Protein AF-0000000074474279 (afdb_homodimer)

Nearest PDB structures (foldseek):
  8y4x-assembly1_A  TM=6.913E-01  e=2.432E-05  Fusobacterium nucleatum
  6ol0-assembly2_B  TM=5.641E-01  e=5.706E-04  Vibrio cholerae O1 biovar El Tor str. N16961
  4f35-assembly2_B  TM=5.599E-01  e=1.330E-03  Vibrio cholerae
  8w20-assembly1_A  TM=1.109E-01  e=5.383E-01  Streptomyces coelicolor A3(2)
  7p5c-assembly1_B  TM=1.041E-01  e=1.774E+00  Homo sapiens

Radius of gyration: 29.12 Å; Cα contacts (8 Å, |Δi|>4): 1633; chains: 2; bounding box: 70×94×75 Å

Structure (mmCIF, N/CA/C/O backbone):
data_AF-0000000074474279-model_v1
#
loop_
_entity.id
_entity.type
_entity.pdbx_description
1 polymer 'Citrate transporter'
#
loop_
_atom_site.group_PDB
_atom_site.id
_atom_site.type_symbol
_atom_site.label_atom_id
_atom_site.label_alt_id
_atom_site.label_comp_id
_atom_site.label_asym_id
_atom_site.label_entity_id
_atom_site.label_seq_id
_atom_site.pdbx_PDB_ins_code
_atom_site.Cartn_x
_atom_site.Cartn_y
_atom_site.Cartn_z
_atom_site.occupancy
_atom_site.B_iso_or_equiv
_atom_site.auth_seq_id
_atom_site.auth_comp_id
_atom_site.auth_asym_id
_atom_site.auth_atom_id
_atom_site.pdbx_PDB_model_num
ATOM 1 N N . MET A 1 1 ? -34.719 11.68 -9.484 1 75.88 1 MET A N 1
ATOM 2 C CA . MET A 1 1 ? -34.938 10.508 -8.633 1 75.88 1 MET A CA 1
ATOM 3 C C . MET A 1 1 ? -33.594 9.891 -8.234 1 75.88 1 MET A C 1
ATOM 5 O O . MET A 1 1 ? -33.344 9.656 -7.051 1 75.88 1 MET A O 1
ATOM 9 N N . ILE A 1 2 ? -32.656 9.898 -9.141 1 86.62 2 ILE A N 1
ATOM 10 C CA . ILE A 1 2 ? -31.359 9.305 -8.828 1 86.62 2 ILE A CA 1
ATOM 11 C C . ILE A 1 2 ? -30.609 10.195 -7.844 1 86.62 2 ILE A C 1
ATOM 13 O O . ILE A 1 2 ? -29.938 9.695 -6.926 1 86.62 2 ILE A O 1
ATOM 17 N N . GLY A 1 3 ? -30.812 11.461 -7.977 1 86.44 3 GLY A N 1
ATOM 18 C CA . GLY A 1 3 ? -30.172 12.398 -7.074 1 86.44 3 GLY A CA 1
ATOM 19 C C . GLY A 1 3 ? -30.562 12.203 -5.625 1 86.44 3 GLY A C 1
ATOM 20 O O . GLY A 1 3 ? -29.703 12.188 -4.738 1 86.44 3 GLY A O 1
ATOM 21 N N . TRP A 1 4 ? -31.781 11.984 -5.359 1 89.88 4 TRP A N 1
ATOM 22 C CA . TRP A 1 4 ? -32.281 11.75 -4.008 1 89.88 4 TRP A CA 1
ATOM 23 C C . TRP A 1 4 ? -31.797 10.406 -3.475 1 89.88 4 TRP A C 1
ATOM 25 O O . TRP A 1 4 ? -31.531 10.266 -2.279 1 89.88 4 TRP A O 1
ATOM 35 N N . GLY A 1 5 ? -31.766 9.484 -4.375 1 91.69 5 GLY A N 1
ATOM 36 C CA . GLY A 1 5 ? -31.219 8.195 -3.979 1 91.69 5 GLY A CA 1
ATOM 37 C C . GLY A 1 5 ? -29.781 8.266 -3.531 1 91.69 5 GLY A C 1
ATOM 38 O O . GLY A 1 5 ? -29.406 7.672 -2.518 1 91.69 5 GLY A O 1
ATOM 39 N N . VAL A 1 6 ? -29.031 9.008 -4.352 1 89.56 6 VAL A N 1
ATOM 40 C CA . VAL A 1 6 ? -27.625 9.188 -4.023 1 89.56 6 VAL A CA 1
ATOM 41 C C . VAL A 1 6 ? -27.5 9.914 -2.686 1 89.56 6 VAL A C 1
ATOM 43 O O . VAL A 1 6 ? -26.656 9.562 -1.857 1 89.56 6 VAL A O 1
ATOM 46 N N . GLY A 1 7 ? -28.297 10.93 -2.479 1 85.81 7 GLY A N 1
ATOM 47 C CA . GLY A 1 7 ? -28.312 11.633 -1.209 1 85.81 7 GLY A CA 1
ATOM 48 C C . GLY A 1 7 ? -28.656 10.742 -0.03 1 85.81 7 GLY A C 1
ATOM 49 O O . GLY A 1 7 ? -28.047 10.859 1.037 1 85.81 7 GLY A O 1
ATOM 50 N N . LEU A 1 8 ? -29.547 9.859 -0.191 1 91.5 8 LEU A N 1
ATOM 51 C CA . LEU A 1 8 ? -29.938 8.93 0.863 1 91.5 8 LEU A CA 1
ATOM 52 C C . LEU A 1 8 ? -28.797 7.98 1.203 1 91.5 8 LEU A C 1
ATOM 54 O O . LEU A 1 8 ? -28.578 7.656 2.373 1 91.5 8 LEU A O 1
ATOM 58 N N . VAL A 1 9 ? -28.141 7.527 0.172 1 91.88 9 VAL A N 1
ATOM 59 C CA . VAL A 1 9 ? -27 6.652 0.391 1 91.88 9 VAL A CA 1
ATOM 60 C C . VAL A 1 9 ? -25.938 7.387 1.21 1 91.88 9 VAL A C 1
ATOM 62 O O . VAL A 1 9 ? -25.359 6.824 2.146 1 91.88 9 VAL A O 1
ATOM 65 N N . PHE A 1 10 ? -25.734 8.555 0.864 1 84.69 10 PHE A N 1
ATOM 66 C CA . PHE A 1 10 ? -24.75 9.375 1.549 1 84.69 10 PHE A CA 1
ATOM 67 C C . PHE A 1 10 ? -25.125 9.57 3.012 1 84.69 10 PHE A C 1
ATOM 69 O O . PHE A 1 10 ? -24.297 9.359 3.904 1 84.69 10 PHE A O 1
ATOM 76 N N . VAL A 1 11 ? -26.312 9.961 3.295 1 85.94 11 VAL A N 1
ATOM 77 C CA . VAL A 1 11 ? -26.781 10.266 4.648 1 85.94 11 VAL A CA 1
ATOM 78 C C . VAL A 1 11 ? -26.781 8.992 5.488 1 85.94 11 VAL A C 1
ATOM 80 O O . VAL A 1 11 ? -26.422 9.023 6.672 1 85.94 11 VAL A O 1
ATOM 83 N N . THR A 1 12 ? -27.156 7.957 4.895 1 90.94 12 THR A N 1
ATOM 84 C CA . THR A 1 12 ? -27.188 6.691 5.613 1 90.94 12 THR A CA 1
ATOM 85 C C . THR A 1 12 ? -25.781 6.262 6.008 1 90.94 12 THR A C 1
ATOM 87 O O . THR A 1 12 ? -25.547 5.859 7.152 1 90.94 12 THR A O 1
ATOM 90 N N . ALA A 1 13 ? -24.875 6.309 5.031 1 87.44 13 ALA A N 1
ATOM 91 C CA . ALA A 1 13 ? -23.5 5.938 5.324 1 87.44 13 ALA A CA 1
ATOM 92 C C . ALA A 1 13 ? -22.906 6.844 6.395 1 87.44 13 ALA A C 1
ATOM 94 O O . ALA A 1 13 ? -22.203 6.375 7.297 1 87.44 13 ALA A O 1
ATOM 95 N N . ALA A 1 14 ? -23.203 8.109 6.309 1 82.94 14 ALA A N 1
ATOM 96 C CA . ALA A 1 14 ? -22.719 9.07 7.293 1 82.94 14 ALA A CA 1
ATOM 97 C C . ALA A 1 14 ? -23.297 8.773 8.68 1 82.94 14 ALA A C 1
ATOM 99 O O . ALA A 1 14 ? -22.562 8.828 9.68 1 82.94 14 ALA A O 1
ATOM 100 N N . ALA A 1 15 ? -24.516 8.453 8.766 1 86.88 15 ALA A N 1
ATOM 101 C CA . ALA A 1 15 ? -25.172 8.164 10.031 1 86.88 15 ALA A CA 1
ATOM 102 C C . ALA A 1 15 ? -24.594 6.898 10.672 1 86.88 15 ALA A C 1
ATOM 104 O O . ALA A 1 15 ? -24.422 6.832 11.891 1 86.88 15 ALA A O 1
ATOM 105 N N . LEU A 1 16 ? -24.328 5.945 9.836 1 87.56 16 LEU A N 1
ATOM 106 C CA . LEU A 1 16 ? -23.781 4.691 10.336 1 87.56 16 LEU A CA 1
ATOM 107 C C . LEU A 1 16 ? -22.359 4.883 10.859 1 87.56 16 LEU A C 1
ATOM 109 O O . LEU A 1 16 ? -21.969 4.234 11.828 1 87.56 16 LEU A O 1
ATOM 113 N N . MET A 1 17 ? -21.641 5.762 10.242 1 83.38 17 MET A N 1
ATOM 114 C CA . MET A 1 17 ? -20.281 6.039 10.688 1 83.38 17 MET A CA 1
ATOM 115 C C . MET A 1 17 ? -20.281 6.812 12 1 83.38 17 MET A C 1
ATOM 117 O O . MET A 1 17 ? -19.547 6.465 12.93 1 83.38 17 MET A O 1
ATOM 121 N N . VAL A 1 18 ? -21.125 7.77 12.094 1 77.56 18 VAL A N 1
ATOM 122 C CA . VAL A 1 18 ? -21.219 8.602 13.281 1 77.56 18 VAL A CA 1
ATOM 123 C C . VAL A 1 18 ? -21.75 7.773 14.453 1 77.56 18 VAL A C 1
ATOM 125 O O . VAL A 1 18 ? -21.312 7.957 15.594 1 77.56 18 VAL A O 1
ATOM 128 N N . GLY A 1 19 ? -22.625 6.902 14.141 1 81.31 19 GLY A N 1
ATOM 129 C CA . GLY A 1 19 ? -23.172 6.02 15.164 1 81.31 19 GLY A CA 1
ATOM 130 C C . GLY A 1 19 ? -22.25 4.883 15.531 1 81.31 19 GLY A C 1
ATOM 131 O O . GLY A 1 19 ? -22.562 4.082 16.422 1 81.31 19 GLY A O 1
ATOM 132 N N . ARG A 1 20 ? -21.125 4.703 14.867 1 82.12 20 ARG A N 1
ATOM 133 C CA . ARG A 1 20 ? -20.094 3.705 15.125 1 82.12 20 ARG A CA 1
ATOM 134 C C . ARG A 1 20 ? -20.609 2.297 14.859 1 82.12 20 ARG A C 1
ATOM 136 O O . ARG A 1 20 ? -20.234 1.347 15.539 1 82.12 20 ARG A O 1
ATOM 143 N N . VAL A 1 21 ? -21.516 2.367 13.945 1 87.75 21 VAL A N 1
ATOM 144 C CA . VAL A 1 21 ? -22.031 1.066 13.523 1 87.75 21 VAL A CA 1
ATOM 145 C C . VAL A 1 21 ? -21.125 0.48 12.445 1 87.75 21 VAL A C 1
ATOM 147 O O . VAL A 1 21 ? -20.844 -0.72 12.445 1 87.75 21 VAL A O 1
ATOM 150 N N . LEU A 1 22 ? -20.734 1.321 11.562 1 90.75 22 LEU A N 1
ATOM 151 C CA . LEU A 1 22 ? -19.828 0.93 10.492 1 90.75 22 LEU A CA 1
ATOM 152 C C . LEU A 1 22 ? -18.562 1.795 10.5 1 90.75 22 LEU A C 1
ATOM 154 O O . LEU A 1 22 ? -18.656 3.023 10.461 1 90.75 22 LEU A O 1
ATOM 158 N N . PRO A 1 23 ? -17.453 1.129 10.594 1 89.56 23 PRO A N 1
ATOM 159 C CA . PRO A 1 23 ? -16.219 1.924 10.469 1 89.56 23 PRO A CA 1
ATOM 160 C C . PRO A 1 23 ? -16.047 2.535 9.078 1 89.56 23 PRO A C 1
ATOM 162 O O . PRO A 1 23 ? -16.609 2.023 8.102 1 89.56 23 PRO A O 1
ATOM 165 N N . ALA A 1 24 ? -15.297 3.623 9 1 87.94 24 ALA A N 1
ATOM 166 C CA . ALA A 1 24 ? -15.086 4.344 7.75 1 87.94 24 ALA A CA 1
ATOM 167 C C . ALA A 1 24 ? -14.469 3.434 6.688 1 87.94 24 ALA A C 1
ATOM 169 O O . ALA A 1 24 ? -14.766 3.572 5.496 1 87.94 24 ALA A O 1
ATOM 170 N N . LEU A 1 25 ? -13.664 2.51 7.098 1 91.5 25 LEU A N 1
ATOM 171 C CA . LEU A 1 25 ? -12.977 1.589 6.199 1 91.5 25 LEU A CA 1
ATOM 172 C C . LEU A 1 25 ? -13.977 0.794 5.367 1 91.5 25 LEU A C 1
ATOM 174 O O . LEU A 1 25 ? -13.688 0.434 4.223 1 91.5 25 LEU A O 1
ATOM 178 N N . LEU A 1 26 ? -15.094 0.526 5.918 1 94.69 26 LEU A N 1
ATOM 179 C CA . LEU A 1 26 ? -16.125 -0.24 5.223 1 94.69 26 LEU A CA 1
ATOM 180 C C . LEU A 1 26 ? -17.219 0.68 4.68 1 94.69 26 LEU A C 1
ATOM 182 O O . LEU A 1 26 ? -17.766 0.424 3.607 1 94.69 26 LEU A O 1
ATOM 186 N N . ALA A 1 27 ? -17.5 1.712 5.383 1 93 27 ALA A N 1
ATOM 187 C CA . ALA A 1 27 ? -18.594 2.6 5.023 1 93 27 ALA A CA 1
ATOM 188 C C . ALA A 1 27 ? -18.328 3.299 3.693 1 93 27 ALA A C 1
ATOM 190 O O . ALA A 1 27 ? -19.234 3.471 2.879 1 93 27 ALA A O 1
ATOM 191 N N . LEU A 1 28 ? -17.125 3.668 3.471 1 93.12 28 LEU A N 1
ATOM 192 C CA . LEU A 1 28 ? -16.797 4.438 2.277 1 93.12 28 LEU A CA 1
ATOM 193 C C . LEU A 1 28 ? -16.922 3.58 1.022 1 93.12 28 LEU A C 1
ATOM 195 O O . LEU A 1 28 ? -17.625 3.953 0.082 1 93.12 28 LEU A O 1
ATOM 199 N N . PRO A 1 29 ? -16.297 2.406 0.961 1 95.75 29 PRO A N 1
ATOM 200 C CA . PRO A 1 29 ? -16.5 1.565 -0.22 1 95.75 29 PRO A CA 1
ATOM 201 C C . PRO A 1 29 ? -17.969 1.184 -0.423 1 95.75 29 PRO A C 1
ATOM 203 O O . PRO A 1 29 ? -18.438 1.097 -1.562 1 95.75 29 PRO A O 1
ATOM 206 N N . LEU A 1 30 ? -18.672 0.949 0.643 1 95.81 30 LEU A N 1
ATOM 207 C CA . LEU A 1 30 ? -20.078 0.603 0.532 1 95.81 30 LEU A CA 1
ATOM 208 C C . LEU A 1 30 ? -20.891 1.784 0.009 1 95.81 30 LEU A C 1
ATOM 210 O O . LEU A 1 30 ? -21.812 1.606 -0.796 1 95.81 30 LEU A O 1
ATOM 214 N N . MET A 1 31 ? -20.578 2.893 0.53 1 94.06 31 MET A N 1
ATOM 215 C CA . MET A 1 31 ? -21.234 4.105 0.036 1 94.06 31 MET A CA 1
ATOM 216 C C . MET A 1 31 ? -20.953 4.305 -1.449 1 94.06 31 MET A C 1
ATOM 218 O O . MET A 1 31 ? -21.859 4.602 -2.225 1 94.06 31 MET A O 1
ATOM 222 N N . ALA A 1 32 ? -19.688 4.176 -1.836 1 95.44 32 ALA A N 1
ATOM 223 C CA . ALA A 1 32 ? -19.312 4.297 -3.242 1 95.44 32 ALA A CA 1
ATOM 224 C C . ALA A 1 32 ? -20.078 3.307 -4.105 1 95.44 32 ALA A C 1
ATOM 226 O O . ALA A 1 32 ? -20.562 3.658 -5.188 1 95.44 32 ALA A O 1
ATOM 227 N N . THR A 1 33 ? -20.188 2.119 -3.609 1 97.38 33 THR A N 1
ATOM 228 C CA . THR A 1 33 ? -20.906 1.076 -4.328 1 97.38 33 THR A CA 1
ATOM 229 C C . THR A 1 33 ? -22.391 1.438 -4.465 1 97.38 33 THR A C 1
ATOM 231 O O . THR A 1 33 ? -22.969 1.284 -5.539 1 97.38 33 THR A O 1
ATOM 234 N N . GLY A 1 34 ? -23 1.866 -3.385 1 96.38 34 GLY A N 1
ATOM 235 C CA . GLY A 1 34 ? -24.406 2.268 -3.422 1 96.38 34 GLY A CA 1
ATOM 236 C C . GLY A 1 34 ? -24.672 3.393 -4.402 1 96.38 34 GLY A C 1
ATOM 237 O O . GLY A 1 34 ? -25.688 3.373 -5.113 1 96.38 34 GLY A O 1
ATOM 238 N N . MET A 1 35 ? -23.781 4.34 -4.445 1 94.38 35 MET A N 1
ATOM 239 C CA . MET A 1 35 ? -23.922 5.465 -5.367 1 94.38 35 MET A CA 1
ATOM 240 C C . MET A 1 35 ? -23.797 5 -6.812 1 94.38 35 MET A C 1
ATOM 242 O O . MET A 1 35 ? -24.422 5.578 -7.707 1 94.38 35 MET A O 1
ATOM 246 N N . GLY A 1 36 ? -23.016 3.988 -7.031 1 95.75 36 GLY A N 1
ATOM 247 C CA . GLY A 1 36 ? -22.828 3.457 -8.375 1 95.75 36 GLY A CA 1
ATOM 248 C C . GLY A 1 36 ? -23.953 2.529 -8.797 1 95.75 36 GLY A C 1
ATOM 249 O O . GLY A 1 36 ? -24.312 2.473 -9.977 1 95.75 36 GLY A O 1
ATOM 250 N N . VAL A 1 37 ? -24.531 1.828 -7.855 1 96.75 37 VAL A N 1
ATOM 251 C CA . VAL A 1 37 ? -25.562 0.838 -8.164 1 96.75 37 VAL A CA 1
ATOM 252 C C . VAL A 1 37 ? -26.828 1.539 -8.641 1 96.75 37 VAL A C 1
ATOM 254 O O . VAL A 1 37 ? -27.531 1.029 -9.516 1 96.75 37 VAL A O 1
ATOM 257 N N . LEU A 1 38 ? -27.141 2.695 -8.156 1 96.12 38 LEU A N 1
ATOM 258 C CA . LEU A 1 38 ? -28.359 3.41 -8.492 1 96.12 38 LEU A CA 1
ATOM 259 C C . LEU A 1 38 ? -28.422 3.725 -9.984 1 96.12 38 LEU A C 1
ATOM 261 O O . LEU A 1 38 ? -29.375 3.357 -10.664 1 96.12 38 LEU A O 1
ATOM 265 N N . PRO A 1 39 ? -27.406 4.324 -10.531 1 95.75 39 PRO A N 1
ATOM 266 C CA . PRO A 1 39 ? -27.438 4.555 -11.977 1 95.75 39 PRO A CA 1
ATOM 267 C C . PRO A 1 39 ? -27.375 3.26 -12.781 1 95.75 39 PRO A C 1
ATOM 269 O O . PRO A 1 39 ? -27.859 3.211 -13.914 1 95.75 39 PRO A O 1
ATOM 272 N N . VAL A 1 40 ? -26.75 2.189 -12.25 1 95.5 40 VAL A N 1
ATOM 273 C CA . VAL A 1 40 ? -26.75 0.902 -12.938 1 95.5 40 VAL A CA 1
ATOM 274 C C . VAL A 1 40 ? -28.188 0.372 -13.047 1 95.5 40 VAL A C 1
ATOM 276 O O . VAL A 1 40 ? -28.609 -0.086 -14.109 1 95.5 40 VAL A O 1
ATOM 279 N N . LEU A 1 41 ? -28.938 0.46 -11.984 1 94.56 41 LEU A N 1
ATOM 280 C CA . LEU A 1 41 ? -30.312 0.004 -11.969 1 94.56 41 LEU A CA 1
ATOM 281 C C . LEU A 1 41 ? -31.188 0.878 -12.859 1 94.56 41 LEU A C 1
ATOM 283 O O . LEU A 1 41 ? -32.188 0.404 -13.43 1 94.56 41 LEU A O 1
ATOM 287 N N . ALA A 1 42 ? -30.812 2.105 -13.031 1 94.25 42 ALA A N 1
ATOM 288 C CA . ALA A 1 42 ? -31.562 3.037 -13.875 1 94.25 42 ALA A CA 1
ATOM 289 C C . ALA A 1 42 ? -31.172 2.873 -15.344 1 94.25 42 ALA A C 1
ATOM 291 O O . ALA A 1 42 ? -31.766 3.49 -16.219 1 94.25 42 ALA A O 1
ATOM 292 N N . GLY A 1 43 ? -30.125 2.107 -15.656 1 93.44 43 GLY A N 1
ATOM 293 C CA . GLY A 1 43 ? -29.703 1.838 -17.031 1 93.44 43 GLY A CA 1
ATOM 294 C C . GLY A 1 43 ? -28.734 2.875 -17.562 1 93.44 43 GLY A C 1
ATOM 295 O O . GLY A 1 43 ? -28.453 2.9 -18.766 1 93.44 43 GLY A O 1
ATOM 296 N N . GLN A 1 44 ? -28.219 3.715 -16.734 1 94.19 44 GLN A N 1
ATOM 297 C CA . GLN A 1 44 ? -27.312 4.762 -17.188 1 94.19 44 GLN A CA 1
ATOM 298 C C . GLN A 1 44 ? -25.859 4.27 -17.172 1 94.19 44 GLN A C 1
ATOM 300 O O . GLN A 1 44 ? -25.031 4.801 -17.906 1 94.19 44 GLN A O 1
ATOM 305 N N . LEU A 1 45 ? -25.578 3.338 -16.281 1 94.5 45 LEU A N 1
ATOM 306 C CA . LEU A 1 45 ? -24.266 2.707 -16.188 1 94.5 45 LEU A CA 1
ATOM 307 C C . LEU A 1 45 ? -24.375 1.189 -16.281 1 94.5 45 LEU A C 1
ATOM 309 O O . LEU A 1 45 ? -25.438 0.625 -15.961 1 94.5 45 LEU A O 1
ATOM 313 N N . THR A 1 46 ? -23.438 0.575 -16.797 1 94.12 46 THR A N 1
ATOM 314 C CA . THR A 1 46 ? -23.359 -0.882 -16.781 1 94.12 46 THR A CA 1
ATOM 315 C C . THR A 1 46 ? -22.625 -1.364 -15.523 1 94.12 46 THR A C 1
ATOM 317 O O . THR A 1 46 ? -21.984 -0.573 -14.836 1 94.12 46 THR A O 1
ATOM 320 N N . TRP A 1 47 ? -22.719 -2.639 -15.273 1 93.06 47 TRP A N 1
ATOM 321 C CA . TRP A 1 47 ? -21.984 -3.219 -14.164 1 93.06 47 TRP A CA 1
ATOM 322 C C . TRP A 1 47 ? -20.469 -3.08 -14.375 1 93.06 47 TRP A C 1
ATOM 324 O O . TRP A 1 47 ? -19.719 -2.898 -13.414 1 93.06 47 TRP A O 1
ATOM 334 N N . ASN A 1 48 ? -20.078 -3.197 -15.555 1 92.56 48 ASN A N 1
ATOM 335 C CA . ASN A 1 48 ? -18.672 -3.033 -15.875 1 92.56 48 ASN A CA 1
ATOM 336 C C . ASN A 1 48 ? -18.188 -1.612 -15.578 1 92.56 48 ASN A C 1
ATOM 338 O O . ASN A 1 48 ? -17.031 -1.407 -15.195 1 92.56 48 ASN A O 1
ATOM 342 N N . ASP A 1 49 ? -19.094 -0.641 -15.789 1 94.62 49 ASP A N 1
ATOM 343 C CA . ASP A 1 49 ? -18.75 0.738 -15.453 1 94.62 49 ASP A CA 1
ATOM 344 C C . ASP A 1 49 ? -18.516 0.895 -13.953 1 94.62 49 ASP A C 1
ATOM 346 O O . ASP A 1 49 ? -17.641 1.646 -13.531 1 94.62 49 ASP A O 1
ATOM 350 N N . LEU A 1 50 ? -19.344 0.239 -13.211 1 96.56 50 LEU A N 1
ATOM 351 C CA . LEU A 1 50 ? -19.172 0.272 -11.766 1 96.56 50 LEU A CA 1
ATOM 352 C C . LEU A 1 50 ? -17.875 -0.426 -11.352 1 96.56 50 LEU A C 1
ATOM 354 O O . LEU A 1 50 ? -17.125 0.101 -10.539 1 96.56 50 LEU A O 1
ATOM 358 N N . PHE A 1 51 ? -17.562 -1.558 -11.961 1 96.5 51 PHE A N 1
ATOM 359 C CA . PHE A 1 51 ? -16.391 -2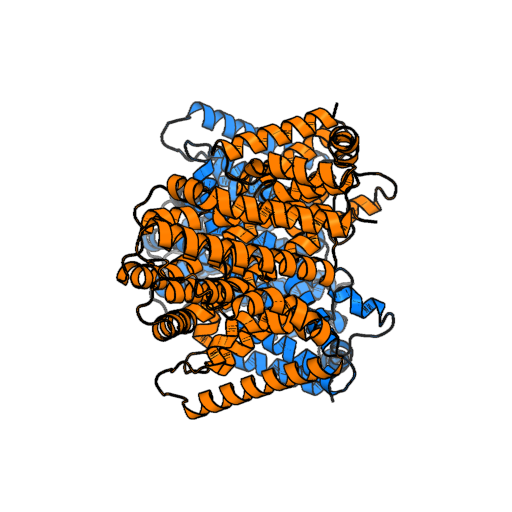.352 -11.609 1 96.5 51 PHE A CA 1
ATOM 360 C C . PHE A 1 51 ? -15.109 -1.609 -11.969 1 96.5 51 PHE A C 1
ATOM 362 O O . PHE A 1 51 ? -14.219 -1.443 -11.125 1 96.5 51 PHE A O 1
ATOM 369 N N . LEU A 1 52 ? -15.07 -1.103 -13.141 1 95.25 52 LEU A N 1
ATOM 370 C CA . LEU A 1 52 ? -13.844 -0.462 -13.625 1 95.25 52 LEU A CA 1
ATOM 371 C C . LEU A 1 52 ? -13.797 1 -13.195 1 95.25 52 LEU A C 1
ATOM 373 O O . LEU A 1 52 ? -12.742 1.492 -12.773 1 95.25 52 LEU A O 1
ATOM 377 N N . GLY A 1 53 ? -14.914 1.659 -13.242 1 95.75 53 GLY A N 1
ATOM 378 C CA . GLY A 1 53 ? -14.938 3.1 -13.047 1 95.75 53 GLY A CA 1
ATOM 379 C C . GLY A 1 53 ? -14.984 3.504 -11.586 1 95.75 53 GLY A C 1
ATOM 380 O O . GLY A 1 53 ? -14.531 4.594 -11.227 1 95.75 53 GLY A O 1
ATOM 381 N N . ILE A 1 54 ? -15.523 2.668 -10.719 1 96.94 54 ILE A N 1
ATOM 382 C CA . ILE A 1 54 ? -15.656 3.043 -9.312 1 96.94 54 ILE A CA 1
ATOM 383 C C . ILE A 1 54 ? -14.734 2.18 -8.453 1 96.94 54 ILE A C 1
ATOM 385 O O . ILE A 1 54 ? -13.867 2.697 -7.758 1 96.94 54 ILE A O 1
ATOM 389 N N . TRP A 1 55 ? -14.797 0.893 -8.586 1 97.88 55 TRP A N 1
ATOM 390 C CA . TRP A 1 55 ? -14.039 0.01 -7.711 1 97.88 55 TRP A CA 1
ATOM 391 C C . TRP A 1 55 ? -12.562 0 -8.094 1 97.88 55 TRP A C 1
ATOM 393 O O . TRP A 1 55 ? -11.695 0.274 -7.262 1 97.88 55 TRP A O 1
ATOM 403 N N . ALA A 1 56 ? -12.25 -0.315 -9.352 1 96.56 56 ALA A N 1
ATOM 404 C CA . ALA A 1 56 ? -10.859 -0.423 -9.789 1 96.56 56 ALA A CA 1
ATOM 405 C C . ALA A 1 56 ? -10.195 0.948 -9.844 1 96.56 56 ALA A C 1
ATOM 407 O O . ALA A 1 56 ? -9.133 1.153 -9.242 1 96.56 56 ALA A O 1
ATOM 408 N N . ASP A 1 57 ? -10.852 1.873 -10.562 1 96.06 57 ASP A N 1
ATOM 409 C CA . ASP A 1 57 ? -10.305 3.221 -10.68 1 96.06 57 ASP A CA 1
ATOM 410 C C . ASP A 1 57 ? -10.18 3.881 -9.305 1 96.06 57 ASP A C 1
ATOM 412 O O . ASP A 1 57 ? -9.172 4.523 -9.016 1 96.06 57 ASP A O 1
ATOM 416 N N . GLY A 1 58 ? -11.18 3.725 -8.523 1 96.31 58 GLY A N 1
ATOM 417 C CA . GLY A 1 58 ? -11.203 4.355 -7.215 1 96.31 58 GLY A CA 1
ATOM 418 C C . GLY A 1 58 ? -10.117 3.842 -6.289 1 96.31 58 GLY A C 1
ATOM 419 O O . GLY A 1 58 ? -9.5 4.621 -5.555 1 96.31 58 GLY A O 1
ATOM 420 N N . SER A 1 59 ? -9.867 2.557 -6.27 1 97.5 59 SER A N 1
ATOM 421 C CA . SER A 1 59 ? -8.867 1.965 -5.391 1 97.5 59 SER A CA 1
ATOM 422 C C . SER A 1 59 ? -7.465 2.434 -5.754 1 97.5 59 SER A C 1
ATOM 424 O O . SER A 1 59 ? -6.559 2.412 -4.918 1 97.5 59 SER A O 1
ATOM 426 N N . LEU A 1 60 ? -7.312 2.924 -6.992 1 95.81 60 LEU A N 1
ATOM 427 C CA . LEU A 1 60 ? -5.992 3.297 -7.484 1 95.81 60 LEU A CA 1
ATOM 428 C C . LEU A 1 60 ? -5.84 4.812 -7.539 1 95.81 60 LEU A C 1
ATOM 430 O O . LEU A 1 60 ? -4.73 5.328 -7.684 1 95.81 60 LEU A O 1
ATOM 434 N N . ARG A 1 61 ? -6.914 5.5 -7.359 1 93.12 61 ARG A N 1
ATOM 435 C CA . ARG A 1 61 ? -6.969 6.938 -7.586 1 93.12 61 ARG A CA 1
ATOM 436 C C . ARG A 1 61 ? -5.992 7.676 -6.676 1 93.12 61 ARG A C 1
ATOM 438 O O . ARG A 1 61 ? -5.418 8.695 -7.07 1 93.12 61 ARG A O 1
ATOM 445 N N . LEU A 1 62 ? -5.832 7.18 -5.5 1 94.12 62 LEU A N 1
ATOM 446 C CA . LEU A 1 62 ? -4.938 7.828 -4.547 1 94.12 62 LEU A CA 1
ATOM 447 C C . LEU A 1 62 ? -3.672 7 -4.34 1 94.12 62 LEU A C 1
ATOM 449 O O . LEU A 1 62 ? -3.145 6.934 -3.229 1 94.12 62 LEU A O 1
ATOM 453 N N . ALA A 1 63 ? -3.141 6.402 -5.387 1 95.56 63 ALA A N 1
ATOM 454 C CA . ALA A 1 63 ? -1.94 5.574 -5.309 1 95.56 63 ALA A CA 1
ATOM 455 C C . ALA A 1 63 ? -0.731 6.402 -4.883 1 95.56 63 ALA A C 1
ATOM 457 O O . ALA A 1 63 ? 0.1 5.938 -4.098 1 95.56 63 ALA A O 1
ATOM 458 N N . GLU A 1 64 ? -0.58 7.609 -5.422 1 94.19 64 GLU A N 1
ATOM 459 C CA . GLU A 1 64 ? 0.57 8.438 -5.078 1 94.19 64 GLU A CA 1
ATOM 460 C C . GLU A 1 64 ? 0.569 8.797 -3.596 1 94.19 64 GLU A C 1
ATOM 462 O O . GLU A 1 64 ? 1.565 8.586 -2.9 1 94.19 64 GLU A O 1
ATOM 467 N N . PRO A 1 65 ? -0.577 9.297 -3.041 1 94.12 65 PRO A N 1
ATOM 468 C CA . PRO A 1 65 ? -0.622 9.531 -1.596 1 94.12 65 PRO A CA 1
ATOM 469 C C . PRO A 1 65 ? -0.359 8.258 -0.786 1 94.12 65 PRO A C 1
ATOM 471 O O . PRO A 1 65 ? 0.238 8.328 0.291 1 94.12 65 PRO A O 1
ATOM 474 N N . MET A 1 66 ? -0.834 7.141 -1.242 1 96.44 66 MET A N 1
ATOM 475 C CA . MET A 1 66 ? -0.602 5.879 -0.54 1 96.44 66 MET A CA 1
ATOM 476 C C . MET A 1 66 ? 0.89 5.578 -0.439 1 96.44 66 MET A C 1
ATOM 478 O O . MET A 1 66 ? 1.385 5.223 0.631 1 96.44 66 MET A O 1
ATOM 482 N N . VAL A 1 67 ? 1.599 5.734 -1.542 1 96.81 67 VAL A N 1
ATOM 483 C CA . VAL A 1 67 ? 3.031 5.469 -1.57 1 96.81 67 VAL A CA 1
ATOM 484 C C . VAL A 1 67 ? 3.766 6.473 -0.687 1 96.81 67 VAL A C 1
ATOM 486 O O . VAL A 1 67 ? 4.695 6.113 0.038 1 96.81 67 VAL A O 1
ATOM 489 N N . ILE A 1 68 ? 3.369 7.707 -0.746 1 94.62 68 ILE A N 1
ATOM 490 C CA . ILE A 1 68 ? 3.994 8.742 0.075 1 94.62 68 ILE A CA 1
ATOM 491 C C . ILE A 1 68 ? 3.77 8.43 1.553 1 94.62 68 ILE A C 1
ATOM 493 O O . ILE A 1 68 ? 4.668 8.609 2.377 1 94.62 68 ILE A O 1
ATOM 497 N N . ALA A 1 69 ? 2.564 7.992 1.873 1 92.88 69 ALA A N 1
ATOM 498 C CA . ALA A 1 69 ? 2.277 7.605 3.252 1 92.88 69 ALA A CA 1
ATOM 499 C C . ALA A 1 69 ? 3.195 6.473 3.705 1 92.88 69 ALA A C 1
ATOM 501 O O . ALA A 1 69 ? 3.68 6.477 4.84 1 92.88 69 ALA A O 1
ATOM 502 N N . MET A 1 70 ? 3.416 5.535 2.867 1 95.5 70 MET A N 1
ATOM 503 C CA . MET A 1 70 ? 4.297 4.422 3.219 1 95.5 70 MET A CA 1
ATOM 504 C C . MET A 1 70 ? 5.738 4.895 3.375 1 95.5 70 MET A C 1
ATOM 506 O O . MET A 1 70 ? 6.438 4.473 4.297 1 95.5 70 MET A O 1
ATOM 510 N N . LEU A 1 71 ? 6.172 5.75 2.492 1 95.69 71 LEU A N 1
ATOM 511 C CA . LEU A 1 71 ? 7.516 6.309 2.617 1 95.69 71 LEU A CA 1
ATOM 512 C C . LEU A 1 71 ? 7.656 7.113 3.904 1 95.69 71 LEU A C 1
ATOM 514 O O . LEU A 1 71 ? 8.695 7.07 4.559 1 95.69 71 LEU A O 1
ATOM 518 N N . GLY A 1 72 ? 6.613 7.859 4.188 1 92.75 72 GLY A N 1
ATOM 519 C CA . GLY A 1 72 ? 6.598 8.547 5.469 1 92.75 72 GLY A CA 1
ATOM 520 C C . GLY A 1 72 ? 6.672 7.609 6.656 1 92.75 72 GLY A C 1
ATOM 521 O O . GLY A 1 72 ? 7.344 7.902 7.645 1 92.75 72 GLY A O 1
ATOM 522 N N . GLY A 1 73 ? 5.934 6.516 6.566 1 93 73 GLY A N 1
ATOM 523 C CA . GLY A 1 73 ? 6.023 5.5 7.605 1 93 73 GLY A CA 1
ATOM 524 C C . GLY A 1 73 ? 7.414 4.918 7.75 1 93 73 GLY A C 1
ATOM 525 O O . GLY A 1 73 ? 7.867 4.648 8.867 1 93 73 GLY A O 1
ATOM 526 N N . MET A 1 74 ? 8.086 4.703 6.664 1 95.12 74 MET A N 1
ATOM 527 C CA . MET A 1 74 ? 9.453 4.195 6.695 1 95.12 74 MET A CA 1
ATOM 528 C C . MET A 1 74 ? 10.375 5.16 7.438 1 95.12 74 MET A C 1
ATOM 530 O O . MET A 1 74 ? 11.188 4.738 8.266 1 95.12 74 MET A O 1
ATOM 534 N N . LEU A 1 75 ? 10.227 6.371 7.082 1 93.94 75 LEU A N 1
ATOM 535 C CA . LEU A 1 75 ? 11.039 7.395 7.73 1 93.94 75 LEU A CA 1
ATOM 536 C C . LEU A 1 75 ? 10.734 7.461 9.227 1 93.94 75 LEU A C 1
ATOM 538 O O . LEU A 1 75 ? 11.648 7.609 10.039 1 93.94 75 LEU A O 1
ATOM 542 N N . SER A 1 76 ? 9.477 7.359 9.516 1 91.25 76 SER A N 1
ATOM 543 C CA . SER A 1 76 ? 9.062 7.367 10.914 1 91.25 76 SER A CA 1
ATOM 544 C C . SER A 1 76 ? 9.695 6.215 11.688 1 91.25 76 SER A C 1
ATOM 546 O O . SER A 1 76 ? 10.227 6.41 12.781 1 91.25 76 SER A O 1
ATOM 548 N N . SER A 1 77 ? 9.594 5.055 11.148 1 93.62 77 SER A N 1
ATOM 549 C CA . SER A 1 77 ? 10.172 3.879 11.789 1 93.62 77 SER A CA 1
ATOM 550 C C . SER A 1 77 ? 11.688 4.004 11.922 1 93.62 77 SER A C 1
ATOM 552 O O . SER A 1 77 ? 12.273 3.525 12.891 1 93.62 77 SER A O 1
ATOM 554 N N . TRP A 1 78 ? 12.312 4.602 10.945 1 94.94 78 TRP A N 1
ATOM 555 C CA . TRP A 1 78 ? 13.758 4.824 11.016 1 94.94 78 TRP A CA 1
ATOM 556 C C . TRP A 1 78 ? 14.109 5.734 12.188 1 94.94 78 TRP A C 1
ATOM 558 O O . TRP A 1 78 ? 15.055 5.465 12.93 1 94.94 78 TRP A O 1
ATOM 568 N N . LEU A 1 79 ? 13.375 6.797 12.344 1 93.5 79 LEU A N 1
ATOM 569 C CA . LEU A 1 79 ? 13.609 7.746 13.43 1 93.5 79 LEU A CA 1
ATOM 570 C C . LEU A 1 79 ? 13.445 7.074 14.781 1 93.5 79 LEU A C 1
ATOM 572 O O . LEU A 1 79 ? 14.188 7.375 15.727 1 93.5 79 LEU A O 1
ATOM 576 N N . GLN A 1 80 ? 12.555 6.195 14.836 1 90.44 80 GLN A N 1
ATOM 577 C CA . GLN A 1 80 ? 12.297 5.484 16.078 1 90.44 80 GLN A CA 1
ATOM 578 C C . GLN A 1 80 ? 13.398 4.473 16.375 1 90.44 80 GLN A C 1
ATOM 580 O O . GLN A 1 80 ? 13.938 4.43 17.484 1 90.44 80 GLN A O 1
ATOM 585 N N . LYS A 1 81 ? 13.773 3.74 15.422 1 91.81 81 LYS A N 1
ATOM 586 C CA . LYS A 1 81 ? 14.703 2.637 15.625 1 91.81 81 LYS A CA 1
ATOM 587 C C . LYS A 1 81 ? 16.125 3.152 15.859 1 91.81 81 LYS A C 1
ATOM 589 O O . LYS A 1 81 ? 16.922 2.508 16.547 1 91.81 81 LYS A O 1
ATOM 594 N N . THR A 1 82 ? 16.438 4.281 15.352 1 93.31 82 THR A N 1
ATOM 595 C CA . THR A 1 82 ? 17.781 4.844 15.516 1 93.31 82 THR A CA 1
ATOM 596 C C . THR A 1 82 ? 17.875 5.645 16.812 1 93.31 82 THR A C 1
ATOM 598 O O . THR A 1 82 ? 18.969 5.98 17.266 1 93.31 82 THR A O 1
ATOM 601 N N . GLY A 1 83 ? 16.703 6.035 17.344 1 91.19 83 GLY A N 1
ATOM 602 C CA . GLY A 1 83 ? 16.703 6.809 18.578 1 91.19 83 GLY A CA 1
ATOM 603 C C . GLY A 1 83 ? 16.75 8.305 18.344 1 91.19 83 GLY A C 1
ATOM 604 O O . GLY A 1 83 ? 16.781 9.086 19.297 1 91.19 83 GLY A O 1
ATOM 605 N N . ILE A 1 84 ? 16.719 8.68 17.141 1 92.88 84 ILE A N 1
ATOM 606 C CA . ILE A 1 84 ? 16.766 10.102 16.812 1 92.88 84 ILE A CA 1
ATOM 607 C C . ILE A 1 84 ? 15.586 10.828 17.438 1 92.88 84 ILE A C 1
ATOM 609 O O . ILE A 1 84 ? 15.75 11.898 18.031 1 92.88 84 ILE A O 1
ATOM 613 N N . ALA A 1 85 ? 14.391 10.289 17.281 1 91 85 ALA A N 1
ATOM 614 C CA . ALA A 1 85 ? 13.18 10.922 17.797 1 91 85 ALA A CA 1
ATOM 615 C C . ALA A 1 85 ? 13.258 11.109 19.312 1 91 85 ALA A C 1
ATOM 617 O O . ALA A 1 85 ? 12.961 12.188 19.828 1 91 85 ALA A O 1
ATOM 618 N N . GLN A 1 86 ? 13.656 10.133 20.047 1 90.69 86 GLN A N 1
ATOM 619 C CA . GLN A 1 86 ? 13.781 10.195 21.5 1 90.69 86 GLN A CA 1
ATOM 620 C C . GLN A 1 86 ? 14.836 11.211 21.922 1 90.69 86 GLN A C 1
ATOM 622 O O . GLN A 1 86 ? 14.625 11.977 22.875 1 90.69 86 GLN A O 1
ATOM 627 N N . SER A 1 87 ? 15.883 11.133 21.203 1 92.25 87 SER A N 1
ATOM 628 C CA . SER A 1 87 ? 16.969 12.055 21.516 1 92.25 87 SER A CA 1
ATOM 629 C C . SER A 1 87 ? 16.562 13.5 21.281 1 92.25 87 SER A C 1
ATOM 631 O O . SER A 1 87 ? 16.969 14.398 22.016 1 92.25 87 SER A O 1
ATOM 633 N N . LEU A 1 88 ? 15.875 13.688 20.266 1 91.5 88 LEU A N 1
ATOM 634 C CA . LEU A 1 88 ? 15.391 15.031 19.938 1 91.5 88 LEU A CA 1
ATOM 635 C C . LEU A 1 88 ? 14.445 15.539 21.031 1 91.5 88 LEU A C 1
ATOM 637 O O . LEU A 1 88 ? 14.539 16.703 21.438 1 91.5 88 LEU A O 1
ATOM 641 N N . VAL A 1 89 ? 13.562 14.75 21.484 1 91 89 VAL A N 1
ATOM 642 C CA . VAL A 1 89 ? 12.609 15.117 22.531 1 91 89 VAL A CA 1
ATOM 643 C C . VAL A 1 89 ? 13.359 15.414 23.828 1 91 89 VAL A C 1
ATOM 645 O O . VAL A 1 89 ? 13.094 16.422 24.5 1 91 89 VAL A O 1
ATOM 648 N N . ARG A 1 90 ? 14.242 14.562 24.172 1 90.94 90 ARG A N 1
ATOM 649 C CA . ARG A 1 90 ? 15.023 14.766 25.391 1 90.94 90 ARG A CA 1
ATOM 650 C C . ARG A 1 90 ? 15.859 16.031 25.297 1 90.94 90 ARG A C 1
ATOM 652 O O . ARG A 1 90 ? 15.992 16.766 26.281 1 90.94 90 ARG A O 1
ATOM 659 N N . GLY A 1 91 ? 16.484 16.188 24.188 1 89.31 91 GLY A N 1
ATOM 660 C CA . GLY A 1 91 ? 17.234 17.422 23.984 1 89.31 91 GLY A CA 1
ATOM 661 C C . GLY A 1 91 ? 16.391 18.672 24.125 1 89.31 91 GLY A C 1
ATOM 662 O O . GLY A 1 91 ? 16.844 19.656 24.688 1 89.31 91 GLY A O 1
ATOM 663 N N . GLY A 1 92 ? 15.211 18.656 23.547 1 86.44 92 GLY A N 1
ATOM 664 C CA . GLY A 1 92 ? 14.289 19.766 23.719 1 86.44 92 GLY A CA 1
ATOM 665 C C . GLY A 1 92 ? 13.906 20 25.172 1 86.44 92 GLY A C 1
ATOM 666 O O . GLY A 1 92 ? 13.82 21.156 25.609 1 86.44 92 GLY A O 1
ATOM 667 N N . ALA A 1 93 ? 13.742 18.938 25.844 1 87.94 93 ALA A N 1
ATOM 668 C CA . ALA A 1 93 ? 13.367 19.047 27.25 1 87.94 93 ALA A CA 1
ATOM 669 C C . ALA A 1 93 ? 14.516 19.609 28.078 1 87.94 93 ALA A C 1
ATOM 671 O O . ALA A 1 93 ? 14.289 20.391 29.016 1 87.94 93 ALA A O 1
ATOM 672 N N . GLU A 1 94 ? 15.656 19.203 27.766 1 89.06 94 GLU A N 1
ATOM 673 C CA . GLU A 1 94 ? 16.828 19.703 28.484 1 89.06 94 GLU A CA 1
ATOM 674 C C . GLU A 1 94 ? 17.031 21.188 28.266 1 89.06 94 GLU A C 1
ATOM 676 O O . GLU A 1 94 ? 17.438 21.906 29.172 1 89.06 94 GLU A O 1
ATOM 681 N N . LEU A 1 95 ? 16.766 21.625 27.125 1 85.38 95 LEU A N 1
ATOM 682 C CA . LEU A 1 95 ? 16.906 23.031 26.797 1 85.38 95 LEU A CA 1
ATOM 683 C C . LEU A 1 95 ? 15.914 23.891 27.578 1 85.38 95 LEU A C 1
ATOM 685 O O . LEU A 1 95 ? 16.203 25.031 27.922 1 85.38 95 LEU A O 1
ATOM 689 N N . ALA A 1 96 ? 14.719 23.391 27.75 1 85.38 96 ALA A N 1
ATOM 690 C CA . ALA A 1 96 ? 13.648 24.141 28.391 1 85.38 96 ALA A CA 1
ATOM 691 C C . ALA A 1 96 ? 13.875 24.25 29.891 1 85.38 96 ALA A C 1
ATOM 693 O O . ALA A 1 96 ? 13.453 25.219 30.531 1 85.38 96 ALA A O 1
ATOM 694 N N . GLY A 1 97 ? 14.555 23.328 30.5 1 83.31 97 GLY A N 1
ATOM 695 C CA . GLY A 1 97 ? 14.75 23.344 31.953 1 83.31 97 GLY A CA 1
ATOM 696 C C . GLY A 1 97 ? 13.469 23.094 32.719 1 83.31 97 GLY A C 1
ATOM 697 O O . GLY A 1 97 ? 12.711 22.172 32.406 1 83.31 97 GLY A O 1
ATOM 698 N N . ASP A 1 98 ? 13.258 23.953 33.812 1 85.38 98 ASP A N 1
ATOM 699 C CA . ASP A 1 98 ? 12.156 23.656 34.719 1 85.38 98 ASP A CA 1
ATOM 700 C C . ASP A 1 98 ? 11.023 24.672 34.562 1 85.38 98 ASP A C 1
ATOM 702 O O . ASP A 1 98 ? 10.211 24.859 35.469 1 85.38 98 ASP A O 1
ATOM 706 N N . ARG A 1 99 ? 10.938 25.297 33.469 1 90.06 99 ARG A N 1
ATOM 707 C CA . ARG A 1 99 ? 9.859 26.25 33.219 1 90.06 99 ARG A CA 1
ATOM 708 C C . ARG A 1 99 ? 8.734 25.594 32.406 1 90.06 99 ARG A C 1
ATOM 710 O O . ARG A 1 99 ? 8.898 25.266 31.234 1 90.06 99 ARG A O 1
ATOM 717 N N . PRO A 1 100 ? 7.629 25.531 33.031 1 90.06 100 PRO A N 1
ATOM 718 C CA . PRO A 1 100 ? 6.539 24.781 32.406 1 90.06 100 PRO A CA 1
ATOM 719 C C . PRO A 1 100 ? 6.129 25.359 31.062 1 90.06 100 PRO A C 1
ATOM 721 O O . PRO A 1 100 ? 5.84 24.609 30.125 1 90.06 100 PRO A O 1
ATOM 724 N N . TRP A 1 101 ? 6.117 26.672 30.969 1 90.56 101 TRP A N 1
ATOM 725 C CA . TRP A 1 101 ? 5.715 27.328 29.719 1 90.56 101 TRP A CA 1
ATOM 726 C C . TRP A 1 101 ? 6.715 27.031 28.609 1 90.56 101 TRP A C 1
ATOM 728 O O . TRP A 1 101 ? 6.324 26.609 27.516 1 90.56 101 TRP A O 1
ATOM 738 N N . LEU A 1 102 ? 7.949 27.297 28.844 1 90.12 102 LEU A N 1
ATOM 739 C CA . LEU A 1 102 ? 8.984 27.078 27.844 1 90.12 102 LEU A CA 1
ATOM 740 C C . LEU A 1 102 ? 9.078 25.609 27.453 1 90.12 102 LEU A C 1
ATOM 742 O O . LEU A 1 102 ? 9.266 25.297 26.266 1 90.12 102 LEU A O 1
ATOM 746 N N . LEU A 1 103 ? 8.969 24.75 28.438 1 93 103 LEU A N 1
ATOM 747 C CA . LEU A 1 103 ? 9.008 23.328 28.172 1 93 103 LEU A CA 1
ATOM 748 C C . LEU A 1 103 ? 7.859 22.906 27.25 1 93 103 LEU A C 1
ATOM 750 O O . LEU A 1 103 ? 8.062 22.172 26.297 1 93 103 LEU A O 1
ATOM 754 N N . SER A 1 104 ? 6.668 23.375 27.562 1 94.94 104 SER A N 1
ATOM 755 C CA . SER A 1 104 ? 5.488 23 26.781 1 94.94 104 SER A CA 1
ATOM 756 C C . SER A 1 104 ? 5.594 23.516 25.344 1 94.94 104 SER A C 1
ATOM 758 O O . SER A 1 104 ? 5.27 22.797 24.406 1 94.94 104 SER A O 1
ATOM 760 N N . VAL A 1 105 ? 6.047 24.703 25.172 1 94 105 VAL A N 1
ATOM 761 C CA . VAL A 1 105 ? 6.152 25.312 23.859 1 94 105 VAL A CA 1
ATOM 762 C C . VAL A 1 105 ? 7.262 24.625 23.062 1 94 105 VAL A C 1
ATOM 764 O O . VAL A 1 105 ? 7.105 24.375 21.859 1 94 105 VAL A O 1
ATOM 767 N N . LEU A 1 106 ? 8.328 24.344 23.703 1 93.44 106 LEU A N 1
ATOM 768 C CA . LEU A 1 106 ? 9.438 23.688 23.031 1 93.44 106 LEU A CA 1
ATOM 769 C C . LEU A 1 106 ? 9.047 22.266 22.609 1 93.44 106 LEU A C 1
ATOM 771 O O . LEU A 1 106 ? 9.367 21.828 21.5 1 93.44 106 LEU A O 1
ATOM 775 N N . LEU A 1 107 ? 8.359 21.547 23.484 1 95.56 107 LEU A N 1
ATOM 776 C CA . LEU A 1 107 ? 7.949 20.188 23.156 1 95.56 107 LEU A CA 1
ATOM 777 C C . LEU A 1 107 ? 6.855 20.203 22.094 1 95.56 107 LEU A C 1
ATOM 779 O O . LEU A 1 107 ? 6.789 19.297 21.25 1 95.56 107 LEU A O 1
ATOM 783 N N . LEU A 1 108 ? 6.023 21.219 22.141 1 96.25 108 LEU A N 1
ATOM 784 C CA . LEU A 1 108 ? 5.09 21.422 21.047 1 96.25 108 LEU A CA 1
ATOM 785 C C . LEU A 1 108 ? 5.832 21.516 19.719 1 96.25 108 LEU A C 1
ATOM 787 O O . LEU A 1 108 ? 5.441 20.875 18.734 1 96.25 108 LEU A O 1
ATOM 791 N N . GLY A 1 109 ? 6.883 22.297 19.672 1 94.94 109 GLY A N 1
ATOM 792 C CA . GLY A 1 109 ? 7.691 22.453 18.469 1 94.94 109 GLY A CA 1
ATOM 793 C C . GLY A 1 109 ? 8.367 21.172 18.031 1 94.94 109 GLY A C 1
ATOM 794 O O . GLY A 1 109 ? 8.375 20.844 16.844 1 94.94 109 GLY A O 1
ATOM 795 N N . VAL A 1 110 ? 8.906 20.469 19.016 1 94.56 110 VAL A N 1
ATOM 796 C CA . VAL A 1 110 ? 9.602 19.219 18.719 1 94.56 110 VAL A CA 1
ATOM 797 C C . VAL A 1 110 ? 8.625 18.203 18.156 1 94.56 110 VAL A C 1
ATOM 799 O O . VAL A 1 110 ? 8.938 17.5 17.188 1 94.56 110 VAL A O 1
ATOM 802 N N . VAL A 1 111 ? 7.461 18.109 18.75 1 95.81 111 VAL A N 1
ATOM 803 C CA . VAL A 1 111 ? 6.441 17.172 18.266 1 95.81 111 VAL A CA 1
ATOM 804 C C . VAL A 1 111 ? 5.992 17.578 16.859 1 95.81 111 VAL A C 1
ATOM 806 O O . VAL A 1 111 ? 5.816 16.719 16 1 95.81 111 VAL A O 1
ATOM 809 N N . ALA A 1 112 ? 5.848 18.797 16.641 1 95.75 112 ALA A N 1
ATOM 810 C CA . ALA A 1 112 ? 5.457 19.281 15.312 1 95.75 112 ALA A CA 1
ATOM 811 C C . ALA A 1 112 ? 6.508 18.922 14.266 1 95.75 112 ALA A C 1
ATOM 813 O O . ALA A 1 112 ? 6.172 18.516 13.156 1 95.75 112 ALA A O 1
ATOM 814 N N . VAL A 1 113 ? 7.727 19.094 14.625 1 93.12 113 VAL A N 1
ATOM 815 C CA . VAL A 1 113 ? 8.828 18.781 13.719 1 93.12 113 VAL A CA 1
ATOM 816 C C . VAL A 1 113 ? 8.805 17.281 13.383 1 93.12 113 VAL A C 1
ATOM 818 O O . VAL A 1 113 ? 8.938 16.906 12.219 1 93.12 113 VAL A O 1
ATOM 821 N N . LEU A 1 114 ? 8.609 16.5 14.344 1 92.56 114 LEU A N 1
ATOM 822 C CA . LEU A 1 114 ? 8.602 15.062 14.141 1 92.56 114 LEU A CA 1
ATOM 823 C C . LEU A 1 114 ? 7.414 14.641 13.273 1 92.56 114 LEU A C 1
ATOM 825 O O . LEU A 1 114 ? 7.578 13.875 12.32 1 92.56 114 LEU A O 1
ATOM 829 N N . PHE A 1 115 ? 6.289 15.219 13.469 1 94.12 115 PHE A N 1
ATOM 830 C CA . PHE A 1 115 ? 5.078 14.758 12.797 1 94.12 115 PHE A CA 1
ATOM 831 C C . PHE A 1 115 ? 4.91 15.453 11.453 1 94.12 115 PHE A C 1
ATOM 833 O O . PHE A 1 115 ? 3.943 15.203 10.734 1 94.12 115 PHE A O 1
ATOM 840 N N . SER A 1 116 ? 5.867 16.297 11.094 1 91.38 116 SER A N 1
ATOM 841 C CA . SER A 1 116 ? 5.922 16.797 9.727 1 91.38 116 SER A CA 1
ATOM 842 C C . SER A 1 116 ? 6.328 15.703 8.75 1 91.38 116 SER A C 1
ATOM 844 O O . SER A 1 116 ? 6.121 15.836 7.539 1 91.38 116 SER A O 1
ATOM 846 N N . ALA A 1 117 ? 6.824 14.656 9.336 1 84.81 117 ALA A N 1
ATOM 847 C CA . ALA A 1 117 ? 7.234 13.547 8.477 1 84.81 117 ALA A CA 1
ATOM 848 C C . ALA A 1 117 ? 6.609 12.234 8.938 1 84.81 117 ALA A C 1
ATOM 850 O O . ALA A 1 117 ? 6.352 11.344 8.133 1 84.81 117 ALA A O 1
ATOM 851 N N . VAL A 1 118 ? 6.492 12.125 10.195 1 79.56 118 VAL A N 1
ATOM 852 C CA . VAL A 1 118 ? 6.062 10.844 10.734 1 79.56 118 VAL A CA 1
ATOM 853 C C . VAL A 1 118 ? 4.547 10.836 10.906 1 79.56 118 VAL A C 1
ATOM 855 O O . VAL A 1 118 ? 3.908 11.891 10.906 1 79.56 118 VAL A O 1
ATOM 858 N N . GLY A 1 119 ? 3.953 9.68 10.891 1 80.88 119 GLY A N 1
ATOM 859 C CA . GLY A 1 119 ? 2.525 9.531 11.125 1 80.88 119 GLY A CA 1
ATOM 860 C C . GLY A 1 119 ? 2.152 8.164 11.672 1 80.88 119 GLY A C 1
ATOM 861 O O . GLY A 1 119 ? 3.02 7.316 11.883 1 80.88 119 GLY A O 1
ATOM 862 N N . GLY A 1 120 ? 0.953 8.125 12.117 1 80.19 120 GLY A N 1
ATOM 863 C CA . GLY A 1 120 ? 0.443 6.859 12.609 1 80.19 120 GLY A CA 1
ATOM 864 C C . GLY A 1 120 ? 0.454 6.758 14.125 1 80.19 120 GLY A C 1
ATOM 865 O O . GLY A 1 120 ? 1.153 7.52 14.797 1 80.19 120 GLY A O 1
ATOM 866 N N . LEU A 1 121 ? -0.22 5.758 14.578 1 85 121 LEU A N 1
ATOM 867 C CA . LEU A 1 121 ? -0.356 5.582 16.016 1 85 121 LEU A CA 1
ATOM 868 C C . LEU A 1 121 ? 0.968 5.152 16.641 1 85 121 LEU A C 1
ATOM 870 O O . LEU A 1 121 ? 1.287 5.547 17.766 1 85 121 LEU A O 1
ATOM 874 N N . GLY A 1 122 ? 1.675 4.371 15.945 1 81.81 122 GLY A N 1
ATOM 875 C CA . GLY A 1 122 ? 2.961 3.947 16.469 1 81.81 122 GLY A CA 1
ATOM 876 C C . GLY A 1 122 ? 3.887 5.105 16.781 1 81.81 122 GLY A C 1
ATOM 877 O O . GLY A 1 122 ? 4.566 5.102 17.812 1 81.81 122 GLY A O 1
ATOM 878 N N . ALA A 1 123 ? 3.895 6.031 15.914 1 86.94 123 ALA A N 1
ATOM 879 C CA . ALA A 1 123 ? 4.715 7.219 16.141 1 86.94 123 ALA A CA 1
ATOM 880 C C . ALA A 1 123 ? 4.207 8.023 17.328 1 86.94 123 ALA A C 1
ATOM 882 O O . ALA A 1 123 ? 4.996 8.57 18.094 1 86.94 123 ALA A O 1
ATOM 883 N N . VAL A 1 124 ? 2.9 8.102 17.438 1 92.25 124 VAL A N 1
ATOM 884 C CA . VAL A 1 124 ? 2.305 8.844 18.547 1 92.25 124 VAL A CA 1
ATOM 885 C C . VAL A 1 124 ? 2.68 8.188 19.875 1 92.25 124 VAL A C 1
ATOM 887 O O . VAL A 1 124 ? 3.014 8.875 20.844 1 92.25 124 VAL A O 1
ATOM 890 N N . ILE A 1 125 ? 2.639 6.91 19.906 1 89.44 125 ILE A N 1
ATOM 891 C CA . ILE A 1 125 ? 2.98 6.172 21.125 1 89.44 125 ILE A CA 1
ATOM 892 C C . ILE A 1 125 ? 4.449 6.395 21.469 1 89.44 125 ILE A C 1
ATOM 894 O O . ILE A 1 125 ? 4.789 6.652 22.625 1 89.44 125 ILE A O 1
ATOM 898 N N . MET A 1 126 ? 5.207 6.309 20.5 1 87.06 126 MET A N 1
ATOM 899 C CA . MET A 1 126 ? 6.641 6.469 20.719 1 87.06 126 MET A CA 1
ATOM 900 C C . MET A 1 126 ? 6.957 7.848 21.281 1 87.06 126 MET A C 1
ATOM 902 O O . MET A 1 126 ? 7.691 7.965 22.266 1 87.06 126 MET A O 1
ATOM 906 N N . VAL A 1 127 ? 6.426 8.844 20.688 1 92.31 127 VAL A N 1
ATOM 907 C CA . VAL A 1 127 ? 6.691 10.211 21.109 1 92.31 127 VAL A CA 1
ATOM 908 C C . VAL A 1 127 ? 5.996 10.484 22.438 1 92.31 127 VAL A C 1
ATOM 910 O O . VAL A 1 127 ? 6.574 11.109 23.328 1 92.31 127 VAL A O 1
ATOM 913 N N . GLY A 1 128 ? 4.801 9.992 22.547 1 94.75 128 GLY A N 1
ATOM 914 C CA . GLY A 1 128 ? 4.012 10.234 23.75 1 94.75 128 GLY A CA 1
ATOM 915 C C . GLY A 1 128 ? 4.617 9.617 25 1 94.75 128 GLY A C 1
ATOM 916 O O . GLY A 1 128 ? 4.551 10.203 26.078 1 94.75 128 GLY A O 1
ATOM 917 N N . THR A 1 129 ? 5.219 8.484 24.891 1 92.38 129 THR A N 1
ATOM 918 C CA . THR A 1 129 ? 5.785 7.793 26.047 1 92.38 129 THR A CA 1
ATOM 919 C C . THR A 1 129 ? 7.004 8.539 26.578 1 92.38 129 THR A C 1
ATOM 921 O O . THR A 1 129 ? 7.379 8.375 27.75 1 92.38 129 THR A O 1
ATOM 924 N N . VAL A 1 130 ? 7.535 9.352 25.766 1 93.19 130 VAL A N 1
ATOM 925 C CA . VAL A 1 130 ? 8.695 10.125 26.203 1 93.19 130 VAL A CA 1
ATOM 926 C C . VAL A 1 130 ? 8.25 11.516 26.641 1 93.19 130 VAL A C 1
ATOM 928 O O . VAL A 1 130 ? 8.688 12.016 27.688 1 93.19 130 VAL A O 1
ATOM 931 N N . VAL A 1 131 ? 7.371 12.086 25.922 1 96.12 131 VAL A N 1
ATOM 932 C CA . VAL A 1 131 ? 6.984 13.484 26.125 1 96.12 131 VAL A CA 1
ATOM 933 C C . VAL A 1 131 ? 6.102 13.609 27.359 1 96.12 131 VAL A C 1
ATOM 935 O O . VAL A 1 131 ? 6.27 14.531 28.156 1 96.12 131 VAL A O 1
ATOM 938 N N . LEU A 1 132 ? 5.207 12.719 27.625 1 96.56 132 LEU A N 1
ATOM 939 C CA . LEU A 1 132 ? 4.195 12.859 28.656 1 96.56 132 LEU A CA 1
ATOM 940 C C . LEU A 1 132 ? 4.828 12.828 30.047 1 96.56 132 LEU A C 1
ATOM 942 O O . LEU A 1 132 ? 4.551 13.695 30.875 1 96.56 132 LEU A O 1
ATOM 946 N N . PRO A 1 133 ? 5.703 11.859 30.328 1 94.06 133 PRO A N 1
ATOM 947 C CA . PRO A 1 133 ? 6.344 11.875 31.641 1 94.06 133 PRO A CA 1
ATOM 948 C C . PRO A 1 133 ? 7.152 13.148 31.891 1 94.06 133 PRO A C 1
ATOM 950 O O . PRO A 1 133 ? 7.223 13.625 33.031 1 94.06 133 PRO A O 1
ATOM 953 N N . ILE A 1 134 ? 7.75 13.664 30.891 1 94.19 134 ILE A N 1
ATOM 954 C CA . ILE A 1 134 ? 8.531 14.891 31.016 1 94.19 134 ILE A CA 1
ATOM 955 C C . ILE A 1 134 ? 7.617 16.047 31.375 1 94.19 134 ILE A C 1
ATOM 957 O O . ILE A 1 134 ? 7.938 16.844 32.281 1 94.19 134 ILE A O 1
ATOM 961 N N . LEU A 1 135 ? 6.484 16.156 30.781 1 95 135 LEU A N 1
ATOM 962 C CA . LEU A 1 135 ? 5.531 17.219 31.078 1 95 135 LEU A CA 1
ATOM 963 C C . LEU A 1 135 ? 4.918 17.031 32.469 1 95 135 LEU A C 1
ATOM 965 O O . LEU A 1 135 ? 4.727 18 33.188 1 95 135 LEU A O 1
ATOM 969 N N . HIS A 1 136 ? 4.727 15.828 32.812 1 93.94 136 HIS A N 1
ATOM 970 C CA . HIS A 1 136 ? 4.113 15.523 34.094 1 93.94 136 HIS A CA 1
ATOM 971 C C . HIS A 1 136 ? 5.078 15.789 35.25 1 93.94 136 HIS A C 1
ATOM 973 O O . HIS A 1 136 ? 4.656 16.078 36.375 1 93.94 136 HIS A O 1
ATOM 979 N N . SER A 1 137 ? 6.242 15.695 34.969 1 92 137 SER A N 1
ATOM 980 C CA . SER A 1 137 ? 7.238 15.93 36 1 92 137 SER A CA 1
ATOM 981 C C . SER A 1 137 ? 7.184 17.375 36.5 1 92 137 SER A C 1
ATOM 983 O O . SER A 1 137 ? 7.598 17.656 37.625 1 92 137 SER A O 1
ATOM 985 N N . LEU A 1 138 ? 6.652 18.25 35.688 1 90.31 138 LEU A N 1
ATOM 986 C CA . LEU A 1 138 ? 6.547 19.656 36.094 1 90.31 138 LEU A CA 1
ATOM 987 C C . LEU A 1 138 ? 5.156 19.953 36.656 1 90.31 138 LEU A C 1
ATOM 989 O O . LEU A 1 138 ? 4.82 21.109 36.906 1 90.31 138 LEU A O 1
ATOM 993 N N . GLY A 1 139 ? 4.336 18.953 36.688 1 90.5 139 GLY A N 1
ATOM 994 C CA . GLY A 1 139 ? 3.059 19.094 37.375 1 90.5 139 GLY A CA 1
ATOM 995 C C . GLY A 1 139 ? 1.937 19.516 36.438 1 90.5 139 GLY A C 1
ATOM 996 O O . GLY A 1 139 ? 0.888 19.984 36.906 1 90.5 139 GLY A O 1
ATOM 997 N N . LEU A 1 140 ? 2.107 19.453 35.219 1 93.25 140 LEU A N 1
ATOM 998 C CA . LEU A 1 140 ? 1.032 19.797 34.281 1 93.25 140 LEU A CA 1
ATOM 999 C C . LEU A 1 140 ? -0.157 18.859 34.469 1 93.25 140 LEU A C 1
ATOM 1001 O O . LEU A 1 140 ? 0.019 17.656 34.688 1 93.25 140 LEU A O 1
ATOM 1005 N N . ARG A 1 141 ? -1.297 19.453 34.344 1 93.81 141 ARG A N 1
ATOM 1006 C CA . ARG A 1 141 ? -2.504 18.641 34.406 1 93.81 141 ARG A CA 1
ATOM 1007 C C . ARG A 1 141 ? -2.564 17.688 33.219 1 93.81 141 ARG A C 1
ATOM 1009 O O . ARG A 1 141 ? -2.008 17.969 32.156 1 93.81 141 ARG A O 1
ATOM 1016 N N . GLU A 1 142 ? -3.303 16.641 33.312 1 95.12 142 GLU A N 1
ATOM 1017 C CA . GLU A 1 142 ? -3.385 15.57 32.344 1 95.12 142 GLU A CA 1
ATOM 1018 C C . GLU A 1 142 ? -3.863 16.094 30.984 1 95.12 142 GLU A C 1
ATOM 1020 O O . GLU A 1 142 ? -3.248 15.812 29.953 1 95.12 142 GLU A O 1
ATOM 1025 N N . TYR A 1 143 ? -4.906 16.891 31.016 1 95.06 143 TYR A N 1
ATOM 1026 C CA . TYR A 1 143 ? -5.496 17.328 29.75 1 95.06 143 TYR A CA 1
ATOM 1027 C C . TYR A 1 143 ? -4.617 18.375 29.078 1 95.06 143 TYR A C 1
ATOM 1029 O O . TYR A 1 143 ? -4.633 18.5 27.844 1 95.06 143 TYR A O 1
ATOM 1037 N N . VAL A 1 144 ? -3.803 19.078 29.828 1 95.88 144 VAL A N 1
ATOM 1038 C CA . VAL A 1 144 ? -2.898 20.062 29.25 1 95.88 144 VAL A CA 1
ATOM 1039 C C . VAL A 1 144 ? -1.752 19.359 28.531 1 95.88 144 VAL A C 1
ATOM 1041 O O . VAL A 1 144 ? -1.403 19.719 27.391 1 95.88 144 VAL A O 1
ATOM 1044 N N . SER A 1 145 ? -1.204 18.359 29.203 1 97 145 SER A N 1
ATOM 1045 C CA . SER A 1 145 ? -0.125 17.594 28.594 1 97 145 SER A CA 1
ATOM 1046 C C . SER A 1 145 ? -0.593 16.906 27.312 1 97 145 SER A C 1
ATOM 1048 O O . SER A 1 145 ? 0.105 16.938 26.297 1 97 145 SER A O 1
ATOM 1050 N N . ALA A 1 146 ? -1.765 16.328 27.359 1 97.62 146 ALA A N 1
ATOM 1051 C CA . ALA A 1 146 ? -2.334 15.688 26.172 1 97.62 146 ALA A CA 1
ATOM 1052 C C . ALA A 1 146 ? -2.602 16.719 25.078 1 97.62 146 ALA A C 1
ATOM 1054 O O . ALA A 1 146 ? -2.408 16.422 23.891 1 97.62 146 ALA A O 1
ATOM 1055 N N . GLY A 1 147 ? -3.107 17.844 25.516 1 97.44 147 GLY A N 1
ATOM 1056 C CA . GLY A 1 147 ? -3.379 18.891 24.547 1 97.44 147 GLY A CA 1
ATOM 1057 C C . GLY A 1 147 ? -2.137 19.375 23.828 1 97.44 147 GLY A C 1
ATOM 1058 O O . GLY A 1 147 ? -2.18 19.656 22.625 1 97.44 147 GLY A O 1
ATOM 1059 N N . VAL A 1 148 ? -1.014 19.5 24.547 1 97.19 148 VAL A N 1
ATOM 1060 C CA . VAL A 1 148 ? 0.253 19.906 23.953 1 97.19 148 VAL A CA 1
ATOM 1061 C C . VAL A 1 148 ? 0.648 18.922 22.844 1 97.19 148 VAL A C 1
ATOM 1063 O O . VAL A 1 148 ? 1.063 19.312 21.766 1 97.19 148 VAL A O 1
ATOM 1066 N N . LEU A 1 149 ? 0.473 17.656 23.141 1 97.62 149 LEU A N 1
ATOM 1067 C CA . LEU A 1 149 ? 0.815 16.625 22.172 1 97.62 149 LEU A CA 1
ATOM 1068 C C . LEU A 1 149 ? -0.149 16.656 20.984 1 97.62 149 LEU A C 1
ATOM 1070 O O . LEU A 1 149 ? 0.272 16.516 19.844 1 97.62 149 LEU A O 1
ATOM 1074 N N . LEU A 1 150 ? -1.419 16.828 21.234 1 98.19 150 LEU A N 1
ATOM 1075 C CA . LEU A 1 150 ? -2.42 16.812 20.172 1 98.19 150 LEU A CA 1
ATOM 1076 C C . LEU A 1 150 ? -2.225 18 19.234 1 98.19 150 LEU A C 1
ATOM 1078 O O . LEU A 1 150 ? -2.262 17.828 18 1 98.19 150 LEU A O 1
ATOM 1082 N N . PHE A 1 151 ? -2.023 19.156 19.812 1 98.06 151 PHE A N 1
ATOM 1083 C CA . PHE A 1 151 ? -1.756 20.328 18.984 1 98.06 151 PHE A CA 1
ATOM 1084 C C . PHE A 1 151 ? -0.448 20.156 18.219 1 98.06 151 PHE A C 1
ATOM 1086 O O . PHE A 1 151 ? -0.334 20.609 17.078 1 98.06 151 PHE A O 1
ATOM 1093 N N . GLY A 1 152 ? 0.518 19.562 18.844 1 97.12 152 GLY A N 1
ATOM 1094 C CA . GLY A 1 152 ? 1.783 19.312 18.172 1 97.12 152 GLY A CA 1
ATOM 1095 C C . GLY A 1 152 ? 1.654 18.375 16.984 1 97.12 152 GLY A C 1
ATOM 1096 O O . GLY A 1 152 ? 2.211 18.625 15.922 1 97.12 152 GLY A O 1
ATOM 1097 N N . ILE A 1 153 ? 0.943 17.297 17.172 1 96.56 153 ILE A N 1
ATOM 1098 C CA . ILE A 1 153 ? 0.713 16.312 16.109 1 96.56 153 ILE A CA 1
ATOM 1099 C C . ILE A 1 153 ? -0.005 16.969 14.938 1 96.56 153 ILE A C 1
ATOM 1101 O O . ILE A 1 153 ? 0.377 16.781 13.781 1 96.56 153 ILE A O 1
ATOM 1105 N N . SER A 1 154 ? -0.978 17.75 15.25 1 96.75 154 SER A N 1
ATOM 1106 C CA . SER A 1 154 ? -1.762 18.406 14.203 1 96.75 154 SER A CA 1
ATOM 1107 C C . SER A 1 154 ? -0.952 19.484 13.508 1 96.75 154 SER A C 1
ATOM 1109 O O . SER A 1 154 ? -1.1 19.703 12.305 1 96.75 154 SER A O 1
ATOM 1111 N N . LEU A 1 155 ? -0.166 20.203 14.281 1 96.5 155 LEU A N 1
ATOM 1112 C CA . LEU A 1 155 ? 0.726 21.219 13.703 1 96.5 155 LEU A CA 1
ATOM 1113 C C . LEU A 1 155 ? 1.699 20.578 12.719 1 96.5 155 LEU A C 1
ATOM 1115 O O . LEU A 1 155 ? 1.892 21.078 11.609 1 96.5 155 LEU A O 1
ATOM 1119 N N . GLY A 1 156 ? 2.279 19.547 13.141 1 95.12 156 GLY A N 1
ATOM 1120 C CA . GLY A 1 156 ? 3.15 18.812 12.242 1 95.12 156 GLY A CA 1
ATOM 1121 C C . GLY A 1 156 ? 2.426 18.25 11.031 1 95.12 156 GLY A C 1
ATOM 1122 O O . GLY A 1 156 ? 2.973 18.219 9.922 1 95.12 156 GLY A O 1
ATOM 1123 N N . GLY A 1 157 ? 1.228 17.797 11.242 1 94.06 157 GLY A N 1
ATOM 1124 C CA . GLY A 1 157 ? 0.413 17.25 10.172 1 94.06 157 GLY A CA 1
ATOM 1125 C C . GLY A 1 157 ? 0.139 18.234 9.062 1 94.06 157 GLY A C 1
ATOM 1126 O O . GLY A 1 157 ? 0.016 17.859 7.895 1 94.06 157 GLY A O 1
ATOM 1127 N N . LEU A 1 158 ? 0.091 19.516 9.391 1 94.94 158 LEU A N 1
ATOM 1128 C CA . LEU A 1 158 ? -0.144 20.562 8.398 1 94.94 158 LEU A CA 1
ATOM 1129 C C . LEU A 1 158 ? 1.063 20.734 7.484 1 94.94 158 LEU A C 1
ATOM 1131 O O . LEU A 1 158 ? 0.924 21.172 6.34 1 94.94 158 LEU A O 1
ATOM 1135 N N . LEU A 1 159 ? 2.162 20.344 7.992 1 93.44 159 LEU A N 1
ATOM 1136 C CA . LEU A 1 159 ? 3.393 20.484 7.219 1 93.44 159 LEU A CA 1
ATOM 1137 C C . LEU A 1 159 ? 3.742 19.172 6.52 1 93.44 159 LEU A C 1
ATOM 1139 O O . LEU A 1 159 ? 4.672 19.125 5.707 1 93.44 159 LEU A O 1
ATOM 1143 N N . ASN A 1 160 ? 3.029 18.156 6.773 1 92.62 160 ASN A N 1
ATOM 1144 C CA . ASN A 1 160 ? 3.35 16.828 6.258 1 92.62 160 ASN A CA 1
ATOM 1145 C C . ASN A 1 160 ? 2.973 16.703 4.781 1 92.62 160 ASN A C 1
ATOM 1147 O O . ASN A 1 160 ? 1.791 16.719 4.438 1 92.62 160 ASN A O 1
ATOM 1151 N N . PRO A 1 161 ? 3.939 16.484 3.904 1 90.88 161 PRO A N 1
ATOM 1152 C CA . PRO A 1 161 ? 3.664 16.391 2.469 1 90.88 161 PRO A CA 1
ATOM 1153 C C . PRO A 1 161 ? 2.754 15.211 2.121 1 90.88 161 PRO A C 1
ATOM 1155 O O . PRO A 1 161 ? 2.078 15.234 1.091 1 90.88 161 PRO A O 1
ATOM 1158 N N . GLY A 1 162 ? 2.824 14.242 2.943 1 88.44 162 GLY A N 1
ATOM 1159 C CA . GLY A 1 162 ? 1.883 13.156 2.725 1 88.44 162 GLY A CA 1
ATOM 1160 C C . GLY A 1 162 ? 0.438 13.617 2.686 1 88.44 162 GLY A C 1
ATOM 1161 O O . GLY A 1 162 ? -0.35 13.133 1.868 1 88.44 162 GLY A O 1
ATOM 1162 N N . ASN A 1 163 ? 0.119 14.492 3.537 1 92.06 163 ASN A N 1
ATOM 1163 C CA . ASN A 1 163 ? -1.221 15.07 3.549 1 92.06 163 ASN A CA 1
ATOM 1164 C C . ASN A 1 163 ? -1.44 16 2.361 1 92.06 163 ASN A C 1
ATOM 1166 O O . ASN A 1 163 ? -2.539 16.062 1.807 1 92.06 163 ASN A O 1
ATOM 1170 N N . TRP A 1 164 ? -0.408 16.688 1.993 1 94.06 164 TRP A N 1
ATOM 1171 C CA . TRP A 1 164 ? -0.494 17.609 0.861 1 94.06 164 TRP A CA 1
ATOM 1172 C C . TRP A 1 164 ? -0.801 16.859 -0.428 1 94.06 164 TRP A C 1
ATOM 1174 O O . TRP A 1 164 ? -1.538 17.344 -1.284 1 94.06 164 TRP A O 1
ATOM 1184 N N . ALA A 1 165 ? -0.228 15.703 -0.5 1 91.69 165 ALA A N 1
ATOM 1185 C CA . ALA A 1 165 ? -0.394 14.898 -1.707 1 91.69 165 ALA A CA 1
ATOM 1186 C C . ALA A 1 165 ? -1.855 14.508 -1.912 1 91.69 165 ALA A C 1
ATOM 1188 O O . ALA A 1 165 ? -2.324 14.414 -3.049 1 91.69 165 ALA A O 1
ATOM 1189 N N . VAL A 1 166 ? -2.547 14.305 -0.886 1 91.25 166 VAL A N 1
ATOM 1190 C CA . VAL A 1 166 ? -3.955 13.938 -0.994 1 91.25 166 VAL A CA 1
ATOM 1191 C C . VAL A 1 166 ? -4.758 15.133 -1.517 1 91.25 166 VAL A C 1
ATOM 1193 O O . VAL A 1 166 ? -5.57 14.984 -2.432 1 91.25 166 VAL A O 1
ATOM 1196 N N . TYR A 1 167 ? -4.492 16.25 -0.963 1 93.31 167 TYR A N 1
ATOM 1197 C CA . TYR A 1 167 ? -5.172 17.469 -1.424 1 93.31 167 TYR A CA 1
ATOM 1198 C C . TYR A 1 167 ? -4.891 17.719 -2.9 1 93.31 167 TYR A C 1
ATOM 1200 O O . TYR A 1 167 ? -5.793 18.078 -3.658 1 93.31 167 TYR A O 1
ATOM 1208 N N . LYS A 1 168 ? -3.689 17.578 -3.217 1 91.38 168 LYS A N 1
ATOM 1209 C CA . LYS A 1 168 ? -3.271 17.797 -4.598 1 91.38 168 LYS A CA 1
ATOM 1210 C C . LYS A 1 168 ? -4.008 16.875 -5.555 1 91.38 168 LYS A C 1
ATOM 1212 O O . LYS A 1 168 ? -4.551 17.312 -6.57 1 91.38 168 LYS A O 1
ATOM 1217 N N . THR A 1 169 ? -4.062 15.68 -5.23 1 86.5 169 THR A N 1
ATOM 1218 C CA . THR A 1 169 ? -4.633 14.672 -6.113 1 86.5 169 THR A CA 1
ATOM 1219 C C . THR A 1 169 ? -6.152 14.789 -6.16 1 86.5 169 THR A C 1
ATOM 1221 O O . THR A 1 169 ? -6.758 14.664 -7.227 1 86.5 169 THR A O 1
ATOM 1224 N N . VAL A 1 170 ? -6.77 15.047 -5.074 1 86.44 170 VAL A N 1
ATOM 1225 C CA . VAL A 1 170 ? -8.227 15.078 -4.98 1 86.44 170 VAL A CA 1
ATOM 1226 C C . VAL A 1 170 ? -8.758 16.359 -5.633 1 86.44 170 VAL A C 1
ATOM 1228 O O . VAL A 1 170 ? -9.773 16.328 -6.324 1 86.44 170 VAL A O 1
ATOM 1231 N N . LEU A 1 171 ? -8.055 17.422 -5.48 1 90.12 171 LEU A N 1
ATOM 1232 C CA . LEU A 1 171 ? -8.609 18.719 -5.867 1 90.12 171 LEU A CA 1
ATOM 1233 C C . LEU A 1 171 ? -7.922 19.25 -7.117 1 90.12 171 LEU A C 1
ATOM 1235 O O . LEU A 1 171 ? -8.312 20.297 -7.645 1 90.12 171 LEU A O 1
ATOM 1239 N N . GLY A 1 172 ? -6.973 18.578 -7.613 1 86.12 172 GLY A N 1
ATOM 1240 C CA . GLY A 1 172 ? -6.266 19 -8.812 1 86.12 172 GLY A CA 1
ATOM 1241 C C . GLY A 1 172 ? -5.504 20.297 -8.625 1 86.12 172 GLY A C 1
ATOM 1242 O O . GLY A 1 172 ? -5.516 21.172 -9.5 1 86.12 172 GLY A O 1
ATOM 1243 N N . LEU A 1 173 ? -4.93 20.453 -7.465 1 91 173 LEU A N 1
ATOM 1244 C CA . LEU A 1 173 ? -4.199 21.672 -7.145 1 91 173 LEU A CA 1
ATOM 1245 C C . LEU A 1 173 ? -2.701 21.469 -7.363 1 91 173 LEU A C 1
ATOM 1247 O O . LEU A 1 173 ? -2.213 20.344 -7.383 1 91 173 LEU A O 1
ATOM 1251 N N . SER A 1 174 ? -2.041 22.578 -7.578 1 89.69 174 SER A N 1
ATOM 1252 C CA . SER A 1 174 ? -0.587 22.531 -7.699 1 89.69 174 SER A CA 1
ATOM 1253 C C . SER A 1 174 ? 0.077 22.422 -6.332 1 89.69 174 SER A C 1
ATOM 1255 O O . SER A 1 174 ? -0.543 22.719 -5.309 1 89.69 174 SER A O 1
ATOM 1257 N N . ASP A 1 175 ? 1.339 22.016 -6.348 1 87.69 175 ASP A N 1
ATOM 1258 C CA . ASP A 1 175 ? 2.115 21.891 -5.117 1 87.69 175 ASP A CA 1
ATOM 1259 C C . ASP A 1 175 ? 2.189 23.219 -4.379 1 87.69 175 ASP A C 1
ATOM 1261 O O . ASP A 1 175 ? 2.072 23.266 -3.152 1 87.69 175 ASP A O 1
ATOM 1265 N N . ARG A 1 176 ? 2.33 24.25 -5.145 1 87.56 176 ARG A N 1
ATOM 1266 C CA . ARG A 1 176 ? 2.504 25.578 -4.551 1 87.56 176 ARG A CA 1
ATOM 1267 C C . ARG A 1 176 ? 1.214 26.062 -3.896 1 87.56 176 ARG A C 1
ATOM 1269 O O . ARG A 1 176 ? 1.245 26.672 -2.83 1 87.56 176 ARG A O 1
ATOM 1276 N N . GLN A 1 177 ? 0.105 25.766 -4.488 1 91.19 177 GLN A N 1
ATOM 1277 C CA . GLN A 1 177 ? -1.18 26.188 -3.93 1 91.19 177 GLN A CA 1
ATOM 1278 C C . GLN A 1 177 ? -1.447 25.484 -2.598 1 91.19 177 GLN A C 1
ATOM 1280 O O . GLN A 1 177 ? -1.885 26.125 -1.636 1 91.19 177 GLN A O 1
ATOM 1285 N N . VAL A 1 178 ? -1.128 24.266 -2.555 1 93.62 178 VAL A N 1
ATOM 1286 C CA . VAL A 1 178 ? -1.399 23.484 -1.352 1 93.62 178 VAL A CA 1
ATOM 1287 C C . VAL A 1 178 ? -0.438 23.891 -0.24 1 93.62 178 VAL A C 1
ATOM 1289 O O . VAL A 1 178 ? -0.858 24.141 0.893 1 93.62 178 VAL A O 1
ATOM 1292 N N . SER A 1 179 ? 0.858 23.969 -0.582 1 92.12 179 SER A N 1
ATOM 1293 C CA . SER A 1 179 ? 1.854 24.281 0.437 1 92.12 179 SER A CA 1
ATOM 1294 C C . SER A 1 179 ? 1.67 25.703 0.972 1 92.12 179 SER A C 1
ATOM 1296 O O . SER A 1 179 ? 1.837 25.953 2.17 1 92.12 179 SER A O 1
ATOM 1298 N N . SER A 1 180 ? 1.362 26.625 0.115 1 90.94 180 SER A N 1
ATOM 1299 C CA . SER A 1 180 ? 1.184 28 0.541 1 90.94 180 SER A CA 1
ATOM 1300 C C . SER A 1 180 ? 0.036 28.141 1.537 1 90.94 180 SER A C 1
ATOM 1302 O O . SER A 1 180 ? 0.168 28.812 2.561 1 90.94 180 SER A O 1
ATOM 1304 N N . TYR A 1 181 ? -1.053 27.547 1.255 1 94.12 181 TYR A N 1
ATOM 1305 C CA . TYR A 1 181 ? -2.18 27.609 2.18 1 94.12 181 TYR A CA 1
ATOM 1306 C C . TYR A 1 181 ? -1.868 26.859 3.469 1 94.12 181 TYR A C 1
ATOM 1308 O O . TYR A 1 181 ? -2.223 27.312 4.559 1 94.12 181 TYR A O 1
ATOM 1316 N N . ALA A 1 182 ? -1.275 25.672 3.352 1 94.5 182 ALA A N 1
ATOM 1317 C CA . ALA A 1 182 ? -0.92 24.875 4.523 1 94.5 182 ALA A CA 1
ATOM 1318 C C . ALA A 1 182 ? -0.022 25.656 5.473 1 94.5 182 ALA A C 1
ATOM 1320 O O . ALA A 1 182 ? -0.184 25.594 6.691 1 94.5 182 ALA A O 1
ATOM 1321 N N . LEU A 1 183 ? 0.903 26.406 4.922 1 91.94 183 LEU A N 1
ATOM 1322 C CA . LEU A 1 183 ? 1.806 27.203 5.738 1 91.94 183 LEU A CA 1
ATOM 1323 C C . LEU A 1 183 ? 1.05 28.328 6.434 1 91.94 183 LEU A C 1
ATOM 1325 O O . LEU A 1 183 ? 1.38 28.703 7.562 1 91.94 183 LEU A O 1
ATOM 1329 N N . GLY A 1 184 ? 0.085 28.875 5.707 1 91.56 184 GLY A N 1
ATOM 1330 C CA . GLY A 1 184 ? -0.76 29.875 6.328 1 91.56 184 GLY A CA 1
ATOM 1331 C C . GLY A 1 184 ? -1.527 29.344 7.527 1 91.56 184 GLY A C 1
ATOM 1332 O O . GLY A 1 184 ? -1.535 29.984 8.586 1 91.56 184 GLY A O 1
ATOM 1333 N N . VAL A 1 185 ? -2.17 28.25 7.332 1 94.88 185 VAL A N 1
ATOM 1334 C CA . VAL A 1 185 ? -2.945 27.656 8.414 1 94.88 185 VAL A CA 1
ATOM 1335 C C . VAL A 1 185 ? -2.012 27.219 9.539 1 94.88 185 VAL A C 1
ATOM 1337 O O . VAL A 1 185 ? -2.373 27.281 10.719 1 94.88 185 VAL A O 1
ATOM 1340 N N . PHE A 1 186 ? -0.827 26.734 9.188 1 95.5 186 PHE A N 1
ATOM 1341 C CA . PHE A 1 186 ? 0.182 26.375 10.172 1 95.5 186 PHE A CA 1
ATOM 1342 C C . PHE A 1 186 ? 0.473 27.562 11.102 1 95.5 186 PHE A C 1
ATOM 1344 O O . PHE A 1 186 ? 0.535 27.391 12.32 1 95.5 186 PHE A O 1
ATOM 1351 N N . GLY A 1 187 ? 0.708 28.734 10.508 1 92.94 187 GLY A N 1
ATOM 1352 C CA . GLY A 1 187 ? 0.947 29.922 11.312 1 92.94 187 GLY A CA 1
ATOM 1353 C C . GLY A 1 187 ? -0.19 30.234 12.266 1 92.94 187 GLY A C 1
ATOM 1354 O O . GLY A 1 187 ? 0.042 30.531 13.438 1 92.94 187 GLY A O 1
ATOM 1355 N N . VAL A 1 188 ? -1.374 30.141 11.797 1 94.69 188 VAL A N 1
ATOM 1356 C CA . VAL A 1 188 ? -2.555 30.422 12.609 1 94.69 188 VAL A CA 1
ATOM 1357 C C . VAL A 1 188 ? -2.656 29.391 13.734 1 94.69 188 VAL A C 1
ATOM 1359 O O . VAL A 1 188 ? -2.939 29.734 14.883 1 94.69 188 VAL A O 1
ATOM 1362 N N . MET A 1 189 ? -2.418 28.141 13.383 1 96.5 189 MET A N 1
ATOM 1363 C CA . MET A 1 189 ? -2.533 27.062 14.367 1 96.5 189 MET A CA 1
ATOM 1364 C C . MET A 1 189 ? -1.434 27.156 15.414 1 96.5 189 MET A C 1
ATOM 1366 O O . MET A 1 189 ? -1.655 26.844 16.578 1 96.5 189 MET A O 1
ATOM 1370 N N . ALA A 1 190 ? -0.248 27.547 14.977 1 95.31 190 ALA A N 1
ATOM 1371 C CA . ALA A 1 190 ? 0.834 27.734 15.938 1 95.31 190 ALA A CA 1
ATOM 1372 C C . ALA A 1 190 ? 0.444 28.75 17.016 1 95.31 190 ALA A C 1
ATOM 1374 O O . ALA A 1 190 ? 0.675 28.531 18.203 1 95.31 190 ALA A O 1
ATOM 1375 N N . VAL A 1 191 ? -0.151 29.828 16.562 1 93.81 191 VAL A N 1
ATOM 1376 C CA . VAL A 1 191 ? -0.612 30.844 17.5 1 93.81 191 VAL A CA 1
ATOM 1377 C C . VAL A 1 191 ? -1.703 30.266 18.406 1 93.81 191 VAL A C 1
ATOM 1379 O O . VAL A 1 191 ? -1.713 30.5 19.609 1 93.81 191 VAL A O 1
ATOM 1382 N N . GLY A 1 192 ? -2.6 29.547 17.766 1 95.38 192 GLY A N 1
ATOM 1383 C CA . GLY A 1 192 ? -3.66 28.922 18.531 1 95.38 192 GLY A CA 1
ATOM 1384 C C . GLY A 1 192 ? -3.143 27.938 19.547 1 95.38 192 GLY A C 1
ATOM 1385 O O . GLY A 1 192 ? -3.643 27.875 20.672 1 95.38 192 GLY A O 1
ATOM 1386 N N . ALA A 1 193 ? -2.156 27.109 19.203 1 96.69 193 ALA A N 1
ATOM 1387 C CA . ALA A 1 193 ? -1.583 26.109 20.109 1 96.69 193 ALA A CA 1
ATOM 1388 C C . ALA A 1 193 ? -0.861 26.766 21.266 1 96.69 193 ALA A C 1
ATOM 1390 O O . ALA A 1 193 ? -0.982 26.328 22.422 1 96.69 193 ALA A O 1
ATOM 1391 N N . VAL A 1 194 ? -0.125 27.797 21.016 1 94.56 194 VAL A N 1
ATOM 1392 C CA . VAL A 1 194 ? 0.584 28.531 22.062 1 94.56 194 VAL A CA 1
ATOM 1393 C C . VAL A 1 194 ? -0.42 29.203 23 1 94.56 194 VAL A C 1
ATOM 1395 O O . VAL A 1 194 ? -0.21 29.266 24.203 1 94.56 194 VAL A O 1
ATOM 1398 N N . THR A 1 195 ? -1.466 29.781 22.391 1 94.88 195 THR A N 1
ATOM 1399 C CA . THR A 1 195 ? -2.525 30.375 23.188 1 94.88 195 THR A CA 1
ATOM 1400 C C . THR A 1 195 ? -3.152 29.344 24.125 1 94.88 195 THR A C 1
ATOM 1402 O O . THR A 1 195 ? -3.414 29.625 25.297 1 94.88 195 THR A O 1
ATOM 1405 N N . PHE A 1 196 ? -3.463 28.141 23.594 1 96.06 196 PHE A N 1
ATOM 1406 C CA . PHE A 1 196 ? -3.98 27.062 24.422 1 96.06 196 PHE A CA 1
ATOM 1407 C C . PHE A 1 196 ? -3.064 26.797 25.609 1 96.06 196 PHE A C 1
ATOM 1409 O O . PHE A 1 196 ? -3.529 26.703 26.75 1 96.06 196 PHE A O 1
ATOM 1416 N N . ILE A 1 197 ? -1.752 26.641 25.359 1 95.06 197 ILE A N 1
ATOM 1417 C CA . ILE A 1 197 ? -0.779 26.359 26.406 1 95.06 197 ILE A CA 1
ATOM 1418 C C . ILE A 1 197 ? -0.777 27.484 27.438 1 95.06 197 ILE A C 1
ATOM 1420 O O . ILE A 1 197 ? -0.85 27.219 28.641 1 95.06 197 ILE A O 1
ATOM 1424 N N . GLY A 1 198 ? -0.697 28.719 26.984 1 91.94 198 GLY A N 1
ATOM 1425 C CA . GLY A 1 198 ? -0.657 29.859 27.875 1 91.94 198 GLY A CA 1
ATOM 1426 C C . GLY A 1 198 ? -1.892 29.969 28.75 1 91.94 198 GLY A C 1
ATOM 1427 O O . GLY A 1 198 ? -1.784 30.141 29.969 1 91.94 198 GLY A O 1
ATOM 1428 N N . VAL A 1 199 ? -3.018 29.875 28.156 1 93.31 199 VAL A N 1
ATOM 1429 C CA . VAL A 1 199 ? -4.277 30.047 28.875 1 93.31 199 VAL A CA 1
ATOM 1430 C C . VAL A 1 199 ? -4.457 28.906 29.891 1 93.31 199 VAL A C 1
ATOM 1432 O O . VAL A 1 199 ? -4.82 29.141 31.047 1 93.31 199 VAL A O 1
ATOM 1435 N N . GLU A 1 200 ? -4.184 27.672 29.484 1 93.31 200 GLU A N 1
ATOM 1436 C CA . GLU A 1 200 ? -4.438 26.516 30.359 1 93.31 200 GLU A CA 1
ATOM 1437 C C . GLU A 1 200 ? -3.4 26.438 31.469 1 93.31 200 GLU A C 1
ATOM 1439 O O . GLU A 1 200 ? -3.709 26 32.594 1 93.31 200 GLU A O 1
ATOM 1444 N N . LEU A 1 201 ? -2.193 26.812 31.188 1 90.81 201 LEU A N 1
ATOM 1445 C CA . LEU A 1 201 ? -1.19 26.859 32.25 1 90.81 201 LEU A CA 1
ATOM 1446 C C . LEU A 1 201 ? -1.517 27.938 33.281 1 90.81 201 LEU A C 1
ATOM 1448 O O . LEU A 1 201 ? -1.246 27.781 34.469 1 90.81 201 LEU A O 1
ATOM 1452 N N . ALA A 1 202 ? -2.01 29.062 32.781 1 89.19 202 ALA A N 1
ATOM 1453 C CA . ALA A 1 202 ? -2.426 30.125 33.688 1 89.19 202 ALA A CA 1
ATOM 1454 C C . ALA A 1 202 ? -3.596 29.688 34.531 1 89.19 202 ALA A C 1
ATOM 1456 O O . ALA A 1 202 ? -3.662 30.016 35.719 1 89.19 202 ALA A O 1
ATOM 1457 N N . ARG A 1 203 ? -4.445 28.984 33.969 1 89.56 203 ARG A N 1
ATOM 1458 C CA . ARG A 1 203 ? -5.625 28.5 34.656 1 89.56 203 ARG A CA 1
ATOM 1459 C C . ARG A 1 203 ? -5.246 27.5 35.75 1 89.56 203 ARG A C 1
ATOM 1461 O O . ARG A 1 203 ? -5.93 27.391 36.781 1 89.56 203 ARG A O 1
ATOM 1468 N N . THR A 1 204 ? -4.18 26.781 35.469 1 83.5 204 THR A N 1
ATOM 1469 C CA . THR A 1 204 ? -3.746 25.781 36.469 1 83.5 204 THR A CA 1
ATOM 1470 C C . THR A 1 204 ? -2.764 26.391 37.438 1 83.5 204 THR A C 1
ATOM 1472 O O . THR A 1 204 ? -2.24 25.688 38.312 1 83.5 204 THR A O 1
ATOM 1475 N N . ARG A 1 205 ? -2.488 27.672 37.469 1 77.75 205 ARG A N 1
ATOM 1476 C CA . ARG A 1 205 ? -1.667 28.453 38.375 1 77.75 205 ARG A CA 1
ATOM 1477 C C . ARG A 1 205 ? -0.212 27.984 38.344 1 77.75 205 ARG A C 1
ATOM 1479 O O . ARG A 1 205 ? 0.505 28.094 39.344 1 77.75 205 ARG A O 1
ATOM 1486 N N . LEU A 1 206 ? 0.096 27.281 37.375 1 72.06 206 LEU A N 1
ATOM 1487 C CA . LEU A 1 206 ? 1.489 26.875 37.219 1 72.06 206 LEU A CA 1
ATOM 1488 C C . LEU A 1 206 ? 2.332 28.031 36.688 1 72.06 206 LEU A C 1
ATOM 1490 O O . LEU A 1 206 ? 3.555 28.031 36.844 1 72.06 206 LEU A O 1
ATOM 1494 N N . VAL A 1 207 ? 1.812 28.828 35.938 1 61.38 207 VAL A N 1
ATOM 1495 C CA . VAL A 1 207 ? 2.473 30.031 35.469 1 61.38 207 VAL A CA 1
ATOM 1496 C C . VAL A 1 207 ? 1.791 31.266 36.062 1 61.38 207 VAL A C 1
ATOM 1498 O O . VAL A 1 207 ? 0.561 31.359 36.062 1 61.38 207 VAL A O 1
ATOM 1501 N N . VAL A 1 208 ? 2.451 31.859 37.188 1 50.38 208 VAL A N 1
ATOM 1502 C CA . VAL A 1 208 ? 1.934 33.125 37.688 1 50.38 208 VAL A CA 1
ATOM 1503 C C . VAL A 1 208 ? 2.141 34.219 36.625 1 50.38 208 VAL A C 1
ATOM 1505 O O . VAL A 1 208 ? 3.262 34.438 36.156 1 50.38 208 VAL A O 1
ATOM 1508 N N . TRP A 1 209 ? 1.198 34.5 35.875 1 44.66 209 TRP A N 1
ATOM 1509 C CA . TRP A 1 209 ? 1.315 35.594 34.938 1 44.66 209 TRP A CA 1
ATOM 1510 C C . TRP A 1 209 ? 1.876 36.844 35.625 1 44.66 209 TRP A C 1
ATOM 1512 O O . TRP A 1 209 ? 1.151 37.531 36.344 1 44.66 209 TRP A O 1
ATOM 1522 N N . SER A 1 210 ? 2.729 36.812 36.625 1 34.06 210 SER A N 1
ATOM 1523 C CA . SER A 1 210 ? 3.332 38.062 37.094 1 34.06 210 SER A CA 1
ATOM 1524 C C . SER A 1 210 ? 4.008 38.812 35.938 1 34.06 210 SER A C 1
ATOM 1526 O O . SER A 1 210 ? 4.895 38.25 35.281 1 34.06 210 SER A O 1
ATOM 1528 N N . GLY A 1 211 ? 3.541 40.312 35.469 1 33.41 211 GLY A N 1
ATOM 1529 C CA . GLY A 1 211 ? 3.863 41.219 34.375 1 33.41 211 GLY A CA 1
ATOM 1530 C C . GLY A 1 211 ? 3.994 40.531 33.031 1 33.41 211 GLY A C 1
ATOM 1531 O O . GLY A 1 211 ? 4.48 39.375 32.969 1 33.41 211 GLY A O 1
ATOM 1532 N N . TRP A 1 212 ? 3.039 40.781 32.25 1 37.38 212 TRP A N 1
ATOM 1533 C CA . TRP A 1 212 ? 3.051 40.344 30.859 1 37.38 212 TRP A CA 1
ATOM 1534 C C . TRP A 1 212 ? 4.465 40.406 30.297 1 37.38 212 TRP A C 1
ATOM 1536 O O . TRP A 1 212 ? 4.945 41.469 29.891 1 37.38 212 TRP A O 1
ATOM 1546 N N . ARG A 1 213 ? 5.406 40.25 31 1 35.84 213 ARG A N 1
ATOM 1547 C CA . ARG A 1 213 ? 6.598 40.281 30.156 1 35.84 213 ARG A CA 1
ATOM 1548 C C . ARG A 1 213 ? 6.445 39.312 28.984 1 35.84 213 ARG A C 1
ATOM 1550 O O . ARG A 1 213 ? 6.434 38.094 29.172 1 35.84 213 ARG A O 1
ATOM 1557 N N . TRP A 1 214 ? 5.539 39.656 28.078 1 36.03 214 TRP A N 1
ATOM 1558 C CA . TRP A 1 214 ? 5.57 39.094 26.734 1 36.03 214 TRP A CA 1
ATOM 1559 C C . TRP A 1 214 ? 6.996 38.75 26.328 1 36.03 214 TRP A C 1
ATOM 1561 O O . TRP A 1 214 ? 7.781 39.625 25.984 1 36.03 214 TRP A O 1
ATOM 1571 N N . GLU A 1 215 ? 7.727 38.25 27.125 1 34.16 215 GLU A N 1
ATOM 1572 C CA . GLU A 1 215 ? 8.867 37.844 26.312 1 34.16 215 GLU A CA 1
ATOM 1573 C C . GLU A 1 215 ? 8.406 37.281 24.969 1 34.16 215 GLU A C 1
ATOM 1575 O O . GLU A 1 215 ? 7.684 36.281 24.906 1 34.16 215 GLU A O 1
ATOM 1580 N N . PRO A 1 216 ? 7.977 38.281 24.109 1 33.56 216 PRO A N 1
ATOM 1581 C CA . PRO A 1 216 ? 7.715 37.844 22.75 1 33.56 216 PRO A CA 1
ATOM 1582 C C . PRO A 1 216 ? 8.547 36.625 22.344 1 33.56 216 PRO A C 1
ATOM 1584 O O . PRO A 1 216 ? 9.773 36.719 22.219 1 33.56 216 PRO A O 1
ATOM 1587 N N . VAL A 1 217 ? 8.578 35.75 23.031 1 36.16 217 VAL A N 1
ATOM 1588 C CA . VAL A 1 217 ? 9.281 34.594 22.469 1 36.16 217 VAL A CA 1
ATOM 1589 C C . VAL A 1 217 ? 9.281 34.688 20.938 1 36.16 217 VAL A C 1
ATOM 1591 O O . VAL A 1 217 ? 8.406 35.312 20.359 1 36.16 217 VAL A O 1
ATOM 1594 N N . GLY A 1 218 ? 10.43 34.438 20.266 1 35.06 218 GLY A N 1
ATOM 1595 C CA . GLY A 1 218 ? 10.781 34.219 18.875 1 35.06 218 GLY A CA 1
ATOM 1596 C C . GLY A 1 218 ? 9.648 33.594 18.062 1 35.06 218 GLY A C 1
ATOM 1597 O O . GLY A 1 218 ? 9.859 33.156 16.938 1 35.06 218 GLY A O 1
ATOM 1598 N N . TRP A 1 219 ? 8.594 33.438 18.625 1 36.69 219 TRP A N 1
ATOM 1599 C CA . TRP A 1 219 ? 7.559 32.531 18.094 1 36.69 219 TRP A CA 1
ATOM 1600 C C . TRP A 1 219 ? 6.777 33.219 16.984 1 36.69 219 TRP A C 1
ATOM 1602 O O . TRP A 1 219 ? 6.301 32.594 16.062 1 36.69 219 TRP A O 1
ATOM 1612 N N . LEU A 1 220 ? 6.348 34.531 17.375 1 37.38 220 LEU A N 1
ATOM 1613 C CA . LEU A 1 220 ? 5.867 35.281 16.203 1 37.38 220 LEU A CA 1
ATOM 1614 C C . LEU A 1 220 ? 6.867 35.188 15.055 1 37.38 220 LEU A C 1
ATOM 1616 O O . LEU A 1 220 ? 6.508 35.406 13.898 1 37.38 220 LEU A O 1
ATOM 1620 N N . GLY A 1 221 ? 8.07 35.094 15.391 1 37.41 221 GLY A N 1
ATOM 1621 C CA . GLY A 1 221 ? 9.102 34.812 14.406 1 37.41 221 GLY A CA 1
ATOM 1622 C C . GLY A 1 221 ? 8.906 33.469 13.695 1 37.41 221 GLY A C 1
ATOM 1623 O O . GLY A 1 221 ? 9.156 33.375 12.492 1 37.41 221 GLY A O 1
ATOM 1624 N N . VAL A 1 222 ? 8.477 32.531 14.453 1 39.88 222 VAL A N 1
ATOM 1625 C CA . VAL A 1 222 ? 8.281 31.203 13.852 1 39.88 222 VAL A CA 1
ATOM 1626 C C . VAL A 1 222 ? 7.047 31.234 12.953 1 39.88 222 VAL A C 1
ATOM 1628 O O . VAL A 1 222 ? 7.043 30.641 11.875 1 39.88 222 VAL A O 1
ATOM 1631 N N . ALA A 1 223 ? 5.91 31.891 13.531 1 40.81 223 ALA A N 1
ATOM 1632 C CA . ALA A 1 223 ? 4.711 31.984 12.703 1 40.81 223 ALA A CA 1
ATOM 1633 C C . ALA A 1 223 ? 4.977 32.781 11.438 1 40.81 223 ALA A C 1
ATOM 1635 O O . ALA A 1 223 ? 4.359 32.562 10.398 1 40.81 223 ALA A O 1
ATOM 1636 N N . GLY A 1 224 ? 5.805 33.875 11.633 1 40.16 224 GLY A N 1
ATOM 1637 C CA . GLY A 1 224 ? 6.191 34.688 10.508 1 40.16 224 GLY A CA 1
ATOM 1638 C C . GLY A 1 224 ? 7.219 34.031 9.602 1 40.16 224 GLY A C 1
ATOM 1639 O O . GLY A 1 224 ? 7.582 34.562 8.562 1 40.16 224 GLY A O 1
ATOM 1640 N N . LEU A 1 225 ? 7.703 33 10.047 1 43.03 225 LEU A N 1
ATOM 1641 C CA . LEU A 1 225 ? 8.781 32.344 9.336 1 43.03 225 LEU A CA 1
ATOM 1642 C C . LEU A 1 225 ? 8.352 31.953 7.922 1 43.03 225 LEU A C 1
ATOM 1644 O O . LEU A 1 225 ? 9.094 32.156 6.961 1 43.03 225 LEU A O 1
ATOM 1648 N N . PRO A 1 226 ? 7.27 31.328 7.836 1 44.81 226 PRO A N 1
ATOM 1649 C CA . PRO A 1 226 ? 6.945 31.062 6.434 1 44.81 226 PRO A CA 1
ATOM 1650 C C . PRO A 1 226 ? 6.816 32.344 5.605 1 44.81 226 PRO A C 1
ATOM 1652 O O . PRO A 1 226 ? 7.223 32.375 4.441 1 44.81 226 PRO A O 1
ATOM 1655 N N . TRP A 1 227 ? 6.137 33.406 6.137 1 43.69 227 TRP A N 1
ATOM 1656 C CA . TRP A 1 227 ? 6.094 34.688 5.398 1 43.69 227 TRP A CA 1
ATOM 1657 C C . TRP A 1 227 ? 7.5 35.219 5.184 1 43.69 227 TRP A C 1
ATOM 1659 O O . TRP A 1 227 ? 7.789 35.812 4.133 1 43.69 227 TRP A O 1
ATOM 1669 N N . PHE A 1 228 ? 8.328 35.062 6.16 1 38.03 228 PHE A N 1
ATOM 1670 C CA . PHE A 1 228 ? 9.719 35.469 6.031 1 38.03 228 PHE A CA 1
ATOM 1671 C C . PHE A 1 228 ? 10.477 34.562 5.082 1 38.03 228 PHE A C 1
ATOM 1673 O O . PHE A 1 228 ? 11.359 35 4.348 1 38.03 228 PHE A O 1
ATOM 1680 N N . LEU A 1 229 ? 10.172 33.312 5.148 1 42.25 229 LEU A N 1
ATOM 1681 C CA . LEU A 1 229 ? 10.875 32.375 4.277 1 42.25 229 LEU A CA 1
ATOM 1682 C C . LEU A 1 229 ? 10.336 32.438 2.855 1 42.25 229 LEU A C 1
ATOM 1684 O O . LEU A 1 229 ? 10.992 32 1.914 1 42.25 229 LEU A O 1
ATOM 1688 N N . SER A 1 230 ? 9.195 33 2.709 1 43 230 SER A N 1
ATOM 1689 C CA . SER A 1 230 ? 8.586 33.062 1.387 1 43 230 SER A CA 1
ATOM 1690 C C . SER A 1 230 ? 9.453 33.844 0.407 1 43 230 SER A C 1
ATOM 1692 O O . SER A 1 230 ? 9.703 33.375 -0.712 1 43 230 SER A O 1
ATOM 1694 N N . PRO A 1 231 ? 9.742 35.125 0.714 1 40.84 231 PRO A N 1
ATOM 1695 C CA . PRO A 1 231 ? 10.562 35.812 -0.292 1 40.84 231 PRO A CA 1
ATOM 1696 C C . PRO A 1 231 ? 11.891 35.125 -0.539 1 40.84 231 PRO A C 1
ATOM 1698 O O . PRO A 1 231 ? 12.469 35.219 -1.624 1 40.84 231 PRO A O 1
ATOM 1701 N N . TRP A 1 232 ? 12.359 34.594 0.419 1 40.03 232 TRP A N 1
ATOM 1702 C CA . TRP A 1 232 ? 13.68 33.969 0.29 1 40.03 232 TRP A CA 1
ATOM 1703 C C . TRP A 1 232 ? 13.609 32.719 -0.565 1 40.03 232 TRP A C 1
ATOM 1705 O O . TRP A 1 232 ? 14.625 32.281 -1.114 1 40.03 232 TRP A O 1
ATOM 1715 N N . VAL A 1 233 ? 12.586 32.094 -0.503 1 45.06 233 VAL A N 1
ATOM 1716 C CA . VAL A 1 233 ? 12.469 30.906 -1.348 1 45.06 233 VAL A CA 1
ATOM 1717 C C . VAL A 1 233 ? 12.492 31.312 -2.818 1 45.06 233 VAL A C 1
ATOM 1719 O O . VAL A 1 233 ? 12.695 30.484 -3.699 1 45.06 233 VAL A O 1
ATOM 1722 N N . SER A 1 234 ? 12.172 32.594 -3.062 1 41 234 SER A N 1
ATOM 1723 C CA . SER A 1 234 ? 12.18 33 -4.461 1 41 234 SER A CA 1
ATOM 1724 C C . SER A 1 234 ? 13.586 33.344 -4.941 1 41 234 SER A C 1
ATOM 1726 O O . SER A 1 234 ? 13.789 33.688 -6.102 1 41 234 SER A O 1
ATOM 1728 N N . LEU A 1 235 ? 14.477 33.5 -4.117 1 42.94 235 LEU A N 1
ATOM 1729 C CA . LEU A 1 235 ? 15.766 33.875 -4.703 1 42.94 235 LEU A CA 1
ATOM 1730 C C . LEU A 1 235 ? 16.422 32.656 -5.363 1 42.94 235 LEU A C 1
ATOM 1732 O O . LEU A 1 235 ? 16.562 31.609 -4.738 1 42.94 235 LEU A O 1
ATOM 1736 N N . PRO A 1 236 ? 16.578 32.688 -6.641 1 50.97 236 PRO A N 1
ATOM 1737 C CA . PRO A 1 236 ? 17.156 31.594 -7.414 1 50.97 236 PRO A CA 1
ATOM 1738 C C . PRO A 1 236 ? 18.391 31 -6.746 1 50.97 236 PRO A C 1
ATOM 1740 O O . PRO A 1 236 ? 18.594 29.781 -6.77 1 50.97 236 PRO A O 1
ATOM 1743 N N . GLY A 1 237 ? 19.328 31.844 -6.211 1 54.78 237 GLY A N 1
ATOM 1744 C CA . GLY A 1 237 ? 20.609 31.406 -5.688 1 54.78 237 GLY A CA 1
ATOM 1745 C C . GLY A 1 237 ? 20.5 30.641 -4.391 1 54.78 237 GLY A C 1
ATOM 1746 O O . GLY A 1 237 ? 21.312 29.75 -4.125 1 54.78 237 GLY A O 1
ATOM 1747 N N . TRP A 1 238 ? 19.516 30.812 -3.615 1 61.28 238 TRP A N 1
ATOM 1748 C CA . TRP A 1 238 ? 19.406 30.203 -2.289 1 61.28 238 TRP A CA 1
ATOM 1749 C C . TRP A 1 238 ? 19.047 28.734 -2.389 1 61.28 238 TRP A C 1
ATOM 1751 O O . TRP A 1 238 ? 19.422 27.938 -1.523 1 61.28 238 TRP A O 1
ATOM 1761 N N . ARG A 1 239 ? 18.5 28.375 -3.443 1 71.31 239 ARG A N 1
ATOM 1762 C CA . ARG A 1 239 ? 18.125 26.984 -3.641 1 71.31 239 ARG A CA 1
ATOM 1763 C C . ARG A 1 239 ? 19.359 26.109 -3.846 1 71.31 239 ARG A C 1
ATOM 1765 O O . ARG A 1 239 ? 19.453 25.016 -3.293 1 71.31 239 ARG A O 1
ATOM 1772 N N . TRP A 1 240 ? 20.219 26.703 -4.531 1 70.75 240 TRP A N 1
ATOM 1773 C CA . TRP A 1 240 ? 21.453 25.953 -4.777 1 70.75 240 TRP A CA 1
ATOM 1774 C C . TRP A 1 240 ? 22.266 25.812 -3.494 1 70.75 240 TRP A C 1
ATOM 1776 O O . TRP A 1 240 ? 22.875 24.766 -3.248 1 70.75 240 TRP A O 1
ATOM 1786 N N . GLY A 1 241 ? 22.25 26.812 -2.746 1 74.44 241 GLY A N 1
ATOM 1787 C CA . GLY A 1 241 ? 22.938 26.766 -1.47 1 74.44 241 GLY A CA 1
ATOM 1788 C C . GLY A 1 241 ? 22.359 25.734 -0.512 1 74.44 241 GLY A C 1
ATOM 1789 O O . GLY A 1 241 ? 23.109 25.031 0.165 1 74.44 241 GLY A O 1
ATOM 1790 N N . LEU A 1 242 ? 21.094 25.609 -0.495 1 80.44 242 LEU A N 1
ATOM 1791 C CA . LEU A 1 242 ? 20.422 24.641 0.371 1 80.44 242 LEU A CA 1
ATOM 1792 C C . LEU A 1 242 ? 20.766 23.219 -0.035 1 80.44 242 LEU A C 1
ATOM 1794 O O . LEU A 1 242 ? 21.016 22.359 0.822 1 80.44 242 LEU A O 1
ATOM 1798 N N . GLY A 1 243 ? 20.734 23.031 -1.321 1 82.44 243 GLY A N 1
ATOM 1799 C CA . GLY A 1 243 ? 21.094 21.703 -1.825 1 82.44 243 GLY A CA 1
ATOM 1800 C C . GLY A 1 243 ? 22.531 21.328 -1.525 1 82.44 243 GLY A C 1
ATOM 1801 O O . GLY A 1 243 ? 22.812 20.203 -1.091 1 82.44 243 GLY A O 1
ATOM 1802 N N . TRP A 1 244 ? 23.328 22.281 -1.697 1 83.19 244 TRP A N 1
ATOM 1803 C CA . TRP A 1 244 ? 24.75 22.062 -1.409 1 83.19 244 TRP A CA 1
ATOM 1804 C C . TRP A 1 244 ? 24.969 21.844 0.083 1 83.19 244 TRP A C 1
ATOM 1806 O O . TRP A 1 244 ? 25.781 21 0.478 1 83.19 244 TRP A O 1
ATOM 1816 N N . GLY A 1 245 ? 24.281 22.625 0.803 1 86.31 245 GLY A N 1
ATOM 1817 C CA . GLY A 1 245 ? 24.406 22.484 2.244 1 86.31 245 GLY A CA 1
ATOM 1818 C C . GLY A 1 245 ? 23.969 21.109 2.736 1 86.31 245 GLY A C 1
ATOM 1819 O O . GLY A 1 245 ? 24.672 20.484 3.539 1 86.31 245 GLY A O 1
ATOM 1820 N N . LEU A 1 246 ? 22.859 20.672 2.281 1 88.62 246 LEU A N 1
ATOM 1821 C CA . LEU A 1 246 ? 22.359 19.359 2.662 1 88.62 246 LEU A CA 1
ATOM 1822 C C . LEU A 1 246 ? 23.281 18.266 2.172 1 88.62 246 LEU A C 1
ATOM 1824 O O . LEU A 1 246 ? 23.484 17.25 2.854 1 88.62 246 LEU A O 1
ATOM 1828 N N . GLY A 1 247 ? 23.812 18.453 0.98 1 88.75 247 GLY A N 1
ATOM 1829 C CA . GLY A 1 247 ? 24.797 17.516 0.453 1 88.75 247 GLY A CA 1
ATOM 1830 C C . GLY A 1 247 ? 26.047 17.422 1.298 1 88.75 247 GLY A C 1
ATOM 1831 O O . GLY A 1 247 ? 26.531 16.328 1.575 1 88.75 247 GLY A O 1
ATOM 1832 N N . CYS A 1 248 ? 26.484 18.547 1.73 1 89.25 248 CYS A N 1
ATOM 1833 C CA . CYS A 1 248 ? 27.672 18.609 2.572 1 89.25 248 CYS A CA 1
ATOM 1834 C C . CYS A 1 248 ? 27.422 17.938 3.92 1 89.25 248 CYS A C 1
ATOM 1836 O O . CYS A 1 248 ? 28.281 17.219 4.434 1 89.25 248 CYS A O 1
ATOM 1838 N N . LEU A 1 249 ? 26.312 18.188 4.398 1 90.19 249 LEU A N 1
ATOM 1839 C CA . LEU A 1 249 ? 25.969 17.578 5.676 1 90.19 249 LEU A CA 1
ATOM 1840 C C . LEU A 1 249 ? 25.875 16.062 5.547 1 90.19 249 LEU A C 1
ATOM 1842 O O . LEU A 1 249 ? 26.266 15.328 6.461 1 90.19 249 LEU A O 1
ATOM 1846 N N . THR A 1 250 ? 25.312 15.617 4.473 1 90.31 250 THR A N 1
ATOM 1847 C CA . THR A 1 250 ? 25.172 14.18 4.227 1 90.31 250 THR A CA 1
ATOM 1848 C C . THR A 1 250 ? 26.547 13.523 4.145 1 90.31 250 THR A C 1
ATOM 1850 O O . THR A 1 250 ? 26.781 12.477 4.75 1 90.31 250 THR A O 1
ATOM 1853 N N . LEU A 1 251 ? 27.406 14.188 3.432 1 90.12 251 LEU A N 1
ATOM 1854 C CA . LEU A 1 251 ? 28.766 13.656 3.283 1 90.12 251 LEU A CA 1
ATOM 1855 C C . LEU A 1 251 ? 29.516 13.711 4.609 1 90.12 251 LEU A C 1
ATOM 1857 O O . LEU A 1 251 ? 30.281 12.797 4.922 1 90.12 251 LEU A O 1
ATOM 1861 N N . TRP A 1 252 ? 29.297 14.789 5.266 1 89.06 252 TRP A N 1
ATOM 1862 C CA . TRP A 1 252 ? 29.891 14.922 6.59 1 89.06 252 TRP A CA 1
ATOM 1863 C C . TRP A 1 252 ? 29.422 13.805 7.516 1 89.06 252 TRP A C 1
ATOM 1865 O O . TRP A 1 252 ? 30.234 13.188 8.211 1 89.06 252 TRP A O 1
ATOM 1875 N N . GLY A 1 253 ? 28.156 13.617 7.566 1 87.56 253 GLY A N 1
ATOM 1876 C CA . GLY A 1 253 ? 27.594 12.539 8.375 1 87.56 253 GLY A CA 1
ATOM 1877 C C . GLY A 1 253 ? 28.125 11.172 7.984 1 87.56 253 GLY A C 1
ATOM 1878 O O . GLY A 1 253 ? 28.422 10.344 8.852 1 87.56 253 GLY A O 1
ATOM 1879 N N . LEU A 1 254 ? 28.25 10.93 6.703 1 89.25 254 LEU A N 1
ATOM 1880 C CA . LEU A 1 254 ? 28.797 9.664 6.203 1 89.25 254 LEU A CA 1
ATOM 1881 C C . LEU A 1 254 ? 30.234 9.469 6.668 1 89.25 254 LEU A C 1
ATOM 1883 O O . LEU A 1 254 ? 30.609 8.367 7.066 1 89.25 254 LEU A O 1
ATOM 1887 N N . GLY A 1 255 ? 30.969 10.516 6.582 1 88.56 255 GLY A N 1
ATOM 1888 C CA . GLY A 1 255 ? 32.344 10.469 7.031 1 88.56 255 GLY A CA 1
ATOM 1889 C C . GLY A 1 255 ? 32.5 10.164 8.516 1 88.56 255 GLY A C 1
ATOM 1890 O O . GLY A 1 255 ? 33.344 9.367 8.914 1 88.56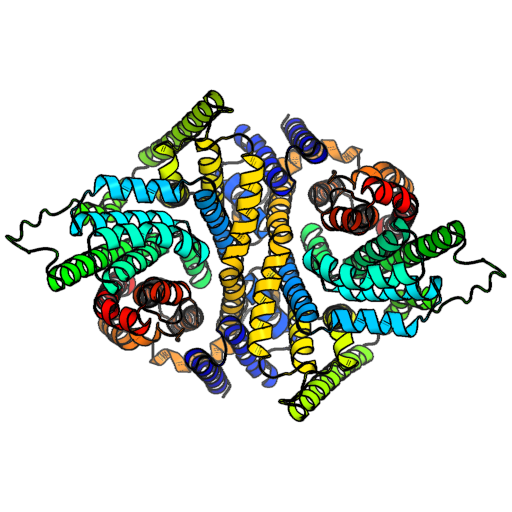 255 GLY A O 1
ATOM 1891 N N . GLN A 1 256 ? 31.688 10.75 9.25 1 88.38 256 GLN A N 1
ATOM 1892 C CA . GLN A 1 256 ? 31.719 10.523 10.695 1 88.38 256 GLN A CA 1
ATOM 1893 C C . GLN A 1 256 ? 31.297 9.102 11.031 1 88.38 256 GLN A C 1
ATOM 1895 O O . GLN A 1 256 ? 31.828 8.492 11.961 1 88.38 256 GLN A O 1
ATOM 1900 N N . GLY A 1 257 ? 30.312 8.688 10.359 1 86.19 257 GLY A N 1
ATOM 1901 C CA . GLY A 1 257 ? 29.891 7.312 10.562 1 86.19 257 GLY A CA 1
ATOM 1902 C C . GLY A 1 257 ? 30.969 6.297 10.242 1 86.19 257 GLY A C 1
ATOM 1903 O O . GLY A 1 257 ? 31.125 5.309 10.969 1 86.19 257 GLY A O 1
ATOM 1904 N N . LEU A 1 258 ? 31.703 6.57 9.203 1 88.62 258 LEU A N 1
ATOM 1905 C CA . LEU A 1 258 ? 32.781 5.676 8.812 1 88.62 258 LEU A CA 1
ATOM 1906 C C . LEU A 1 258 ? 33.938 5.707 9.828 1 88.62 258 LEU A C 1
ATOM 1908 O O . LEU A 1 258 ? 34.531 4.68 10.109 1 88.62 258 LEU A O 1
ATOM 1912 N N . ARG A 1 259 ? 34.156 6.836 10.367 1 86.81 259 ARG A N 1
ATOM 1913 C CA . ARG A 1 259 ? 35.188 6.996 11.391 1 86.81 259 ARG A CA 1
ATOM 1914 C C . ARG A 1 259 ? 34.781 6.266 12.672 1 86.81 259 ARG A C 1
ATOM 1916 O O . ARG A 1 259 ? 35.656 5.738 13.375 1 86.81 259 ARG A O 1
ATOM 1923 N N . ARG A 1 260 ? 33.625 6.219 12.914 1 85.62 260 ARG A N 1
ATOM 1924 C CA . ARG A 1 260 ? 33.156 5.613 14.156 1 85.62 260 ARG A CA 1
ATOM 1925 C C . ARG A 1 260 ? 32.594 4.207 13.906 1 85.62 260 ARG A C 1
ATOM 1927 O O . ARG A 1 260 ? 31.812 3.688 14.711 1 85.62 260 ARG A O 1
ATOM 1934 N N . TRP A 1 261 ? 33 3.793 12.766 1 84.12 261 TRP A N 1
ATOM 1935 C CA . TRP A 1 261 ? 32.5 2.479 12.375 1 84.12 261 TRP A CA 1
ATOM 1936 C C . TRP A 1 261 ? 32.812 1.438 13.445 1 84.12 261 TRP A C 1
ATOM 1938 O O . TRP A 1 261 ? 33.969 1.284 13.844 1 84.12 261 TRP A O 1
ATOM 1948 N N . GLY A 1 262 ? 31.859 0.788 14.055 1 78.06 262 GLY A N 1
ATOM 1949 C CA . GLY A 1 262 ? 32.094 -0.243 15.055 1 78.06 262 GLY A CA 1
ATOM 1950 C C . GLY A 1 262 ? 31.875 0.246 16.469 1 78.06 262 GLY A C 1
ATOM 1951 O O . GLY A 1 262 ? 31.828 -0.554 17.406 1 78.06 262 GLY A O 1
ATOM 1952 N N . GLN A 1 263 ? 31.859 1.552 16.625 1 83.19 263 GLN A N 1
ATOM 1953 C CA . GLN A 1 263 ? 31.609 2.1 17.953 1 83.19 263 GLN A CA 1
ATOM 1954 C C . GLN A 1 263 ? 30.109 2.197 18.234 1 83.19 263 GLN A C 1
ATOM 1956 O O . GLN A 1 263 ? 29.281 1.975 17.344 1 83.19 263 GLN A O 1
ATOM 1961 N N . ALA A 1 264 ? 29.828 2.363 19.516 1 80.5 264 ALA A N 1
ATOM 1962 C CA . ALA A 1 264 ? 28.438 2.521 19.906 1 80.5 264 ALA A CA 1
ATOM 1963 C C . ALA A 1 264 ? 27.797 3.727 19.219 1 80.5 264 ALA A C 1
ATOM 1965 O O . ALA A 1 264 ? 28.438 4.777 19.094 1 80.5 264 ALA A O 1
ATOM 1966 N N . PRO A 1 265 ? 26.641 3.514 18.703 1 78.69 265 PRO A N 1
ATOM 1967 C CA . PRO A 1 265 ? 26.016 4.598 17.953 1 78.69 265 PRO A CA 1
ATOM 1968 C C . PRO A 1 265 ? 25.703 5.812 18.812 1 78.69 265 PRO A C 1
ATOM 1970 O O . PRO A 1 265 ? 25.203 5.664 19.938 1 78.69 265 PRO A O 1
ATOM 1973 N N . LYS A 1 266 ? 26.172 7.004 18.375 1 84 266 LYS A N 1
ATOM 1974 C CA . LYS A 1 266 ? 25.859 8.281 19 1 84 266 LYS A CA 1
ATOM 1975 C C . LYS A 1 266 ? 25.078 9.188 18.047 1 84 266 LYS A C 1
ATOM 1977 O O . LYS A 1 266 ? 25.391 9.242 16.844 1 84 266 LYS A O 1
ATOM 1982 N N . ILE A 1 267 ? 24.094 9.797 18.547 1 91.06 267 ILE A N 1
ATOM 1983 C CA . ILE A 1 267 ? 23.297 10.664 17.703 1 91.06 267 ILE A CA 1
ATOM 1984 C C . ILE A 1 267 ? 23.875 12.078 17.688 1 91.06 267 ILE A C 1
ATOM 1986 O O . ILE A 1 267 ? 23.969 12.719 18.734 1 91.06 267 ILE A O 1
ATOM 1990 N N . SER A 1 268 ? 24.328 12.516 16.547 1 91 268 SER A N 1
ATOM 1991 C CA . SER A 1 268 ? 24.875 13.859 16.375 1 91 268 SER A CA 1
ATOM 1992 C C . SER A 1 268 ? 23.766 14.859 16.047 1 91 268 SER A C 1
ATOM 1994 O O . SER A 1 268 ? 22.656 14.477 15.672 1 91 268 SER A O 1
ATOM 1996 N N . TRP A 1 269 ? 24.094 16.125 16.109 1 90.56 269 TRP A N 1
ATOM 1997 C CA . TRP A 1 269 ? 23.109 17.188 15.945 1 90.56 269 TRP A CA 1
ATOM 1998 C C . TRP A 1 269 ? 22.531 17.188 14.531 1 90.56 269 TRP A C 1
ATOM 2000 O O . TRP A 1 269 ? 21.375 17.547 14.328 1 90.56 269 TRP A O 1
ATOM 2010 N N . TYR A 1 270 ? 23.266 16.859 13.523 1 92.5 270 TYR A N 1
ATOM 2011 C CA . TYR A 1 270 ? 22.812 16.891 12.141 1 92.5 270 TYR A CA 1
ATOM 2012 C C . TYR A 1 270 ? 21.797 15.773 11.891 1 92.5 270 TYR A C 1
ATOM 2014 O O . TYR A 1 270 ? 21.047 15.812 10.898 1 92.5 270 TYR A O 1
ATOM 2022 N N . ALA A 1 271 ? 21.703 14.742 12.766 1 94.06 271 ALA A N 1
ATOM 2023 C CA . ALA A 1 271 ? 20.719 13.672 12.641 1 94.06 271 ALA A CA 1
ATOM 2024 C C . ALA A 1 271 ? 19.312 14.195 12.953 1 94.06 271 ALA A C 1
ATOM 2026 O O . ALA A 1 271 ? 18.312 13.656 12.453 1 94.06 271 ALA A O 1
ATOM 2027 N N . TYR A 1 272 ? 19.219 15.266 13.703 1 92.19 272 TYR A N 1
ATOM 2028 C CA . TYR A 1 272 ? 17.922 15.82 14.117 1 92.19 272 TYR A CA 1
ATOM 2029 C C . TYR A 1 272 ? 17.203 16.453 12.938 1 92.19 272 TYR A C 1
ATOM 2031 O O . TYR A 1 272 ? 16 16.688 12.984 1 92.19 272 TYR A O 1
ATOM 2039 N N . LEU A 1 273 ? 17.891 16.688 11.844 1 93.75 273 LEU A N 1
ATOM 2040 C CA . LEU A 1 273 ? 17.312 17.312 10.656 1 93.75 273 LEU A CA 1
ATOM 2041 C C . LEU A 1 273 ? 16.562 16.281 9.82 1 93.75 273 LEU A C 1
ATOM 2043 O O . LEU A 1 273 ? 15.789 16.656 8.93 1 93.75 273 LEU A O 1
ATOM 2047 N N . THR A 1 274 ? 16.703 15.008 10.125 1 94.69 274 THR A N 1
ATOM 2048 C CA . THR A 1 274 ? 16.203 13.922 9.289 1 94.69 274 THR A CA 1
ATOM 2049 C C . THR A 1 274 ? 14.711 14.07 9.031 1 94.69 274 THR A C 1
ATOM 2051 O O . THR A 1 274 ? 14.258 13.945 7.891 1 94.69 274 THR A O 1
ATOM 2054 N N . PRO A 1 275 ? 13.883 14.383 10 1 92.75 275 PRO A N 1
ATOM 2055 C CA . PRO A 1 275 ? 12.445 14.492 9.742 1 92.75 275 PRO A CA 1
ATOM 2056 C C . PRO A 1 275 ? 12.094 15.695 8.875 1 92.75 275 PRO A C 1
ATOM 2058 O O . PRO A 1 275 ? 11.047 15.703 8.219 1 92.75 275 PRO A O 1
ATOM 2061 N N . LEU A 1 276 ? 12.922 16.703 8.766 1 93.81 276 LEU A N 1
ATOM 2062 C CA . LEU A 1 276 ? 12.641 17.938 8.062 1 93.81 276 LEU A CA 1
ATOM 2063 C C . LEU A 1 276 ? 13.203 17.906 6.641 1 93.81 276 LEU A C 1
ATOM 2065 O O . LEU A 1 276 ? 12.859 18.734 5.805 1 93.81 276 LEU A O 1
ATOM 2069 N N . VAL A 1 277 ? 14.016 16.938 6.383 1 94.56 277 VAL A N 1
ATOM 2070 C CA . VAL A 1 277 ? 14.719 16.891 5.105 1 94.56 277 VAL A CA 1
ATOM 2071 C C . VAL A 1 277 ? 13.711 16.844 3.961 1 94.56 277 VAL A C 1
ATOM 2073 O O . VAL A 1 277 ? 13.828 17.594 2.988 1 94.56 277 VAL A O 1
ATOM 2076 N N . PRO A 1 278 ? 12.656 15.992 4.008 1 94.19 278 PRO A N 1
ATOM 2077 C CA . PRO A 1 278 ? 11.695 16 2.904 1 94.19 278 PRO A CA 1
ATOM 2078 C C . PRO A 1 278 ? 11.047 17.375 2.703 1 94.19 278 PRO A C 1
ATOM 2080 O O . PRO A 1 278 ? 10.898 17.828 1.565 1 94.19 278 PRO A O 1
ATOM 2083 N N . LEU A 1 279 ? 10.742 17.969 3.814 1 91.75 279 LEU A N 1
ATOM 2084 C CA . LEU A 1 279 ? 10.094 19.281 3.748 1 91.75 279 LEU A CA 1
ATOM 2085 C C . LEU A 1 279 ? 11.031 20.328 3.148 1 91.75 279 LEU A C 1
ATOM 2087 O O . LEU A 1 279 ? 10.617 21.141 2.324 1 91.75 279 LEU A O 1
ATOM 2091 N N . ILE A 1 280 ? 12.266 20.359 3.537 1 91.81 280 ILE A N 1
ATOM 2092 C CA . ILE A 1 280 ? 13.273 21.281 3.031 1 91.81 280 ILE A CA 1
ATOM 2093 C C . ILE A 1 280 ? 13.469 21.062 1.532 1 91.81 280 ILE A C 1
ATOM 2095 O O . ILE A 1 280 ? 13.562 22.031 0.77 1 91.81 280 ILE A O 1
ATOM 2099 N N . LEU A 1 281 ? 13.477 19.828 1.125 1 93.31 281 LEU A N 1
ATOM 2100 C CA . LEU A 1 281 ? 13.688 19.516 -0.285 1 93.31 281 LEU A CA 1
ATOM 2101 C C . LEU A 1 281 ? 12.484 19.953 -1.122 1 93.31 281 LEU A C 1
ATOM 2103 O O . LEU A 1 281 ? 12.656 20.484 -2.225 1 93.31 281 LEU A O 1
ATOM 2107 N N . ILE A 1 282 ? 11.32 19.781 -0.624 1 91.88 282 ILE A N 1
ATOM 2108 C CA . ILE A 1 282 ? 10.102 20.094 -1.362 1 91.88 282 ILE A CA 1
ATOM 2109 C C . ILE A 1 282 ? 9.938 21.609 -1.45 1 91.88 282 ILE A C 1
ATOM 2111 O O . ILE A 1 282 ? 9.758 22.156 -2.539 1 91.88 282 ILE A O 1
ATOM 2115 N N . LEU A 1 283 ? 10.008 22.312 -0.357 1 88.44 283 LEU A N 1
ATOM 2116 C CA . LEU A 1 283 ? 9.766 23.734 -0.31 1 88.44 283 LEU A CA 1
ATOM 2117 C C . LEU A 1 283 ? 10.977 24.516 -0.809 1 88.44 283 LEU A C 1
ATOM 2119 O O . LEU A 1 283 ? 10.828 25.562 -1.439 1 88.44 283 LEU A O 1
ATOM 2123 N N . GLY A 1 284 ? 12.148 24.062 -0.534 1 87.44 284 GLY A N 1
ATOM 2124 C CA . GLY A 1 284 ? 13.367 24.781 -0.856 1 87.44 284 GLY A CA 1
ATOM 2125 C C . GLY A 1 284 ? 13.859 24.516 -2.266 1 87.44 284 GLY A C 1
ATOM 2126 O O . GLY A 1 284 ? 14.266 25.453 -2.971 1 87.44 284 GLY A O 1
ATOM 2127 N N . LEU A 1 285 ? 13.812 23.25 -2.68 1 89.25 285 LEU A N 1
ATOM 2128 C CA . LEU A 1 285 ? 14.453 22.891 -3.943 1 89.25 285 LEU A CA 1
ATOM 2129 C C . LEU A 1 285 ? 13.414 22.438 -4.965 1 89.25 285 LEU A C 1
ATOM 2131 O O . LEU A 1 285 ? 13.758 22.156 -6.117 1 89.25 285 LEU A O 1
ATOM 2135 N N . GLY A 1 286 ? 12.219 22.359 -4.578 1 89.19 286 GLY A N 1
ATOM 2136 C CA . GLY A 1 286 ? 11.172 21.969 -5.512 1 89.19 286 GLY A CA 1
ATOM 2137 C C . GLY A 1 286 ? 11.219 20.5 -5.879 1 89.19 286 GLY A C 1
ATOM 2138 O O . GLY A 1 286 ? 10.781 20.109 -6.965 1 89.19 286 GLY A O 1
ATOM 2139 N N . VAL A 1 287 ? 11.773 19.672 -5.02 1 92.5 287 VAL A N 1
ATOM 2140 C CA . VAL A 1 287 ? 11.828 18.234 -5.258 1 92.5 287 VAL A CA 1
ATOM 2141 C C . VAL A 1 287 ? 10.43 17.625 -5.094 1 92.5 287 VAL A C 1
ATOM 2143 O O . VAL A 1 287 ? 9.703 17.984 -4.164 1 92.5 287 VAL A O 1
ATOM 2146 N N . PRO A 1 288 ? 10.039 16.797 -6.047 1 93.25 288 PRO A N 1
ATOM 2147 C CA . PRO A 1 288 ? 8.734 16.141 -5.902 1 93.25 288 PRO A CA 1
ATOM 2148 C C . PRO A 1 288 ? 8.617 15.328 -4.621 1 93.25 288 PRO A C 1
ATOM 2150 O O . PRO A 1 288 ? 9.633 14.969 -4.02 1 93.25 288 PRO A O 1
ATOM 2153 N N . PHE A 1 289 ? 7.406 15.008 -4.238 1 93.69 289 PHE A N 1
ATOM 2154 C CA . PHE A 1 289 ? 7.094 14.43 -2.936 1 93.69 289 PHE A CA 1
ATOM 2155 C C . PHE A 1 289 ? 7.809 13.094 -2.746 1 93.69 289 PHE A C 1
ATOM 2157 O O . PHE A 1 289 ? 8.547 12.914 -1.775 1 93.69 289 PHE A O 1
ATOM 2164 N N . ILE A 1 290 ? 7.66 12.141 -3.662 1 96.12 290 ILE A N 1
ATOM 2165 C CA . ILE A 1 290 ? 8.188 10.789 -3.504 1 96.12 290 ILE A CA 1
ATOM 2166 C C . ILE A 1 290 ? 9.711 10.836 -3.438 1 96.12 290 ILE A C 1
ATOM 2168 O O . ILE A 1 290 ? 10.312 10.328 -2.488 1 96.12 290 ILE A O 1
ATOM 2172 N N . PRO A 1 291 ? 10.422 11.523 -4.363 1 97 291 PRO A N 1
ATOM 2173 C CA . PRO A 1 291 ? 11.875 11.641 -4.25 1 97 291 PRO A CA 1
ATOM 2174 C C . PRO A 1 291 ? 12.312 12.312 -2.953 1 97 291 PRO A C 1
ATOM 2176 O O . PRO A 1 291 ? 13.352 11.953 -2.387 1 97 291 PRO A O 1
ATOM 2179 N N . ALA A 1 292 ? 11.562 13.273 -2.525 1 95.38 292 ALA A N 1
ATOM 2180 C CA . ALA A 1 292 ? 11.93 13.984 -1.302 1 95.38 292 ALA A CA 1
ATOM 2181 C C . ALA A 1 292 ? 11.969 13.031 -0.107 1 95.38 292 ALA A C 1
ATOM 2183 O O . ALA A 1 292 ? 12.859 13.125 0.737 1 95.38 292 ALA A O 1
ATOM 2184 N N . PHE A 1 293 ? 11.039 12.18 -0.019 1 95.94 293 PHE A N 1
ATOM 2185 C CA . PHE A 1 293 ? 11 11.242 1.095 1 95.94 293 PHE A CA 1
ATOM 2186 C C . PHE A 1 293 ? 12.094 10.188 0.951 1 95.94 293 PHE A C 1
ATOM 2188 O O . PHE A 1 293 ? 12.68 9.75 1.945 1 95.94 293 PHE A O 1
ATOM 2195 N N . LEU A 1 294 ? 12.336 9.742 -0.277 1 97.31 294 LEU A N 1
ATOM 2196 C CA . LEU A 1 294 ? 13.43 8.805 -0.502 1 97.31 294 LEU A CA 1
ATOM 2197 C C . LEU A 1 294 ? 14.766 9.422 -0.111 1 97.31 294 LEU A C 1
ATOM 2199 O O . LEU A 1 294 ? 15.594 8.766 0.527 1 97.31 294 LEU A O 1
ATOM 2203 N N . LEU A 1 295 ? 14.945 10.656 -0.483 1 96.44 295 LEU A N 1
ATOM 2204 C CA . LEU A 1 295 ? 16.172 11.359 -0.133 1 96.44 295 LEU A CA 1
ATOM 2205 C C . LEU A 1 295 ? 16.25 11.602 1.37 1 96.44 295 LEU A C 1
ATOM 2207 O O . LEU A 1 295 ? 17.344 11.594 1.948 1 96.44 295 LEU A O 1
ATOM 2211 N N . GLY A 1 296 ? 15.055 11.859 1.937 1 95.62 296 GLY A N 1
ATOM 2212 C CA . GLY A 1 296 ? 15.039 11.969 3.387 1 95.62 296 GLY A CA 1
ATOM 2213 C C . GLY A 1 296 ? 15.492 10.703 4.086 1 95.62 296 GLY A C 1
ATOM 2214 O O . GLY A 1 296 ? 16.25 10.758 5.059 1 95.62 296 GLY A O 1
ATOM 2215 N N . LEU A 1 297 ? 15.062 9.586 3.641 1 96.12 297 LEU A N 1
ATOM 2216 C CA . LEU A 1 297 ? 15.484 8.297 4.18 1 96.12 297 LEU A CA 1
ATOM 2217 C C . LEU A 1 297 ? 16.969 8.07 3.957 1 96.12 297 LEU A C 1
ATOM 2219 O O . LEU A 1 297 ? 17.672 7.586 4.852 1 96.12 297 LEU A O 1
ATOM 2223 N N . ALA A 1 298 ? 17.453 8.383 2.773 1 95.75 298 ALA A N 1
ATOM 2224 C CA . ALA A 1 298 ? 18.875 8.258 2.463 1 95.75 298 ALA A CA 1
ATOM 2225 C C . ALA A 1 298 ? 19.719 9.141 3.379 1 95.75 298 ALA A C 1
ATOM 2227 O O . ALA A 1 298 ? 20.781 8.734 3.838 1 95.75 298 ALA A O 1
ATOM 2228 N N . TYR A 1 299 ? 19.266 10.367 3.592 1 96.38 299 TYR A N 1
ATOM 2229 C CA . TYR A 1 299 ? 19.953 11.273 4.504 1 96.38 299 TYR A CA 1
ATOM 2230 C C . TYR A 1 299 ? 20.047 10.68 5.906 1 96.38 299 TYR A C 1
ATOM 2232 O O . TYR A 1 299 ? 21.109 10.664 6.512 1 96.38 299 TYR A O 1
ATOM 2240 N N . GLY A 1 300 ? 18.859 10.234 6.441 1 95.12 300 GLY A N 1
ATOM 2241 C CA . GLY A 1 300 ? 18.859 9.617 7.758 1 95.12 300 GLY A CA 1
ATOM 2242 C C . GLY A 1 300 ? 19.828 8.445 7.867 1 95.12 300 GLY A C 1
ATOM 2243 O O . GLY A 1 300 ? 20.531 8.312 8.867 1 95.12 300 GLY A O 1
ATOM 2244 N N . PHE A 1 301 ? 19.844 7.621 6.859 1 95.62 301 PHE A N 1
ATOM 2245 C CA . PHE A 1 301 ? 20.75 6.473 6.832 1 95.62 301 PHE A CA 1
ATOM 2246 C C . PHE A 1 301 ? 22.203 6.926 6.848 1 95.62 301 PHE A C 1
ATOM 2248 O O . PHE A 1 301 ? 23.016 6.375 7.59 1 95.62 301 PHE A O 1
ATOM 2255 N N . ALA A 1 302 ? 22.516 7.934 6.086 1 94.25 302 ALA A N 1
ATOM 2256 C CA . ALA A 1 302 ? 23.891 8.391 5.938 1 94.25 302 ALA A CA 1
ATOM 2257 C C . ALA A 1 302 ? 24.406 9.016 7.234 1 94.25 302 ALA A C 1
ATOM 2259 O O . ALA A 1 302 ? 25.547 8.781 7.633 1 94.25 302 ALA A O 1
ATOM 2260 N N . VAL A 1 303 ? 23.594 9.766 7.852 1 94.06 303 VAL A N 1
ATOM 2261 C CA . VAL A 1 303 ? 24.062 10.547 8.992 1 94.06 303 VAL A CA 1
ATOM 2262 C C . VAL A 1 303 ? 24.062 9.688 10.25 1 94.06 303 VAL A C 1
ATOM 2264 O O . VAL A 1 303 ? 24.609 10.078 11.281 1 94.06 303 VAL A O 1
ATOM 2267 N N . THR A 1 304 ? 23.469 8.516 10.18 1 93.75 304 THR A N 1
ATOM 2268 C CA . THR A 1 304 ? 23.484 7.582 11.297 1 93.75 304 THR A CA 1
ATOM 2269 C C . THR A 1 304 ? 24.094 6.242 10.867 1 93.75 304 THR A C 1
ATOM 2271 O O . THR A 1 304 ? 23.656 5.188 11.328 1 93.75 304 THR A O 1
ATOM 2274 N N . LEU A 1 305 ? 25 6.312 9.992 1 92.19 305 LEU A N 1
ATOM 2275 C CA . LEU A 1 305 ? 25.656 5.105 9.508 1 92.19 305 LEU A CA 1
ATOM 2276 C C . LEU A 1 305 ? 26.219 4.281 10.672 1 92.19 305 LEU A C 1
ATOM 2278 O O . LEU A 1 305 ? 26.828 4.828 11.586 1 92.19 305 LEU A O 1
ATOM 2282 N N . ARG A 1 306 ? 25.906 3.051 10.656 1 90.69 306 ARG A N 1
ATOM 2283 C CA . ARG A 1 306 ? 26.297 2.15 11.734 1 90.69 306 ARG A CA 1
ATOM 2284 C C . ARG A 1 306 ? 26.391 0.71 11.242 1 90.69 306 ARG A C 1
ATOM 2286 O O . ARG A 1 306 ? 25.859 0.38 10.18 1 90.69 306 ARG A O 1
ATOM 2293 N N . ARG A 1 307 ? 27.062 -0.085 12.047 1 90.62 307 ARG A N 1
ATOM 2294 C CA . ARG A 1 307 ? 27.094 -1.512 11.742 1 90.62 307 ARG A CA 1
ATOM 2295 C C . ARG A 1 307 ? 25.703 -2.119 11.844 1 90.62 307 ARG A C 1
ATOM 2297 O O . ARG A 1 307 ? 24.969 -1.858 12.805 1 90.62 307 ARG A O 1
ATOM 2304 N N . GLY A 1 308 ? 25.312 -2.824 10.82 1 91.38 308 GLY A N 1
ATOM 2305 C CA . GLY A 1 308 ? 23.984 -3.404 10.789 1 91.38 308 GLY A CA 1
ATOM 2306 C C . GLY A 1 308 ? 22.922 -2.439 10.289 1 91.38 308 GLY A C 1
ATOM 2307 O O . GLY A 1 308 ? 21.734 -2.695 10.43 1 91.38 308 GLY A O 1
ATOM 2308 N N . GLY A 1 309 ? 23.422 -1.361 9.781 1 93.19 309 GLY A N 1
ATOM 2309 C CA . GLY A 1 309 ? 22.516 -0.311 9.328 1 93.19 309 GLY A CA 1
ATOM 2310 C C . GLY A 1 309 ? 21.594 -0.754 8.211 1 93.19 309 GLY A C 1
ATOM 2311 O O . GLY A 1 309 ? 20.438 -0.332 8.148 1 93.19 309 GLY A O 1
ATOM 2312 N N . VAL A 1 310 ? 22.109 -1.625 7.355 1 93.5 310 VAL A N 1
ATOM 2313 C CA . VAL A 1 310 ? 21.312 -2.1 6.219 1 93.5 310 VAL A CA 1
ATOM 2314 C C . VAL A 1 310 ? 20.141 -2.938 6.719 1 93.5 310 VAL A C 1
ATOM 2316 O O . VAL A 1 310 ? 19.016 -2.775 6.25 1 93.5 310 VAL A O 1
ATOM 2319 N N . ASN A 1 311 ? 20.375 -3.768 7.652 1 93.56 311 ASN A N 1
ATOM 2320 C CA . ASN A 1 311 ? 19.312 -4.574 8.242 1 93.56 311 ASN A CA 1
ATOM 2321 C C . ASN A 1 311 ? 18.297 -3.715 8.992 1 93.56 311 ASN A C 1
ATOM 2323 O O . ASN A 1 311 ? 17.094 -3.979 8.953 1 93.56 311 ASN A O 1
ATOM 2327 N N . LEU A 1 312 ? 18.859 -2.764 9.648 1 95.25 312 LEU A N 1
ATOM 2328 C CA . LEU A 1 312 ? 17.984 -1.842 10.383 1 95.25 312 LEU A CA 1
ATOM 2329 C C . LEU A 1 312 ? 17.094 -1.061 9.422 1 95.25 312 LEU A C 1
ATOM 2331 O O . LEU A 1 312 ? 15.914 -0.849 9.703 1 95.25 312 LEU A O 1
ATOM 2335 N N . LEU A 1 313 ? 17.656 -0.662 8.352 1 96.81 313 LEU A N 1
ATOM 2336 C CA . LEU A 1 313 ? 16.891 0.076 7.348 1 96.81 313 LEU A CA 1
ATOM 2337 C C . LEU A 1 313 ? 15.82 -0.804 6.727 1 96.81 313 LEU A C 1
ATOM 2339 O O . LEU A 1 313 ? 14.688 -0.357 6.527 1 96.81 313 LEU A O 1
ATOM 2343 N N . THR A 1 314 ? 16.172 -2.008 6.414 1 95.5 314 THR A N 1
ATOM 2344 C CA . THR A 1 314 ? 15.195 -2.947 5.859 1 95.5 314 THR A CA 1
ATOM 2345 C C . THR A 1 314 ? 14.039 -3.17 6.836 1 95.5 314 THR A C 1
ATOM 2347 O O . THR A 1 314 ? 12.875 -3.17 6.434 1 95.5 314 THR A O 1
ATOM 2350 N N . GLY A 1 315 ? 14.359 -3.311 8.07 1 95.44 315 GLY A N 1
ATOM 2351 C CA . GLY A 1 315 ? 13.336 -3.438 9.094 1 95.44 315 GLY A CA 1
ATOM 2352 C C . GLY A 1 315 ? 12.445 -2.215 9.203 1 95.44 315 GLY A C 1
ATOM 2353 O O . GLY A 1 315 ? 11.227 -2.338 9.336 1 95.44 315 GLY A O 1
ATOM 2354 N N . ALA A 1 316 ? 13.031 -1.077 9.117 1 95.25 316 ALA A N 1
ATOM 2355 C CA . ALA A 1 316 ? 12.281 0.177 9.195 1 95.25 316 ALA A CA 1
ATOM 2356 C C . ALA A 1 316 ? 11.336 0.328 8.008 1 95.25 316 ALA A C 1
ATOM 2358 O O . ALA A 1 316 ? 10.219 0.831 8.164 1 95.25 316 ALA A O 1
ATOM 2359 N N . MET A 1 317 ? 11.797 -0.066 6.875 1 97 317 MET A N 1
ATOM 2360 C CA . MET A 1 317 ? 10.969 0.036 5.676 1 97 317 MET A CA 1
ATOM 2361 C C . MET A 1 317 ? 9.734 -0.859 5.785 1 97 317 MET A C 1
ATOM 2363 O O . MET A 1 317 ? 8.625 -0.429 5.484 1 97 317 MET A O 1
ATOM 2367 N N . LEU A 1 318 ? 9.945 -2.004 6.246 1 95 318 LEU A N 1
ATOM 2368 C CA . LEU A 1 318 ? 8.852 -2.967 6.316 1 95 318 LEU A CA 1
ATOM 2369 C C . LEU A 1 318 ? 7.898 -2.629 7.461 1 95 318 LEU A C 1
ATOM 2371 O O . LEU A 1 318 ? 6.688 -2.525 7.254 1 95 318 LEU A O 1
ATOM 2375 N N . GLU A 1 319 ? 8.422 -2.406 8.633 1 93.69 319 GLU A N 1
ATOM 2376 C CA . GLU A 1 319 ? 7.586 -2.086 9.789 1 93.69 319 GLU A CA 1
ATOM 2377 C C . GLU A 1 319 ? 6.906 -0.729 9.625 1 93.69 319 GLU A C 1
ATOM 2379 O O . GLU A 1 319 ? 5.758 -0.549 10.031 1 93.69 319 GLU A O 1
ATOM 2384 N N . GLY A 1 320 ? 7.648 0.177 9.078 1 94.12 320 GLY A N 1
ATOM 2385 C CA . GLY A 1 320 ? 7.086 1.497 8.844 1 94.12 320 GLY A CA 1
ATOM 2386 C C . GLY A 1 320 ? 5.93 1.486 7.863 1 94.12 320 GLY A C 1
ATOM 2387 O O . GLY A 1 320 ? 4.902 2.129 8.102 1 94.12 320 GLY A O 1
ATOM 2388 N N . SER A 1 321 ? 6.062 0.791 6.801 1 95.38 321 SER A N 1
ATOM 2389 C CA . SER A 1 321 ? 4.984 0.681 5.824 1 95.38 321 SER A CA 1
ATOM 2390 C C . SER A 1 321 ? 3.775 -0.036 6.414 1 95.38 321 SER A C 1
ATOM 2392 O O . SER A 1 321 ? 2.633 0.352 6.16 1 95.38 321 SER A O 1
ATOM 2394 N N . ALA A 1 322 ? 4.055 -1.018 7.195 1 93.69 322 ALA A N 1
ATOM 2395 C CA . ALA A 1 322 ? 2.971 -1.765 7.832 1 93.69 322 ALA A CA 1
ATOM 2396 C C . ALA A 1 322 ? 2.207 -0.889 8.82 1 93.69 322 ALA A C 1
ATOM 2398 O O . ALA A 1 322 ? 0.993 -1.037 8.977 1 93.69 322 ALA A O 1
ATOM 2399 N N . SER A 1 323 ? 2.863 0.004 9.367 1 90.94 323 SER A N 1
ATOM 2400 C CA . SER A 1 323 ? 2.266 0.82 10.414 1 90.94 323 SER A CA 1
ATOM 2401 C C . SER A 1 323 ? 1.261 1.812 9.844 1 90.94 323 SER A C 1
ATOM 2403 O O . SER A 1 323 ? 0.416 2.34 10.57 1 90.94 323 SER A O 1
ATOM 2405 N N . VAL A 1 324 ? 1.277 2.051 8.594 1 91.69 324 VAL A N 1
ATOM 2406 C CA . VAL A 1 324 ? 0.39 3.055 8.023 1 91.69 324 VAL A CA 1
ATOM 2407 C C . VAL A 1 324 ? -0.648 2.377 7.129 1 91.69 324 VAL A C 1
ATOM 2409 O O . VAL A 1 324 ? -1.333 3.039 6.348 1 91.69 324 VAL A O 1
ATOM 2412 N N . VAL A 1 325 ? -0.789 1.119 7.246 1 94.5 325 VAL A N 1
ATOM 2413 C CA . VAL A 1 325 ? -1.666 0.347 6.371 1 94.5 325 VAL A CA 1
ATOM 2414 C C . VAL A 1 325 ? -3.109 0.809 6.551 1 94.5 325 VAL A C 1
ATOM 2416 O O . VAL A 1 325 ? -3.883 0.833 5.59 1 94.5 325 VAL A O 1
ATOM 2419 N N . ALA A 1 326 ? -3.484 1.124 7.793 1 92.19 326 ALA A N 1
ATOM 2420 C CA . ALA A 1 326 ? -4.852 1.581 8.031 1 92.19 326 ALA A CA 1
ATOM 2421 C C . ALA A 1 326 ? -5.18 2.797 7.168 1 92.19 326 ALA A C 1
ATOM 2423 O O . ALA A 1 326 ? -6.27 2.885 6.598 1 92.19 326 ALA A O 1
ATOM 2424 N N . ALA A 1 327 ? -4.258 3.715 7.121 1 90.94 327 ALA A N 1
ATOM 2425 C CA . ALA A 1 327 ? -4.441 4.902 6.293 1 90.94 327 ALA A CA 1
ATOM 2426 C C . ALA A 1 327 ? -4.48 4.543 4.812 1 90.94 327 ALA A C 1
ATOM 2428 O O . ALA A 1 327 ? -5.258 5.113 4.043 1 90.94 327 ALA A O 1
ATOM 2429 N N . VAL A 1 328 ? -3.629 3.66 4.395 1 95.44 328 VAL A N 1
ATOM 2430 C CA . VAL A 1 328 ? -3.531 3.242 2.998 1 95.44 328 VAL A CA 1
ATOM 2431 C C . VAL A 1 328 ? -4.848 2.613 2.555 1 95.44 328 VAL A C 1
ATOM 2433 O O . VAL A 1 328 ? -5.383 2.959 1.498 1 95.44 328 VAL A O 1
ATOM 2436 N N . VAL A 1 329 ? -5.375 1.717 3.363 1 96.69 329 VAL A N 1
ATOM 2437 C CA . VAL A 1 329 ? -6.625 1.045 3.029 1 96.69 329 VAL A CA 1
ATOM 2438 C C . VAL A 1 329 ? -7.77 2.055 3.027 1 96.69 329 VAL A C 1
ATOM 2440 O O . VAL A 1 329 ? -8.672 1.98 2.188 1 96.69 329 VAL A O 1
ATOM 2443 N N . LEU A 1 330 ? -7.742 2.924 3.943 1 93.06 330 LEU A N 1
ATOM 2444 C CA . LEU A 1 330 ? -8.75 3.977 3.98 1 93.06 330 LEU A CA 1
ATOM 2445 C C . LEU A 1 330 ? -8.711 4.812 2.707 1 93.06 330 LEU A C 1
ATOM 2447 O O . LEU A 1 330 ? -9.758 5.195 2.178 1 93.06 330 LEU A O 1
ATOM 2451 N N . MET A 1 331 ? -7.531 5.145 2.238 1 94.5 331 MET A N 1
ATOM 2452 C CA . MET A 1 331 ? -7.375 5.945 1.029 1 94.5 331 MET A CA 1
ATOM 2453 C C . MET A 1 331 ? -7.973 5.234 -0.178 1 94.5 331 MET A C 1
ATOM 2455 O O . MET A 1 331 ? -8.5 5.879 -1.086 1 94.5 331 MET A O 1
ATOM 2459 N N . MET A 1 332 ? -7.926 3.916 -0.19 1 96.94 332 MET A N 1
ATOM 2460 C CA . MET A 1 332 ? -8.594 3.168 -1.253 1 96.94 332 MET A CA 1
ATOM 2461 C C . MET A 1 332 ? -10.094 3.438 -1.249 1 96.94 332 MET A C 1
ATOM 2463 O O . MET A 1 332 ? -10.695 3.654 -2.303 1 96.94 332 MET A O 1
ATOM 2467 N N . GLY A 1 333 ? -10.664 3.41 -0.048 1 95.25 333 GLY A N 1
ATOM 2468 C CA . GLY A 1 333 ? -12.078 3.705 0.079 1 95.25 333 GLY A CA 1
ATOM 2469 C C . GLY A 1 333 ? -12.43 5.129 -0.303 1 95.25 333 GLY A C 1
ATOM 2470 O O . GLY A 1 333 ? -13.445 5.371 -0.959 1 95.25 333 GLY A O 1
ATOM 2471 N N . ILE A 1 334 ? -11.617 6.051 0.137 1 92.06 334 ILE A N 1
ATOM 2472 C CA . ILE A 1 334 ? -11.812 7.449 -0.225 1 92.06 334 ILE A CA 1
ATOM 2473 C C . ILE A 1 334 ? -11.766 7.602 -1.744 1 92.06 334 ILE A C 1
ATOM 2475 O O . ILE A 1 334 ? -12.609 8.289 -2.332 1 92.06 334 ILE A O 1
ATOM 2479 N N . GLY A 1 335 ? -10.797 6.949 -2.346 1 94.62 335 GLY A N 1
ATOM 2480 C CA . GLY A 1 335 ? -10.695 6.984 -3.795 1 94.62 335 GLY A CA 1
ATOM 2481 C C . GLY A 1 335 ? -11.922 6.441 -4.492 1 94.62 335 GLY A C 1
ATOM 2482 O O . GLY A 1 335 ? -12.383 7.012 -5.484 1 94.62 335 GLY A O 1
ATOM 2483 N N . MET A 1 336 ? -12.469 5.352 -3.996 1 95.94 336 MET A N 1
ATOM 2484 C CA . MET A 1 336 ? -13.688 4.789 -4.574 1 95.94 336 MET A CA 1
ATOM 2485 C C . MET A 1 336 ? -14.844 5.777 -4.48 1 95.94 336 MET A C 1
ATOM 2487 O O . MET A 1 336 ? -15.641 5.895 -5.41 1 95.94 336 MET A O 1
ATOM 2491 N N . THR A 1 337 ? -14.93 6.426 -3.381 1 92.31 337 THR A N 1
ATOM 2492 C CA . THR A 1 337 ? -15.984 7.414 -3.191 1 92.31 337 THR A CA 1
ATOM 2493 C C . THR A 1 337 ? -15.82 8.578 -4.164 1 92.31 337 THR A C 1
ATOM 2495 O O . THR A 1 337 ? -16.797 9.047 -4.75 1 92.31 337 THR A O 1
ATOM 2498 N N . LEU A 1 338 ? -14.609 9.016 -4.359 1 91.12 338 LEU A N 1
ATOM 2499 C CA . LEU A 1 338 ? -14.344 10.094 -5.301 1 91.12 338 LEU A CA 1
ATOM 2500 C C . LEU A 1 338 ? -14.703 9.688 -6.723 1 91.12 338 LEU A C 1
ATOM 2502 O O . LEU A 1 338 ? -15.312 10.461 -7.465 1 91.12 338 LEU A O 1
ATOM 2506 N N . SER A 1 339 ? -14.312 8.484 -7.07 1 93.94 339 SER A N 1
ATOM 2507 C CA . SER A 1 339 ? -14.625 8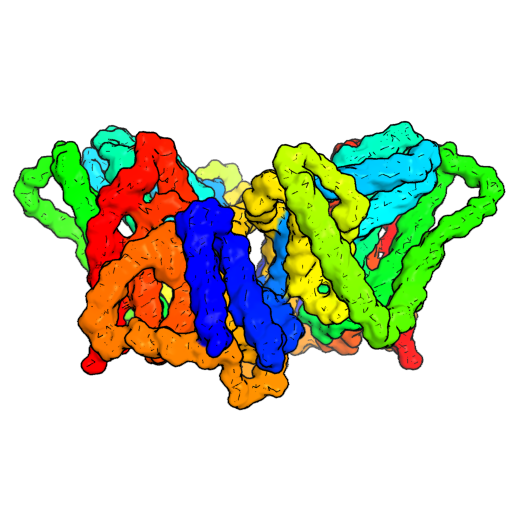 -8.414 1 93.94 339 SER A CA 1
ATOM 2508 C C . SER A 1 339 ? -16.125 7.824 -8.602 1 93.94 339 SER A C 1
ATOM 2510 O O . SER A 1 339 ? -16.641 8 -9.703 1 93.94 339 SER A O 1
ATOM 2512 N N . ALA A 1 340 ? -16.797 7.492 -7.496 1 93.62 340 ALA A N 1
ATOM 2513 C CA . ALA A 1 340 ? -18.25 7.34 -7.574 1 93.62 340 ALA A CA 1
ATOM 2514 C C . ALA A 1 340 ? -18.938 8.688 -7.777 1 93.62 340 ALA A C 1
ATOM 2516 O O . ALA A 1 340 ? -19.906 8.789 -8.531 1 93.62 340 ALA A O 1
ATOM 2517 N N . VAL A 1 341 ? -18.453 9.648 -7.207 1 88.31 341 VAL A N 1
ATOM 2518 C CA . VAL A 1 341 ? -19.109 10.945 -7.227 1 88.31 341 VAL A CA 1
ATOM 2519 C C . VAL A 1 341 ? -18.672 11.734 -8.461 1 88.31 341 VAL A C 1
ATOM 2521 O O . VAL A 1 341 ? -19.5 12.266 -9.195 1 88.31 341 VAL A O 1
ATOM 2524 N N . LEU A 1 342 ? -17.344 11.789 -8.773 1 87.31 342 LEU A N 1
ATOM 2525 C CA . LEU A 1 342 ? -16.797 12.641 -9.82 1 87.31 342 LEU A CA 1
ATOM 2526 C C . LEU A 1 342 ? -16.688 11.883 -11.141 1 87.31 342 LEU A C 1
ATOM 2528 O O . LEU A 1 342 ? -16.578 12.492 -12.203 1 87.31 342 LEU A O 1
ATOM 2532 N N . GLY A 1 343 ? -16.781 10.641 -11.016 1 91.25 343 GLY A N 1
ATOM 2533 C CA . GLY A 1 343 ? -16.484 9.82 -12.18 1 91.25 343 GLY A CA 1
ATOM 2534 C C . GLY A 1 343 ? -15.07 9.297 -12.211 1 91.25 343 GLY A C 1
ATOM 2535 O O . GLY A 1 343 ? -14.203 9.797 -11.484 1 91.25 343 GLY A O 1
ATOM 2536 N N . PRO A 1 344 ? -14.82 8.289 -13.031 1 93.44 344 PRO A N 1
ATOM 2537 C CA . PRO A 1 344 ? -13.484 7.711 -13.141 1 93.44 344 PRO A CA 1
ATOM 2538 C C . PRO A 1 344 ? -12.461 8.695 -13.695 1 93.44 344 PRO A C 1
ATOM 2540 O O . PRO A 1 344 ? -12.828 9.664 -14.367 1 93.44 344 PRO A O 1
ATOM 2543 N N . THR A 1 345 ? -11.211 8.391 -13.414 1 89.31 345 THR A N 1
ATOM 2544 C CA . THR A 1 345 ? -10.141 9.242 -13.898 1 89.31 345 THR A CA 1
ATOM 2545 C C . THR A 1 345 ? -9.953 9.078 -15.406 1 89.31 345 THR A C 1
ATOM 2547 O O . THR A 1 345 ? -10.312 8.039 -15.969 1 89.31 345 THR A O 1
ATOM 2550 N N . LYS A 1 346 ? -9.359 10.094 -16.047 1 83.38 346 LYS A N 1
ATOM 2551 C CA . LYS A 1 346 ? -9.156 10.078 -17.5 1 83.38 346 LYS A CA 1
ATOM 2552 C C . LYS A 1 346 ? -7.891 9.32 -17.875 1 83.38 346 LYS A C 1
ATOM 2554 O O . LYS A 1 346 ? -7.695 8.969 -19.047 1 83.38 346 LYS A O 1
ATOM 2559 N N . THR A 1 347 ? -7.16 9.148 -16.734 1 76.25 347 THR A N 1
ATOM 2560 C CA . THR A 1 347 ? -5.898 8.438 -16.922 1 76.25 347 THR A CA 1
ATOM 2561 C C . THR A 1 347 ? -5.891 7.125 -16.156 1 76.25 347 THR A C 1
ATOM 2563 O O . THR A 1 347 ? -6.586 6.996 -15.141 1 76.25 347 THR A O 1
ATOM 2566 N N . GLY A 1 348 ? -5.812 5.859 -16.766 1 74.25 348 GLY A N 1
ATOM 2567 C CA . GLY A 1 348 ? -5.734 4.582 -16.062 1 74.25 348 GLY A CA 1
ATOM 2568 C C . GLY A 1 348 ? -6.824 3.611 -16.484 1 74.25 348 GLY A C 1
ATOM 2569 O O . GLY A 1 348 ? -7.258 3.619 -17.641 1 74.25 348 GLY A O 1
ATOM 2570 N N . VAL A 1 349 ? -7.301 3.01 -15.414 1 75.38 349 VAL A N 1
ATOM 2571 C CA . VAL A 1 349 ? -8.211 1.911 -15.711 1 75.38 349 VAL A CA 1
ATOM 2572 C C . VAL A 1 349 ? -9.617 2.461 -15.977 1 75.38 349 VAL A C 1
ATOM 2574 O O . VAL A 1 349 ? -10.398 1.857 -16.719 1 75.38 349 VAL A O 1
ATOM 2577 N N . GLY A 1 350 ? -9.898 3.637 -15.398 1 76.12 350 GLY A N 1
ATOM 2578 C CA . GLY A 1 350 ? -11.203 4.25 -15.586 1 76.12 350 GLY A CA 1
ATOM 2579 C C . GLY A 1 350 ? -11.328 5 -16.906 1 76.12 350 GLY A C 1
ATOM 2580 O O . GLY A 1 350 ? -12.422 5.43 -17.281 1 76.12 350 GLY A O 1
ATOM 2581 N N . ALA A 1 351 ? -10.32 5.051 -17.625 1 79.25 351 ALA A N 1
ATOM 2582 C CA . ALA A 1 351 ? -10.289 5.82 -18.859 1 79.25 351 ALA A CA 1
ATOM 2583 C C . ALA A 1 351 ? -11.211 5.211 -19.906 1 79.25 351 ALA A C 1
ATOM 2585 O O . ALA A 1 351 ? -11.672 5.902 -20.828 1 79.25 351 ALA A O 1
ATOM 2586 N N . VAL A 1 352 ? -11.477 4.035 -19.688 1 82.38 352 VAL A N 1
ATOM 2587 C CA . VAL A 1 352 ? -12.281 3.318 -20.672 1 82.38 352 VAL A CA 1
ATOM 2588 C C . VAL A 1 352 ? -13.664 3.961 -20.766 1 82.38 352 VAL A C 1
ATOM 2590 O O . VAL A 1 352 ? -14.258 4.012 -21.859 1 82.38 352 VAL A O 1
ATOM 2593 N N . TRP A 1 353 ? -14.195 4.43 -19.719 1 89.31 353 TRP A N 1
ATOM 2594 C CA . TRP A 1 353 ? -15.516 5.055 -19.719 1 89.31 353 TRP A CA 1
ATOM 2595 C C . TRP A 1 353 ? -15.516 6.32 -20.578 1 89.31 353 TRP A C 1
ATOM 2597 O O . TRP A 1 353 ? -16.469 6.578 -21.312 1 89.31 353 TRP A O 1
ATOM 2607 N N . HIS A 1 354 ? -14.508 7.055 -20.531 1 87.19 354 HIS A N 1
ATOM 2608 C CA . HIS A 1 354 ? -14.43 8.312 -21.266 1 87.19 354 HIS A CA 1
ATOM 2609 C C . HIS A 1 354 ? -14.266 8.062 -22.766 1 87.19 354 HIS A C 1
ATOM 2611 O O . HIS A 1 354 ? -14.695 8.875 -23.578 1 87.19 354 HIS A O 1
ATOM 2617 N N . THR A 1 355 ? -13.633 6.984 -23.016 1 84.94 355 THR A N 1
ATOM 2618 C CA . THR A 1 355 ? -13.445 6.645 -24.422 1 84.94 355 THR A CA 1
ATOM 2619 C C . THR A 1 355 ? -14.766 6.215 -25.047 1 84.94 355 THR A C 1
ATOM 2621 O O . THR A 1 355 ? -15.031 6.516 -26.203 1 84.94 355 THR A O 1
ATOM 2624 N N . THR A 1 356 ? -15.578 5.609 -24.281 1 86.31 356 THR A N 1
ATOM 2625 C CA . THR A 1 356 ? -16.844 5.105 -24.797 1 86.31 356 THR A CA 1
ATOM 2626 C C . THR A 1 356 ? -17.938 6.16 -24.672 1 86.31 356 THR A C 1
ATOM 2628 O O . THR A 1 356 ? -18.953 6.102 -25.375 1 86.31 356 THR A O 1
ATOM 2631 N N . HIS A 1 357 ? -17.688 7.133 -23.734 1 90.19 357 HIS A N 1
ATOM 2632 C CA . HIS A 1 357 ? -18.656 8.203 -23.531 1 90.19 357 HIS A CA 1
ATOM 2633 C C . HIS A 1 357 ? -17.969 9.57 -23.516 1 90.19 357 HIS A C 1
ATOM 2635 O O . HIS A 1 357 ? -17.984 10.266 -22.5 1 90.19 357 HIS A O 1
ATOM 2641 N N . PRO A 1 358 ? -17.438 10.008 -24.641 1 83.56 358 PRO A N 1
ATOM 2642 C CA . PRO A 1 358 ? -16.609 11.227 -24.672 1 83.56 358 PRO A CA 1
ATOM 2643 C C . PRO A 1 358 ? -17.406 12.477 -24.297 1 83.56 358 PRO A C 1
ATOM 2645 O O . PRO A 1 358 ? -16.844 13.391 -23.672 1 83.56 358 PRO A O 1
ATOM 2648 N N . ASP A 1 359 ? -18.688 12.586 -24.453 1 84.25 359 ASP A N 1
ATOM 2649 C CA . ASP A 1 359 ? -19.406 13.844 -24.25 1 84.25 359 ASP A CA 1
ATOM 2650 C C . ASP A 1 359 ? -20.469 13.695 -23.172 1 84.25 359 ASP A C 1
ATOM 2652 O O . ASP A 1 359 ? -21.375 14.523 -23.062 1 84.25 359 ASP A O 1
ATOM 2656 N N . THR A 1 360 ? -20.312 12.734 -22.359 1 88.12 360 THR A N 1
ATOM 2657 C CA . THR A 1 360 ? -21.344 12.5 -21.359 1 88.12 360 THR A CA 1
ATOM 2658 C C . THR A 1 360 ? -20.828 12.797 -19.953 1 88.12 360 THR A C 1
ATOM 2660 O O . THR A 1 360 ? -19.672 12.477 -19.625 1 88.12 360 THR A O 1
ATOM 2663 N N . VAL A 1 361 ? -21.688 13.453 -19.281 1 88.75 361 VAL A N 1
ATOM 2664 C CA . VAL A 1 361 ? -21.359 13.719 -17.891 1 88.75 361 VAL A CA 1
ATOM 2665 C C . VAL A 1 361 ? -21.641 12.477 -17.047 1 88.75 361 VAL A C 1
ATOM 2667 O O . VAL A 1 361 ? -22.609 11.758 -17.281 1 88.75 361 VAL A O 1
ATOM 2670 N N . TRP A 1 362 ? -20.734 12.219 -16.094 1 92 362 TRP A N 1
ATOM 2671 C CA . TRP A 1 362 ? -20.906 11.086 -15.18 1 92 362 TRP A CA 1
ATOM 2672 C C . TRP A 1 362 ? -22.266 11.141 -14.484 1 92 362 TRP A C 1
ATOM 2674 O O . TRP A 1 362 ? -22.641 12.164 -13.914 1 92 362 TRP A O 1
ATOM 2684 N N . PRO A 1 363 ? -22.984 10.141 -14.516 1 93 363 PRO A N 1
ATOM 2685 C CA . PRO A 1 363 ? -24.391 10.156 -14.102 1 93 363 PRO A CA 1
ATOM 2686 C C . PRO A 1 363 ? -24.562 10.547 -12.633 1 93 363 PRO A C 1
ATOM 2688 O O . PRO A 1 363 ? -25.5 11.266 -12.297 1 93 363 PRO A O 1
ATOM 2691 N N . VAL A 1 364 ? -23.734 10.047 -11.766 1 91.5 364 VAL A N 1
ATOM 2692 C CA . VAL A 1 364 ? -23.875 10.367 -10.344 1 91.5 364 VAL A CA 1
ATOM 2693 C C . VAL A 1 364 ? -23.656 11.859 -10.133 1 91.5 364 VAL A C 1
ATOM 2695 O O . VAL A 1 364 ? -24.406 12.5 -9.375 1 91.5 364 VAL A O 1
ATOM 2698 N N . LEU A 1 365 ? -22.719 12.352 -10.797 1 87.38 365 LEU A N 1
ATOM 2699 C CA . LEU A 1 365 ? -22.438 13.781 -10.695 1 87.38 365 LEU A CA 1
ATOM 2700 C C . LEU A 1 365 ? -23.594 14.609 -11.234 1 87.38 365 LEU A C 1
ATOM 2702 O O . LEU A 1 365 ? -23.984 15.617 -10.633 1 87.38 365 LEU A O 1
ATOM 2706 N N . ALA A 1 366 ? -24.094 14.219 -12.312 1 86.94 366 ALA A N 1
ATOM 2707 C CA . ALA A 1 366 ? -25.203 14.914 -12.938 1 86.94 366 ALA A CA 1
ATOM 2708 C C . ALA A 1 366 ? -26.438 14.922 -12.023 1 86.94 366 ALA A C 1
ATOM 2710 O O . ALA A 1 366 ? -27.203 15.883 -12.016 1 86.94 366 ALA A O 1
ATOM 2711 N N . ALA A 1 367 ? -26.531 13.945 -11.281 1 87.44 367 ALA A N 1
ATOM 2712 C CA . ALA A 1 367 ? -27.703 13.797 -10.414 1 87.44 367 ALA A CA 1
ATOM 2713 C C . ALA A 1 367 ? -27.562 14.641 -9.156 1 87.44 367 ALA A C 1
ATOM 2715 O O . ALA A 1 367 ? -28.547 15.141 -8.617 1 87.44 367 ALA A O 1
ATOM 2716 N N . ILE A 1 368 ? -26.406 14.82 -8.703 1 82.88 368 ILE A N 1
ATOM 2717 C CA . ILE A 1 368 ? -26.203 15.422 -7.387 1 82.88 368 ILE A CA 1
ATOM 2718 C C . ILE A 1 368 ? -26 16.938 -7.543 1 82.88 368 ILE A C 1
ATOM 2720 O O . ILE A 1 368 ? -26.312 17.703 -6.633 1 82.88 368 ILE A O 1
ATOM 2724 N N . GLN A 1 369 ? -25.594 17.391 -8.633 1 80.31 369 GLN A N 1
ATOM 2725 C CA . GLN A 1 369 ? -25.234 18.781 -8.852 1 80.31 369 GLN A CA 1
ATOM 2726 C C . GLN A 1 369 ? -26.422 19.703 -8.594 1 80.31 369 GLN A C 1
ATOM 2728 O O . GLN A 1 369 ? -26.281 20.719 -7.902 1 80.31 369 GLN A O 1
ATOM 2733 N N . PRO A 1 370 ? -27.562 19.406 -9.047 1 80.75 370 PRO A N 1
ATOM 2734 C CA . PRO A 1 370 ? -28.688 20.312 -8.82 1 80.75 370 PRO A CA 1
ATOM 2735 C C . PRO A 1 370 ? -29.109 20.359 -7.352 1 80.75 370 PRO A C 1
ATO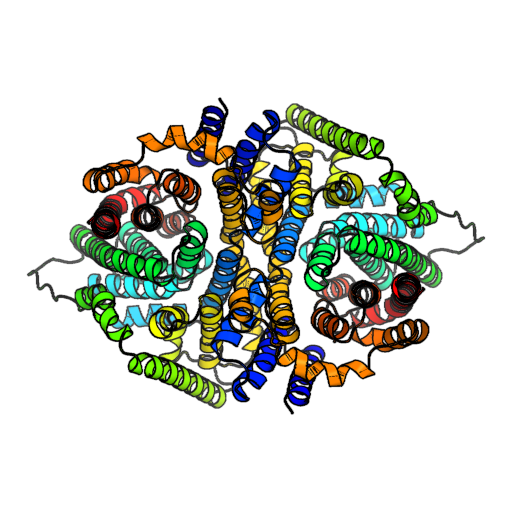M 2737 O O . PRO A 1 370 ? -29.641 21.375 -6.898 1 80.75 370 PRO A O 1
ATOM 2740 N N . LEU A 1 371 ? -28.828 19.375 -6.648 1 78.12 371 LEU A N 1
ATOM 2741 C CA . LEU A 1 371 ? -29.203 19.312 -5.242 1 78.12 371 LEU A CA 1
ATOM 2742 C C . LEU A 1 371 ? -28.234 20.094 -4.379 1 78.12 371 LEU A C 1
ATOM 2744 O O . LEU A 1 371 ? -28.609 20.656 -3.352 1 78.12 371 LEU A O 1
ATOM 2748 N N . LEU A 1 372 ? -27.016 20.156 -4.773 1 75.88 372 LEU A N 1
ATOM 2749 C CA . LEU A 1 372 ? -25.984 20.734 -3.914 1 75.88 372 LEU A CA 1
ATOM 2750 C C . LEU A 1 372 ? -25.672 22.172 -4.316 1 75.88 372 LEU A C 1
ATOM 2752 O O . LEU A 1 372 ? -25.156 22.938 -3.51 1 75.88 372 LEU A O 1
ATOM 2756 N N . ALA A 1 373 ? -26.016 22.531 -5.488 1 76.56 373 ALA A N 1
ATOM 2757 C CA . ALA A 1 373 ? -25.719 23.859 -6.027 1 76.56 373 ALA A CA 1
ATOM 2758 C C . ALA A 1 373 ? -26.266 24.953 -5.117 1 76.56 373 ALA A C 1
ATOM 2760 O O . ALA A 1 373 ? -25.562 25.938 -4.836 1 76.56 373 ALA A O 1
ATOM 2761 N N . PRO A 1 374 ? -27.375 24.75 -4.543 1 77.5 374 PRO A N 1
ATOM 2762 C CA . PRO A 1 374 ? -27.906 25.828 -3.697 1 77.5 374 PRO A CA 1
ATOM 2763 C C . PRO A 1 374 ? -27.203 25.922 -2.348 1 77.5 374 PRO A C 1
ATOM 2765 O O . PRO A 1 374 ? -27.312 26.938 -1.658 1 77.5 374 PRO A O 1
ATOM 2768 N N . LEU A 1 375 ? -26.469 24.922 -2.004 1 76.06 375 LEU A N 1
ATOM 2769 C CA . LEU A 1 375 ? -25.828 24.875 -0.691 1 76.06 375 LEU A CA 1
ATOM 2770 C C . LEU A 1 375 ? -24.438 25.5 -0.73 1 76.06 375 LEU A C 1
ATOM 2772 O O . LEU A 1 375 ? -23.828 25.734 0.316 1 76.06 375 LEU A O 1
ATOM 2776 N N . ILE A 1 376 ? -24.062 25.875 -1.861 1 78.44 376 ILE A N 1
ATOM 2777 C CA . ILE A 1 376 ? -22.719 26.422 -2.01 1 78.44 376 ILE A CA 1
ATOM 2778 C C . ILE A 1 376 ? -22.734 27.922 -1.739 1 78.44 376 ILE A C 1
ATOM 2780 O O . ILE A 1 376 ? -23.547 28.656 -2.318 1 78.44 376 ILE A O 1
ATOM 2784 N N . PRO A 1 377 ? -21.875 28.266 -0.839 1 84.31 377 PRO A N 1
ATOM 2785 C CA . PRO A 1 377 ? -21.844 29.703 -0.54 1 84.31 377 PRO A CA 1
ATOM 2786 C C . PRO A 1 377 ? -21.344 30.531 -1.715 1 84.31 377 PRO A C 1
ATOM 2788 O O . PRO A 1 377 ? -20.438 30.109 -2.428 1 84.31 377 PRO A O 1
ATOM 2791 N N . THR A 1 378 ? -22 31.703 -1.901 1 81.25 378 THR A N 1
ATOM 2792 C CA . THR A 1 378 ? -21.641 32.562 -3.02 1 81.25 378 THR A CA 1
ATOM 2793 C C . THR A 1 378 ? -20.891 33.812 -2.529 1 81.25 378 THR A C 1
ATOM 2795 O O . THR A 1 378 ? -20.297 34.531 -3.326 1 81.25 378 THR A O 1
ATOM 2798 N N . SER A 1 379 ? -20.891 34.031 -1.219 1 89.81 379 SER A N 1
ATOM 2799 C CA . SER A 1 379 ? -20.203 35.188 -0.665 1 89.81 379 SER A CA 1
ATOM 2800 C C . SER A 1 379 ? -19.109 34.75 0.317 1 89.81 379 SER A C 1
ATOM 2802 O O . SER A 1 379 ? -19.203 33.688 0.926 1 89.81 379 SER A O 1
ATOM 2804 N N . PRO A 1 380 ? -18.078 35.656 0.444 1 92.75 380 PRO A N 1
ATOM 2805 C CA . PRO A 1 380 ? -17 35.312 1.396 1 92.75 380 PRO A CA 1
ATOM 2806 C C . PRO A 1 380 ? -17.516 35.156 2.824 1 92.75 380 PRO A C 1
ATOM 2808 O O . PRO A 1 380 ? -17.078 34.25 3.539 1 92.75 380 PRO A O 1
ATOM 2811 N N . TRP A 1 381 ? -18.422 36 3.182 1 93.5 381 TRP A N 1
ATOM 2812 C CA . TRP A 1 381 ? -18.938 35.906 4.543 1 93.5 381 TRP A CA 1
ATOM 2813 C C . TRP A 1 381 ? -19.828 34.688 4.707 1 93.5 381 TRP A C 1
ATOM 2815 O O . TRP A 1 381 ? -19.844 34.062 5.77 1 93.5 381 TRP A O 1
ATOM 2825 N N . GLY A 1 382 ? -20.578 34.438 3.691 1 93.12 382 GLY A N 1
ATOM 2826 C CA . GLY A 1 382 ? -21.344 33.219 3.721 1 93.12 382 GLY A CA 1
ATOM 2827 C C . GLY A 1 382 ? -20.469 31.969 3.832 1 93.12 382 GLY A C 1
ATOM 2828 O O . GLY A 1 382 ? -20.812 31.016 4.523 1 93.12 382 GLY A O 1
ATOM 2829 N N . TYR A 1 383 ? -19.406 32.031 3.15 1 94.94 383 TYR A N 1
ATOM 2830 C CA . TYR A 1 383 ? -18.406 30.953 3.195 1 94.94 383 TYR A CA 1
ATOM 2831 C C . TYR A 1 383 ? -17.844 30.781 4.602 1 94.94 383 TYR A C 1
ATOM 2833 O O . TYR A 1 383 ? -17.844 29.688 5.152 1 94.94 383 TYR A O 1
ATOM 2841 N N . VAL A 1 384 ? -17.422 31.844 5.223 1 96.62 384 VAL A N 1
ATOM 2842 C CA . VAL A 1 384 ? -16.75 31.781 6.52 1 96.62 384 VAL A CA 1
ATOM 2843 C C . VAL A 1 384 ? -17.766 31.391 7.602 1 96.62 384 VAL A C 1
ATOM 2845 O O . VAL A 1 384 ? -17.516 30.453 8.367 1 96.62 384 VAL A O 1
ATOM 2848 N N . VAL A 1 385 ? -18.906 32.031 7.633 1 96 385 VAL A N 1
ATOM 2849 C CA . VAL A 1 385 ? -19.891 31.797 8.68 1 96 385 VAL A CA 1
ATOM 2850 C C . VAL A 1 385 ? -20.547 30.422 8.477 1 96 385 VAL A C 1
ATOM 2852 O O . VAL A 1 385 ? -20.75 29.688 9.438 1 96 385 VAL A O 1
ATOM 2855 N N . GLY A 1 386 ? -20.875 30.172 7.273 1 94.25 386 GLY A N 1
ATOM 2856 C CA . GLY A 1 386 ? -21.5 28.891 6.977 1 94.25 386 GLY A CA 1
ATOM 2857 C C . GLY A 1 386 ? -20.656 27.703 7.402 1 94.25 386 GLY A C 1
ATOM 2858 O O . GLY A 1 386 ? -21.141 26.828 8.109 1 94.25 386 GLY A O 1
ATOM 2859 N N . PHE A 1 387 ? -19.422 27.703 7.008 1 95.31 387 PHE A N 1
ATOM 2860 C CA . PHE A 1 387 ? -18.578 26.562 7.301 1 95.31 387 PHE A CA 1
ATOM 2861 C C . PHE A 1 387 ? -18.078 26.609 8.742 1 95.31 387 PHE A C 1
ATOM 2863 O O . PHE A 1 387 ? -17.766 25.578 9.328 1 95.31 387 PHE A O 1
ATOM 2870 N N . ALA A 1 388 ? -17.984 27.812 9.32 1 96.62 388 ALA A N 1
ATOM 2871 C CA . ALA A 1 388 ? -17.672 27.891 10.75 1 96.62 388 ALA A CA 1
ATOM 2872 C C . ALA A 1 388 ? -18.75 27.219 11.586 1 96.62 388 ALA A C 1
ATOM 2874 O O . ALA A 1 388 ? -18.438 26.531 12.555 1 96.62 388 ALA A O 1
ATOM 2875 N N . LEU A 1 389 ? -19.953 27.438 11.195 1 95.31 389 LEU A N 1
ATOM 2876 C CA . LEU A 1 389 ? -21.078 26.828 11.898 1 95.31 389 LEU A CA 1
ATOM 2877 C C . LEU A 1 389 ? -21.125 25.328 11.641 1 95.31 389 LEU A C 1
ATOM 2879 O O . LEU A 1 389 ? -21.547 24.562 12.516 1 95.31 389 LEU A O 1
ATOM 2883 N N . ALA A 1 390 ? -20.656 24.922 10.516 1 93 390 ALA A N 1
ATOM 2884 C CA . ALA A 1 390 ? -20.672 23.516 10.148 1 93 390 ALA A CA 1
ATOM 2885 C C . ALA A 1 390 ? -19.422 22.797 10.664 1 93 390 ALA A C 1
ATOM 2887 O O . ALA A 1 390 ? -19.266 21.594 10.461 1 93 390 ALA A O 1
ATOM 2888 N N . ALA A 1 391 ? -18.609 23.422 11.375 1 94.38 391 ALA A N 1
ATOM 2889 C CA . ALA A 1 391 ? -17.297 22.922 11.805 1 94.38 391 ALA A CA 1
ATOM 2890 C C . ALA A 1 391 ? -17.453 21.625 12.602 1 94.38 391 ALA A C 1
ATOM 2892 O O . ALA A 1 391 ? -16.609 20.719 12.492 1 94.38 391 ALA A O 1
ATOM 2893 N N . PRO A 1 392 ? -18.484 21.438 13.438 1 90.88 392 PRO A N 1
ATOM 2894 C CA . PRO A 1 392 ? -18.641 20.188 14.195 1 90.88 392 PRO A CA 1
ATOM 2895 C C . PRO A 1 392 ? -18.812 18.969 13.297 1 90.88 392 PRO A C 1
ATOM 2897 O O . PRO A 1 392 ? -18.609 17.844 13.75 1 90.88 392 PRO A O 1
ATOM 2900 N N . LEU A 1 393 ? -19.094 19.203 12.047 1 89.88 393 LEU A N 1
ATOM 2901 C CA . LEU A 1 393 ? -19.266 18.094 11.109 1 89.88 393 LEU A CA 1
ATOM 2902 C C . LEU A 1 393 ? -17.906 17.516 10.727 1 89.88 393 LEU A C 1
ATOM 2904 O O . LEU A 1 393 ? -17.844 16.469 10.078 1 89.88 393 LEU A O 1
ATOM 2908 N N . ALA A 1 394 ? -16.906 18.141 11.172 1 93.31 394 ALA A N 1
ATOM 2909 C CA . ALA A 1 394 ? -15.555 17.609 10.953 1 93.31 394 ALA A CA 1
ATOM 2910 C C . ALA A 1 394 ? -15.203 16.562 12.016 1 93.31 394 ALA A C 1
ATOM 2912 O O . ALA A 1 394 ? -14.195 15.867 11.898 1 93.31 394 ALA A O 1
ATOM 2913 N N . LEU A 1 395 ? -16.047 16.438 13.055 1 91.25 395 LEU A N 1
ATOM 2914 C CA . LEU A 1 395 ? -15.844 15.469 14.125 1 91.25 395 LEU A CA 1
ATOM 2915 C C . LEU A 1 395 ? -16.547 14.148 13.82 1 91.25 395 LEU A C 1
ATOM 2917 O O . LEU A 1 395 ? -17.422 14.102 12.945 1 91.25 395 LEU A O 1
ATOM 2921 N N . TYR A 1 396 ? -16.078 13.062 14.477 1 86.38 396 TYR A N 1
ATOM 2922 C CA . TYR A 1 396 ? -16.719 11.75 14.453 1 86.38 396 TYR A CA 1
ATOM 2923 C C . TYR A 1 396 ? -16.828 11.227 13.023 1 86.38 396 TYR A C 1
ATOM 2925 O O . TYR A 1 396 ? -17.875 10.695 12.633 1 86.38 396 TYR A O 1
ATOM 2933 N N . ARG A 1 397 ? -15.836 11.578 12.25 1 82.56 397 ARG A N 1
ATOM 2934 C CA . ARG A 1 397 ? -15.75 11.102 10.867 1 82.56 397 ARG A CA 1
ATOM 2935 C C . ARG A 1 397 ? -16.922 11.625 10.039 1 82.56 397 ARG A C 1
ATOM 2937 O O . ARG A 1 397 ? -17.406 10.93 9.148 1 82.56 397 ARG A O 1
ATOM 2944 N N . GLY A 1 398 ? -17.328 12.812 10.312 1 82.12 398 GLY A N 1
ATOM 2945 C CA . GLY A 1 398 ? -18.469 13.438 9.664 1 82.12 398 GLY A CA 1
ATOM 2946 C C . GLY A 1 398 ? -18.188 13.867 8.234 1 82.12 398 GLY A C 1
ATOM 2947 O O . GLY A 1 398 ? -17.125 13.539 7.68 1 82.12 398 GLY A O 1
ATOM 2948 N N . PRO A 1 399 ? -19.094 14.562 7.625 1 83.69 399 PRO A N 1
ATOM 2949 C CA . PRO A 1 399 ? -19.047 14.922 6.207 1 83.69 399 PRO A CA 1
ATOM 2950 C C . PRO A 1 399 ? -17.891 15.867 5.875 1 83.69 399 PRO A C 1
ATOM 2952 O O . PRO A 1 399 ? -17.484 15.953 4.715 1 83.69 399 PRO A O 1
ATOM 2955 N N . LEU A 1 400 ? -17.438 16.578 6.816 1 90.31 400 LEU A N 1
ATOM 2956 C CA . LEU A 1 400 ? -16.359 17.516 6.527 1 90.31 400 LEU A CA 1
ATOM 2957 C C . LEU A 1 400 ? -15.031 17.031 7.105 1 90.31 400 LEU A C 1
ATOM 2959 O O . LEU A 1 400 ? -14.078 17.797 7.219 1 90.31 400 LEU A O 1
ATOM 2963 N N . ASN A 1 401 ? -15.008 15.758 7.5 1 91.12 401 ASN A N 1
ATOM 2964 C CA . ASN A 1 401 ? -13.805 15.078 7.965 1 91.12 401 ASN A CA 1
ATOM 2965 C C . ASN A 1 401 ? -13.055 14.422 6.812 1 91.12 401 ASN A C 1
ATOM 2967 O O . ASN A 1 401 ? -13.57 13.516 6.16 1 91.12 401 ASN A O 1
ATOM 2971 N N . VAL A 1 402 ? -11.828 14.828 6.617 1 90.06 402 VAL A N 1
ATOM 2972 C CA . VAL A 1 402 ? -11.078 14.359 5.457 1 90.06 402 VAL A CA 1
ATOM 2973 C C . VAL A 1 402 ? -10.766 12.875 5.609 1 90.06 402 VAL A C 1
ATOM 2975 O O . VAL A 1 402 ? -10.5 12.188 4.621 1 90.06 402 VAL A O 1
ATOM 2978 N N . TRP A 1 403 ? -10.766 12.281 6.742 1 86.69 403 TRP A N 1
ATOM 2979 C CA . TRP A 1 403 ? -10.547 10.859 6.957 1 86.69 403 TRP A CA 1
ATOM 2980 C C . TRP A 1 403 ? -11.867 10.109 7.043 1 86.69 403 TRP A C 1
ATOM 2982 O O . TRP A 1 403 ? -11.906 8.938 7.441 1 86.69 403 TRP A O 1
ATOM 2992 N N . GLY A 1 404 ? -12.859 10.82 6.727 1 82.88 404 GLY A N 1
ATOM 2993 C CA . GLY A 1 404 ? -14.195 10.273 6.551 1 82.88 404 GLY A CA 1
ATOM 2994 C C . GLY A 1 404 ? -14.797 10.586 5.191 1 82.88 404 GLY A C 1
ATOM 2995 O O . GLY A 1 404 ? -14.273 10.156 4.164 1 82.88 404 GLY A O 1
ATOM 2996 N N . LEU A 1 405 ? -15.805 11.508 5.281 1 79.69 405 LEU A N 1
ATOM 2997 C CA . LEU A 1 405 ? -16.516 11.828 4.051 1 79.69 405 LEU A CA 1
ATOM 2998 C C . LEU A 1 405 ? -16.031 13.141 3.457 1 79.69 405 LEU A C 1
ATOM 3000 O O . LEU A 1 405 ? -16.5 13.57 2.402 1 79.69 405 LEU A O 1
ATOM 3004 N N . GLY A 1 406 ? -15.055 13.633 4.023 1 87.25 406 GLY A N 1
ATOM 3005 C CA . GLY A 1 406 ? -14.641 14.992 3.699 1 87.25 406 GLY A CA 1
ATOM 3006 C C . GLY A 1 406 ? -14.203 15.148 2.254 1 87.25 406 GLY A C 1
ATOM 3007 O O . GLY A 1 406 ? -14.625 16.094 1.577 1 87.25 406 GLY A O 1
ATOM 3008 N N . TYR A 1 407 ? -13.422 14.297 1.744 1 86.75 407 TYR A N 1
ATOM 3009 C CA . TYR A 1 407 ? -12.953 14.406 0.368 1 86.75 407 TYR A CA 1
ATOM 3010 C C . TYR A 1 407 ? -14.086 14.156 -0.618 1 86.75 407 TYR A C 1
ATOM 3012 O O . TYR A 1 407 ? -14.125 14.75 -1.697 1 86.75 407 TYR A O 1
ATOM 3020 N N . GLY A 1 408 ? -14.945 13.258 -0.228 1 79.19 408 GLY A N 1
ATOM 3021 C CA . GLY A 1 408 ? -16.141 13.102 -1.043 1 79.19 408 GLY A CA 1
ATOM 3022 C C . GLY A 1 408 ? -16.953 14.375 -1.157 1 79.19 408 GLY A C 1
ATOM 3023 O O . GLY A 1 408 ? -17.375 14.758 -2.254 1 79.19 408 GLY A O 1
ATOM 3024 N N . MET A 1 409 ? -17.125 14.938 -0.036 1 83.12 409 MET A N 1
ATOM 3025 C CA . MET A 1 409 ? -17.844 16.203 -0.016 1 83.12 409 MET A CA 1
ATOM 3026 C C . MET A 1 409 ? -17.062 17.281 -0.766 1 83.12 409 MET A C 1
ATOM 3028 O O . MET A 1 409 ? -17.641 18.172 -1.387 1 83.12 409 MET A O 1
ATOM 3032 N N . GLY A 1 410 ? -15.781 17.203 -0.656 1 86.56 410 GLY A N 1
ATOM 3033 C CA . GLY A 1 410 ? -14.953 18.109 -1.448 1 86.56 410 GLY A CA 1
ATOM 3034 C C . GLY A 1 410 ? -15.211 17.984 -2.939 1 86.56 410 GLY A C 1
ATOM 3035 O O . GLY A 1 410 ? -15.281 19 -3.643 1 86.56 410 GLY A O 1
ATOM 3036 N N . GLY A 1 411 ? -15.328 16.812 -3.359 1 81.69 411 GLY A N 1
ATOM 3037 C CA . GLY A 1 411 ? -15.664 16.594 -4.758 1 81.69 411 GLY A CA 1
ATOM 3038 C C . GLY A 1 411 ? -17 17.203 -5.148 1 81.69 411 GLY A C 1
ATOM 3039 O O . GLY A 1 411 ? -17.125 17.781 -6.23 1 81.69 411 GLY A O 1
ATOM 3040 N N . VAL A 1 412 ? -17.859 17.078 -4.254 1 77.62 412 VAL A N 1
ATOM 3041 C CA . VAL A 1 412 ? -19.188 17.641 -4.496 1 77.62 412 VAL A CA 1
ATOM 3042 C C . VAL A 1 412 ? -19.109 19.172 -4.562 1 77.62 412 VAL A C 1
ATOM 3044 O O . VAL A 1 412 ? -19.719 19.781 -5.434 1 77.62 412 VAL A O 1
ATOM 3047 N N . MET A 1 413 ? -18.406 19.703 -3.701 1 86.06 413 MET A N 1
ATOM 3048 C CA . MET A 1 413 ? -18.266 21.141 -3.686 1 86.06 413 MET A CA 1
ATOM 3049 C C . MET A 1 413 ? -17.562 21.641 -4.953 1 86.06 413 MET A C 1
ATOM 3051 O O . MET A 1 413 ? -17.938 22.672 -5.512 1 86.06 413 MET A O 1
ATOM 3055 N N . LEU A 1 414 ? -16.625 20.906 -5.344 1 83.69 414 LEU A N 1
ATOM 3056 C CA . LEU A 1 414 ? -15.922 21.234 -6.582 1 83.69 414 LEU A CA 1
ATOM 3057 C C . LEU A 1 414 ? -16.875 21.188 -7.77 1 83.69 414 LEU A C 1
ATOM 3059 O O . LEU A 1 414 ? -16.844 22.078 -8.625 1 83.69 414 LEU A O 1
ATOM 3063 N N . SER A 1 415 ? -17.656 20.266 -7.777 1 75.62 415 SER A N 1
ATOM 3064 C CA . SER A 1 415 ? -18.578 20.078 -8.883 1 75.62 415 SER A CA 1
ATOM 3065 C C . SER A 1 415 ? -19.672 21.141 -8.867 1 75.62 415 SER A C 1
ATOM 3067 O O . SER A 1 415 ? -20.25 21.469 -9.906 1 75.62 415 SER A O 1
ATOM 3069 N N . ALA A 1 416 ? -19.938 21.594 -7.73 1 78.31 416 ALA A N 1
ATOM 3070 C CA . ALA A 1 416 ? -20.953 22.609 -7.586 1 78.31 416 ALA A CA 1
ATOM 3071 C C . ALA A 1 416 ? -20.422 23.984 -7.973 1 78.31 416 ALA A C 1
ATOM 3073 O O . ALA A 1 416 ? -21.172 24.969 -8.039 1 78.31 416 ALA A O 1
ATOM 3074 N N . GLY A 1 417 ? -19.141 24.062 -8.148 1 78.88 417 GLY A N 1
ATOM 3075 C CA . GLY A 1 417 ? -18.594 25.297 -8.688 1 78.88 417 GLY A CA 1
ATOM 3076 C C . GLY A 1 417 ? -17.641 26 -7.746 1 78.88 417 GLY A C 1
ATOM 3077 O O . GLY A 1 417 ? -17.062 27.031 -8.094 1 78.88 417 GLY A O 1
ATOM 3078 N N . LEU A 1 418 ? -17.5 25.5 -6.586 1 88.06 418 LEU A N 1
ATOM 3079 C CA . LEU A 1 418 ? -16.5 26.078 -5.691 1 88.06 418 LEU A CA 1
ATOM 3080 C C . LEU A 1 418 ? -15.094 25.812 -6.188 1 88.06 418 LEU A C 1
ATOM 3082 O O . LEU A 1 418 ? -14.773 24.688 -6.582 1 88.06 418 LEU A O 1
ATOM 3086 N N . PRO A 1 419 ? -14.336 26.891 -6.227 1 89.56 419 PRO A N 1
ATOM 3087 C CA . PRO A 1 419 ? -12.953 26.672 -6.664 1 89.56 419 PRO A CA 1
ATOM 3088 C C . PRO A 1 419 ? -12.203 25.688 -5.766 1 89.56 419 PRO A C 1
ATOM 3090 O O . PRO A 1 419 ? -12.445 25.641 -4.555 1 89.56 419 PRO A O 1
ATOM 3093 N N . GLY A 1 420 ? -11.289 24.969 -6.352 1 91.62 420 GLY A N 1
ATOM 3094 C CA . GLY A 1 420 ? -10.5 23.984 -5.633 1 91.62 420 GLY A CA 1
ATOM 3095 C C . GLY A 1 420 ? -9.812 24.547 -4.402 1 91.62 420 GLY A C 1
ATOM 3096 O O . GLY A 1 420 ? -9.766 23.891 -3.357 1 91.62 420 GLY A O 1
ATOM 3097 N N . GLY A 1 421 ? -9.281 25.703 -4.586 1 94.12 421 GLY A N 1
ATOM 3098 C CA . GLY A 1 421 ? -8.633 26.359 -3.463 1 94.12 421 GLY A CA 1
ATOM 3099 C C . GLY A 1 421 ? -9.57 26.609 -2.295 1 94.12 421 GLY A C 1
ATOM 3100 O O . GLY A 1 421 ? -9.18 26.453 -1.137 1 94.12 421 GLY A O 1
ATOM 3101 N N . ALA A 1 422 ? -10.773 27 -2.57 1 94.56 422 ALA A N 1
ATOM 3102 C CA . ALA A 1 422 ? -11.766 27.25 -1.526 1 94.56 422 ALA A CA 1
ATOM 3103 C C . ALA A 1 422 ? -12.164 25.953 -0.828 1 94.56 422 ALA A C 1
ATOM 3105 O O . ALA A 1 422 ? -12.391 25.938 0.384 1 94.56 422 ALA A O 1
ATOM 3106 N N . VAL A 1 423 ? -12.297 24.906 -1.615 1 94.25 423 VAL A N 1
ATOM 3107 C CA . VAL A 1 423 ? -12.625 23.609 -1.039 1 94.25 423 VAL A CA 1
ATOM 3108 C C . VAL A 1 423 ? -11.5 23.156 -0.117 1 94.25 423 VAL A C 1
ATOM 3110 O O . VAL A 1 423 ? -11.75 22.656 0.986 1 94.25 423 VAL A O 1
ATOM 3113 N N . MET A 1 424 ? -10.266 23.281 -0.574 1 96.44 424 MET A N 1
ATOM 3114 C CA . MET A 1 424 ? -9.109 22.984 0.268 1 96.44 424 MET A CA 1
ATOM 3115 C C . MET A 1 424 ? -9.148 23.797 1.557 1 96.44 424 MET A C 1
ATOM 3117 O O . MET A 1 424 ? -8.836 23.281 2.631 1 96.44 424 MET A O 1
ATOM 3121 N N . GLY A 1 425 ? -9.5 25.094 1.387 1 96.25 425 GLY A N 1
ATOM 3122 C CA . GLY A 1 425 ? -9.602 25.953 2.551 1 96.25 425 GLY A CA 1
ATOM 3123 C C . GLY A 1 425 ? -10.555 25.422 3.605 1 96.25 425 GLY A C 1
ATOM 3124 O O . GLY A 1 425 ? -10.25 25.469 4.801 1 96.25 425 GLY A O 1
ATOM 3125 N N . VAL A 1 426 ? -11.648 24.938 3.201 1 95.81 426 VAL A N 1
ATOM 3126 C CA . VAL A 1 426 ? -12.641 24.391 4.121 1 95.81 426 VAL A CA 1
ATOM 3127 C C . VAL A 1 426 ? -12.094 23.125 4.781 1 95.81 426 VAL A C 1
ATOM 3129 O O . VAL A 1 426 ? -12.062 23.016 6.012 1 95.81 426 VAL A O 1
ATOM 3132 N N . LEU A 1 427 ? -11.617 22.219 3.986 1 96 427 LEU A N 1
ATOM 3133 C CA . LEU A 1 427 ? -11.234 20.906 4.484 1 96 427 LEU A CA 1
ATOM 3134 C C . LEU A 1 427 ? -9.992 21 5.363 1 96 427 LEU A C 1
ATOM 3136 O O . LEU A 1 427 ? -9.906 20.344 6.402 1 96 427 LEU A O 1
ATOM 3140 N N . MET A 1 428 ? -9.055 21.797 5 1 96.56 428 MET A N 1
ATOM 3141 C CA . MET A 1 428 ? -7.812 21.922 5.762 1 96.56 428 MET A CA 1
ATOM 3142 C C . MET A 1 428 ? -8.039 22.703 7.051 1 96.56 428 MET A C 1
ATOM 3144 O O . MET A 1 428 ? -7.5 22.359 8.102 1 96.56 428 MET A O 1
ATOM 3148 N N . SER A 1 429 ? -8.812 23.781 6.992 1 97.19 429 SER A N 1
ATOM 3149 C CA . SER A 1 429 ? -9.094 24.578 8.188 1 97.19 429 SER A CA 1
ATOM 3150 C C . SER A 1 429 ? -9.914 23.781 9.195 1 97.19 429 SER A C 1
ATOM 3152 O O . SER A 1 429 ? -9.602 23.766 10.391 1 97.19 429 SER A O 1
ATOM 3154 N N . LEU A 1 430 ? -10.914 23.141 8.672 1 97.12 430 LEU A N 1
ATOM 3155 C CA . LEU A 1 430 ? -11.719 22.328 9.578 1 97.12 430 LEU A CA 1
ATOM 3156 C C . LEU A 1 430 ? -10.969 21.062 10 1 97.12 430 LEU A C 1
ATOM 3158 O O . LEU A 1 430 ? -11.289 20.453 11.016 1 97.12 430 LEU A O 1
ATOM 3162 N N . GLY A 1 431 ? -9.969 20.75 9.211 1 96 431 GLY A N 1
ATOM 3163 C CA . GLY A 1 431 ? -9.102 19.625 9.555 1 96 431 GLY A CA 1
ATOM 3164 C C . GLY A 1 431 ? -8.367 19.828 10.875 1 96 431 GLY A C 1
ATOM 3165 O O . GLY A 1 431 ? -8.016 18.859 11.547 1 96 431 GLY A O 1
ATOM 3166 N N . VAL A 1 432 ? -8.203 21.062 11.234 1 96.56 432 VAL A N 1
ATOM 3167 C CA . VAL A 1 432 ? -7.574 21.375 12.508 1 96.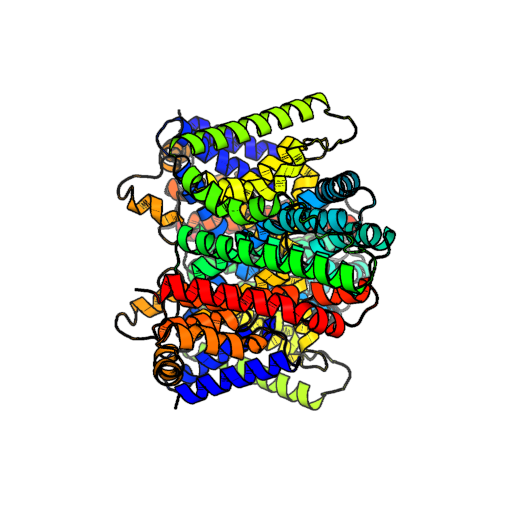56 432 VAL A CA 1
ATOM 3168 C C . VAL A 1 432 ? -8.43 20.828 13.656 1 96.56 432 VAL A C 1
ATOM 3170 O O . VAL A 1 432 ? -7.906 20.266 14.617 1 96.56 432 VAL A O 1
ATOM 3173 N N . ILE A 1 433 ? -9.695 21 13.539 1 96.81 433 ILE A N 1
ATOM 3174 C CA . ILE A 1 433 ? -10.625 20.516 14.547 1 96.81 433 ILE A CA 1
ATOM 3175 C C . ILE A 1 433 ? -10.602 18.984 14.57 1 96.81 433 ILE A C 1
ATOM 3177 O O . ILE A 1 433 ? -10.531 18.375 15.641 1 96.81 433 ILE A O 1
ATOM 3181 N N . GLN A 1 434 ? -10.648 18.438 13.453 1 95.38 434 GLN A N 1
ATOM 3182 C CA . GLN A 1 434 ? -10.594 16.984 13.336 1 95.38 434 GLN A CA 1
ATOM 3183 C C . GLN A 1 434 ? -9.297 16.438 13.914 1 95.38 434 GLN A C 1
ATOM 3185 O O . GLN A 1 434 ? -9.305 15.422 14.625 1 95.38 434 GLN A O 1
ATOM 3190 N N . GLY A 1 435 ? -8.195 17.031 13.672 1 94.62 435 GLY A N 1
ATOM 3191 C CA . GLY A 1 435 ? -6.891 16.531 14.078 1 94.62 435 GLY A CA 1
ATOM 3192 C C . GLY A 1 435 ? -6.652 16.641 15.57 1 94.62 435 GLY A C 1
ATOM 3193 O O . GLY A 1 435 ? -6.035 15.766 16.172 1 94.62 435 GLY A O 1
ATOM 3194 N N . VAL A 1 436 ? -7.172 17.641 16.156 1 97.38 436 VAL A N 1
ATOM 3195 C CA . VAL A 1 436 ? -6.871 17.922 17.547 1 97.38 436 VAL A CA 1
ATOM 3196 C C . VAL A 1 436 ? -7.961 17.328 18.453 1 97.38 436 VAL A C 1
ATOM 3198 O O . VAL A 1 436 ? -7.668 16.766 19.5 1 97.38 436 VAL A O 1
ATOM 3201 N N . CYS A 1 437 ? -9.203 17.359 17.984 1 97 437 CYS A N 1
ATOM 3202 C CA . CYS A 1 437 ? -10.297 17.234 18.938 1 97 437 CYS A CA 1
ATOM 3203 C C . CYS A 1 437 ? -11.07 15.945 18.719 1 97 437 CYS A C 1
ATOM 3205 O O . CYS A 1 437 ? -11.773 15.477 19.609 1 97 437 CYS A O 1
ATOM 3207 N N . ASP A 1 438 ? -10.977 15.289 17.625 1 94.12 438 ASP A N 1
ATOM 3208 C CA . ASP A 1 438 ? -11.875 14.203 17.25 1 94.12 438 ASP A CA 1
ATOM 3209 C C . ASP A 1 438 ? -11.664 12.984 18.141 1 94.12 438 ASP A C 1
ATOM 3211 O O . ASP A 1 438 ? -10.609 12.359 18.109 1 94.12 438 ASP A O 1
ATOM 3215 N N . PRO A 1 439 ? -12.703 12.562 18.906 1 92.44 439 PRO A N 1
ATOM 3216 C CA . PRO A 1 439 ? -12.555 11.453 19.844 1 92.44 439 PRO A CA 1
ATOM 3217 C C . PRO A 1 439 ? -12.453 10.094 19.156 1 92.44 439 PRO A C 1
ATOM 3219 O O . PRO A 1 439 ? -12.117 9.094 19.797 1 92.44 439 PRO A O 1
ATOM 3222 N N . THR A 1 440 ? -12.711 10.062 17.875 1 86.81 440 THR A N 1
ATOM 3223 C CA . THR A 1 440 ? -12.664 8.789 17.156 1 86.81 440 THR A CA 1
ATOM 3224 C C . THR A 1 440 ? -11.266 8.531 16.609 1 86.81 440 THR A C 1
ATOM 3226 O O . THR A 1 440 ? -10.961 7.422 16.156 1 86.81 440 THR A O 1
ATOM 3229 N N . ASN A 1 441 ? -10.438 9.516 16.703 1 90.31 441 ASN A N 1
ATOM 3230 C CA . ASN A 1 441 ? -9.047 9.305 16.297 1 90.31 441 ASN A CA 1
ATOM 3231 C C . ASN A 1 441 ? -8.32 8.359 17.234 1 90.31 441 ASN A C 1
ATOM 3233 O O . ASN A 1 441 ? -8.445 8.469 18.453 1 90.31 441 ASN A O 1
ATOM 3237 N N . THR A 1 442 ? -7.621 7.492 16.688 1 87.19 442 THR A N 1
ATOM 3238 C CA . THR A 1 442 ? -6.91 6.488 17.469 1 87.19 442 THR A CA 1
ATOM 3239 C C . THR A 1 442 ? -5.902 7.148 18.406 1 87.19 442 THR A C 1
ATOM 3241 O O . THR A 1 442 ? -5.715 6.699 19.531 1 87.19 442 THR A O 1
ATOM 3244 N N . HIS A 1 443 ? -5.234 8.164 17.891 1 92.94 443 HIS A N 1
ATOM 3245 C CA . HIS A 1 443 ? -4.234 8.789 18.75 1 92.94 443 HIS A CA 1
ATOM 3246 C C . HIS A 1 443 ? -4.891 9.586 19.875 1 92.94 443 HIS A C 1
ATOM 3248 O O . HIS A 1 443 ? -4.344 9.688 20.969 1 92.94 443 HIS A O 1
ATOM 3254 N N . ASN A 1 444 ? -6.121 10.125 19.656 1 95.75 444 ASN A N 1
ATOM 3255 C CA . ASN A 1 444 ? -6.852 10.781 20.734 1 95.75 444 ASN A CA 1
ATOM 3256 C C . ASN A 1 444 ? -7.262 9.797 21.828 1 95.75 444 ASN A C 1
ATOM 3258 O O . ASN A 1 444 ? -7.141 10.086 23.016 1 95.75 444 ASN A O 1
ATOM 3262 N N . VAL A 1 445 ? -7.688 8.688 21.438 1 92.75 445 VAL A N 1
ATOM 3263 C CA . VAL A 1 445 ? -8.109 7.656 22.375 1 92.75 445 VAL A CA 1
ATOM 3264 C C . VAL A 1 445 ? -6.91 7.141 23.172 1 92.75 445 VAL A C 1
ATOM 3266 O O . VAL A 1 445 ? -6.98 6.984 24.391 1 92.75 445 VAL A O 1
ATOM 3269 N N . TRP A 1 446 ? -5.887 6.852 22.5 1 94.88 446 TRP A N 1
ATOM 3270 C CA . TRP A 1 446 ? -4.691 6.355 23.172 1 94.88 446 TRP A CA 1
ATOM 3271 C C . TRP A 1 446 ? -4.184 7.371 24.188 1 94.88 446 TRP A C 1
ATOM 3273 O O . TRP A 1 446 ? -3.836 7.008 25.312 1 94.88 446 TRP A O 1
ATOM 3283 N N . LEU A 1 447 ? -4.121 8.617 23.766 1 96.75 447 LEU A N 1
ATOM 3284 C CA . LEU A 1 447 ? -3.627 9.672 24.641 1 96.75 447 LEU A CA 1
ATOM 3285 C C . LEU A 1 447 ? -4.527 9.82 25.859 1 96.75 447 LEU A C 1
ATOM 3287 O O . LEU A 1 447 ? -4.039 9.992 26.984 1 96.75 447 LEU A O 1
ATOM 3291 N N . ALA A 1 448 ? -5.781 9.773 25.672 1 97 448 ALA A N 1
ATOM 3292 C CA . ALA A 1 448 ? -6.734 9.859 26.766 1 97 448 ALA A CA 1
ATOM 3293 C C . ALA A 1 448 ? -6.523 8.727 27.766 1 97 448 ALA A C 1
ATOM 3295 O O . ALA A 1 448 ? -6.543 8.938 28.984 1 97 448 ALA A O 1
ATOM 3296 N N . ASN A 1 449 ? -6.277 7.609 27.266 1 95.69 449 ASN A N 1
ATOM 3297 C CA . ASN A 1 449 ? -6.043 6.453 28.125 1 95.69 449 ASN A CA 1
ATOM 3298 C C . ASN A 1 449 ? -4.711 6.555 28.844 1 95.69 449 ASN A C 1
ATOM 3300 O O . ASN A 1 449 ? -4.609 6.184 30.016 1 95.69 449 ASN A O 1
ATOM 3304 N N . GLU A 1 450 ? -3.783 6.996 28.125 1 95.75 450 GLU A N 1
ATOM 3305 C CA . GLU A 1 450 ? -2.447 7.105 28.703 1 95.75 450 GLU A CA 1
ATOM 3306 C C . GLU A 1 450 ? -2.428 8.094 29.859 1 95.75 450 GLU A C 1
ATOM 3308 O O . GLU A 1 450 ? -1.732 7.879 30.859 1 95.75 450 GLU A O 1
ATOM 3313 N N . VAL A 1 451 ? -3.148 9.156 29.734 1 96.12 451 VAL A N 1
ATOM 3314 C CA . VAL A 1 451 ? -3.148 10.172 30.781 1 96.12 451 VAL A CA 1
ATOM 3315 C C . VAL A 1 451 ? -4.328 9.945 31.719 1 96.12 451 VAL A C 1
ATOM 3317 O O . VAL A 1 451 ? -4.574 10.75 32.625 1 96.12 451 VAL A O 1
ATOM 3320 N N . LYS A 1 452 ? -5.113 8.891 31.531 1 94.5 452 LYS A N 1
ATOM 3321 C CA . LYS A 1 452 ? -6.207 8.461 32.406 1 94.5 452 LYS A CA 1
ATOM 3322 C C . LYS A 1 452 ? -7.305 9.516 32.469 1 94.5 452 LYS A C 1
ATOM 3324 O O . LYS A 1 452 ? -7.738 9.906 33.531 1 94.5 452 LYS A O 1
ATOM 3329 N N . THR A 1 453 ? -7.656 10.008 31.344 1 95.06 453 THR A N 1
ATOM 3330 C CA . THR A 1 453 ? -8.758 10.961 31.219 1 95.06 453 THR A CA 1
ATOM 3331 C C . THR A 1 453 ? -9.742 10.5 30.141 1 95.06 453 THR A C 1
ATOM 3333 O O . THR A 1 453 ? -9.422 9.633 29.328 1 95.06 453 THR A O 1
ATOM 3336 N N . ASP A 1 454 ? -10.906 11.055 30.234 1 95.69 454 ASP A N 1
ATOM 3337 C CA . ASP A 1 454 ? -11.906 10.766 29.219 1 95.69 454 ASP A CA 1
ATOM 3338 C C . ASP A 1 454 ? -11.602 11.516 27.922 1 95.69 454 ASP A C 1
ATOM 3340 O O . ASP A 1 454 ? -11.203 12.68 27.953 1 95.69 454 ASP A O 1
ATOM 3344 N N . VAL A 1 455 ? -11.789 10.82 26.797 1 95.44 455 VAL A N 1
ATOM 3345 C CA . VAL A 1 455 ? -11.484 11.383 25.484 1 95.44 455 VAL A CA 1
ATOM 3346 C C . VAL A 1 455 ? -12.367 12.594 25.219 1 95.44 455 VAL A C 1
ATOM 3348 O O . VAL A 1 455 ? -11.945 13.539 24.547 1 95.44 455 VAL A O 1
ATOM 3351 N N . ASN A 1 456 ? -13.539 12.633 25.875 1 94.44 456 ASN A N 1
ATOM 3352 C CA . ASN A 1 456 ? -14.453 13.758 25.688 1 94.44 456 ASN A CA 1
ATOM 3353 C C . ASN A 1 456 ? -13.984 14.992 26.438 1 94.44 456 ASN A C 1
ATOM 3355 O O . ASN A 1 456 ? -14.289 16.125 26.047 1 94.44 456 ASN A O 1
ATOM 3359 N N . VAL A 1 457 ? -13.312 14.75 27.453 1 95.38 457 VAL A N 1
ATOM 3360 C CA . VAL A 1 457 ? -12.719 15.875 28.172 1 95.38 457 VAL A CA 1
ATOM 3361 C C . VAL A 1 457 ? -11.672 16.562 27.297 1 95.38 457 VAL A C 1
ATOM 3363 O O . VAL A 1 457 ? -11.617 17.797 27.234 1 95.38 457 VAL A O 1
ATOM 3366 N N . LEU A 1 458 ? -10.867 15.805 26.609 1 96.5 458 LEU A N 1
ATOM 3367 C CA . LEU A 1 458 ? -9.883 16.375 25.703 1 96.5 458 LEU A CA 1
ATOM 3368 C C . LEU A 1 458 ? -10.562 17.141 24.578 1 96.5 458 LEU A C 1
ATOM 3370 O O . LEU A 1 458 ? -10.086 18.203 24.156 1 96.5 458 LEU A O 1
ATOM 3374 N N . LEU A 1 459 ? -11.672 16.562 24.094 1 96.81 459 LEU A N 1
ATOM 3375 C CA . LEU A 1 459 ? -12.445 17.219 23.047 1 96.81 459 LEU A CA 1
ATOM 3376 C C . LEU A 1 459 ? -12.93 18.594 23.516 1 96.81 459 LEU A C 1
ATOM 3378 O O . LEU A 1 459 ? -12.68 19.609 22.859 1 96.81 459 LEU A O 1
ATOM 3382 N N . LEU A 1 460 ? -13.523 18.656 24.688 1 96.25 460 LEU A N 1
ATOM 3383 C CA . LEU A 1 460 ? -14.156 19.875 25.172 1 96.25 460 LEU A CA 1
ATOM 3384 C C . LEU A 1 460 ? -13.117 20.938 25.531 1 96.25 460 LEU A C 1
ATOM 3386 O O . LEU A 1 460 ? -13.352 22.125 25.359 1 96.25 460 LEU A O 1
ATOM 3390 N N . LYS A 1 461 ? -12.008 20.484 26 1 95.88 461 LYS A N 1
ATOM 3391 C CA . LYS A 1 461 ? -10.984 21.422 26.453 1 95.88 461 LYS A CA 1
ATOM 3392 C C . LYS A 1 461 ? -10.195 21.984 25.281 1 95.88 461 LYS A C 1
ATOM 3394 O O . LYS A 1 461 ? -9.672 23.109 25.375 1 95.88 461 LYS A O 1
ATOM 3399 N N . THR A 1 462 ? -10.086 21.312 24.188 1 97.44 462 THR A N 1
ATOM 3400 C CA . THR A 1 462 ? -9.281 21.766 23.062 1 97.44 462 THR A CA 1
ATOM 3401 C C . THR A 1 462 ? -10.156 22.422 22 1 97.44 462 THR A C 1
ATOM 3403 O O . THR A 1 462 ? -9.664 23.203 21.188 1 97.44 462 THR A O 1
ATOM 3406 N N . LEU A 1 463 ? -11.445 22.203 21.984 1 97.69 463 LEU A N 1
ATOM 3407 C CA . LEU A 1 463 ? -12.359 22.562 20.922 1 97.69 463 LEU A CA 1
ATOM 3408 C C . LEU A 1 463 ? -12.406 24.078 20.719 1 97.69 463 LEU A C 1
ATOM 3410 O O . LEU A 1 463 ? -12.359 24.562 19.594 1 97.69 463 LEU A O 1
ATOM 3414 N N . PRO A 1 464 ? -12.539 24.906 21.812 1 97.06 464 PRO A N 1
ATOM 3415 C CA . PRO A 1 464 ? -12.625 26.344 21.594 1 97.06 464 PRO A CA 1
ATOM 3416 C C . PRO A 1 464 ? -11.406 26.906 20.875 1 97.06 464 PRO A C 1
ATOM 3418 O O . PRO A 1 464 ? -11.539 27.797 20.016 1 97.06 464 PRO A O 1
ATOM 3421 N N . TYR A 1 465 ? -10.242 26.391 21.141 1 97.25 465 TYR A N 1
ATOM 3422 C CA . TYR A 1 465 ? -9.016 26.875 20.516 1 97.25 465 TYR A CA 1
ATOM 3423 C C . TYR A 1 465 ? -8.93 26.406 19.062 1 97.25 465 TYR A C 1
ATOM 3425 O O . TYR A 1 465 ? -8.609 27.203 18.172 1 97.25 465 TYR A O 1
ATOM 3433 N N . ALA A 1 466 ? -9.211 25.109 18.859 1 97.94 466 ALA A N 1
ATOM 3434 C CA . ALA A 1 466 ? -9.172 24.547 17.5 1 97.94 466 ALA A CA 1
ATOM 3435 C C . ALA A 1 466 ? -10.227 25.219 16.609 1 97.94 466 ALA A C 1
ATOM 3437 O O . ALA A 1 466 ? -9.977 25.453 15.43 1 97.94 466 ALA A O 1
ATOM 3438 N N . TRP A 1 467 ? -11.352 25.469 17.203 1 98.12 467 TRP A N 1
ATOM 3439 C CA . TRP A 1 467 ? -12.422 26.141 16.469 1 98.12 467 TRP A CA 1
ATOM 3440 C C . TRP A 1 467 ? -12.023 27.547 16.078 1 98.12 467 TRP A C 1
ATOM 3442 O O . TRP A 1 467 ? -12.297 28 14.961 1 98.12 467 TRP A O 1
ATOM 3452 N N . GLY A 1 468 ? -11.453 28.266 16.984 1 97.44 468 GLY A N 1
ATOM 3453 C CA . GLY A 1 468 ? -10.922 29.594 16.656 1 97.44 468 GLY A CA 1
ATOM 3454 C C . GLY A 1 468 ? -9.922 29.578 15.523 1 97.44 468 GLY A C 1
ATOM 3455 O O . GLY A 1 468 ? -9.961 30.422 14.641 1 97.44 468 GLY A O 1
ATOM 3456 N N . VAL A 1 469 ? -9.016 28.609 15.594 1 97 469 VAL A N 1
ATOM 3457 C CA . VAL A 1 469 ? -8.008 28.453 14.547 1 97 469 VAL A CA 1
ATOM 3458 C C . VAL A 1 469 ? -8.695 28.172 13.211 1 97 469 VAL A C 1
ATOM 3460 O O . VAL A 1 469 ? -8.312 28.734 12.18 1 97 469 VAL A O 1
ATOM 3463 N N . ALA A 1 470 ? -9.719 27.297 13.211 1 97.88 470 ALA A N 1
ATOM 3464 C CA . ALA A 1 470 ? -10.445 26.938 11.992 1 97.88 470 ALA A CA 1
ATOM 3465 C C . ALA A 1 470 ? -11.125 28.156 11.383 1 97.88 470 ALA A C 1
ATOM 3467 O O . ALA A 1 470 ? -11.133 28.328 10.164 1 97.88 470 ALA A O 1
ATOM 3468 N N . VAL A 1 471 ? -11.68 29.016 12.211 1 97.62 471 VAL A N 1
ATOM 3469 C CA . VAL A 1 471 ? -12.383 30.203 11.734 1 97.62 471 VAL A CA 1
ATOM 3470 C C . VAL A 1 471 ? -11.391 31.156 11.078 1 97.62 471 VAL A C 1
ATOM 3472 O O . VAL A 1 471 ? -11.664 31.703 10 1 97.62 471 VAL A O 1
ATOM 3475 N N . VAL A 1 472 ? -10.266 31.359 11.727 1 96.88 472 VAL A N 1
ATOM 3476 C CA . VAL A 1 472 ? -9.25 32.25 11.141 1 96.88 472 VAL A CA 1
ATOM 3477 C C . VAL A 1 472 ? -8.742 31.641 9.836 1 96.88 472 VAL A C 1
ATOM 3479 O O . VAL A 1 472 ? -8.484 32.375 8.875 1 96.88 472 VAL A O 1
ATOM 3482 N N . GLY A 1 473 ? -8.562 30.328 9.844 1 96.31 473 GLY A N 1
ATOM 3483 C CA . GLY A 1 473 ? -8.188 29.656 8.609 1 96.31 473 GLY A CA 1
ATOM 3484 C C . GLY A 1 473 ? -9.188 29.875 7.488 1 96.31 473 GLY A C 1
ATOM 3485 O O . GLY A 1 473 ? -8.805 30.094 6.34 1 96.31 473 GLY A O 1
ATOM 3486 N N . LEU A 1 474 ? -10.453 29.781 7.805 1 97 474 LEU A N 1
ATOM 3487 C CA . LEU A 1 474 ? -11.508 30.016 6.824 1 97 474 LEU A CA 1
ATOM 3488 C C . LEU A 1 474 ? -11.469 31.453 6.316 1 97 474 LEU A C 1
ATOM 3490 O O . LEU A 1 474 ? -11.727 31.703 5.141 1 97 474 LEU A O 1
ATOM 3494 N N . MET A 1 475 ? -11.156 32.375 7.18 1 96.31 475 MET A N 1
ATOM 3495 C CA . MET A 1 475 ? -11.047 33.75 6.781 1 96.31 475 MET A CA 1
ATOM 3496 C C . MET A 1 475 ? -9.898 33.969 5.797 1 96.31 475 MET A C 1
ATOM 3498 O O . MET A 1 475 ? -10.023 34.719 4.832 1 96.31 475 MET A O 1
ATOM 3502 N N . VAL A 1 476 ? -8.836 33.281 6.051 1 94.12 476 VAL A N 1
ATOM 3503 C CA . VAL A 1 476 ? -7.695 33.344 5.145 1 94.12 476 VAL A CA 1
ATOM 3504 C C . VAL A 1 476 ? -8.086 32.781 3.785 1 94.12 476 VAL A C 1
ATOM 3506 O O . VAL A 1 476 ? -7.746 33.344 2.742 1 94.12 476 VAL A O 1
ATOM 3509 N N . ALA A 1 477 ? -8.789 31.688 3.818 1 95.25 477 ALA A N 1
ATOM 3510 C CA . ALA A 1 477 ? -9.242 31.062 2.578 1 95.25 477 ALA A CA 1
ATOM 3511 C C . ALA A 1 477 ? -10.203 31.969 1.816 1 95.25 477 ALA A C 1
ATOM 3513 O O . ALA A 1 477 ? -10.109 32.094 0.594 1 95.25 477 ALA A O 1
ATOM 3514 N N . ALA A 1 478 ? -11.094 32.562 2.531 1 94.69 478 ALA A N 1
ATOM 3515 C CA . ALA A 1 478 ? -12.062 33.469 1.907 1 94.69 478 ALA A CA 1
ATOM 3516 C C . ALA A 1 478 ? -11.367 34.625 1.238 1 94.69 478 ALA A C 1
ATOM 3518 O O . ALA A 1 478 ? -11.758 35.062 0.152 1 94.69 478 ALA A O 1
ATOM 3519 N N . SER A 1 479 ? -10.391 35.156 1.862 1 92.5 479 SER A N 1
ATOM 3520 C CA . SER A 1 479 ? -9.656 36.281 1.316 1 92.5 479 SER A CA 1
ATOM 3521 C C . SER A 1 479 ? -8.859 35.906 0.078 1 92.5 479 SER A C 1
ATOM 3523 O O . SER A 1 479 ? -8.742 36.688 -0.867 1 92.5 479 SER A O 1
ATOM 3525 N N . ARG A 1 480 ? -8.383 34.719 0.017 1 90.38 480 ARG A N 1
ATOM 3526 C CA . ARG A 1 480 ? -7.531 34.25 -1.077 1 90.38 480 ARG A CA 1
ATOM 3527 C C . ARG A 1 480 ? -8.367 33.781 -2.268 1 90.38 480 ARG A C 1
ATOM 3529 O O . ARG A 1 480 ? -7.973 34 -3.42 1 90.38 480 ARG A O 1
ATOM 3536 N N . TYR A 1 481 ? -9.484 33.219 -1.96 1 87.81 481 TYR A N 1
ATOM 3537 C CA . TYR A 1 481 ? -10.109 32.5 -3.061 1 87.81 481 TYR A CA 1
ATOM 3538 C C . TYR A 1 481 ? -11.461 33.125 -3.412 1 87.81 481 TYR A C 1
ATOM 3540 O O . TYR A 1 481 ? -12.055 32.781 -4.434 1 87.81 481 TYR A O 1
ATOM 3548 N N . PHE A 1 482 ? -12.008 33.875 -2.535 1 79.44 482 PHE A N 1
ATOM 3549 C CA . PHE A 1 482 ? -13.219 34.625 -2.869 1 79.44 482 PHE A CA 1
ATOM 3550 C C . PHE A 1 482 ? -12.898 36.094 -3.094 1 79.44 482 PHE A C 1
ATOM 3552 O O . PHE A 1 482 ? -13.719 36.844 -3.641 1 79.44 482 PHE A O 1
ATOM 3559 N N . GLY A 1 483 ? -11.836 36.656 -2.469 1 64.88 483 GLY A N 1
ATOM 3560 C CA . GLY A 1 483 ? -11.516 38.062 -2.494 1 64.88 483 GLY A CA 1
ATOM 3561 C C . GLY A 1 483 ? -11 38.531 -3.84 1 64.88 483 GLY A C 1
ATOM 3562 O O . GLY A 1 483 ? -9.938 38.094 -4.293 1 64.88 483 GLY A O 1
ATOM 3563 N N . ALA A 1 484 ? -11.711 38.531 -4.977 1 45.44 484 ALA A N 1
ATOM 3564 C CA . ALA A 1 484 ? -11.398 39.562 -5.973 1 45.44 484 ALA A CA 1
ATOM 3565 C C . ALA A 1 484 ? -11.727 40.938 -5.449 1 45.44 484 ALA A C 1
ATOM 3567 O O . ALA A 1 484 ? -12.664 41.125 -4.672 1 45.44 484 ALA A O 1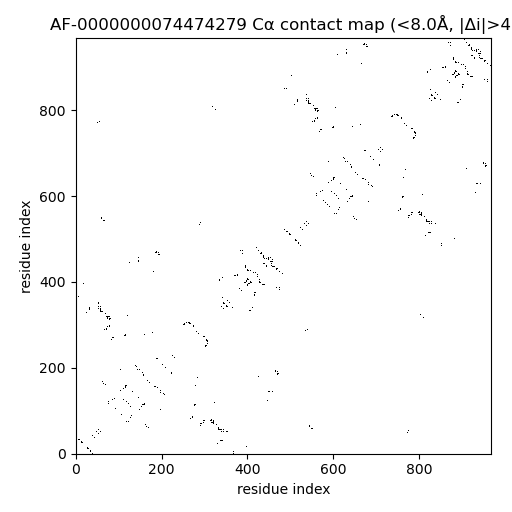
ATOM 3568 N N . MET B 1 1 ? 29.562 3.707 -23.984 1 76.31 1 MET B N 1
ATOM 3569 C CA . MET B 1 1 ? 30.125 3.836 -22.641 1 76.31 1 MET B CA 1
ATOM 3570 C C . MET B 1 1 ? 29.031 3.758 -21.578 1 76.31 1 MET B C 1
ATOM 3572 O O . MET B 1 1 ? 29.141 2.986 -20.625 1 76.31 1 MET B O 1
ATOM 3576 N N . ILE B 1 2 ? 27.875 4.328 -21.891 1 86.62 2 ILE B N 1
ATOM 3577 C CA . ILE B 1 2 ? 26.797 4.309 -20.906 1 86.62 2 ILE B CA 1
ATOM 3578 C C . ILE B 1 2 ? 26.234 2.895 -20.781 1 86.62 2 ILE B C 1
ATOM 3580 O O . ILE B 1 2 ? 25.906 2.438 -19.688 1 86.62 2 ILE B O 1
ATOM 3584 N N . GLY B 1 3 ? 26.25 2.211 -21.875 1 86.38 3 GLY B N 1
ATOM 3585 C CA . GLY B 1 3 ? 25.75 0.843 -21.875 1 86.38 3 GLY B CA 1
ATOM 3586 C C . GLY B 1 3 ? 26.547 -0.075 -20.953 1 86.38 3 GLY B C 1
ATOM 3587 O O . GLY B 1 3 ? 25.969 -0.849 -20.188 1 86.38 3 GLY B O 1
ATOM 3588 N N . TRP B 1 4 ? 27.797 0.012 -20.969 1 89.81 4 TRP B N 1
ATOM 3589 C CA . TRP B 1 4 ? 28.672 -0.793 -20.125 1 89.81 4 TRP B CA 1
ATOM 3590 C C . TRP B 1 4 ? 28.516 -0.394 -18.656 1 89.81 4 TRP B C 1
ATOM 3592 O O . TRP B 1 4 ? 28.594 -1.24 -17.766 1 89.81 4 TRP B O 1
ATOM 3602 N N . GLY B 1 5 ? 28.359 0.875 -18.484 1 91.62 5 GLY B N 1
ATOM 3603 C CA . GLY B 1 5 ? 28.109 1.337 -17.125 1 91.62 5 GLY B CA 1
ATOM 3604 C C . GLY B 1 5 ? 26.828 0.768 -16.516 1 91.62 5 GLY B C 1
ATOM 3605 O O . GLY B 1 5 ? 26.828 0.336 -15.367 1 91.62 5 GLY B O 1
ATOM 3606 N N . VAL B 1 6 ? 25.812 0.818 -17.375 1 89.38 6 VAL B N 1
ATOM 3607 C CA . VAL B 1 6 ? 24.531 0.27 -16.938 1 89.38 6 VAL B CA 1
ATOM 3608 C C . VAL B 1 6 ? 24.688 -1.223 -16.656 1 89.38 6 VAL B C 1
ATOM 3610 O O . VAL B 1 6 ? 24.141 -1.728 -15.664 1 89.38 6 VAL B O 1
ATOM 3613 N N . GLY B 1 7 ? 25.375 -1.921 -17.516 1 85.69 7 GLY B N 1
ATOM 3614 C CA . GLY B 1 7 ? 25.641 -3.334 -17.297 1 85.69 7 GLY B CA 1
ATOM 3615 C C . GLY B 1 7 ? 26.375 -3.605 -16 1 85.69 7 GLY B C 1
ATOM 3616 O O . GLY B 1 7 ? 26.078 -4.562 -15.289 1 85.69 7 GLY B O 1
ATOM 3617 N N . LEU B 1 8 ? 27.328 -2.814 -15.664 1 91.31 8 LEU B N 1
ATOM 3618 C CA . LEU B 1 8 ? 28.094 -2.961 -14.438 1 91.31 8 LEU B CA 1
ATOM 3619 C C . LEU B 1 8 ? 27.203 -2.75 -13.211 1 91.31 8 LEU B C 1
ATOM 3621 O O . LEU B 1 8 ? 27.359 -3.455 -12.203 1 91.31 8 LEU B O 1
ATOM 3625 N N . VAL B 1 9 ? 26.359 -1.766 -13.305 1 91.81 9 VAL B N 1
ATOM 3626 C CA . VAL B 1 9 ? 25.438 -1.515 -12.211 1 91.81 9 VAL B CA 1
ATOM 3627 C C . VAL B 1 9 ? 24.547 -2.74 -11.992 1 91.81 9 VAL B C 1
ATOM 3629 O O . VAL B 1 9 ? 24.328 -3.156 -10.852 1 91.81 9 VAL B O 1
ATOM 3632 N N . PHE B 1 10 ? 24.125 -3.254 -13.031 1 84.5 10 PHE B N 1
ATOM 3633 C CA . PHE B 1 10 ? 23.25 -4.422 -12.977 1 84.5 10 PHE B CA 1
ATOM 3634 C C . PHE B 1 10 ? 23.969 -5.605 -12.344 1 84.5 10 PHE B C 1
ATOM 3636 O O . PHE B 1 10 ? 23.453 -6.25 -11.438 1 84.5 10 PHE B O 1
ATOM 3643 N N . VAL B 1 11 ? 25.141 -5.922 -12.797 1 85.75 11 VAL B N 1
ATOM 3644 C CA . VAL B 1 11 ? 25.906 -7.078 -12.336 1 85.75 11 VAL B CA 1
ATOM 3645 C C . VAL B 1 11 ? 26.281 -6.898 -10.875 1 85.75 11 VAL B C 1
ATOM 3647 O O . VAL B 1 11 ? 26.266 -7.855 -10.094 1 85.75 11 VAL B O 1
ATOM 3650 N N . THR B 1 12 ? 26.625 -5.734 -10.539 1 90.88 12 THR B N 1
ATOM 3651 C CA . THR B 1 12 ? 27 -5.461 -9.156 1 90.88 12 THR B CA 1
ATOM 3652 C C . THR B 1 12 ? 25.812 -5.656 -8.219 1 90.88 12 THR B C 1
ATOM 3654 O O . THR B 1 12 ? 25.953 -6.293 -7.172 1 90.88 12 THR B O 1
ATOM 3657 N N . ALA B 1 13 ? 24.688 -5.062 -8.609 1 87.38 13 ALA B N 1
ATOM 3658 C CA . ALA B 1 13 ? 23.5 -5.219 -7.789 1 87.38 13 ALA B CA 1
ATOM 3659 C C . ALA B 1 13 ? 23.094 -6.688 -7.672 1 87.38 13 ALA B C 1
ATOM 3661 O O . ALA B 1 13 ? 22.734 -7.152 -6.59 1 87.38 13 ALA B O 1
ATOM 3662 N N . ALA B 1 14 ? 23.203 -7.391 -8.758 1 83 14 ALA B N 1
ATOM 3663 C CA . ALA B 1 14 ? 22.891 -8.812 -8.766 1 83 14 ALA B CA 1
ATOM 3664 C C . ALA B 1 14 ? 23.828 -9.594 -7.859 1 83 14 ALA B C 1
ATOM 3666 O O . ALA B 1 14 ? 23.406 -10.469 -7.105 1 83 14 ALA B O 1
ATOM 3667 N N . ALA B 1 15 ? 25.062 -9.305 -7.891 1 86.94 15 ALA B N 1
ATOM 3668 C CA . ALA B 1 15 ? 26.062 -9.992 -7.082 1 86.94 15 ALA B CA 1
ATOM 3669 C C . ALA B 1 15 ? 25.844 -9.727 -5.598 1 86.94 15 ALA B C 1
ATOM 3671 O O . ALA B 1 15 ? 26.016 -10.625 -4.77 1 86.94 15 ALA B O 1
ATOM 3672 N N . LEU B 1 16 ? 25.484 -8.523 -5.309 1 87.44 16 LEU B N 1
ATOM 3673 C CA . LEU B 1 16 ? 25.266 -8.164 -3.914 1 87.44 16 LEU B CA 1
ATOM 3674 C C . LEU B 1 16 ? 24.016 -8.859 -3.369 1 87.44 16 LEU B C 1
ATOM 3676 O O . LEU B 1 16 ? 23.969 -9.227 -2.191 1 87.44 16 LEU B O 1
ATOM 3680 N N . MET B 1 17 ? 23.047 -9.047 -4.199 1 83.38 17 MET B N 1
ATOM 3681 C CA . MET B 1 17 ? 21.828 -9.727 -3.781 1 83.38 17 MET B CA 1
ATOM 3682 C C . MET B 1 17 ? 22.078 -11.219 -3.58 1 83.38 17 MET B C 1
ATOM 3684 O O . MET B 1 17 ? 21.672 -11.789 -2.564 1 83.38 17 MET B O 1
ATOM 3688 N N . VAL B 1 18 ? 22.797 -11.797 -4.488 1 77.81 18 VAL B N 1
ATOM 3689 C CA . VAL B 1 18 ? 23.094 -13.219 -4.426 1 77.81 18 VAL B CA 1
ATOM 3690 C C . VAL B 1 18 ? 24.016 -13.508 -3.244 1 77.81 18 VAL B C 1
ATOM 3692 O O . VAL B 1 18 ? 23.891 -14.539 -2.586 1 77.81 18 VAL B O 1
ATOM 3695 N N . GLY B 1 19 ? 24.891 -12.609 -2.992 1 81.69 19 GLY B N 1
ATOM 3696 C CA . GLY B 1 19 ? 25.812 -12.742 -1.869 1 81.69 19 GLY B CA 1
ATOM 3697 C C . GLY B 1 19 ? 25.156 -12.414 -0.535 1 81.69 19 GLY B C 1
ATOM 3698 O O . GLY B 1 19 ? 25.797 -12.539 0.514 1 81.69 19 GLY B O 1
ATOM 3699 N N . ARG B 1 20 ? 23.922 -11.945 -0.501 1 82.12 20 ARG B N 1
ATOM 3700 C CA . ARG B 1 20 ? 23.141 -11.633 0.688 1 82.12 20 ARG B CA 1
ATOM 3701 C C . ARG B 1 20 ? 23.734 -10.453 1.451 1 82.12 20 ARG B C 1
ATOM 3703 O O . ARG B 1 20 ? 23.688 -10.414 2.682 1 82.12 20 ARG B O 1
ATOM 3710 N N . VAL B 1 21 ? 24.359 -9.688 0.615 1 87.56 21 VAL B N 1
ATOM 3711 C CA . VAL B 1 21 ? 24.891 -8.477 1.213 1 87.56 21 VAL B CA 1
ATOM 3712 C C . VAL B 1 21 ? 23.812 -7.391 1.252 1 87.56 21 VAL B C 1
ATOM 3714 O O . VAL B 1 21 ? 23.703 -6.66 2.238 1 87.56 21 VAL B O 1
ATOM 3717 N N . LEU B 1 22 ? 23.094 -7.309 0.19 1 90.62 22 LEU B N 1
ATOM 3718 C CA . LEU B 1 22 ? 22 -6.355 0.086 1 90.62 22 LEU B CA 1
ATOM 3719 C C . LEU B 1 22 ? 20.688 -7.066 -0.229 1 90.62 22 LEU B C 1
ATOM 3721 O O . LEU B 1 22 ? 20.594 -7.809 -1.211 1 90.62 22 LEU B O 1
ATOM 3725 N N . PRO B 1 23 ? 19.734 -6.855 0.641 1 89.5 23 PRO B N 1
ATOM 3726 C CA . PRO B 1 23 ? 18.422 -7.422 0.295 1 89.5 23 PRO B CA 1
ATOM 3727 C C . PRO B 1 23 ? 17.812 -6.789 -0.956 1 89.5 23 PRO B C 1
ATOM 3729 O O . PRO B 1 23 ? 18.156 -5.652 -1.301 1 89.5 23 PRO B O 1
ATOM 3732 N N . ALA B 1 24 ? 16.938 -7.535 -1.639 1 87.88 24 ALA B N 1
ATOM 3733 C CA . ALA B 1 24 ? 16.312 -7.082 -2.877 1 87.88 24 ALA B CA 1
ATOM 3734 C C . ALA B 1 24 ? 15.555 -5.773 -2.664 1 87.88 24 ALA B C 1
ATOM 3736 O O . ALA B 1 24 ? 15.5 -4.926 -3.561 1 87.88 24 ALA B O 1
ATOM 3737 N N . LEU B 1 25 ? 15.016 -5.594 -1.504 1 91.38 25 LEU B N 1
ATOM 3738 C CA . LEU B 1 25 ? 14.234 -4.41 -1.162 1 91.38 25 LEU B CA 1
ATOM 3739 C C . LEU B 1 25 ? 15.062 -3.143 -1.333 1 91.38 25 LEU B C 1
ATOM 3741 O O . LEU B 1 25 ? 14.523 -2.086 -1.673 1 91.38 25 LEU B O 1
ATOM 3745 N N . LEU B 1 26 ? 16.312 -3.232 -1.086 1 94.56 26 LEU B N 1
ATOM 3746 C CA . LEU B 1 26 ? 17.219 -2.086 -1.201 1 94.56 26 LEU B CA 1
ATOM 3747 C C . LEU B 1 26 ? 17.984 -2.131 -2.512 1 94.56 26 LEU B C 1
ATOM 3749 O O . LEU B 1 26 ? 18.266 -1.091 -3.111 1 94.56 26 LEU B O 1
ATOM 3753 N N . ALA B 1 27 ? 18.312 -3.293 -2.943 1 92.88 27 ALA B N 1
ATOM 3754 C CA . ALA B 1 27 ? 19.172 -3.455 -4.125 1 92.88 27 ALA B CA 1
ATOM 3755 C C . ALA B 1 27 ? 18.469 -2.936 -5.375 1 92.88 27 ALA B C 1
ATOM 3757 O O . ALA B 1 27 ? 19.094 -2.316 -6.234 1 92.88 27 ALA B O 1
ATOM 3758 N N . LEU B 1 28 ? 17.203 -3.154 -5.469 1 93 28 LEU B N 1
ATOM 3759 C CA . LEU B 1 28 ? 16.469 -2.793 -6.68 1 93 28 LEU B CA 1
ATOM 3760 C C . LEU B 1 28 ? 16.375 -1.278 -6.82 1 93 28 LEU B C 1
ATOM 3762 O O . LEU B 1 28 ? 16.75 -0.72 -7.852 1 93 28 LEU B O 1
ATOM 3766 N N . PRO B 1 29 ? 15.898 -0.555 -5.805 1 95.62 29 PRO B N 1
ATOM 3767 C CA . PRO B 1 29 ? 15.891 0.904 -5.934 1 95.62 29 PRO B CA 1
ATOM 3768 C C . PRO B 1 29 ? 17.281 1.486 -6.156 1 95.62 29 PRO B C 1
ATOM 3770 O O . PRO B 1 29 ? 17.438 2.461 -6.898 1 95.62 29 PRO B O 1
ATOM 3773 N N . LEU B 1 30 ? 18.266 0.917 -5.527 1 95.75 30 LEU B N 1
ATOM 3774 C CA . LEU B 1 30 ? 19.625 1.401 -5.707 1 95.75 30 LEU B CA 1
ATOM 3775 C C . LEU B 1 30 ? 20.125 1.138 -7.129 1 95.75 30 LEU B C 1
ATOM 3777 O O . LEU B 1 30 ? 20.797 1.976 -7.719 1 95.75 30 LEU B O 1
ATOM 3781 N N . MET B 1 31 ? 19.828 -0.003 -7.57 1 94 31 MET B N 1
ATOM 3782 C CA . MET B 1 31 ? 20.156 -0.327 -8.953 1 94 31 MET B CA 1
ATOM 3783 C C . MET B 1 31 ? 19.469 0.627 -9.922 1 94 31 MET B C 1
ATOM 3785 O O . MET B 1 31 ? 20.094 1.135 -10.852 1 94 31 MET B O 1
ATOM 3789 N N . ALA B 1 32 ? 18.172 0.847 -9.711 1 95.38 32 ALA B N 1
ATOM 3790 C CA . ALA B 1 32 ? 17.422 1.782 -10.547 1 95.38 32 ALA B CA 1
ATOM 3791 C C . ALA B 1 32 ? 18.062 3.17 -10.523 1 95.38 32 ALA B C 1
ATOM 3793 O O . ALA B 1 32 ? 18.188 3.816 -11.562 1 95.38 32 ALA B O 1
ATOM 3794 N N . THR B 1 33 ? 18.438 3.57 -9.359 1 97.38 33 THR B N 1
ATOM 3795 C CA . THR B 1 33 ? 19.062 4.875 -9.195 1 97.38 33 THR B CA 1
ATOM 3796 C C . THR B 1 33 ? 20.391 4.93 -9.945 1 97.38 33 THR B C 1
ATOM 3798 O O . THR B 1 33 ? 20.688 5.914 -10.625 1 97.38 33 THR B O 1
ATOM 3801 N N . GLY B 1 34 ? 21.219 3.922 -9.789 1 96.38 34 GLY B N 1
ATOM 3802 C CA . GLY B 1 34 ? 22.5 3.867 -10.484 1 96.38 34 GLY B CA 1
ATOM 3803 C C . GLY B 1 34 ? 22.359 3.918 -11.992 1 96.38 34 GLY B C 1
ATOM 3804 O O . GLY B 1 34 ? 23.125 4.594 -12.68 1 96.38 34 GLY B O 1
ATOM 3805 N N . MET B 1 35 ? 21.359 3.23 -12.5 1 94.31 35 MET B N 1
ATOM 3806 C CA . MET B 1 35 ? 21.109 3.219 -13.938 1 94.31 35 MET B CA 1
ATOM 3807 C C . MET B 1 35 ? 20.672 4.594 -14.422 1 94.31 35 MET B C 1
ATOM 3809 O O . MET B 1 35 ? 20.953 4.977 -15.562 1 94.31 35 MET B O 1
ATOM 3813 N N . GLY B 1 36 ? 19.984 5.301 -13.578 1 95.75 36 GLY B N 1
ATOM 3814 C CA . GLY B 1 36 ? 19.516 6.633 -13.93 1 95.75 36 GLY B CA 1
ATOM 3815 C C . GLY B 1 36 ? 20.594 7.695 -13.789 1 95.75 36 GLY B C 1
ATOM 3816 O O . GLY B 1 36 ? 20.625 8.664 -14.547 1 95.75 36 GLY B O 1
ATOM 3817 N N . VAL B 1 37 ? 21.484 7.512 -12.852 1 96.75 37 VAL B N 1
ATOM 3818 C CA . VAL B 1 37 ? 22.516 8.508 -12.555 1 96.75 37 VAL B CA 1
ATOM 3819 C C . VAL B 1 37 ? 23.516 8.578 -13.711 1 96.75 37 VAL B C 1
ATOM 3821 O O . VAL B 1 37 ? 24.016 9.656 -14.039 1 96.75 37 VAL B O 1
ATOM 3824 N N . LEU B 1 38 ? 23.781 7.512 -14.375 1 96.12 38 LEU B N 1
ATOM 3825 C CA . LEU B 1 38 ? 24.781 7.457 -15.445 1 96.12 38 LEU B CA 1
ATOM 3826 C C . LEU B 1 38 ? 24.391 8.391 -16.594 1 96.12 38 LEU B C 1
ATOM 3828 O O . LEU B 1 38 ? 25.172 9.266 -16.969 1 96.12 38 LEU B O 1
ATOM 3832 N N . PRO B 1 39 ? 23.203 8.297 -17.094 1 95.75 39 PRO B N 1
ATOM 3833 C CA . PRO B 1 39 ? 22.812 9.242 -18.156 1 95.75 39 PRO B CA 1
ATOM 3834 C C . PRO B 1 39 ? 22.703 10.68 -17.641 1 95.75 39 PRO B C 1
ATOM 3836 O O . PRO B 1 39 ? 22.875 11.625 -18.406 1 95.75 39 PRO B O 1
ATOM 3839 N N . VAL B 1 40 ? 22.391 10.883 -16.344 1 95.56 40 VAL B N 1
ATOM 3840 C CA . VAL B 1 40 ? 22.359 12.227 -15.781 1 95.56 40 VAL B CA 1
ATOM 3841 C C . VAL B 1 40 ? 23.766 12.828 -15.828 1 95.56 40 VAL B C 1
ATOM 3843 O O . VAL B 1 40 ? 23.938 13.984 -16.234 1 95.56 40 VAL B O 1
ATOM 3846 N N . LEU B 1 41 ? 24.766 12.055 -15.445 1 94.56 41 LEU B N 1
ATOM 3847 C CA . LEU B 1 41 ? 26.156 12.516 -15.461 1 94.56 41 LEU B CA 1
ATOM 3848 C C . LEU B 1 41 ? 26.625 12.734 -16.891 1 94.56 41 LEU B C 1
ATOM 3850 O O . LEU B 1 41 ? 27.484 13.594 -17.141 1 94.56 41 LEU B O 1
ATOM 3854 N N . ALA B 1 42 ? 26.078 12.039 -17.828 1 94.25 42 ALA B N 1
ATOM 3855 C CA . ALA B 1 42 ? 26.438 12.172 -19.234 1 94.25 42 ALA B CA 1
ATOM 3856 C C . ALA B 1 42 ? 25.703 13.336 -19.891 1 94.25 42 ALA B C 1
ATOM 3858 O O . ALA B 1 42 ? 25.953 13.672 -21.047 1 94.25 42 ALA B O 1
ATOM 3859 N N . GLY B 1 43 ? 24.719 13.945 -19.203 1 93.5 43 GLY B N 1
ATOM 3860 C CA . GLY B 1 43 ? 23.984 15.094 -19.719 1 93.5 43 GLY B CA 1
ATOM 3861 C C . GLY B 1 43 ? 22.781 14.719 -20.562 1 93.5 43 GLY B C 1
ATOM 3862 O O . GLY B 1 43 ? 22.188 15.57 -21.219 1 93.5 43 GLY B O 1
ATOM 3863 N N . GLN B 1 44 ? 22.406 13.469 -20.578 1 94.31 44 GLN B N 1
ATOM 3864 C CA . GLN B 1 44 ? 21.281 13.016 -21.391 1 94.31 44 GLN B CA 1
ATOM 3865 C C . GLN B 1 44 ? 19.969 13.148 -20.625 1 94.31 44 GLN B C 1
ATOM 3867 O O . GLN B 1 44 ? 18.906 13.25 -21.234 1 94.31 44 GLN B O 1
ATOM 3872 N N . LEU B 1 45 ? 20.047 13.023 -19.297 1 94.62 45 LEU B N 1
ATOM 3873 C CA . LEU B 1 45 ? 18.891 13.203 -18.422 1 94.62 45 LEU B CA 1
ATOM 3874 C C . LEU B 1 45 ? 19.172 14.266 -17.359 1 94.62 45 LEU B C 1
ATOM 3876 O O . LEU B 1 45 ? 20.344 14.523 -17.031 1 94.62 45 LEU B O 1
ATOM 3880 N N . THR B 1 46 ? 18.219 14.938 -16.953 1 94.25 46 THR B N 1
ATOM 3881 C CA . THR B 1 46 ? 18.344 15.844 -15.82 1 94.25 46 THR B CA 1
ATOM 3882 C C . THR B 1 46 ? 18.031 15.117 -14.516 1 94.25 46 THR B C 1
ATOM 3884 O O . THR B 1 46 ? 17.5 14.008 -14.523 1 94.25 46 THR B O 1
ATOM 3887 N N . TRP B 1 47 ? 18.344 15.758 -13.422 1 93.06 47 TRP B N 1
ATOM 3888 C CA . TRP B 1 47 ? 18.016 15.195 -12.117 1 93.06 47 TRP B CA 1
ATOM 3889 C C . TRP B 1 47 ? 16.5 15.086 -11.953 1 93.06 47 TRP B C 1
ATOM 3891 O O . TRP B 1 47 ? 16.016 14.148 -11.312 1 93.06 47 TRP B O 1
ATOM 3901 N N . ASN B 1 48 ? 15.828 16 -12.461 1 92.62 48 ASN B N 1
ATOM 3902 C CA . ASN B 1 48 ? 14.375 15.953 -12.398 1 92.62 48 ASN B CA 1
ATOM 3903 C C . ASN B 1 48 ? 13.812 14.766 -13.172 1 92.62 48 ASN B C 1
ATOM 3905 O O . ASN B 1 48 ? 12.789 14.195 -12.797 1 92.62 48 ASN B O 1
ATOM 3909 N N . ASP B 1 49 ? 14.484 14.406 -14.266 1 94.69 49 ASP B N 1
ATOM 3910 C CA . ASP B 1 49 ? 14.078 13.227 -15.016 1 94.69 49 ASP B CA 1
ATOM 3911 C C . ASP B 1 49 ? 14.234 11.961 -14.18 1 94.69 49 ASP B C 1
ATOM 3913 O O . ASP B 1 49 ? 13.414 11.047 -14.258 1 94.69 49 ASP B O 1
ATOM 3917 N N . LEU B 1 50 ? 15.305 11.922 -13.469 1 96.62 50 LEU B N 1
ATOM 3918 C CA . LEU B 1 50 ? 15.531 10.789 -12.586 1 96.62 50 LEU B CA 1
ATOM 3919 C C . LEU B 1 50 ? 14.492 10.758 -11.461 1 96.62 50 LEU B C 1
ATOM 3921 O O . LEU B 1 50 ? 13.914 9.711 -11.172 1 96.62 50 LEU B O 1
ATOM 3925 N N . PHE B 1 51 ? 14.18 11.906 -10.883 1 96.56 51 PHE B N 1
ATOM 3926 C CA . PHE B 1 51 ? 13.25 12 -9.758 1 96.56 51 PHE B CA 1
ATOM 3927 C C . PHE B 1 51 ? 11.836 11.641 -10.195 1 96.56 51 PHE B C 1
ATOM 3929 O O . PHE B 1 51 ? 11.195 10.781 -9.586 1 96.56 51 PHE B O 1
ATOM 3936 N N . LEU B 1 52 ? 11.422 12.195 -11.273 1 95.31 52 LEU B N 1
ATOM 3937 C CA . LEU B 1 52 ? 10.047 11.992 -11.719 1 95.31 52 LEU B CA 1
ATOM 3938 C C . LEU B 1 52 ? 9.922 10.719 -12.547 1 95.31 52 LEU B C 1
ATOM 3940 O O . LEU B 1 52 ? 8.969 9.961 -12.391 1 95.31 52 LEU B O 1
ATOM 3944 N N . GLY B 1 53 ? 10.898 10.477 -13.383 1 95.81 53 GLY B N 1
ATOM 3945 C CA . GLY B 1 53 ? 10.789 9.406 -14.352 1 95.81 53 GLY B CA 1
ATOM 3946 C C . GLY B 1 53 ? 11.164 8.047 -13.797 1 95.81 53 GLY B C 1
ATOM 3947 O O . GLY B 1 53 ? 10.688 7.02 -14.273 1 95.81 53 GLY B O 1
ATOM 3948 N N . ILE B 1 54 ? 12.016 7.992 -12.789 1 97 54 ILE B N 1
ATOM 3949 C CA . ILE B 1 54 ? 12.477 6.707 -12.266 1 97 54 ILE B CA 1
ATOM 3950 C C . ILE B 1 54 ? 11.93 6.5 -10.852 1 97 54 ILE B C 1
ATOM 3952 O O . ILE B 1 54 ? 11.219 5.527 -10.594 1 97 54 ILE B O 1
ATOM 3956 N N . TRP B 1 55 ? 12.117 7.438 -9.977 1 97.94 55 TRP B N 1
ATOM 3957 C CA . TRP B 1 55 ? 11.734 7.246 -8.578 1 97.94 55 TRP B CA 1
ATOM 3958 C C . TRP B 1 55 ? 10.227 7.359 -8.414 1 97.94 55 TRP B C 1
ATOM 3960 O O . TRP B 1 55 ? 9.578 6.449 -7.883 1 97.94 55 TRP B O 1
ATOM 3970 N N . ALA B 1 56 ? 9.633 8.477 -8.852 1 96.62 56 ALA B N 1
ATOM 3971 C CA . ALA B 1 56 ? 8.203 8.695 -8.664 1 96.62 56 ALA B CA 1
ATOM 3972 C C . ALA B 1 56 ? 7.375 7.77 -9.555 1 96.62 56 ALA B C 1
ATOM 3974 O O . ALA B 1 56 ? 6.5 7.051 -9.07 1 96.62 56 ALA B O 1
ATOM 3975 N N . ASP B 1 57 ? 7.699 7.805 -10.859 1 96.25 57 ASP B N 1
ATOM 3976 C CA . ASP B 1 57 ? 6.977 6.957 -11.797 1 96.25 57 ASP B CA 1
ATOM 3977 C C . ASP B 1 57 ? 7.137 5.48 -11.438 1 96.25 57 ASP B C 1
ATOM 3979 O O . ASP B 1 57 ? 6.168 4.719 -11.469 1 96.25 57 ASP B O 1
ATOM 3983 N N . GLY B 1 58 ? 8.328 5.121 -11.125 1 96.44 58 GLY B N 1
ATOM 3984 C CA . GLY B 1 58 ? 8.609 3.727 -10.828 1 96.44 58 GLY B CA 1
ATOM 3985 C C . GLY B 1 58 ? 7.887 3.221 -9.594 1 96.44 58 GLY B C 1
ATOM 3986 O O . GLY B 1 58 ? 7.395 2.09 -9.578 1 96.44 58 GLY B O 1
ATOM 3987 N N . SER B 1 59 ? 7.82 3.998 -8.539 1 97.62 59 SER B N 1
ATOM 3988 C CA . SER B 1 59 ? 7.176 3.588 -7.301 1 97.62 59 SER B CA 1
ATOM 3989 C C . SER B 1 59 ? 5.676 3.387 -7.496 1 97.62 59 SER B C 1
ATOM 3991 O O . SER B 1 59 ? 5.039 2.654 -6.734 1 97.62 59 SER B O 1
ATOM 3993 N N . LEU B 1 60 ? 5.137 3.99 -8.562 1 95.88 60 LEU B N 1
ATOM 3994 C CA . LEU B 1 60 ? 3.695 3.951 -8.789 1 95.88 60 LEU B CA 1
ATOM 3995 C C . LEU B 1 60 ? 3.348 2.994 -9.922 1 95.88 60 LEU B C 1
ATOM 3997 O O . LEU B 1 60 ? 2.184 2.631 -10.102 1 95.88 60 LEU B O 1
ATOM 4001 N N . ARG B 1 61 ? 4.332 2.553 -10.625 1 93.25 61 ARG B N 1
ATOM 4002 C CA . ARG B 1 61 ? 4.141 1.806 -11.859 1 93.25 61 ARG B CA 1
ATOM 4003 C C . ARG B 1 61 ? 3.359 0.521 -11.609 1 93.25 61 ARG B C 1
ATOM 4005 O O . ARG B 1 61 ? 2.574 0.09 -12.453 1 93.25 61 ARG B O 1
ATOM 4012 N N . LEU B 1 62 ? 3.582 -0.071 -10.492 1 94.12 62 LEU B N 1
ATOM 4013 C CA . LEU B 1 62 ? 2.9 -1.32 -10.164 1 94.12 62 LEU B CA 1
ATOM 4014 C C . LEU B 1 62 ? 1.85 -1.102 -9.086 1 94.12 62 LEU B C 1
ATOM 4016 O O . LEU B 1 62 ? 1.651 -1.961 -8.227 1 94.12 62 LEU B O 1
ATOM 4020 N N . ALA B 1 63 ? 1.144 0.006 -9.109 1 95.56 63 ALA B N 1
ATOM 4021 C CA . ALA B 1 63 ? 0.12 0.331 -8.125 1 95.56 63 ALA B CA 1
ATOM 4022 C C . ALA B 1 63 ? -1.027 -0.674 -8.172 1 95.56 63 ALA B C 1
ATOM 4024 O O . ALA B 1 63 ? -1.555 -1.072 -7.129 1 95.56 63 ALA B O 1
ATOM 4025 N N . GLU B 1 64 ? -1.464 -1.066 -9.367 1 94.12 64 GLU B N 1
ATOM 4026 C CA . GLU B 1 64 ? -2.578 -2.004 -9.477 1 94.12 64 GLU B CA 1
ATOM 4027 C C . GLU B 1 64 ? -2.229 -3.354 -8.859 1 94.12 64 GLU B C 1
ATOM 4029 O O . GLU B 1 64 ? -2.969 -3.867 -8.023 1 94.12 64 GLU B O 1
ATOM 4034 N N . PRO B 1 65 ? -1.053 -3.949 -9.219 1 94.06 65 PRO B N 1
ATOM 4035 C CA . PRO B 1 65 ? -0.657 -5.184 -8.531 1 94.06 65 PRO B CA 1
ATOM 4036 C C . PRO B 1 65 ? -0.535 -5.012 -7.023 1 94.06 65 PRO B C 1
ATOM 4038 O O . PRO B 1 65 ? -0.829 -5.941 -6.266 1 94.06 65 PRO B O 1
ATOM 4041 N N . MET B 1 66 ? -0.05 -3.891 -6.57 1 96.44 66 MET B N 1
ATOM 4042 C CA . MET B 1 66 ? 0.073 -3.639 -5.141 1 96.44 66 MET B CA 1
ATOM 4043 C C . MET B 1 66 ? -1.289 -3.705 -4.457 1 96.44 66 MET B C 1
ATOM 4045 O O . MET B 1 66 ? -1.436 -4.348 -3.414 1 96.44 66 MET B O 1
ATOM 4049 N N . VAL B 1 67 ? -2.283 -3.061 -5.051 1 96.75 67 VAL B N 1
ATOM 4050 C CA . VAL B 1 67 ? -3.629 -3.045 -4.48 1 96.75 67 VAL B CA 1
ATOM 4051 C C . VAL B 1 67 ? -4.223 -4.449 -4.52 1 96.75 67 VAL B C 1
ATOM 4053 O O . VAL B 1 67 ? -4.871 -4.883 -3.564 1 96.75 67 VAL B O 1
ATOM 4056 N N . ILE B 1 68 ? -4.016 -5.152 -5.582 1 94.56 68 ILE B N 1
ATOM 4057 C CA . ILE B 1 68 ? -4.523 -6.512 -5.703 1 94.56 68 ILE B CA 1
ATOM 4058 C C . ILE B 1 68 ? -3.879 -7.398 -4.641 1 94.56 68 ILE B C 1
ATOM 4060 O O . ILE B 1 68 ? -4.543 -8.25 -4.047 1 94.56 68 ILE B O 1
ATOM 4064 N N . ALA B 1 69 ? -2.59 -7.215 -4.441 1 92.88 69 ALA B N 1
ATOM 4065 C CA . ALA B 1 69 ? -1.899 -7.969 -3.398 1 92.88 69 ALA B CA 1
ATOM 4066 C C . ALA B 1 69 ? -2.516 -7.695 -2.027 1 92.88 69 ALA B C 1
ATOM 4068 O O . ALA B 1 69 ? -2.678 -8.617 -1.221 1 92.88 69 ALA B O 1
ATOM 4069 N N . MET B 1 70 ? -2.828 -6.48 -1.762 1 95.5 70 MET B N 1
ATOM 4070 C CA . MET B 1 70 ? -3.434 -6.141 -0.478 1 95.5 70 MET B CA 1
ATOM 4071 C C . MET B 1 70 ? -4.832 -6.742 -0.358 1 95.5 70 MET B C 1
ATOM 4073 O O . MET B 1 70 ? -5.203 -7.254 0.7 1 95.5 70 MET B O 1
ATOM 4077 N N . LEU B 1 71 ? -5.59 -6.684 -1.421 1 95.69 71 LEU B N 1
ATOM 4078 C CA . LEU B 1 71 ? -6.91 -7.301 -1.408 1 95.69 71 LEU B CA 1
ATOM 4079 C C . LEU B 1 71 ? -6.805 -8.805 -1.205 1 95.69 71 LEU B C 1
ATOM 4081 O O . LEU B 1 71 ? -7.625 -9.406 -0.5 1 95.69 71 LEU B O 1
ATOM 4085 N N . GLY B 1 72 ? -5.828 -9.375 -1.874 1 92.75 72 GLY B N 1
ATOM 4086 C CA . GLY B 1 72 ? -5.566 -10.781 -1.63 1 92.75 72 GLY B CA 1
ATOM 4087 C C . GLY B 1 72 ? -5.203 -11.086 -0.188 1 92.75 72 GLY B C 1
ATOM 4088 O O . GLY B 1 72 ? -5.629 -12.102 0.368 1 92.75 72 GLY B O 1
ATOM 4089 N N . GLY B 1 73 ? -4.379 -10.219 0.39 1 93 73 GLY B N 1
ATOM 4090 C CA . GLY B 1 73 ? -4.062 -10.359 1.802 1 93 73 GLY B CA 1
ATOM 4091 C C . GLY B 1 73 ? -5.281 -10.266 2.699 1 93 73 GLY B C 1
ATOM 4092 O O . GLY B 1 73 ? -5.383 -10.992 3.691 1 93 73 GLY B O 1
ATOM 4093 N N . MET B 1 74 ? -6.18 -9.391 2.391 1 95.12 74 MET B N 1
ATOM 4094 C CA . MET B 1 74 ? -7.418 -9.258 3.154 1 95.12 74 MET B CA 1
ATOM 4095 C C . MET B 1 74 ? -8.219 -10.555 3.115 1 95.12 74 MET B C 1
ATOM 4097 O O . MET B 1 74 ? -8.727 -11.008 4.145 1 95.12 74 MET B O 1
ATOM 4101 N N . LEU B 1 75 ? -8.328 -11.055 1.946 1 93.94 75 LEU B N 1
ATOM 4102 C CA . LEU B 1 75 ? -9.062 -12.305 1.781 1 93.94 75 LEU B CA 1
ATOM 4103 C C . LEU B 1 75 ? -8.391 -13.438 2.547 1 93.94 75 LEU B C 1
ATOM 4105 O O . LEU B 1 75 ? -9.062 -14.258 3.168 1 93.94 75 LEU B O 1
ATOM 4109 N N . SER B 1 76 ? -7.098 -13.438 2.465 1 91.12 76 SER B N 1
ATOM 4110 C CA . SER B 1 76 ? -6.332 -14.445 3.188 1 91.12 76 SER B CA 1
ATOM 4111 C C . SER B 1 76 ? -6.586 -14.359 4.688 1 91.12 76 SER B C 1
ATOM 4113 O O . SER B 1 76 ? -6.832 -15.383 5.34 1 91.12 76 SER B O 1
ATOM 4115 N N . SER B 1 77 ? -6.484 -13.195 5.207 1 93.5 77 SER B N 1
ATOM 4116 C CA . SER B 1 77 ? -6.715 -12.992 6.637 1 93.5 77 SER B CA 1
ATOM 4117 C C . SER B 1 77 ? -8.148 -13.359 7.02 1 93.5 77 SER B C 1
ATOM 4119 O O . SER B 1 77 ? -8.391 -13.859 8.117 1 93.5 77 SER B O 1
ATOM 4121 N N . TRP B 1 78 ? -9.086 -13.086 6.152 1 94.94 78 TRP B N 1
ATOM 4122 C CA . TRP B 1 78 ? -10.469 -13.469 6.41 1 94.94 78 TRP B CA 1
ATOM 4123 C C . TRP B 1 78 ? -10.609 -14.984 6.52 1 94.94 78 TRP B C 1
ATOM 4125 O O . TRP B 1 78 ? -11.289 -15.484 7.418 1 94.94 78 TRP B O 1
ATOM 4135 N N . LEU B 1 79 ? -10.008 -15.695 5.617 1 93.38 79 LEU B N 1
ATOM 4136 C CA . LEU B 1 79 ? -10.062 -17.156 5.613 1 93.38 79 LEU B CA 1
ATOM 4137 C C . LEU B 1 79 ? -9.461 -17.719 6.895 1 93.38 79 LEU B C 1
ATOM 4139 O O . LEU B 1 79 ? -9.953 -18.719 7.43 1 93.38 79 LEU B O 1
ATOM 4143 N N . GLN B 1 80 ? -8.484 -17.078 7.355 1 90.44 80 GLN B N 1
ATOM 4144 C CA . GLN B 1 80 ? -7.816 -17.531 8.57 1 90.44 80 GLN B CA 1
ATOM 4145 C C . GLN B 1 80 ? -8.672 -17.234 9.805 1 90.44 80 GLN B C 1
ATOM 4147 O O . GLN B 1 80 ? -8.875 -18.109 10.648 1 90.44 80 GLN B O 1
ATOM 4152 N N . LYS B 1 81 ? -9.18 -16.094 9.875 1 91.81 81 LYS B N 1
ATOM 4153 C CA . LYS B 1 81 ? -9.883 -15.656 11.07 1 91.81 81 LYS B CA 1
ATOM 4154 C C . LYS B 1 81 ? -11.242 -16.344 11.203 1 91.81 81 LYS B C 1
ATOM 4156 O O . LYS B 1 81 ? -11.734 -16.547 12.312 1 91.81 81 LYS B O 1
ATOM 4161 N N . THR B 1 82 ? -11.82 -16.719 10.125 1 93.19 82 THR B N 1
ATOM 4162 C CA . THR B 1 82 ? -13.125 -17.375 10.156 1 93.19 82 THR B CA 1
ATOM 4163 C C . THR B 1 82 ? -12.977 -18.875 10.359 1 93.19 82 THR B C 1
ATOM 4165 O O . THR B 1 82 ? -13.953 -19.578 10.664 1 93.19 82 THR B O 1
ATOM 4168 N N . GLY B 1 83 ? -11.773 -19.391 10.078 1 91.12 83 GLY B N 1
ATOM 4169 C CA . GLY B 1 83 ? -11.547 -20.812 10.234 1 91.12 83 GLY B CA 1
ATOM 4170 C C . GLY B 1 83 ? -11.836 -21.609 8.977 1 91.12 83 GLY B C 1
ATOM 4171 O O . GLY B 1 83 ? -11.719 -22.844 8.969 1 91.12 83 GLY B O 1
ATOM 4172 N N . ILE B 1 84 ? -12.172 -20.938 7.961 1 92.75 84 ILE B N 1
ATOM 4173 C CA . ILE B 1 84 ? -12.484 -21.609 6.703 1 92.75 84 ILE B CA 1
ATOM 4174 C C . ILE B 1 84 ? -11.273 -22.406 6.223 1 92.75 84 ILE B C 1
ATOM 4176 O O . ILE B 1 84 ? -11.414 -23.562 5.809 1 92.75 84 ILE B O 1
ATOM 4180 N N . ALA B 1 85 ? -10.109 -21.781 6.223 1 91 85 ALA B N 1
ATOM 4181 C CA . ALA B 1 85 ? -8.891 -22.438 5.734 1 91 85 ALA B CA 1
ATOM 4182 C C . ALA B 1 85 ? -8.586 -23.703 6.523 1 91 85 ALA B C 1
ATOM 4184 O O . ALA B 1 85 ? -8.305 -24.75 5.941 1 91 85 ALA B O 1
ATOM 4185 N N . GLN B 1 86 ? -8.656 -23.688 7.805 1 90.5 86 GLN B N 1
ATOM 4186 C CA . GLN B 1 86 ? -8.391 -24.828 8.664 1 90.5 86 GLN B CA 1
ATOM 4187 C C . GLN B 1 86 ? -9.414 -25.938 8.43 1 90.5 86 GLN B C 1
ATOM 4189 O O . GLN B 1 86 ? -9.062 -27.125 8.367 1 90.5 86 GLN B O 1
ATOM 4194 N N . SER B 1 87 ? -10.609 -25.469 8.328 1 92.19 87 SER B N 1
ATOM 4195 C CA . SER B 1 87 ? -11.672 -26.438 8.109 1 92.19 87 SER B CA 1
ATOM 4196 C C . SER B 1 87 ? -11.516 -27.141 6.766 1 92.19 87 SER B C 1
ATOM 4198 O O . SER B 1 87 ? -11.828 -28.328 6.641 1 92.19 87 SER B O 1
ATOM 4200 N N . LEU B 1 88 ? -11.164 -26.422 5.828 1 91.5 88 LEU B N 1
ATOM 4201 C CA . LEU B 1 88 ? -10.945 -26.984 4.496 1 91.5 88 LEU B CA 1
ATOM 4202 C C . LEU B 1 88 ? -9.828 -28.016 4.52 1 91.5 88 LEU B C 1
ATOM 4204 O O . LEU B 1 88 ? -9.945 -29.078 3.914 1 91.5 88 LEU B O 1
ATOM 4208 N N . VAL B 1 89 ? -8.758 -27.734 5.16 1 90.75 89 VAL B N 1
ATOM 4209 C CA . VAL B 1 89 ? -7.621 -28.641 5.266 1 90.75 89 VAL B CA 1
ATOM 4210 C C . VAL B 1 89 ? -8.031 -29.906 6.012 1 90.75 89 VAL B C 1
ATOM 4212 O O . VAL B 1 89 ? -7.73 -31.031 5.578 1 90.75 89 VAL B O 1
ATOM 4215 N N . ARG B 1 90 ? -8.688 -29.719 7.098 1 90.75 90 ARG B N 1
ATOM 4216 C CA . ARG B 1 90 ? -9.133 -30.875 7.879 1 90.75 90 ARG B CA 1
ATOM 4217 C C . ARG B 1 90 ? -10.117 -31.719 7.086 1 90.75 90 ARG B C 1
ATOM 4219 O O . ARG B 1 90 ? -10.078 -32.938 7.152 1 90.75 90 ARG B O 1
ATOM 4226 N N . GLY B 1 91 ? -11.023 -31.062 6.461 1 89.25 91 GLY B N 1
ATOM 4227 C CA . GLY B 1 91 ? -11.953 -31.781 5.609 1 89.25 91 GLY B CA 1
ATOM 4228 C C . GLY B 1 91 ? -11.266 -32.594 4.527 1 89.25 91 GLY B C 1
ATOM 4229 O O . GLY B 1 91 ? -11.672 -33.719 4.238 1 89.25 91 GLY B O 1
ATOM 4230 N N . GLY B 1 92 ? -10.281 -32 3.883 1 86.31 92 GLY B N 1
ATOM 4231 C CA . GLY B 1 92 ? -9.492 -32.719 2.902 1 86.31 92 GLY B CA 1
ATOM 4232 C C . GLY B 1 92 ? -8.773 -33.938 3.488 1 86.31 92 GLY B C 1
ATOM 4233 O O . GLY B 1 92 ? -8.719 -35 2.863 1 86.31 92 GLY B O 1
ATOM 4234 N N . ALA B 1 93 ? -8.297 -33.75 4.664 1 87.75 93 ALA B N 1
ATOM 4235 C CA . ALA B 1 93 ? -7.586 -34.812 5.336 1 87.75 93 ALA B CA 1
ATOM 4236 C C . ALA B 1 93 ? -8.539 -35.969 5.695 1 87.75 93 ALA B C 1
ATOM 4238 O O . ALA B 1 93 ? -8.172 -37.125 5.602 1 87.75 93 ALA B O 1
ATOM 4239 N N . GLU B 1 94 ? -9.672 -35.594 6.109 1 88.94 94 GLU B N 1
ATOM 4240 C CA . GLU B 1 94 ? -10.664 -36.594 6.48 1 88.94 94 GLU B CA 1
ATOM 4241 C C . GLU B 1 94 ? -11.094 -37.406 5.266 1 88.94 94 GLU B C 1
ATOM 4243 O O . GLU B 1 94 ? -11.344 -38.625 5.379 1 88.94 94 GLU B O 1
ATOM 4248 N N . LEU B 1 95 ? -11.188 -36.812 4.191 1 85.44 95 LEU B N 1
ATOM 4249 C CA . LEU B 1 95 ? -11.602 -37.469 2.963 1 85.44 95 LEU B CA 1
ATOM 4250 C C . LEU B 1 95 ? -10.547 -38.5 2.521 1 85.44 95 LEU B C 1
ATOM 4252 O O . LEU B 1 95 ? -10.883 -39.531 1.931 1 85.44 95 LEU B O 1
ATOM 4256 N N . ALA B 1 96 ? -9.297 -38.156 2.686 1 85.38 96 ALA B N 1
ATOM 4257 C CA . ALA B 1 96 ? -8.195 -39 2.219 1 85.38 96 ALA B CA 1
ATOM 4258 C C . ALA B 1 96 ? -8.031 -40.25 3.102 1 85.38 96 ALA B C 1
ATOM 4260 O O . ALA B 1 96 ? -7.586 -41.281 2.637 1 85.38 96 ALA B O 1
ATOM 4261 N N . GLY B 1 97 ? -8.414 -40.188 4.344 1 83.19 97 GLY B N 1
ATOM 4262 C CA . GLY B 1 97 ? -8.219 -41.312 5.25 1 83.19 97 GLY B CA 1
ATOM 4263 C C . GLY B 1 97 ? -6.762 -41.594 5.574 1 83.19 97 GLY B C 1
ATOM 4264 O O . GLY B 1 97 ? -6.008 -40.656 5.875 1 83.19 97 GLY B O 1
ATOM 4265 N N . ASP B 1 98 ? -6.371 -42.906 5.516 1 85.25 98 ASP B N 1
ATOM 4266 C CA . ASP B 1 98 ? -5.043 -43.281 5.992 1 85.25 98 ASP B CA 1
ATOM 4267 C C . ASP B 1 98 ? -4.129 -43.688 4.828 1 85.25 98 ASP B C 1
ATOM 4269 O O . ASP B 1 98 ? -3.143 -44.375 5.02 1 85.25 98 ASP B O 1
ATOM 4273 N N . ARG B 1 99 ? -4.414 -43.25 3.684 1 89.88 99 ARG B N 1
ATOM 4274 C CA . ARG B 1 99 ? -3.57 -43.531 2.527 1 89.88 99 ARG B CA 1
ATOM 4275 C C . ARG B 1 99 ? -2.617 -42.375 2.258 1 89.88 99 ARG B C 1
ATOM 4277 O O . ARG B 1 99 ? -3.047 -41.281 1.842 1 89.88 99 ARG B O 1
ATOM 4284 N N . PRO B 1 100 ? -1.392 -42.656 2.385 1 89.75 100 PRO B N 1
ATOM 4285 C CA . PRO B 1 100 ? -0.424 -41.562 2.287 1 89.75 100 PRO B CA 1
ATOM 4286 C C . PRO B 1 100 ? -0.456 -40.875 0.929 1 89.75 100 PRO B C 1
ATOM 4288 O O . PRO B 1 100 ? -0.337 -39.625 0.857 1 89.75 100 PRO B O 1
ATOM 4291 N N . TRP B 1 101 ? -0.634 -41.656 -0.114 1 90.31 101 TRP B N 1
ATOM 4292 C CA . TRP B 1 101 ? -0.656 -41.062 -1.455 1 90.31 101 TRP B CA 1
ATOM 4293 C C . TRP B 1 101 ? -1.869 -40.156 -1.64 1 90.31 101 TRP B C 1
ATOM 4295 O O . TRP B 1 101 ? -1.736 -39.031 -2.076 1 90.31 101 TRP B O 1
ATOM 4305 N N . LEU B 1 102 ? -3.02 -40.656 -1.371 1 89.94 102 LEU B N 1
ATOM 4306 C CA . LEU B 1 102 ? -4.25 -39.906 -1.548 1 89.94 102 LEU B CA 1
ATOM 4307 C C . LEU B 1 102 ? -4.262 -38.656 -0.649 1 89.94 102 LEU B C 1
ATOM 4309 O O . LEU B 1 102 ? -4.711 -37.594 -1.063 1 89.94 102 LEU B O 1
ATOM 4313 N N . LEU B 1 103 ? -3.785 -38.844 0.57 1 92.88 103 LEU B N 1
ATOM 4314 C CA . LEU B 1 103 ? -3.721 -37.75 1.5 1 92.88 103 LEU B CA 1
ATOM 4315 C C . LEU B 1 103 ? -2.809 -36.625 0.963 1 92.88 103 LEU B C 1
ATOM 4317 O O . LEU B 1 103 ? -3.166 -35.469 0.997 1 92.88 103 LEU B O 1
ATOM 4321 N N . SER B 1 104 ? -1.638 -37 0.489 1 94.75 104 SER B N 1
ATOM 4322 C CA . SER B 1 104 ? -0.673 -36.031 -0.013 1 94.75 104 SER B CA 1
ATOM 4323 C C . SER B 1 104 ? -1.214 -35.312 -1.233 1 94.75 104 SER B C 1
ATOM 4325 O O . SER B 1 104 ? -1.062 -34.094 -1.349 1 94.75 104 SER B O 1
ATOM 4327 N N . VAL B 1 105 ? -1.844 -36 -2.111 1 93.88 105 VAL B N 1
ATOM 4328 C CA . VAL B 1 105 ? -2.367 -35.406 -3.336 1 93.88 105 VAL B CA 1
ATOM 4329 C C . VAL B 1 105 ? -3.553 -34.5 -3.006 1 93.88 105 VAL B C 1
ATOM 4331 O O . VAL B 1 105 ? -3.684 -33.406 -3.568 1 93.88 105 VAL B O 1
ATOM 4334 N N . LEU B 1 106 ? -4.379 -34.938 -2.129 1 93.38 106 LEU B N 1
ATOM 4335 C CA . LEU B 1 106 ? -5.531 -34.125 -1.743 1 93.38 106 LEU B CA 1
ATOM 4336 C C . LEU B 1 106 ? -5.094 -32.844 -1.031 1 93.38 106 LEU B C 1
ATOM 4338 O O . LEU B 1 106 ? -5.641 -31.781 -1.283 1 93.38 106 LEU B O 1
ATOM 4342 N N . LEU B 1 107 ? -4.117 -32.969 -0.138 1 95.44 107 LEU B N 1
ATOM 4343 C CA . LEU B 1 107 ? -3.643 -31.797 0.58 1 95.44 107 LEU B CA 1
ATOM 4344 C C . LEU B 1 107 ? -2.873 -30.875 -0.351 1 95.44 107 LEU B C 1
ATOM 4346 O O . LEU B 1 107 ? -2.918 -29.656 -0.189 1 95.44 107 LEU B O 1
ATOM 4350 N N . LEU B 1 108 ? -2.189 -31.469 -1.31 1 96.19 108 LEU B N 1
ATOM 4351 C CA . LEU B 1 108 ? -1.61 -30.641 -2.369 1 96.19 108 LEU B CA 1
ATOM 4352 C C . LEU B 1 108 ? -2.68 -29.797 -3.045 1 96.19 108 LEU B C 1
ATOM 4354 O O . LEU B 1 108 ? -2.484 -28.594 -3.25 1 96.19 108 LEU B O 1
ATOM 4358 N N . GLY B 1 109 ? -3.791 -30.391 -3.385 1 94.94 109 GLY B N 1
ATOM 4359 C CA . GLY B 1 109 ? -4.898 -29.688 -4.012 1 94.94 109 GLY B CA 1
ATOM 4360 C C . GLY B 1 109 ? -5.504 -28.625 -3.123 1 94.94 109 GLY B C 1
ATOM 4361 O O . GLY B 1 109 ? -5.781 -27.516 -3.584 1 94.94 109 GLY B O 1
ATOM 4362 N N . VAL B 1 110 ? -5.672 -28.969 -1.864 1 94.44 110 VAL B N 1
ATOM 4363 C CA . VAL B 1 110 ? -6.266 -28.031 -0.915 1 94.44 110 VAL B CA 1
ATOM 4364 C C . VAL B 1 110 ? -5.352 -26.828 -0.741 1 94.44 110 VAL B C 1
ATOM 4366 O O . VAL B 1 110 ? -5.816 -25.688 -0.716 1 94.44 110 VAL B O 1
ATOM 4369 N N . VAL B 1 111 ? -4.07 -27.062 -0.624 1 95.75 111 VAL B N 1
ATOM 4370 C CA . VAL B 1 111 ? -3.104 -25.984 -0.477 1 95.75 111 VAL B CA 1
ATOM 4371 C C . VAL B 1 111 ? -3.096 -25.125 -1.738 1 95.75 111 VAL B C 1
ATOM 4373 O O . VAL B 1 111 ? -3.047 -23.891 -1.658 1 95.75 111 VAL B O 1
ATOM 4376 N N . ALA B 1 112 ? -3.172 -25.719 -2.844 1 95.62 112 ALA B N 1
ATOM 4377 C CA . ALA B 1 112 ? -3.207 -24.984 -4.102 1 95.62 112 ALA B CA 1
ATOM 4378 C C . ALA B 1 112 ? -4.445 -24.094 -4.184 1 95.62 112 ALA B C 1
ATOM 4380 O O . ALA B 1 112 ? -4.363 -22.953 -4.629 1 95.62 112 ALA B O 1
ATOM 4381 N N . VAL B 1 113 ? -5.539 -24.625 -3.771 1 93.12 113 VAL B N 1
ATOM 4382 C CA . VAL B 1 113 ? -6.789 -23.875 -3.789 1 93.12 113 VAL B CA 1
ATOM 4383 C C . VAL B 1 113 ? -6.672 -22.656 -2.873 1 93.12 113 VAL B C 1
ATOM 4385 O O . VAL B 1 113 ? -7.059 -21.547 -3.25 1 93.12 113 VAL B O 1
ATOM 4388 N N . LEU B 1 114 ? -6.141 -22.859 -1.759 1 92.56 114 LEU B N 1
ATOM 4389 C CA . LEU B 1 114 ? -6.004 -21.781 -0.792 1 92.56 114 LEU B CA 1
ATOM 4390 C C . LEU B 1 114 ? -5.047 -20.703 -1.306 1 92.56 114 LEU B C 1
ATOM 4392 O O . LEU B 1 114 ? -5.359 -19.516 -1.255 1 92.56 114 LEU B O 1
ATOM 4396 N N . PHE B 1 115 ? -3.986 -21.094 -1.913 1 94.06 115 PHE B N 1
ATOM 4397 C CA . PHE B 1 115 ? -2.947 -20.141 -2.291 1 94.06 115 PHE B CA 1
ATOM 4398 C C . PHE B 1 115 ? -3.227 -19.547 -3.67 1 94.06 115 PHE B C 1
ATOM 4400 O O . PHE B 1 115 ? -2.457 -18.719 -4.164 1 94.06 115 PHE B O 1
ATOM 4407 N N . SER B 1 116 ? -4.344 -19.922 -4.273 1 91.31 116 SER B N 1
ATOM 4408 C CA . SER B 1 116 ? -4.82 -19.219 -5.461 1 91.31 116 SER B CA 1
ATOM 4409 C C . SER B 1 116 ? -5.328 -17.828 -5.113 1 91.31 116 SER B C 1
ATOM 4411 O O . SER B 1 116 ? -5.461 -16.969 -5.992 1 91.31 116 SER B O 1
ATOM 4413 N N . ALA B 1 117 ? -5.52 -17.656 -3.844 1 84.88 117 ALA B N 1
ATOM 4414 C CA . ALA B 1 117 ? -5.996 -16.344 -3.412 1 84.88 117 ALA B CA 1
ATOM 4415 C C . ALA B 1 117 ? -5.109 -15.773 -2.309 1 84.88 117 ALA B C 1
ATOM 4417 O O . ALA B 1 117 ? -4.961 -14.555 -2.188 1 84.88 117 ALA B O 1
ATOM 4418 N N . VAL B 1 118 ? -4.652 -16.656 -1.509 1 79.38 118 VAL B N 1
ATOM 4419 C CA . VAL B 1 118 ? -3.939 -16.188 -0.323 1 79.38 118 VAL B CA 1
ATOM 4420 C C . VAL B 1 118 ? -2.441 -16.125 -0.61 1 79.38 118 VAL B C 1
ATOM 4422 O O . VAL B 1 118 ? -1.961 -16.734 -1.567 1 79.38 118 VAL B O 1
ATOM 4425 N N . GLY B 1 119 ? -1.733 -15.281 0.078 1 80.75 119 GLY B N 1
ATOM 4426 C CA . GLY B 1 119 ? -0.288 -15.18 -0.041 1 80.75 119 GLY B CA 1
ATOM 4427 C C . GLY B 1 119 ? 0.38 -14.672 1.224 1 80.75 119 GLY B C 1
ATOM 4428 O O . GLY B 1 119 ? -0.293 -14.391 2.215 1 80.75 119 GLY B O 1
ATOM 4429 N N . GLY B 1 120 ? 1.643 -14.836 1.215 1 80.31 120 GLY B N 1
ATOM 4430 C CA . GLY B 1 120 ? 2.414 -14.328 2.338 1 80.31 120 GLY B CA 1
ATOM 4431 C C . GLY B 1 120 ? 2.816 -15.414 3.324 1 80.31 120 GLY B C 1
ATOM 4432 O O . GLY B 1 120 ? 2.234 -16.5 3.332 1 80.31 120 GLY B O 1
ATOM 4433 N N . LEU B 1 121 ? 3.707 -15.031 4.176 1 85.06 121 LEU B N 1
ATOM 4434 C CA . LEU B 1 121 ? 4.238 -15.992 5.137 1 85.06 121 LEU B CA 1
ATOM 4435 C C . LEU B 1 121 ? 3.186 -16.344 6.184 1 85.06 121 LEU B C 1
ATOM 4437 O O . LEU B 1 121 ? 3.127 -17.484 6.648 1 85.06 121 LEU B O 1
ATOM 4441 N N . GLY B 1 122 ? 2.426 -15.398 6.539 1 81.81 122 GLY B N 1
ATOM 4442 C CA . GLY B 1 122 ? 1.388 -15.688 7.512 1 81.81 122 GLY B CA 1
ATOM 4443 C C . GLY B 1 122 ? 0.44 -16.781 7.07 1 81.81 122 GLY B C 1
ATOM 4444 O O . GLY B 1 122 ? 0.061 -17.641 7.867 1 81.81 122 GLY B O 1
ATOM 4445 N N . ALA B 1 123 ? 0.092 -16.719 5.848 1 86.88 123 ALA B N 1
ATOM 4446 C CA . ALA B 1 123 ? -0.783 -17.75 5.301 1 86.88 123 ALA B CA 1
ATOM 4447 C C . ALA B 1 123 ? -0.083 -19.109 5.273 1 86.88 123 ALA B C 1
ATOM 4449 O O . ALA B 1 123 ? -0.705 -20.141 5.535 1 86.88 123 ALA B O 1
ATOM 4450 N N . VAL B 1 124 ? 1.185 -19.094 4.938 1 92.25 124 VAL B N 1
ATOM 4451 C CA . VAL B 1 124 ? 1.952 -20.328 4.887 1 92.25 124 VAL B CA 1
ATOM 4452 C C . VAL B 1 124 ? 2.023 -20.953 6.281 1 92.25 124 VAL B C 1
ATOM 4454 O O . VAL B 1 124 ? 1.875 -22.172 6.434 1 92.25 124 VAL B O 1
ATOM 4457 N N . ILE B 1 125 ? 2.236 -20.156 7.258 1 89.38 125 ILE B N 1
ATOM 4458 C CA . ILE B 1 125 ? 2.322 -20.625 8.633 1 89.38 125 ILE B CA 1
ATOM 4459 C C . ILE B 1 125 ? 0.981 -21.219 9.062 1 89.38 125 ILE B C 1
ATOM 4461 O O . ILE B 1 125 ? 0.931 -22.297 9.648 1 89.38 125 ILE B O 1
ATOM 4465 N N . MET B 1 126 ? 0.013 -20.531 8.75 1 87.06 126 MET B N 1
ATOM 4466 C CA . MET B 1 126 ? -1.323 -20.984 9.141 1 87.06 126 MET B CA 1
ATOM 4467 C C . MET B 1 126 ? -1.646 -22.328 8.523 1 87.06 126 MET B C 1
ATOM 4469 O O . MET B 1 126 ? -2.102 -23.25 9.219 1 87.06 126 MET B O 1
ATOM 4473 N N . VAL B 1 127 ? -1.431 -22.453 7.258 1 92.19 127 VAL B N 1
ATOM 4474 C CA . VAL B 1 127 ? -1.742 -23.688 6.547 1 92.19 127 VAL B CA 1
ATOM 4475 C C . VAL B 1 127 ? -0.757 -24.781 6.957 1 92.19 127 VAL B C 1
ATOM 4477 O O . VAL B 1 127 ? -1.151 -25.922 7.184 1 92.19 127 VAL B O 1
ATOM 4480 N N . GLY B 1 128 ? 0.481 -24.406 7.086 1 94.62 128 GLY B N 1
ATOM 4481 C CA . GLY B 1 128 ? 1.523 -25.359 7.418 1 94.62 128 GLY B CA 1
ATOM 4482 C C . GLY B 1 128 ? 1.349 -25.984 8.789 1 94.62 128 GLY B C 1
ATOM 4483 O O . GLY B 1 128 ? 1.621 -27.172 8.984 1 94.62 128 GLY B O 1
ATOM 4484 N N . THR B 1 129 ? 0.885 -25.25 9.742 1 92.25 129 THR B N 1
ATOM 4485 C CA . THR B 1 129 ? 0.732 -25.734 11.109 1 92.25 129 THR B CA 1
ATOM 4486 C C . THR B 1 129 ? -0.386 -26.781 11.188 1 92.25 129 THR B C 1
ATOM 4488 O O . THR B 1 129 ? -0.421 -27.594 12.109 1 92.25 129 THR B O 1
ATOM 4491 N N . VAL B 1 130 ? -1.209 -26.75 10.219 1 93.06 130 VAL B N 1
ATOM 4492 C CA . VAL B 1 130 ? -2.303 -27.703 10.203 1 93.06 130 VAL B CA 1
ATOM 4493 C C . VAL B 1 130 ? -1.936 -28.891 9.305 1 93.06 130 VAL B C 1
ATOM 4495 O O . VAL B 1 130 ? -2.145 -30.047 9.672 1 93.06 130 VAL B O 1
ATOM 4498 N N . VAL B 1 131 ? -1.345 -28.609 8.211 1 96 131 VAL B N 1
ATOM 4499 C CA . VAL B 1 131 ? -1.102 -29.609 7.176 1 96 131 VAL B CA 1
ATOM 4500 C C . VAL B 1 131 ? 0.055 -30.516 7.59 1 96 131 VAL B C 1
ATOM 4502 O O . VAL B 1 131 ? -0.011 -31.734 7.422 1 96 131 VAL B O 1
ATOM 4505 N N . LEU B 1 132 ? 1.097 -30.016 8.18 1 96.5 132 LEU B N 1
ATOM 4506 C CA . LEU B 1 132 ? 2.322 -30.766 8.43 1 96.5 132 LEU B CA 1
ATOM 4507 C C . LEU B 1 132 ? 2.086 -31.875 9.453 1 96.5 132 LEU B C 1
ATOM 4509 O O . LEU B 1 132 ? 2.459 -33.031 9.219 1 96.5 132 LEU B O 1
ATOM 4513 N N . PRO B 1 133 ? 1.436 -31.562 10.578 1 93.94 133 PRO B N 1
ATOM 4514 C CA . PRO B 1 133 ? 1.166 -32.656 11.531 1 93.94 133 PRO B CA 1
ATOM 4515 C C . PRO B 1 133 ? 0.3 -33.75 10.93 1 93.94 133 PRO B C 1
ATOM 4517 O O . PRO B 1 133 ? 0.469 -34.938 11.273 1 93.94 133 PRO B O 1
ATOM 4520 N N . ILE B 1 134 ? -0.59 -33.406 10.094 1 94 134 ILE B N 1
ATOM 4521 C CA . ILE B 1 134 ? -1.461 -34.406 9.453 1 94 134 ILE B CA 1
ATOM 4522 C C . ILE B 1 134 ? -0.635 -35.312 8.555 1 94 134 ILE B C 1
ATOM 4524 O O . ILE B 1 134 ? -0.806 -36.531 8.57 1 94 134 ILE B O 1
ATOM 4528 N N . LEU B 1 135 ? 0.269 -34.781 7.805 1 94.88 135 LEU B N 1
ATOM 4529 C CA . LEU B 1 135 ? 1.128 -35.562 6.93 1 94.88 135 LEU B CA 1
ATOM 4530 C C . LEU B 1 135 ? 2.102 -36.406 7.746 1 94.88 135 LEU B C 1
ATOM 4532 O O . LEU B 1 135 ? 2.354 -37.562 7.41 1 94.88 135 LEU B O 1
ATOM 4536 N N . HIS B 1 136 ? 2.537 -35.875 8.812 1 93.75 136 HIS B N 1
ATOM 4537 C CA . HIS B 1 136 ? 3.5 -36.594 9.648 1 93.75 136 HIS B CA 1
ATOM 4538 C C . HIS B 1 136 ? 2.842 -37.75 10.391 1 93.75 136 HIS B C 1
ATOM 4540 O O . HIS B 1 136 ? 3.506 -38.719 10.734 1 93.75 136 HIS B O 1
ATOM 4546 N N . SER B 1 137 ? 1.661 -37.594 10.602 1 91.88 137 SER B N 1
ATOM 4547 C CA . SER B 1 137 ? 0.952 -38.656 11.312 1 91.88 137 SER B CA 1
ATOM 4548 C C . SER B 1 137 ? 0.96 -39.969 10.508 1 91.88 137 SER B C 1
ATOM 4550 O O . SER B 1 137 ? 0.827 -41.062 11.078 1 91.88 137 SER B O 1
ATOM 4552 N N . LEU B 1 138 ? 1.146 -39.844 9.234 1 90.12 138 LEU B N 1
ATOM 4553 C CA . LEU B 1 138 ? 1.181 -41.062 8.391 1 90.12 138 LEU B CA 1
ATOM 4554 C C . LEU B 1 138 ? 2.617 -41.5 8.125 1 90.12 138 LEU B C 1
ATOM 4556 O O . LEU B 1 138 ? 2.859 -42.375 7.297 1 90.12 138 LEU B O 1
ATOM 4560 N N . GLY B 1 139 ? 3.529 -40.781 8.688 1 90.25 139 GLY B N 1
ATOM 4561 C CA . GLY B 1 139 ? 4.914 -41.219 8.648 1 90.25 139 GLY B CA 1
ATOM 4562 C C . GLY B 1 139 ? 5.688 -40.656 7.473 1 90.25 139 GLY B C 1
ATOM 4563 O O . GLY B 1 139 ? 6.75 -41.156 7.113 1 90.25 139 GLY B O 1
ATOM 4564 N N . LEU B 1 140 ? 5.203 -39.688 6.816 1 93.06 140 LEU B N 1
ATOM 4565 C CA . LEU B 1 140 ? 5.945 -39.094 5.723 1 93.06 140 LEU B CA 1
ATOM 4566 C C . LEU B 1 140 ? 7.246 -38.469 6.223 1 93.06 140 LEU B C 1
ATOM 4568 O O . LEU B 1 140 ? 7.285 -37.875 7.309 1 93.06 140 LEU B O 1
ATOM 4572 N N . ARG B 1 141 ? 8.25 -38.625 5.406 1 93.62 141 ARG B N 1
ATOM 4573 C CA . ARG B 1 141 ? 9.516 -38 5.734 1 93.62 141 ARG B CA 1
ATOM 4574 C C . ARG B 1 141 ? 9.383 -36.469 5.73 1 93.62 141 ARG B C 1
ATOM 4576 O O . ARG B 1 141 ? 8.531 -35.906 5.031 1 93.62 141 ARG B O 1
ATOM 4583 N N . GLU B 1 142 ? 10.234 -35.781 6.371 1 95.06 142 GLU B N 1
ATOM 4584 C CA . GLU B 1 142 ? 10.188 -34.344 6.574 1 95.06 142 GLU B CA 1
ATOM 4585 C C . GLU B 1 142 ? 10.227 -33.594 5.246 1 95.06 142 GLU B C 1
ATOM 4587 O O . GLU B 1 142 ? 9.398 -32.719 5 1 95.06 142 GLU B O 1
ATOM 4592 N N . TYR B 1 143 ? 11.141 -34 4.395 1 94.88 143 TYR B N 1
ATOM 4593 C CA . TYR B 1 143 ? 11.32 -33.25 3.154 1 94.88 143 TYR B CA 1
ATOM 4594 C C . TYR B 1 143 ? 10.172 -33.531 2.188 1 94.88 143 TYR B C 1
ATOM 4596 O O . TYR B 1 143 ? 9.844 -32.688 1.351 1 94.88 143 TYR B O 1
ATOM 4604 N N . VAL B 1 144 ? 9.5 -34.656 2.318 1 95.75 144 VAL B N 1
ATOM 4605 C CA . VAL B 1 144 ? 8.359 -34.969 1.461 1 95.75 144 VAL B CA 1
ATOM 4606 C C . VAL B 1 144 ? 7.16 -34.094 1.864 1 95.75 144 VAL B C 1
ATOM 4608 O O . VAL B 1 144 ? 6.488 -33.531 1.009 1 95.75 144 VAL B O 1
ATOM 4611 N N . SER B 1 145 ? 6.938 -34.062 3.182 1 96.94 145 SER B N 1
ATOM 4612 C CA . SER B 1 145 ? 5.84 -33.219 3.672 1 96.94 145 SER B CA 1
ATOM 4613 C C . SER B 1 145 ? 6.035 -31.766 3.295 1 96.94 145 SER B C 1
ATOM 4615 O O . SER B 1 145 ? 5.098 -31.094 2.844 1 96.94 145 SER B O 1
ATOM 4617 N N . ALA B 1 146 ? 7.238 -31.281 3.455 1 97.56 146 ALA B N 1
ATOM 4618 C CA . ALA B 1 146 ? 7.551 -29.906 3.078 1 97.56 146 ALA B CA 1
ATOM 4619 C C . ALA B 1 146 ? 7.391 -29.703 1.574 1 97.56 146 ALA B C 1
ATOM 4621 O O . ALA B 1 146 ? 6.93 -28.641 1.132 1 97.56 146 ALA B O 1
ATOM 4622 N N . GLY B 1 147 ? 7.848 -30.688 0.849 1 97.38 147 GLY B N 1
ATOM 4623 C CA . GLY B 1 147 ? 7.727 -30.609 -0.598 1 97.38 147 GLY B CA 1
ATOM 4624 C C . GLY B 1 147 ? 6.285 -30.531 -1.071 1 97.38 147 GLY B C 1
ATOM 4625 O O . GLY B 1 147 ? 5.98 -29.797 -2.018 1 97.38 147 GLY B O 1
ATOM 4626 N N . VAL B 1 148 ? 5.391 -31.281 -0.435 1 97.12 148 VAL B N 1
ATOM 4627 C CA . VAL B 1 148 ? 3.969 -31.25 -0.77 1 97.12 148 VAL B CA 1
ATOM 4628 C C . VAL B 1 148 ? 3.426 -29.844 -0.577 1 97.12 148 VAL B C 1
ATOM 4630 O O . VAL B 1 148 ? 2.695 -29.328 -1.429 1 97.12 148 VAL B O 1
ATOM 4633 N N . LEU B 1 149 ? 3.818 -29.234 0.502 1 97.62 149 LEU B N 1
ATOM 4634 C CA . LEU B 1 149 ? 3.367 -27.875 0.791 1 97.62 149 LEU B CA 1
ATOM 4635 C C . LEU B 1 149 ? 3.975 -26.875 -0.19 1 97.62 149 LEU B C 1
ATOM 4637 O O . LEU B 1 149 ? 3.287 -25.984 -0.676 1 97.62 149 LEU B O 1
ATOM 4641 N N . LEU B 1 150 ? 5.234 -27.016 -0.512 1 98.12 150 LEU B N 1
ATOM 4642 C CA . LEU B 1 150 ? 5.914 -26.094 -1.404 1 98.12 150 LEU B CA 1
ATOM 4643 C C . LEU B 1 150 ? 5.332 -26.156 -2.812 1 98.12 150 LEU B C 1
ATOM 4645 O O . LEU B 1 150 ? 5.066 -25.125 -3.43 1 98.12 150 LEU B O 1
ATOM 4649 N N . PHE B 1 151 ? 5.141 -27.359 -3.271 1 98 151 PHE B N 1
ATOM 4650 C CA . PHE B 1 151 ? 4.523 -27.531 -4.582 1 98 151 PHE B CA 1
ATOM 4651 C C . PHE B 1 151 ? 3.088 -27 -4.574 1 98 151 PHE B C 1
ATOM 4653 O O . PHE B 1 151 ? 2.623 -26.438 -5.566 1 98 151 PHE B O 1
ATOM 4660 N N . GLY B 1 152 ? 2.408 -27.219 -3.498 1 97.12 152 GLY B N 1
ATOM 4661 C CA . GLY B 1 152 ? 1.051 -26.703 -3.377 1 97.12 152 GLY B CA 1
ATOM 4662 C C . GLY B 1 152 ? 0.978 -25.188 -3.416 1 97.12 152 GLY B C 1
ATOM 4663 O O . GLY B 1 152 ? 0.134 -24.625 -4.113 1 97.12 152 GLY B O 1
ATOM 4664 N N . ILE B 1 153 ? 1.843 -24.547 -2.682 1 96.56 153 ILE B N 1
ATOM 4665 C CA . ILE B 1 153 ? 1.907 -23.094 -2.633 1 96.56 153 ILE B CA 1
ATOM 4666 C C . ILE B 1 153 ? 2.205 -22.547 -4.027 1 96.56 153 ILE B C 1
ATOM 4668 O O . ILE B 1 153 ? 1.558 -21.594 -4.477 1 96.56 153 ILE B O 1
ATOM 4672 N N . SER B 1 154 ? 3.117 -23.141 -4.684 1 96.75 154 SER B N 1
ATOM 4673 C CA . SER B 1 154 ? 3.512 -22.688 -6.008 1 96.75 154 SER B CA 1
ATOM 4674 C C . SER B 1 154 ? 2.418 -22.953 -7.035 1 96.75 154 SER B C 1
ATOM 4676 O O . SER B 1 154 ? 2.211 -22.156 -7.957 1 96.75 154 SER B O 1
ATOM 4678 N N . LEU B 1 155 ? 1.779 -24.094 -6.906 1 96.44 155 LEU B N 1
ATOM 4679 C CA . LEU B 1 155 ? 0.65 -24.422 -7.77 1 96.44 155 LEU B CA 1
ATOM 4680 C C . LEU B 1 155 ? -0.46 -23.391 -7.625 1 96.44 155 LEU B C 1
ATOM 4682 O O . LEU B 1 155 ? -0.997 -22.906 -8.625 1 96.44 155 LEU B O 1
ATOM 4686 N N . GLY B 1 156 ? -0.783 -23.109 -6.445 1 95.06 156 GLY B N 1
ATOM 4687 C CA . GLY B 1 156 ? -1.762 -22.078 -6.199 1 95.06 156 GLY B CA 1
ATOM 4688 C C . GLY B 1 156 ? -1.316 -20.703 -6.691 1 95.06 156 GLY B C 1
ATOM 4689 O O . GLY B 1 156 ? -2.127 -19.922 -7.195 1 95.06 156 GLY B O 1
ATOM 4690 N N . GLY B 1 157 ? -0.057 -20.438 -6.535 1 94 157 GLY B N 1
ATOM 4691 C CA . GLY B 1 157 ? 0.51 -19.172 -6.98 1 94 157 GLY B CA 1
ATOM 4692 C C . GLY B 1 157 ? 0.359 -18.938 -8.469 1 94 157 GLY B C 1
ATOM 4693 O O . GLY B 1 157 ? 0.219 -17.797 -8.922 1 94 157 GLY B O 1
ATOM 4694 N N . LEU B 1 158 ? 0.332 -20 -9.25 1 94.88 158 LEU B N 1
ATOM 4695 C CA . LEU B 1 158 ? 0.17 -19.906 -10.695 1 94.88 158 LEU B CA 1
ATOM 4696 C C . LEU B 1 158 ? -1.246 -19.469 -11.055 1 94.88 158 LEU B C 1
ATOM 4698 O O . LEU B 1 158 ? -1.465 -18.859 -12.109 1 94.88 158 LEU B O 1
ATOM 4702 N N . LEU B 1 159 ? -2.117 -19.734 -10.172 1 93.38 159 LEU B N 1
ATOM 4703 C CA . LEU B 1 159 ? -3.514 -19.391 -10.414 1 93.38 159 LEU B CA 1
ATOM 4704 C C . LEU B 1 159 ? -3.873 -18.062 -9.758 1 93.38 159 LEU B C 1
ATOM 4706 O O . LEU B 1 159 ? -4.969 -17.547 -9.961 1 93.38 159 LEU B O 1
ATOM 4710 N N . ASN B 1 160 ? -3.002 -17.516 -9.023 1 92.62 160 ASN B N 1
ATOM 4711 C CA . ASN B 1 160 ? -3.283 -16.312 -8.25 1 92.62 160 ASN B CA 1
ATOM 4712 C C . ASN B 1 160 ? -3.295 -15.07 -9.141 1 92.62 160 ASN B C 1
ATOM 4714 O O . ASN B 1 160 ? -2.258 -14.672 -9.672 1 92.62 160 ASN B O 1
ATOM 4718 N N . PRO B 1 161 ? -4.43 -14.391 -9.25 1 90.69 161 PRO B N 1
ATOM 4719 C CA . PRO B 1 161 ? -4.535 -13.211 -10.109 1 90.69 161 PRO B CA 1
ATOM 4720 C C . PRO B 1 161 ? -3.611 -12.078 -9.672 1 90.69 161 PRO B C 1
ATOM 4722 O O . PRO B 1 161 ? -3.238 -11.227 -10.492 1 90.69 161 PRO B O 1
ATOM 4725 N N . GLY B 1 162 ? -3.34 -12.086 -8.43 1 88.25 162 GLY B N 1
ATOM 4726 C CA . GLY B 1 162 ? -2.365 -11.102 -7.992 1 88.25 162 GLY B CA 1
ATOM 4727 C C . GLY B 1 162 ? -1.052 -11.188 -8.75 1 88.25 162 GLY B C 1
ATOM 4728 O O . GLY B 1 162 ? -0.458 -10.156 -9.086 1 88.25 162 GLY B O 1
ATOM 4729 N N . ASN B 1 163 ? -0.631 -12.344 -8.992 1 91.94 163 ASN B N 1
ATOM 4730 C CA . ASN B 1 163 ? 0.583 -12.562 -9.773 1 91.94 163 ASN B CA 1
ATOM 4731 C C . ASN B 1 163 ? 0.362 -12.234 -11.242 1 91.94 163 ASN B C 1
ATOM 4733 O O . ASN B 1 163 ? 1.258 -11.719 -11.914 1 91.94 163 ASN B O 1
ATOM 4737 N N . TRP B 1 164 ? -0.81 -12.531 -11.711 1 94 164 TRP B N 1
ATOM 4738 C CA . TRP B 1 164 ? -1.142 -12.258 -13.109 1 94 164 TRP B CA 1
ATOM 4739 C C . TRP B 1 164 ? -1.098 -10.766 -13.391 1 94 164 TRP B C 1
ATOM 4741 O O . TRP B 1 164 ? -0.683 -10.344 -14.477 1 94 164 TRP B O 1
ATOM 4751 N N . ALA B 1 165 ? -1.51 -10.039 -12.414 1 91.62 165 ALA B N 1
ATOM 4752 C CA . ALA B 1 165 ? -1.569 -8.594 -12.578 1 91.62 165 ALA B CA 1
ATOM 4753 C C . ALA B 1 165 ? -0.178 -8.008 -12.797 1 91.62 165 ALA B C 1
ATOM 4755 O O . ALA B 1 165 ? -0.017 -7.027 -13.531 1 91.62 165 ALA B O 1
ATOM 4756 N N . VAL B 1 166 ? 0.773 -8.562 -12.195 1 91.19 166 VAL B N 1
ATOM 4757 C CA . VAL B 1 166 ? 2.137 -8.07 -12.359 1 91.19 166 VAL B CA 1
ATOM 4758 C C . VAL B 1 166 ? 2.619 -8.344 -13.781 1 91.19 166 VAL B C 1
ATOM 4760 O O . VAL B 1 166 ? 3.176 -7.457 -14.438 1 91.19 166 VAL B O 1
ATOM 4763 N N . TYR B 1 167 ? 2.371 -9.516 -14.234 1 93.31 167 TYR B N 1
ATOM 4764 C CA . TYR B 1 167 ? 2.75 -9.859 -15.602 1 93.31 167 TYR B CA 1
ATOM 4765 C C . TYR B 1 167 ? 2.059 -8.945 -16.609 1 93.31 167 TYR B C 1
ATOM 4767 O O . TYR B 1 167 ? 2.68 -8.492 -17.562 1 93.31 167 TYR B O 1
ATOM 4775 N N . LYS B 1 168 ? 0.848 -8.766 -16.375 1 91.38 168 LYS B N 1
ATOM 4776 C CA . LYS B 1 168 ? 0.057 -7.926 -17.266 1 91.38 168 LYS B CA 1
ATOM 4777 C C . LYS B 1 168 ? 0.626 -6.512 -17.328 1 91.38 168 LYS B C 1
ATOM 4779 O O . LYS B 1 168 ? 0.821 -5.965 -18.422 1 91.38 168 LYS B O 1
ATOM 4784 N N . THR B 1 169 ? 0.912 -5.984 -16.25 1 86.5 169 THR B N 1
ATOM 4785 C CA . THR B 1 169 ? 1.348 -4.594 -16.172 1 86.5 169 THR B CA 1
ATOM 4786 C C . THR B 1 169 ? 2.777 -4.449 -16.688 1 86.5 169 THR B C 1
ATOM 4788 O O . THR B 1 169 ? 3.092 -3.49 -17.406 1 86.5 169 THR B O 1
ATOM 4791 N N . VAL B 1 170 ? 3.619 -5.355 -16.391 1 86.38 170 VAL B N 1
ATOM 4792 C CA . VAL B 1 170 ? 5.035 -5.27 -16.75 1 86.38 170 VAL B CA 1
ATOM 4793 C C . VAL B 1 170 ? 5.215 -5.535 -18.234 1 86.38 170 VAL B C 1
ATOM 4795 O O . VAL B 1 170 ? 6.012 -4.871 -18.906 1 86.38 170 VAL B O 1
ATOM 4798 N N . LEU B 1 171 ? 4.453 -6.43 -18.766 1 89.94 171 LEU B N 1
ATOM 4799 C CA . LEU B 1 171 ? 4.727 -6.902 -20.109 1 89.94 171 LEU B CA 1
ATOM 4800 C C . LEU B 1 171 ? 3.674 -6.395 -21.094 1 89.94 171 LEU B C 1
ATOM 4802 O O . LEU B 1 171 ? 3.779 -6.625 -22.297 1 89.94 171 LEU B O 1
ATOM 4806 N N . GLY B 1 172 ? 2.711 -5.703 -20.625 1 86.06 172 GLY B N 1
ATOM 4807 C CA . GLY B 1 172 ? 1.67 -5.16 -21.484 1 86.06 172 GLY B CA 1
ATOM 4808 C C . GLY B 1 172 ? 0.829 -6.234 -22.156 1 86.06 172 GLY B C 1
ATOM 4809 O O . GLY B 1 172 ? 0.505 -6.129 -23.344 1 86.06 172 GLY B O 1
ATOM 4810 N N . LEU B 1 173 ? 0.568 -7.273 -21.406 1 90.94 173 LEU B N 1
ATOM 4811 C CA . LEU B 1 173 ? -0.202 -8.391 -21.953 1 90.94 173 LEU B CA 1
ATOM 4812 C C . LEU B 1 173 ? -1.667 -8.289 -21.547 1 90.94 173 LEU B C 1
ATOM 4814 O O . LEU B 1 173 ? -1.999 -7.598 -20.578 1 90.94 173 LEU B O 1
ATOM 4818 N N . SER B 1 174 ? -2.496 -8.906 -22.328 1 89.62 174 SER B N 1
ATOM 4819 C CA . SER B 1 174 ? -3.914 -8.969 -21.984 1 89.62 174 SER B CA 1
ATOM 4820 C C . SER B 1 174 ? -4.172 -10.008 -20.891 1 89.62 174 SER B C 1
ATOM 4822 O O . SER B 1 174 ? -3.346 -10.891 -20.672 1 89.62 174 SER B O 1
ATOM 4824 N N . ASP B 1 175 ? -5.332 -9.898 -20.266 1 87.5 175 ASP B N 1
ATOM 4825 C CA . ASP B 1 175 ? -5.734 -10.844 -19.219 1 87.5 175 ASP B CA 1
ATOM 4826 C C . ASP B 1 175 ? -5.777 -12.273 -19.766 1 87.5 175 ASP B C 1
ATOM 4828 O O . ASP B 1 175 ? -5.344 -13.211 -19.094 1 87.5 175 ASP B O 1
ATOM 4832 N N . ARG B 1 176 ? -6.234 -12.383 -20.969 1 87.44 176 ARG B N 1
ATOM 4833 C CA . ARG B 1 176 ? -6.406 -13.703 -21.562 1 87.44 176 ARG B CA 1
ATOM 4834 C C . ARG B 1 176 ? -5.059 -14.344 -21.875 1 87.44 176 ARG B C 1
ATOM 4836 O O . ARG B 1 176 ? -4.883 -15.547 -21.688 1 87.44 176 ARG B O 1
ATOM 4843 N N . GLN B 1 177 ? -4.125 -13.578 -22.312 1 91.06 177 GLN B N 1
ATOM 4844 C CA . GLN B 1 177 ? -2.799 -14.102 -22.625 1 91.06 177 GLN B CA 1
ATOM 4845 C C . GLN B 1 177 ? -2.105 -14.625 -21.375 1 91.06 177 GLN B C 1
ATOM 4847 O O . GLN B 1 177 ? -1.51 -15.703 -21.391 1 91.06 177 GLN B O 1
ATOM 4852 N N . VAL B 1 178 ? -2.248 -13.898 -20.328 1 93.56 178 VAL B N 1
ATOM 4853 C CA . VAL B 1 178 ? -1.573 -14.266 -19.094 1 93.56 178 VAL B CA 1
ATOM 4854 C C . VAL B 1 178 ? -2.25 -15.492 -18.484 1 93.56 178 VAL B C 1
ATOM 4856 O O . VAL B 1 178 ? -1.578 -16.453 -18.109 1 93.56 178 VAL B O 1
ATOM 4859 N N . SER B 1 179 ? -3.586 -15.453 -18.406 1 92.06 179 SER B N 1
ATOM 4860 C CA . SER B 1 179 ? -4.309 -16.547 -17.766 1 92.06 179 SER B CA 1
ATOM 4861 C C . SER B 1 179 ? -4.164 -17.844 -18.562 1 92.06 179 SER B C 1
ATOM 4863 O O . SER B 1 179 ? -4.035 -18.922 -17.984 1 92.06 179 SER B O 1
ATOM 4865 N N . SER B 1 180 ? -4.203 -17.75 -19.859 1 90.81 180 SER B N 1
ATOM 4866 C CA . SER B 1 180 ? -4.09 -18.953 -20.688 1 90.81 180 SER B CA 1
ATOM 4867 C C . SER B 1 180 ? -2.746 -19.641 -20.484 1 90.81 180 SER B C 1
ATOM 4869 O O . SER B 1 180 ? -2.684 -20.859 -20.344 1 90.81 180 SER B O 1
ATOM 4871 N N . TYR B 1 181 ? -1.713 -18.906 -20.5 1 93.94 181 TYR B N 1
ATOM 4872 C CA . TYR B 1 181 ? -0.399 -19.5 -20.297 1 93.94 181 TYR B CA 1
ATOM 4873 C C . TYR B 1 181 ? -0.264 -20.031 -18.875 1 93.94 181 TYR B C 1
ATOM 4875 O O . TYR B 1 181 ? 0.305 -21.094 -18.656 1 93.94 181 TYR B O 1
ATOM 4883 N N . ALA B 1 182 ? -0.71 -19.25 -17.891 1 94.44 182 ALA B N 1
ATOM 4884 C CA . ALA B 1 182 ? -0.644 -19.656 -16.484 1 94.44 182 ALA B CA 1
ATOM 4885 C C . ALA B 1 182 ? -1.351 -21 -16.281 1 94.44 182 ALA B C 1
ATOM 4887 O O . ALA B 1 182 ? -0.866 -21.844 -15.531 1 94.44 182 ALA B O 1
ATOM 4888 N N . LEU B 1 183 ? -2.471 -21.172 -16.922 1 91.81 183 LEU B N 1
ATOM 4889 C CA . LEU B 1 183 ? -3.219 -22.406 -16.797 1 91.81 183 LEU B CA 1
ATOM 4890 C C . LEU B 1 183 ? -2.451 -23.562 -17.438 1 91.81 183 LEU B C 1
ATOM 4892 O O . LEU B 1 183 ? -2.518 -24.703 -16.953 1 91.81 183 LEU B O 1
ATOM 4896 N N . GLY B 1 184 ? -1.783 -23.234 -18.531 1 91.38 184 GLY B N 1
ATOM 4897 C CA . GLY B 1 184 ? -0.936 -24.25 -19.141 1 91.38 184 GLY B CA 1
ATOM 4898 C C . GLY B 1 184 ? 0.177 -24.734 -18.219 1 91.38 184 GLY B C 1
ATOM 4899 O O . GLY B 1 184 ? 0.382 -25.938 -18.047 1 91.38 184 GLY B O 1
ATOM 4900 N N . VAL B 1 185 ? 0.875 -23.781 -17.672 1 94.81 185 VAL B N 1
ATOM 4901 C CA . VAL B 1 185 ? 1.973 -24.125 -16.766 1 94.81 185 VAL B CA 1
ATOM 4902 C C . VAL B 1 185 ? 1.426 -24.812 -15.516 1 94.81 185 VAL B C 1
ATOM 4904 O O . VAL B 1 185 ? 2.072 -25.703 -14.953 1 94.81 185 VAL B O 1
ATOM 4907 N N . PHE B 1 186 ? 0.261 -24.391 -15.062 1 95.31 186 PHE B N 1
ATOM 4908 C CA . PHE B 1 186 ? -0.401 -25.031 -13.938 1 95.31 186 PHE B CA 1
ATOM 4909 C C . PHE B 1 186 ? -0.58 -26.531 -14.188 1 95.31 186 PHE B C 1
ATOM 4911 O O . PHE B 1 186 ? -0.299 -27.344 -13.312 1 95.31 186 PHE B O 1
ATOM 4918 N N . GLY B 1 187 ? -1.102 -26.859 -15.375 1 92.81 187 GLY B N 1
ATOM 4919 C CA . GLY B 1 187 ? -1.266 -28.25 -15.727 1 92.81 187 GLY B CA 1
ATOM 4920 C C . GLY B 1 187 ? 0.035 -29.031 -15.695 1 92.81 187 GLY B C 1
ATOM 4921 O O . GLY B 1 187 ? 0.086 -30.141 -15.156 1 92.81 187 GLY B O 1
ATOM 4922 N N . VAL B 1 188 ? 1.051 -28.484 -16.219 1 94.62 188 VAL B N 1
ATOM 4923 C CA . VAL B 1 188 ? 2.361 -29.125 -16.25 1 94.62 188 VAL B CA 1
ATOM 4924 C C . VAL B 1 188 ? 2.881 -29.297 -14.82 1 94.62 188 VAL B C 1
ATOM 4926 O O . VAL B 1 188 ? 3.408 -30.344 -14.469 1 94.62 188 VAL B O 1
ATOM 4929 N N . MET B 1 189 ? 2.721 -28.25 -14.023 1 96.44 189 MET B N 1
ATOM 4930 C CA . MET B 1 189 ? 3.221 -28.281 -12.648 1 96.44 189 MET B CA 1
ATOM 4931 C C . MET B 1 189 ? 2.434 -29.281 -11.805 1 96.44 189 MET B C 1
ATOM 4933 O O . MET B 1 189 ? 2.994 -29.922 -10.922 1 96.44 189 MET B O 1
ATOM 4937 N N . ALA B 1 190 ? 1.136 -29.359 -12.047 1 95.31 190 ALA B N 1
ATOM 4938 C CA . ALA B 1 190 ? 0.331 -30.344 -11.336 1 95.31 190 ALA B CA 1
ATOM 4939 C C . ALA B 1 190 ? 0.865 -31.75 -11.555 1 95.31 190 ALA B C 1
ATOM 4941 O O . ALA B 1 190 ? 0.984 -32.531 -10.609 1 95.31 190 ALA B O 1
ATOM 4942 N N . VAL B 1 191 ? 1.195 -32.031 -12.797 1 93.75 191 VAL B N 1
ATOM 4943 C CA . VAL B 1 191 ? 1.759 -33.344 -13.117 1 93.75 191 VAL B CA 1
ATOM 4944 C C . VAL B 1 191 ? 3.109 -33.5 -12.43 1 93.75 191 VAL B C 1
ATOM 4946 O O . VAL B 1 191 ? 3.408 -34.562 -11.883 1 93.75 191 VAL B O 1
ATOM 4949 N N . GLY B 1 192 ? 3.885 -32.438 -12.516 1 95.25 192 GLY B N 1
ATOM 4950 C CA . GLY B 1 192 ? 5.18 -32.469 -11.852 1 95.25 192 GLY B CA 1
ATOM 4951 C C . GLY B 1 192 ? 5.07 -32.688 -10.352 1 95.25 192 GLY B C 1
ATOM 4952 O O . GLY B 1 192 ? 5.852 -33.438 -9.766 1 95.25 192 GLY B O 1
ATOM 4953 N N . ALA B 1 193 ? 4.137 -32 -9.68 1 96.62 193 ALA B N 1
ATOM 4954 C CA . ALA B 1 193 ? 3.943 -32.125 -8.234 1 96.62 193 ALA B CA 1
ATOM 4955 C C . ALA B 1 193 ? 3.48 -33.531 -7.848 1 96.62 193 ALA B C 1
ATOM 4957 O O . ALA B 1 193 ? 3.953 -34.094 -6.859 1 96.62 193 ALA B O 1
ATOM 4958 N N . VAL B 1 194 ? 2.59 -34.094 -8.586 1 94.44 194 VAL B N 1
ATOM 4959 C CA . VAL B 1 194 ? 2.098 -35.438 -8.32 1 94.44 194 VAL B CA 1
ATOM 4960 C C . VAL B 1 194 ? 3.217 -36.438 -8.539 1 94.44 194 VAL B C 1
ATOM 4962 O O . VAL B 1 194 ? 3.328 -37.438 -7.801 1 94.44 194 VAL B O 1
ATOM 4965 N N . THR B 1 195 ? 4 -36.219 -9.609 1 94.56 195 THR B N 1
ATOM 4966 C CA . THR B 1 195 ? 5.152 -37.094 -9.852 1 94.56 195 THR B CA 1
ATOM 4967 C C . THR B 1 195 ? 6.125 -37.031 -8.68 1 94.56 195 THR B C 1
ATOM 4969 O O . THR B 1 195 ? 6.648 -38.062 -8.258 1 94.56 195 THR B O 1
ATOM 4972 N N . PHE B 1 196 ? 6.418 -35.844 -8.125 1 96.44 196 PHE B N 1
ATOM 4973 C CA . PHE B 1 196 ? 7.262 -35.719 -6.945 1 96.44 196 PHE B CA 1
ATOM 4974 C C . PHE B 1 196 ? 6.727 -36.562 -5.793 1 96.44 196 PHE B C 1
ATOM 4976 O O . PHE B 1 196 ? 7.48 -37.281 -5.156 1 96.44 196 PHE B O 1
ATOM 4983 N N . ILE B 1 197 ? 5.422 -36.406 -5.523 1 94.81 197 ILE B N 1
ATOM 4984 C CA . ILE B 1 197 ? 4.797 -37.156 -4.422 1 94.81 197 ILE B CA 1
ATOM 4985 C C . ILE B 1 197 ? 4.926 -38.656 -4.656 1 94.81 197 ILE B C 1
ATOM 4987 O O . ILE B 1 197 ? 5.336 -39.375 -3.758 1 94.81 197 ILE B O 1
ATOM 4991 N N . GLY B 1 198 ? 4.594 -39.094 -5.855 1 91.75 198 GLY B N 1
ATOM 4992 C CA . GLY B 1 198 ? 4.652 -40.531 -6.164 1 91.75 198 GLY B CA 1
ATOM 4993 C C . GLY B 1 198 ? 6.051 -41.094 -6.051 1 91.75 198 GLY B C 1
ATOM 4994 O O . GLY B 1 198 ? 6.246 -42.156 -5.43 1 91.75 198 GLY B O 1
ATOM 4995 N N . VAL B 1 199 ? 6.973 -40.438 -6.625 1 93.25 199 VAL B N 1
ATOM 4996 C CA . VAL B 1 199 ? 8.352 -40.938 -6.652 1 93.25 199 VAL B CA 1
ATOM 4997 C C . VAL B 1 199 ? 8.922 -40.938 -5.238 1 93.25 199 VAL B C 1
ATOM 4999 O O . VAL B 1 199 ? 9.539 -41.938 -4.82 1 93.25 199 VAL B O 1
ATOM 5002 N N . GLU B 1 200 ? 8.719 -39.875 -4.477 1 93.06 200 GLU B N 1
ATOM 5003 C CA . GLU B 1 200 ? 9.328 -39.75 -3.154 1 93.06 200 GLU B CA 1
ATOM 5004 C C . GLU B 1 200 ? 8.641 -40.688 -2.15 1 93.06 200 GLU B C 1
ATOM 5006 O O . GLU B 1 200 ? 9.281 -41.188 -1.235 1 93.06 200 GLU B O 1
ATOM 5011 N N . LEU B 1 201 ? 7.371 -40.875 -2.281 1 90.69 201 LEU B N 1
ATOM 5012 C CA . LEU B 1 201 ? 6.688 -41.812 -1.407 1 90.69 201 LEU B CA 1
ATOM 5013 C C . LEU B 1 201 ? 7.133 -43.25 -1.702 1 90.69 201 LEU B C 1
ATOM 5015 O O . LEU B 1 201 ? 7.211 -44.062 -0.793 1 90.69 201 LEU B O 1
ATOM 5019 N N . ALA B 1 202 ? 7.328 -43.531 -2.975 1 89 202 ALA B N 1
ATOM 5020 C CA . ALA B 1 202 ? 7.832 -44.844 -3.35 1 89 202 ALA B CA 1
ATOM 5021 C C . ALA B 1 202 ? 9.234 -45.062 -2.801 1 89 202 ALA B C 1
ATOM 5023 O O . ALA B 1 202 ? 9.57 -46.188 -2.365 1 89 202 ALA B O 1
ATOM 5024 N N . ARG B 1 203 ? 9.969 -44.062 -2.854 1 89.06 203 ARG B N 1
ATOM 5025 C CA . ARG B 1 203 ? 11.344 -44.156 -2.379 1 89.06 203 ARG B CA 1
ATOM 5026 C C . ARG B 1 203 ? 11.391 -44.375 -0.87 1 89.06 203 ARG B C 1
ATOM 5028 O O . ARG B 1 203 ? 12.328 -45 -0.355 1 89.06 203 ARG B O 1
ATOM 5035 N N . THR B 1 204 ? 10.398 -43.844 -0.196 1 82.88 204 THR B N 1
ATOM 5036 C CA . THR B 1 204 ? 10.367 -44 1.254 1 82.88 204 THR B CA 1
ATOM 5037 C C . THR B 1 204 ? 9.609 -45.25 1.647 1 82.88 204 THR B C 1
ATOM 5039 O O . THR B 1 204 ? 9.43 -45.531 2.836 1 82.88 204 THR B O 1
ATOM 5042 N N . ARG B 1 205 ? 9.188 -46.125 0.757 1 77.06 205 ARG B N 1
ATOM 5043 C CA . ARG B 1 205 ? 8.547 -47.406 0.941 1 77.06 205 ARG B CA 1
ATOM 5044 C C . ARG B 1 205 ? 7.199 -47.281 1.638 1 77.06 205 ARG B C 1
ATOM 5046 O O . ARG B 1 205 ? 6.762 -48.188 2.355 1 77.06 205 ARG B O 1
ATOM 5053 N N . LEU B 1 206 ? 6.746 -46.125 1.698 1 71.38 206 LEU B N 1
ATOM 5054 C CA . LEU B 1 206 ? 5.422 -45.906 2.275 1 71.38 206 LEU B CA 1
ATOM 5055 C C . LEU B 1 206 ? 4.332 -46.344 1.302 1 71.38 206 LEU B C 1
ATOM 5057 O O . LEU B 1 206 ? 3.203 -46.625 1.711 1 71.38 206 LEU B O 1
ATOM 5061 N N . VAL B 1 207 ? 4.531 -46.25 0.118 1 60.56 207 VAL B N 1
ATOM 5062 C CA . VAL B 1 207 ? 3.625 -46.719 -0.914 1 60.56 207 VAL B CA 1
ATOM 5063 C C . VAL B 1 207 ? 4.281 -47.906 -1.661 1 60.56 207 VAL B C 1
ATOM 5065 O O . VAL B 1 207 ? 5.441 -47.812 -2.066 1 60.56 207 VAL B O 1
ATOM 5068 N N . VAL B 1 208 ? 3.887 -49.219 -1.243 1 49.97 208 VAL B N 1
ATOM 5069 C CA . VAL B 1 208 ? 4.344 -50.344 -2.053 1 49.97 208 VAL B CA 1
ATOM 5070 C C . VAL B 1 208 ? 3.721 -50.25 -3.445 1 49.97 208 VAL B C 1
ATOM 5072 O O . VAL B 1 208 ? 2.498 -50.188 -3.582 1 49.97 208 VAL B O 1
ATOM 5075 N N . TRP B 1 209 ? 4.371 -49.75 -4.367 1 44.66 209 TRP B N 1
ATOM 5076 C CA . TRP B 1 209 ? 3.859 -49.75 -5.734 1 44.66 209 TRP B CA 1
ATOM 5077 C C . TRP B 1 209 ? 3.34 -51.156 -6.094 1 44.66 209 TRP B C 1
ATOM 5079 O O . TRP B 1 209 ? 4.121 -52.062 -6.387 1 44.66 209 TRP B O 1
ATOM 5089 N N . SER B 1 210 ? 2.801 -52 -5.246 1 34.09 210 SER B N 1
ATOM 5090 C CA . SER B 1 210 ? 2.16 -53.219 -5.758 1 34.09 210 SER B CA 1
ATOM 5091 C C . SER B 1 210 ? 1.107 -52.875 -6.809 1 34.09 210 SER B C 1
ATOM 5093 O O . SER B 1 210 ? 0.172 -52.125 -6.539 1 34.09 210 SER B O 1
ATOM 5095 N N . GLY B 1 211 ? 1.174 -53.438 -8.352 1 33.25 211 GLY B N 1
ATOM 5096 C CA . GLY B 1 211 ? 0.461 -53.25 -9.609 1 33.25 211 GLY B CA 1
ATOM 5097 C C . GLY B 1 211 ? 0.081 -51.781 -9.852 1 33.25 211 GLY B C 1
ATOM 5098 O O . GLY B 1 211 ? -0.246 -51.062 -8.906 1 33.25 211 GLY B O 1
ATOM 5099 N N . TRP B 1 212 ? 0.759 -51.25 -10.75 1 37.59 212 TRP B N 1
ATOM 5100 C CA . TRP B 1 212 ? 0.44 -49.938 -11.289 1 37.59 212 TRP B CA 1
ATOM 5101 C C . TRP B 1 212 ? -1.066 -49.719 -11.289 1 37.59 212 TRP B C 1
ATOM 5103 O O . TRP B 1 212 ? -1.766 -50.125 -12.211 1 37.59 212 TRP B O 1
ATOM 5113 N N . ARG B 1 213 ? -1.774 -50.281 -10.523 1 36 213 ARG B N 1
ATOM 5114 C CA . ARG B 1 213 ? -3.137 -49.781 -10.703 1 36 213 ARG B CA 1
ATOM 5115 C C . ARG B 1 213 ? -3.172 -48.25 -10.719 1 36 213 ARG B C 1
ATOM 5117 O O . ARG B 1 213 ? -2.973 -47.625 -9.688 1 36 213 ARG B O 1
ATOM 5124 N N . TRP B 1 214 ? -2.555 -47.688 -11.766 1 36.62 214 TRP B N 1
ATOM 5125 C CA . TRP B 1 214 ? -2.85 -46.312 -12.125 1 36.62 214 TRP B CA 1
ATOM 5126 C C . TRP B 1 214 ? -4.285 -45.938 -11.758 1 36.62 214 TRP B C 1
ATOM 5128 O O . TRP B 1 214 ? -5.227 -46.344 -12.453 1 36.62 214 TRP B O 1
ATOM 5138 N N . GLU B 1 215 ? -4.742 -46.312 -10.719 1 34.09 215 GLU B N 1
ATOM 5139 C CA . GLU B 1 215 ? -5.988 -45.562 -10.602 1 34.09 215 GLU B CA 1
ATOM 5140 C C . GLU B 1 215 ? -5.828 -44.125 -11.133 1 34.09 215 GLU B C 1
ATOM 5142 O O . GLU B 1 215 ? -5.008 -43.375 -10.625 1 34.09 215 GLU B O 1
ATOM 5147 N N . PRO B 1 216 ? -5.797 -44.094 -12.5 1 33.5 216 PRO B N 1
ATOM 5148 C CA . PRO B 1 216 ? -5.828 -42.719 -13.055 1 33.5 216 PRO B CA 1
ATOM 5149 C C . PRO B 1 216 ? -6.523 -41.719 -12.133 1 33.5 216 PRO B C 1
ATOM 5151 O O . PRO B 1 216 ? -7.734 -41.844 -11.906 1 33.5 216 PRO B O 1
ATOM 5154 N N . VAL B 1 217 ? -6.199 -41.656 -11.062 1 36.09 217 VAL B N 1
ATOM 5155 C CA . VAL B 1 217 ? -6.836 -40.562 -10.344 1 36.09 217 VAL B CA 1
ATOM 5156 C C . VAL B 1 217 ? -7.297 -39.5 -11.336 1 36.09 217 VAL B C 1
ATOM 5158 O O . VAL B 1 217 ? -6.727 -39.344 -12.422 1 36.09 217 VAL B O 1
ATOM 5161 N N . GLY B 1 218 ? -8.555 -39.031 -11.25 1 35.06 218 GLY B N 1
ATOM 5162 C CA . GLY B 1 218 ? -9.25 -37.906 -11.836 1 35.06 218 GLY B CA 1
ATOM 5163 C C . GLY B 1 218 ? -8.336 -36.75 -12.172 1 35.06 218 GLY B C 1
ATOM 5164 O O . GLY B 1 218 ? -8.805 -35.625 -12.461 1 35.06 218 GLY B O 1
ATOM 5165 N N . TRP B 1 219 ? -7.137 -36.906 -12 1 36.72 219 TRP B N 1
ATOM 5166 C CA . TRP B 1 219 ? -6.184 -35.781 -11.938 1 36.72 219 TRP B CA 1
ATOM 5167 C C . TRP B 1 219 ? -5.84 -35.281 -13.336 1 36.72 219 TRP B C 1
ATOM 5169 O O . TRP B 1 219 ? -5.566 -34.094 -13.523 1 36.72 219 TRP B O 1
ATOM 5179 N N . LEU B 1 220 ? -5.512 -36.344 -14.203 1 37.41 220 LEU B N 1
ATOM 5180 C CA . LEU B 1 220 ? -5.465 -35.875 -15.586 1 37.41 220 LEU B CA 1
ATOM 5181 C C . LEU B 1 220 ? -6.719 -35.094 -15.93 1 37.41 220 LEU B C 1
ATOM 5183 O O . LEU B 1 220 ? -6.719 -34.312 -16.891 1 37.41 220 LEU B O 1
ATOM 5187 N N . GLY B 1 221 ? -7.754 -35.438 -15.336 1 37.47 221 GLY B N 1
ATOM 5188 C CA . GLY B 1 221 ? -8.969 -34.625 -15.438 1 37.47 221 GLY B CA 1
ATOM 5189 C C . GLY B 1 221 ? -8.797 -33.219 -14.922 1 37.47 221 GLY B C 1
ATOM 5190 O O . GLY B 1 221 ? -9.344 -32.281 -15.492 1 37.47 221 GLY B O 1
ATOM 5191 N N . VAL B 1 222 ? -8.055 -33.125 -13.852 1 40.06 222 VAL B N 1
ATOM 5192 C CA . VAL B 1 222 ? -7.855 -31.781 -13.281 1 40.06 222 VAL B CA 1
ATOM 5193 C C . VAL B 1 222 ? -6.922 -30.984 -14.18 1 40.06 222 VAL B C 1
ATOM 5195 O O . VAL B 1 222 ? -7.133 -29.781 -14.391 1 40.06 222 VAL B O 1
ATOM 5198 N N . ALA B 1 223 ? -5.773 -31.703 -14.633 1 40.97 223 ALA B N 1
ATOM 5199 C CA . ALA B 1 223 ? -4.859 -31 -15.531 1 40.97 223 ALA B CA 1
ATOM 5200 C C . ALA B 1 223 ? -5.559 -30.609 -16.828 1 40.97 223 ALA B C 1
ATOM 5202 O O . ALA B 1 223 ? -5.215 -29.594 -17.438 1 40.97 223 ALA B O 1
ATOM 5203 N N . GLY B 1 224 ? -6.441 -31.547 -17.281 1 40.16 224 GLY B N 1
ATOM 5204 C CA . GLY B 1 224 ? -7.219 -31.281 -18.484 1 40.16 224 GLY B CA 1
ATOM 5205 C C . GLY B 1 224 ? -8.359 -30.297 -18.25 1 40.16 224 GLY B C 1
ATOM 5206 O O . GLY B 1 224 ? -9.047 -29.906 -19.203 1 40.16 224 GLY B O 1
ATOM 5207 N N . LEU B 1 225 ? -8.578 -30.031 -17.094 1 43.03 225 LEU B N 1
ATOM 5208 C CA . LEU B 1 225 ? -9.719 -29.203 -16.734 1 43.03 225 LEU B CA 1
ATOM 5209 C C . LEU B 1 225 ? -9.625 -27.828 -17.391 1 43.03 225 LEU B C 1
ATOM 5211 O O . LEU B 1 225 ? -10.609 -27.328 -17.938 1 43.03 225 LEU B O 1
ATOM 5215 N N . PRO B 1 226 ? -8.531 -27.234 -17.25 1 44.47 226 PRO B N 1
ATOM 5216 C CA . PRO B 1 226 ? -8.555 -25.953 -17.969 1 44.47 226 PRO B CA 1
ATOM 5217 C C . PRO B 1 226 ? -8.789 -26.125 -19.469 1 44.47 226 PRO B C 1
ATOM 5219 O O . PRO B 1 226 ? -9.477 -25.312 -20.094 1 44.47 226 PRO B O 1
ATOM 5222 N N . TRP B 1 227 ? -8.125 -27.141 -20.141 1 43.66 227 TRP B N 1
ATOM 5223 C CA . TRP B 1 227 ? -8.422 -27.375 -21.547 1 43.66 227 TRP B CA 1
ATOM 5224 C C . TRP B 1 227 ? -9.883 -27.734 -21.734 1 43.66 227 TRP B C 1
ATOM 5226 O O . TRP B 1 227 ? -10.5 -27.344 -22.734 1 43.66 227 TRP B O 1
ATOM 5236 N N . PHE B 1 228 ? -10.391 -28.484 -20.828 1 37.59 228 PHE B N 1
ATOM 5237 C CA . PHE B 1 228 ? -11.805 -28.844 -20.875 1 37.59 228 PHE B CA 1
ATOM 5238 C C . PHE B 1 228 ? -12.672 -27.641 -20.547 1 37.59 228 PHE B C 1
ATOM 5240 O O . PHE B 1 228 ? -13.758 -27.469 -21.109 1 37.59 228 PHE B O 1
ATOM 5247 N N . LEU B 1 229 ? -12.234 -26.859 -19.625 1 42.12 229 LEU B N 1
ATOM 5248 C CA . LEU B 1 229 ? -13.031 -25.688 -19.25 1 42.12 229 LEU B CA 1
ATOM 5249 C C . LEU B 1 229 ? -12.891 -24.578 -20.281 1 42.12 229 LEU B C 1
ATOM 5251 O O . LEU B 1 229 ? -13.719 -23.672 -20.344 1 42.12 229 LEU B O 1
ATOM 5255 N N . SER B 1 230 ? -11.906 -24.672 -21.078 1 42.88 230 SER B N 1
ATOM 5256 C CA . SER B 1 230 ? -11.664 -23.625 -22.062 1 42.88 230 SER B CA 1
ATOM 5257 C C . SER B 1 230 ? -12.844 -23.5 -23.031 1 42.88 230 SER B C 1
ATOM 5259 O O . SER B 1 230 ? -13.328 -22.391 -23.281 1 42.88 230 SER B O 1
ATOM 5261 N N . PRO B 1 231 ? -13.188 -24.609 -23.75 1 40.81 231 PRO B N 1
ATOM 5262 C CA . PRO B 1 231 ? -14.312 -24.391 -24.656 1 40.81 231 PRO B CA 1
ATOM 5263 C C . PRO B 1 231 ? -15.57 -23.922 -23.922 1 40.81 231 PRO B C 1
ATOM 5265 O O . PRO B 1 231 ? -16.422 -23.25 -24.516 1 40.81 231 PRO B O 1
ATOM 5268 N N . TRP B 1 232 ? -15.711 -24.391 -22.828 1 39.91 232 TRP B N 1
ATOM 5269 C CA . TRP B 1 232 ? -16.938 -24.078 -22.109 1 39.91 232 TRP B CA 1
ATOM 5270 C C . TRP B 1 232 ? -16.953 -22.625 -21.672 1 39.91 232 TRP B C 1
ATOM 5272 O O . TRP B 1 232 ? -18 -22.047 -21.391 1 39.91 232 TRP B O 1
ATOM 5282 N N . VAL B 1 233 ? -15.875 -22.141 -21.422 1 44.62 233 VAL B N 1
ATOM 5283 C CA . VAL B 1 233 ? -15.844 -20.719 -21.062 1 44.62 233 VAL B CA 1
ATOM 5284 C C . VAL B 1 233 ? -16.297 -19.875 -22.25 1 44.62 233 VAL B C 1
ATOM 5286 O O . VAL B 1 233 ? -16.625 -18.703 -22.078 1 44.62 233 VAL B O 1
ATOM 5289 N N . SER B 1 234 ? -16.203 -20.484 -23.438 1 40.69 234 SER B N 1
ATOM 5290 C CA . SER B 1 234 ? -16.641 -19.688 -24.594 1 40.69 234 SER B CA 1
ATOM 5291 C C . SER B 1 234 ? -18.156 -19.719 -24.734 1 40.69 234 SER B C 1
ATOM 5293 O O . SER B 1 234 ? -18.703 -19.094 -25.656 1 40.69 234 SER B O 1
ATOM 5295 N N . LEU B 1 235 ? -18.797 -20.562 -24.141 1 42.81 235 LEU B N 1
ATOM 5296 C CA . LEU B 1 235 ? -20.234 -20.516 -24.422 1 42.81 235 LEU B CA 1
ATOM 5297 C C . LEU B 1 235 ? -20.891 -19.328 -23.734 1 42.81 235 LEU B C 1
ATOM 5299 O O . LEU B 1 235 ? -20.719 -19.141 -22.531 1 42.81 235 LEU B O 1
ATOM 5303 N N . PRO B 1 236 ? -21.375 -18.391 -24.469 1 50.72 236 PRO B N 1
ATOM 5304 C CA . PRO B 1 236 ? -22 -17.172 -23.953 1 50.72 236 PRO B CA 1
ATOM 5305 C C . PRO B 1 236 ? -22.922 -17.438 -22.766 1 50.72 236 PRO B C 1
ATOM 5307 O O . PRO B 1 236 ? -22.953 -16.656 -21.812 1 50.72 236 PRO B O 1
ATOM 5310 N N . GLY B 1 237 ? -23.781 -18.531 -22.828 1 54.5 237 GLY B N 1
ATOM 5311 C CA . GLY B 1 237 ? -24.812 -18.812 -21.844 1 54.5 237 GLY B CA 1
ATOM 5312 C C . GLY B 1 237 ? -24.25 -19.281 -20.516 1 54.5 237 GLY B C 1
ATOM 5313 O O . GLY B 1 237 ? -24.828 -19.016 -19.453 1 54.5 237 GLY B O 1
ATOM 5314 N N . TRP B 1 238 ? -23.125 -19.844 -20.453 1 60.81 238 TRP B N 1
ATOM 5315 C CA . TRP B 1 238 ? -22.578 -20.453 -19.234 1 60.81 238 TRP B CA 1
ATOM 5316 C C . TRP B 1 238 ? -22.078 -19.375 -18.281 1 60.81 238 TRP B C 1
ATOM 5318 O O . TRP B 1 238 ? -22.109 -19.562 -17.062 1 60.81 238 TRP B O 1
ATOM 5328 N N . ARG B 1 239 ? -21.797 -18.297 -18.781 1 71.44 239 ARG B N 1
ATOM 5329 C CA . ARG B 1 239 ? -21.312 -17.203 -17.938 1 71.44 239 ARG B CA 1
ATOM 5330 C C . ARG B 1 239 ? -22.438 -16.641 -17.078 1 71.44 239 ARG B C 1
ATOM 5332 O O . ARG B 1 239 ? -22.234 -16.359 -15.891 1 71.44 239 ARG B O 1
ATOM 5339 N N . TRP B 1 240 ? -23.516 -16.609 -17.719 1 70.69 240 TRP B N 1
ATOM 5340 C CA . TRP B 1 240 ? -24.672 -16.109 -16.969 1 70.69 240 TRP B CA 1
ATOM 5341 C C . TRP B 1 240 ? -25.078 -17.078 -15.883 1 70.69 240 TRP B C 1
ATOM 5343 O O . TRP B 1 240 ? -25.469 -16.672 -14.781 1 70.69 240 TRP B O 1
ATOM 5353 N N . GLY B 1 241 ? -24.984 -18.297 -16.188 1 74.38 241 GLY B N 1
ATOM 5354 C CA . GLY B 1 241 ? -25.297 -19.312 -15.203 1 74.38 241 GLY B CA 1
ATOM 5355 C C . GLY B 1 241 ? -24.359 -19.297 -14.016 1 74.38 241 GLY B C 1
ATOM 5356 O O . GLY B 1 241 ? -24.797 -19.438 -12.867 1 74.38 241 GLY B O 1
ATOM 5357 N N . LEU B 1 242 ? -23.141 -19.062 -14.234 1 80.5 242 LEU B N 1
ATOM 5358 C CA . LEU B 1 242 ? -22.141 -19.016 -13.164 1 80.5 242 LEU B CA 1
ATOM 5359 C C . LEU B 1 242 ? -22.406 -17.828 -12.242 1 80.5 242 LEU B C 1
ATOM 5361 O O . LEU B 1 242 ? -22.312 -17.953 -11.016 1 80.5 242 LEU B O 1
ATOM 5365 N N . GLY B 1 243 ? -22.688 -16.734 -12.875 1 82.44 243 GLY B N 1
ATOM 5366 C CA . GLY B 1 243 ? -23 -15.555 -12.086 1 82.44 243 GLY B CA 1
ATOM 5367 C C . GLY B 1 243 ? -24.25 -15.711 -11.242 1 82.44 243 GLY B C 1
ATOM 5368 O O . GLY B 1 243 ? -24.266 -15.352 -10.062 1 82.44 243 GLY B O 1
ATOM 5369 N N . TRP B 1 244 ? -25.172 -16.297 -11.852 1 83.25 244 TRP B N 1
ATOM 5370 C CA . TRP B 1 244 ? -26.422 -16.547 -11.148 1 83.25 244 TRP B CA 1
ATOM 5371 C C . TRP B 1 244 ? -26.219 -17.562 -10.023 1 83.25 244 TRP B C 1
ATOM 5373 O O . TRP B 1 244 ? -26.781 -17.422 -8.938 1 83.25 244 TRP B O 1
ATOM 5383 N N . GLY B 1 245 ? -25.469 -18.531 -10.367 1 86.31 245 GLY B N 1
ATOM 5384 C CA . GLY B 1 245 ? -25.188 -19.531 -9.352 1 86.31 245 GLY B CA 1
ATOM 5385 C C . GLY B 1 245 ? -24.469 -18.969 -8.141 1 86.31 245 GLY B C 1
ATOM 5386 O O . GLY B 1 245 ? -24.844 -19.25 -7 1 86.31 245 GLY B O 1
ATOM 5387 N N . LEU B 1 246 ? -23.469 -18.203 -8.383 1 88.56 246 LEU B N 1
ATOM 5388 C CA . LEU B 1 246 ? -22.719 -17.578 -7.289 1 88.56 246 LEU B CA 1
ATOM 5389 C C . LEU B 1 246 ? -23.609 -16.609 -6.508 1 88.56 246 LEU B C 1
ATOM 5391 O O . LEU B 1 246 ? -23.484 -16.5 -5.289 1 88.56 246 LEU B O 1
ATOM 5395 N N . GLY B 1 247 ? -24.453 -15.914 -7.23 1 88.75 247 GLY B N 1
ATOM 5396 C CA . GLY B 1 247 ? -25.406 -15.023 -6.582 1 88.75 247 GLY B CA 1
ATOM 5397 C C . GLY B 1 247 ? -26.375 -15.758 -5.668 1 88.75 247 GLY B C 1
ATOM 5398 O O . GLY B 1 247 ? -26.625 -15.312 -4.547 1 88.75 247 GLY B O 1
ATOM 5399 N N . CYS B 1 248 ? -26.812 -16.859 -6.137 1 89.38 248 CYS B N 1
ATOM 5400 C CA . CYS B 1 248 ? -27.734 -17.688 -5.352 1 89.38 248 CYS B CA 1
ATOM 5401 C C . CYS B 1 248 ? -27.047 -18.234 -4.109 1 89.38 248 CYS B C 1
ATOM 5403 O O . CYS B 1 248 ? -27.641 -18.266 -3.027 1 89.38 248 CYS B O 1
ATOM 5405 N N . LEU B 1 249 ? -25.891 -18.625 -4.312 1 90.25 249 LEU B N 1
ATOM 5406 C CA . LEU B 1 249 ? -25.141 -19.156 -3.176 1 90.25 249 LEU B CA 1
ATOM 5407 C C . LEU B 1 249 ? -24.906 -18.062 -2.135 1 90.25 249 LEU B C 1
ATOM 5409 O O . LEU B 1 249 ? -24.938 -18.344 -0.931 1 90.25 249 LEU B O 1
ATOM 5413 N N . THR B 1 250 ? -24.594 -16.906 -2.594 1 90.56 250 THR B N 1
ATOM 5414 C CA . THR B 1 250 ? -24.359 -15.781 -1.695 1 90.56 250 THR B CA 1
ATOM 5415 C C . THR B 1 250 ? -25.609 -15.461 -0.883 1 90.56 250 THR B C 1
ATOM 5417 O O . THR B 1 250 ? -25.531 -15.273 0.333 1 90.56 250 THR B O 1
ATOM 5420 N N . LEU B 1 251 ? -26.703 -15.469 -1.588 1 90.31 251 LEU B N 1
ATOM 5421 C CA . LEU B 1 251 ? -27.969 -15.18 -0.919 1 90.31 251 LEU B CA 1
ATOM 5422 C C . LEU B 1 251 ? -28.344 -16.297 0.038 1 90.31 251 LEU B C 1
ATOM 5424 O O . LEU B 1 251 ? -28.891 -16.047 1.117 1 90.31 251 LEU B O 1
ATOM 5428 N N . TRP B 1 252 ? -28.094 -17.469 -0.438 1 89.12 252 TRP B N 1
ATOM 5429 C CA . TRP B 1 252 ? -28.328 -18.625 0.416 1 89.12 252 TRP B CA 1
ATOM 5430 C C . TRP B 1 252 ? -27.5 -18.547 1.689 1 89.12 252 TRP B C 1
ATOM 5432 O O . TRP B 1 252 ? -28 -18.781 2.789 1 89.12 252 TRP B O 1
ATOM 5442 N N . GLY B 1 253 ? -26.25 -18.297 1.521 1 87.62 253 GLY B N 1
ATOM 5443 C CA . GLY B 1 253 ? -25.375 -18.141 2.67 1 87.62 253 GLY B CA 1
ATOM 5444 C C . GLY B 1 253 ? -25.797 -17.031 3.607 1 87.62 253 GLY B C 1
ATOM 5445 O O . GLY B 1 253 ? -25.75 -17.188 4.828 1 87.62 253 GLY B O 1
ATOM 5446 N N . LEU B 1 254 ? -26.234 -15.922 3.059 1 89.25 254 LEU B N 1
ATOM 5447 C CA . LEU B 1 254 ? -26.734 -14.805 3.854 1 89.25 254 LEU B CA 1
ATOM 5448 C C . LEU B 1 254 ? -27.953 -15.203 4.66 1 89.25 254 LEU B C 1
ATOM 5450 O O . LEU B 1 254 ? -28.078 -14.844 5.832 1 89.25 254 LEU B O 1
ATOM 5454 N N . GLY B 1 255 ? -28.812 -15.914 4.016 1 88.62 255 GLY B N 1
ATOM 5455 C CA . GLY B 1 255 ? -30.016 -16.391 4.688 1 88.62 255 GLY B CA 1
ATOM 5456 C C . GLY B 1 255 ? -29.719 -17.344 5.84 1 88.62 255 GLY B C 1
ATOM 5457 O O . GLY B 1 255 ? -30.328 -17.234 6.91 1 88.62 255 GLY B O 1
ATOM 5458 N N . GLN B 1 256 ? -28.828 -18.172 5.625 1 88.19 256 GLN B N 1
ATOM 5459 C CA . GLN B 1 256 ? -28.438 -19.125 6.668 1 88.19 256 GLN B CA 1
ATOM 5460 C C . GLN B 1 256 ? -27.766 -18.406 7.836 1 88.19 256 GLN B C 1
ATOM 5462 O O . GLN B 1 256 ? -27.969 -18.781 8.992 1 88.19 256 GLN B O 1
ATOM 5467 N N . GLY B 1 257 ? -26.969 -17.5 7.492 1 86.12 257 GLY B N 1
ATOM 5468 C CA . GLY B 1 257 ? -26.328 -16.719 8.539 1 86.12 257 GLY B CA 1
ATOM 5469 C C . GLY B 1 257 ? -27.312 -15.961 9.398 1 86.12 257 GLY B C 1
ATOM 5470 O O . GLY B 1 257 ? -27.156 -15.883 10.617 1 86.12 257 GLY B O 1
ATOM 5471 N N . LEU B 1 258 ? -28.328 -15.445 8.766 1 88.56 258 LEU B N 1
ATOM 5472 C CA . LEU B 1 258 ? -29.359 -14.703 9.492 1 88.56 258 LEU B CA 1
ATOM 5473 C C . LEU B 1 258 ? -30.172 -15.641 10.375 1 88.56 258 LEU B C 1
ATOM 5475 O O . LEU B 1 258 ? -30.562 -15.266 11.484 1 88.56 258 LEU B O 1
ATOM 5479 N N . ARG B 1 259 ? -30.375 -16.812 9.906 1 86.56 259 ARG B N 1
ATOM 5480 C CA . ARG B 1 259 ? -31.125 -17.812 10.672 1 86.56 259 ARG B CA 1
ATOM 5481 C C . ARG B 1 259 ? -30.328 -18.266 11.891 1 86.56 259 ARG B C 1
ATOM 5483 O O . ARG B 1 259 ? -30.891 -18.562 12.938 1 86.56 259 ARG B O 1
ATOM 5490 N N . ARG B 1 260 ? -29.125 -18.266 11.766 1 85.38 260 ARG B N 1
ATOM 5491 C CA . ARG B 1 260 ? -28.266 -18.766 12.844 1 85.38 260 ARG B CA 1
ATOM 5492 C C . ARG B 1 260 ? -27.641 -17.609 13.609 1 85.38 260 ARG B C 1
ATOM 5494 O O . ARG B 1 260 ? -26.625 -17.781 14.281 1 85.38 260 ARG B O 1
ATOM 5501 N N . TRP B 1 261 ? -28.281 -16.516 13.32 1 83.81 261 TRP B N 1
ATOM 5502 C CA . TRP B 1 261 ? -27.734 -15.32 13.953 1 83.81 261 TRP B CA 1
ATOM 5503 C C . TRP B 1 261 ? -27.625 -15.5 15.461 1 83.81 261 TRP B C 1
ATOM 5505 O O . TRP B 1 261 ? -28.609 -15.852 16.125 1 83.81 261 TRP B O 1
ATOM 5515 N N . GLY B 1 262 ? -26.469 -15.414 16.062 1 78.06 262 GLY B N 1
ATOM 5516 C CA . GLY B 1 262 ? -26.297 -15.539 17.5 1 78.06 262 GLY B CA 1
ATOM 5517 C C . GLY B 1 262 ? -25.781 -16.906 17.922 1 78.06 262 GLY B C 1
ATOM 5518 O O . GLY B 1 262 ? -25.391 -17.094 19.078 1 78.06 262 GLY B O 1
ATOM 5519 N N . GLN B 1 263 ? -25.906 -17.844 17.016 1 83.56 263 GLN B N 1
ATOM 5520 C CA . GLN B 1 263 ? -25.375 -19.172 17.328 1 83.56 263 GLN B CA 1
ATOM 5521 C C . GLN B 1 263 ? -23.891 -19.266 17.031 1 83.56 263 GLN B C 1
ATOM 5523 O O . GLN B 1 263 ? -23.312 -18.344 16.438 1 83.56 263 GLN B O 1
ATOM 5528 N N . ALA B 1 264 ? -23.297 -20.297 17.609 1 79.81 264 ALA B N 1
ATOM 5529 C CA . ALA B 1 264 ? -21.875 -20.516 17.344 1 79.81 264 ALA B CA 1
ATOM 5530 C C . ALA B 1 264 ? -21.609 -20.688 15.852 1 79.81 264 ALA B C 1
ATOM 5532 O O . ALA B 1 264 ? -22.375 -21.344 15.148 1 79.81 264 ALA B O 1
ATOM 5533 N N . PRO B 1 265 ? -20.625 -20.031 15.398 1 78.75 265 PRO B N 1
ATOM 5534 C CA . PRO B 1 265 ? -20.359 -20.078 13.961 1 78.75 265 PRO B CA 1
ATOM 5535 C C . PRO B 1 265 ? -19.984 -21.469 13.469 1 78.75 265 PRO B C 1
ATOM 5537 O O . PRO B 1 265 ? -19.188 -22.156 14.125 1 78.75 265 PRO B O 1
ATOM 5540 N N . LYS B 1 266 ? -20.688 -21.969 12.461 1 84 266 LYS B N 1
ATOM 5541 C CA . LYS B 1 266 ? -20.375 -23.219 11.781 1 84 266 LYS B CA 1
ATOM 5542 C C . LYS B 1 266 ? -20 -22.969 10.32 1 84 266 LYS B C 1
ATOM 5544 O O . LYS B 1 266 ? -20.625 -22.156 9.648 1 84 266 LYS B O 1
ATOM 5549 N N . ILE B 1 267 ? -19 -23.641 9.898 1 91 267 ILE B N 1
ATOM 5550 C CA . ILE B 1 267 ? -18.562 -23.453 8.523 1 91 267 ILE B CA 1
ATOM 5551 C C . ILE B 1 267 ? -19.297 -24.438 7.605 1 91 267 ILE B C 1
ATOM 5553 O O . ILE B 1 267 ? -19.203 -25.656 7.77 1 91 267 ILE B O 1
ATOM 5557 N N . SER B 1 268 ? -20.078 -23.906 6.711 1 90.94 268 SER B N 1
ATOM 5558 C CA . SER B 1 268 ? -20.812 -24.703 5.742 1 90.94 268 SER B CA 1
ATOM 5559 C C . SER B 1 268 ? -19.984 -24.969 4.492 1 90.94 268 SER B C 1
ATOM 5561 O O . SER B 1 268 ? -18.969 -24.297 4.258 1 90.94 268 SER B O 1
ATOM 5563 N N . TRP B 1 269 ? -20.422 -25.875 3.666 1 90.5 269 TRP B N 1
ATOM 5564 C CA . TRP B 1 269 ? -19.656 -26.312 2.512 1 90.5 269 TRP B CA 1
ATOM 5565 C C . TRP B 1 269 ? -19.484 -25.188 1.502 1 90.5 269 TRP B C 1
ATOM 5567 O O . TRP B 1 269 ? -18.469 -25.109 0.812 1 90.5 269 TRP B O 1
ATOM 5577 N N . TYR B 1 270 ? -20.406 -24.297 1.342 1 92.38 270 TYR B N 1
ATOM 5578 C CA . TYR B 1 270 ? -20.328 -23.219 0.367 1 92.38 270 TYR B CA 1
ATOM 5579 C C . TYR B 1 270 ? -19.297 -22.188 0.784 1 92.38 270 TYR B C 1
ATOM 5581 O O . TYR B 1 270 ? -18.859 -21.375 -0.033 1 92.38 270 TYR B O 1
ATOM 5589 N N . ALA B 1 271 ? -18.859 -22.156 2.074 1 94 271 ALA B N 1
ATOM 5590 C CA . ALA B 1 271 ? -17.812 -21.25 2.541 1 94 271 ALA B CA 1
ATOM 5591 C C . ALA B 1 271 ? -16.453 -21.641 1.972 1 94 271 ALA B C 1
ATOM 5593 O O . ALA B 1 271 ? -15.578 -20.797 1.809 1 94 271 ALA B O 1
ATOM 5594 N N . TYR B 1 272 ? -16.281 -22.906 1.593 1 92.19 272 TYR B N 1
ATOM 5595 C CA . TYR B 1 272 ? -15.023 -23.406 1.082 1 92.19 272 TYR B CA 1
ATOM 5596 C C . TYR B 1 272 ? -14.719 -22.844 -0.3 1 92.19 272 TYR B C 1
ATOM 5598 O O . TYR B 1 272 ? -13.578 -22.875 -0.76 1 92.19 272 TYR B O 1
ATOM 5606 N N . LEU B 1 273 ? -15.695 -22.25 -0.953 1 93.62 273 LEU B N 1
ATOM 5607 C CA . LEU B 1 273 ? -15.539 -21.688 -2.289 1 93.62 273 LEU B CA 1
ATOM 5608 C C . LEU B 1 273 ? -14.898 -20.297 -2.221 1 93.62 273 LEU B C 1
ATOM 5610 O O . LEU B 1 273 ? -14.445 -19.766 -3.236 1 93.62 273 LEU B O 1
ATOM 5614 N N . THR B 1 274 ? -14.797 -19.719 -1.041 1 94.62 274 THR B N 1
ATOM 5615 C CA . THR B 1 274 ? -14.414 -18.328 -0.851 1 94.62 274 THR B CA 1
ATOM 5616 C C . THR B 1 274 ? -13.07 -18.047 -1.515 1 94.62 274 THR B C 1
ATOM 5618 O O . THR B 1 274 ? -12.922 -17.047 -2.227 1 94.62 274 THR B O 1
ATOM 5621 N N . PRO B 1 275 ? -12.055 -18.875 -1.382 1 92.75 275 PRO B N 1
ATOM 5622 C CA . PRO B 1 275 ? -10.766 -18.578 -2 1 92.75 275 PRO B CA 1
ATOM 5623 C C . PRO B 1 275 ? -10.805 -18.656 -3.523 1 92.75 275 PRO B C 1
ATOM 5625 O O . PRO B 1 275 ? -9.984 -18.031 -4.199 1 92.75 275 PRO B O 1
ATOM 5628 N N . LEU B 1 276 ? -11.758 -19.328 -4.121 1 93.81 276 LEU B N 1
ATOM 5629 C CA . LEU B 1 276 ? -11.836 -19.562 -5.559 1 93.81 276 LEU B CA 1
ATOM 5630 C C . LEU B 1 276 ? -12.742 -18.531 -6.23 1 93.81 276 LEU B C 1
ATOM 5632 O O . LEU B 1 276 ? -12.734 -18.391 -7.457 1 93.81 276 LEU B O 1
ATOM 5636 N N . VAL B 1 277 ? -13.461 -17.812 -5.445 1 94.56 277 VAL B N 1
ATOM 5637 C CA . VAL B 1 277 ? -14.461 -16.906 -5.992 1 94.56 277 VAL B CA 1
ATOM 5638 C C . VAL B 1 277 ? -13.789 -15.891 -6.914 1 94.56 277 VAL B C 1
ATOM 5640 O O . VAL B 1 277 ? -14.258 -15.656 -8.031 1 94.56 277 VAL B O 1
ATOM 5643 N N . PRO B 1 278 ? -12.664 -15.242 -6.516 1 94.12 278 PRO B N 1
ATOM 5644 C CA . PRO B 1 278 ? -12.039 -14.305 -7.445 1 94.12 278 PRO B CA 1
ATOM 5645 C C . PRO B 1 278 ? -11.648 -14.953 -8.773 1 94.12 278 PRO B C 1
ATOM 5647 O O . PRO B 1 278 ? -11.859 -14.375 -9.836 1 94.12 278 PRO B O 1
ATOM 5650 N N . LEU B 1 279 ? -11.141 -16.141 -8.633 1 91.75 279 LEU B N 1
ATOM 5651 C CA . LEU B 1 279 ? -10.703 -16.844 -9.836 1 91.75 279 LEU B CA 1
ATOM 5652 C C . LEU B 1 279 ? -11.891 -17.188 -10.727 1 91.75 279 LEU B C 1
ATOM 5654 O O . LEU B 1 279 ? -11.812 -17.031 -11.953 1 91.75 279 LEU B O 1
ATOM 5658 N N . ILE B 1 280 ? -12.969 -17.641 -10.188 1 91.81 280 ILE B N 1
ATOM 5659 C CA . ILE B 1 280 ? -14.18 -17.984 -10.922 1 91.81 280 ILE B CA 1
ATOM 5660 C C . ILE B 1 280 ? -14.734 -16.75 -11.617 1 91.81 280 ILE B C 1
ATOM 5662 O O . ILE B 1 280 ? -15.148 -16.797 -12.773 1 91.81 280 ILE B O 1
ATOM 5666 N N . LEU B 1 281 ? -14.695 -15.641 -10.93 1 93.31 281 LEU B N 1
ATOM 5667 C CA . LEU B 1 281 ? -15.227 -14.398 -11.484 1 93.31 281 LEU B CA 1
ATOM 5668 C C . LEU B 1 281 ? -14.359 -13.906 -12.633 1 93.31 281 LEU B C 1
ATOM 5670 O O . LEU B 1 281 ? -14.875 -13.43 -13.648 1 93.31 281 LEU B O 1
ATOM 5674 N N . ILE B 1 282 ? -13.086 -14.016 -12.5 1 91.88 282 ILE B N 1
ATOM 5675 C CA . ILE B 1 282 ? -12.156 -13.516 -13.508 1 91.88 282 ILE B CA 1
ATOM 5676 C C . ILE B 1 282 ? -12.211 -14.406 -14.75 1 91.88 282 ILE B C 1
ATOM 5678 O O . ILE B 1 282 ? -12.391 -13.914 -15.867 1 91.88 282 ILE B O 1
ATOM 5682 N N . LEU B 1 283 ? -12.07 -15.688 -14.602 1 88.44 283 LEU B N 1
ATOM 5683 C CA . LEU B 1 283 ? -12 -16.625 -15.719 1 88.44 283 LEU B CA 1
ATOM 5684 C C . LEU B 1 283 ? -13.391 -16.906 -16.281 1 88.44 283 LEU B C 1
ATOM 5686 O O . LEU B 1 283 ? -13.555 -17.078 -17.5 1 88.44 283 LEU B O 1
ATOM 5690 N N . GLY B 1 284 ? -14.375 -16.953 -15.461 1 87.44 284 GLY B N 1
ATOM 5691 C CA . GLY B 1 284 ? -15.719 -17.328 -15.875 1 87.44 284 GLY B CA 1
ATOM 5692 C C . GLY B 1 284 ? -16.531 -16.156 -16.391 1 87.44 284 GLY B C 1
ATOM 5693 O O . GLY B 1 284 ? -17.219 -16.266 -17.406 1 87.44 284 GLY B O 1
ATOM 5694 N N . LEU B 1 285 ? -16.438 -15.023 -15.688 1 89.38 285 LEU B N 1
ATOM 5695 C CA . LEU B 1 285 ? -17.344 -13.922 -16.016 1 89.38 285 LEU B CA 1
ATOM 5696 C C . LEU B 1 285 ? -16.562 -12.727 -16.562 1 89.38 285 LEU B C 1
ATOM 5698 O O . LEU B 1 285 ? -17.156 -11.719 -16.953 1 89.38 285 LEU B O 1
ATOM 5702 N N . GLY B 1 286 ? -15.312 -12.82 -16.594 1 89.25 286 GLY B N 1
ATOM 5703 C CA . GLY B 1 286 ? -14.508 -11.734 -17.141 1 89.25 286 GLY B CA 1
ATOM 5704 C C . GLY B 1 286 ? -14.477 -10.516 -16.234 1 89.25 286 GLY B C 1
ATOM 5705 O O . GLY B 1 286 ? -14.297 -9.391 -16.719 1 89.25 286 GLY B O 1
ATOM 5706 N N . VAL B 1 287 ? -14.672 -10.688 -14.945 1 92.5 287 VAL B N 1
ATOM 5707 C CA . VAL B 1 287 ? -14.609 -9.586 -13.992 1 92.5 287 VAL B CA 1
ATOM 5708 C C . VAL B 1 287 ? -13.156 -9.148 -13.805 1 92.5 287 VAL B C 1
ATOM 5710 O O . VAL B 1 287 ? -12.258 -9.984 -13.711 1 92.5 287 VAL B O 1
ATOM 5713 N N . PRO B 1 288 ? -12.93 -7.836 -13.844 1 93.25 288 PRO B N 1
ATOM 5714 C CA . PRO B 1 288 ? -11.562 -7.363 -13.617 1 93.25 288 PRO B CA 1
ATOM 5715 C C . PRO B 1 288 ? -11.008 -7.789 -12.258 1 93.25 288 PRO B C 1
ATOM 5717 O O . PRO B 1 288 ? -11.781 -8.141 -11.359 1 93.25 288 PRO B O 1
ATOM 5720 N N . PHE B 1 289 ? -9.719 -7.723 -12.109 1 93.56 289 PHE B N 1
ATOM 5721 C CA . PHE B 1 289 ? -9 -8.297 -10.977 1 93.56 289 PHE B CA 1
ATOM 5722 C C . PHE B 1 289 ? -9.469 -7.668 -9.672 1 93.56 289 PHE B C 1
ATOM 5724 O O . PHE B 1 289 ? -9.891 -8.375 -8.75 1 93.56 289 PHE B O 1
ATOM 5731 N N . ILE B 1 290 ? -9.453 -6.344 -9.539 1 96 290 ILE B N 1
ATOM 5732 C CA . ILE B 1 290 ? -9.742 -5.66 -8.281 1 96 290 ILE B CA 1
ATOM 5733 C C . ILE B 1 290 ? -11.188 -5.93 -7.871 1 96 290 ILE B C 1
ATOM 5735 O O . ILE B 1 290 ? -11.453 -6.402 -6.762 1 96 290 ILE B O 1
ATOM 5739 N N . PRO B 1 291 ? -12.195 -5.762 -8.758 1 96.94 291 PRO B N 1
ATOM 5740 C CA . PRO B 1 291 ? -13.57 -6.105 -8.391 1 96.94 291 PRO B CA 1
ATOM 5741 C C . PRO B 1 291 ? -13.734 -7.574 -8 1 96.94 291 PRO B C 1
ATOM 5743 O O . PRO B 1 291 ? -14.531 -7.898 -7.117 1 96.94 291 PRO B O 1
ATOM 5746 N N . ALA B 1 292 ? -13.023 -8.414 -8.664 1 95.38 292 ALA B N 1
ATOM 5747 C CA . ALA B 1 292 ? -13.141 -9.844 -8.375 1 95.38 292 ALA B CA 1
ATOM 5748 C C . ALA B 1 292 ? -12.734 -10.141 -6.93 1 95.38 292 ALA B C 1
ATOM 5750 O O . ALA B 1 292 ? -13.375 -10.945 -6.254 1 95.38 292 ALA B O 1
ATOM 5751 N N . PHE B 1 293 ? -11.719 -9.547 -6.484 1 95.88 293 PHE B N 1
ATOM 5752 C CA . PHE B 1 293 ? -11.273 -9.773 -5.113 1 95.88 293 PHE B CA 1
ATOM 5753 C C . PHE B 1 293 ? -12.227 -9.125 -4.117 1 95.88 293 PHE B C 1
ATOM 5755 O O . PHE B 1 293 ? -12.461 -9.664 -3.033 1 95.88 293 PHE B O 1
ATOM 5762 N N . LEU B 1 294 ? -12.727 -7.941 -4.453 1 97.31 294 LEU B N 1
ATOM 5763 C CA . LEU B 1 294 ? -13.711 -7.301 -3.586 1 97.31 294 LEU B CA 1
ATOM 5764 C C . LEU B 1 294 ? -14.961 -8.156 -3.459 1 97.31 294 LEU B C 1
ATOM 5766 O O . LEU B 1 294 ? -15.5 -8.32 -2.361 1 97.31 294 LEU B O 1
ATOM 5770 N N . LEU B 1 295 ? -15.383 -8.695 -4.566 1 96.44 295 LEU B N 1
ATOM 5771 C CA . LEU B 1 295 ? -16.547 -9.57 -4.559 1 96.44 295 LEU B CA 1
ATOM 5772 C C . LEU B 1 295 ? -16.25 -10.867 -3.818 1 96.44 295 LEU B C 1
ATOM 5774 O O . LEU B 1 295 ? -17.141 -11.438 -3.178 1 96.44 295 LEU B O 1
ATOM 5778 N N . GLY B 1 296 ? -15 -11.312 -3.994 1 95.69 296 GLY B N 1
ATOM 5779 C CA . GLY B 1 296 ? -14.602 -12.469 -3.209 1 95.69 296 GLY B CA 1
ATOM 5780 C C . GLY B 1 296 ? -14.695 -12.234 -1.714 1 95.69 296 GLY B C 1
ATOM 5781 O O . GLY B 1 296 ? -15.172 -13.102 -0.974 1 95.69 296 GLY B O 1
ATOM 5782 N N . LEU B 1 297 ? -14.266 -11.133 -1.254 1 96.06 297 LEU B N 1
ATOM 5783 C CA . LEU B 1 297 ? -14.359 -10.758 0.154 1 96.06 297 LEU B CA 1
ATOM 5784 C C . LEU B 1 297 ? -15.82 -10.633 0.583 1 96.06 297 LEU B C 1
ATOM 5786 O O . LEU B 1 297 ? -16.188 -11.078 1.671 1 96.06 297 LEU B O 1
ATOM 5790 N N . ALA B 1 298 ? -16.625 -10 -0.228 1 95.81 298 ALA B N 1
ATOM 5791 C CA . ALA B 1 298 ? -18.062 -9.867 0.056 1 95.81 298 ALA B CA 1
ATOM 5792 C C . ALA B 1 298 ? -18.734 -11.234 0.161 1 95.81 298 ALA B C 1
ATOM 5794 O O . ALA B 1 298 ? -19.578 -11.445 1.029 1 95.81 298 ALA B O 1
ATOM 5795 N N . TYR B 1 299 ? -18.406 -12.125 -0.761 1 96.31 299 TYR B N 1
ATOM 5796 C CA . TYR B 1 299 ? -18.938 -13.484 -0.719 1 96.31 299 TYR B CA 1
ATOM 5797 C C . TYR B 1 299 ? -18.578 -14.164 0.594 1 96.31 299 TYR B C 1
ATOM 5799 O O . TYR B 1 299 ? -19.438 -14.75 1.258 1 96.31 299 TYR B O 1
ATOM 5807 N N . GLY B 1 300 ? -17.234 -14.133 0.938 1 95.12 300 GLY B N 1
ATOM 5808 C CA . GLY B 1 300 ? -16.812 -14.727 2.195 1 95.12 300 GLY B CA 1
ATOM 5809 C C . GLY B 1 300 ? -17.562 -14.18 3.398 1 95.12 300 GLY B C 1
ATOM 5810 O O . GLY B 1 300 ? -17.953 -14.938 4.289 1 95.12 300 GLY B O 1
ATOM 5811 N N . PHE B 1 301 ? -17.75 -12.891 3.422 1 95.62 301 PHE B N 1
ATOM 5812 C CA . PHE B 1 301 ? -18.469 -12.242 4.516 1 95.62 301 PHE B CA 1
ATOM 5813 C C . PHE B 1 301 ? -19.906 -12.727 4.57 1 95.62 301 PHE B C 1
ATOM 5815 O O . PHE B 1 301 ? -20.422 -13.039 5.645 1 95.62 301 PHE B O 1
ATOM 5822 N N . ALA B 1 302 ? -20.547 -12.844 3.441 1 94.25 302 ALA B N 1
ATOM 5823 C CA . ALA B 1 302 ? -21.953 -13.195 3.371 1 94.25 302 ALA B CA 1
ATOM 5824 C C . ALA B 1 302 ? -22.188 -14.641 3.816 1 94.25 302 ALA B C 1
ATOM 5826 O O . ALA B 1 302 ? -23.141 -14.93 4.539 1 94.25 302 ALA B O 1
ATOM 5827 N N . VAL B 1 303 ? -21.328 -15.492 3.393 1 94 303 VAL B N 1
ATOM 5828 C CA . VAL B 1 303 ? -21.578 -16.922 3.611 1 94 303 VAL B CA 1
ATOM 5829 C C . VAL B 1 303 ? -21.141 -17.312 5.023 1 94 303 VAL B C 1
ATOM 5831 O O . VAL B 1 303 ? -21.453 -18.406 5.492 1 94 303 VAL B O 1
ATOM 5834 N N . THR B 1 304 ? -20.438 -16.438 5.695 1 93.75 304 THR B N 1
ATOM 5835 C CA . THR B 1 304 ? -20.047 -16.672 7.082 1 93.75 304 THR B CA 1
ATOM 5836 C C . THR B 1 304 ? -20.562 -15.562 7.988 1 93.75 304 THR B C 1
ATOM 5838 O O . THR B 1 304 ? -19.891 -15.172 8.945 1 93.75 304 THR B O 1
ATOM 5841 N N . LEU B 1 305 ? -21.688 -15.055 7.656 1 92.19 305 LEU B N 1
ATOM 5842 C CA . LEU B 1 305 ? -22.281 -13.984 8.453 1 92.19 305 LEU B CA 1
ATOM 5843 C C . LEU B 1 305 ? -22.406 -14.406 9.914 1 92.19 305 LEU B C 1
ATOM 5845 O O . LEU B 1 305 ? -22.828 -15.523 10.211 1 92.19 305 LEU B O 1
ATOM 5849 N N . ARG B 1 306 ? -21.938 -13.578 10.758 1 90.62 306 ARG B N 1
ATOM 5850 C CA . ARG B 1 306 ? -21.922 -13.859 12.188 1 90.62 306 ARG B CA 1
ATOM 5851 C C . ARG B 1 306 ? -21.953 -12.57 13 1 90.62 306 ARG B C 1
ATOM 5853 O O . ARG B 1 306 ? -21.703 -11.492 12.469 1 90.62 306 ARG B O 1
ATOM 5860 N N . ARG B 1 307 ? -22.297 -12.758 14.25 1 90.56 307 ARG B N 1
ATOM 5861 C CA . ARG B 1 307 ? -22.219 -11.617 15.156 1 90.56 307 ARG B CA 1
ATOM 5862 C C . ARG B 1 307 ? -20.781 -11.133 15.305 1 90.56 307 ARG B C 1
ATOM 5864 O O . ARG B 1 307 ? -19.875 -11.938 15.5 1 90.56 307 ARG B O 1
ATOM 5871 N N . GLY B 1 308 ? -20.594 -9.852 15.133 1 91.31 308 GLY B N 1
ATOM 5872 C CA . GLY B 1 308 ? -19.266 -9.281 15.195 1 91.31 308 GLY B CA 1
ATOM 5873 C C . GLY B 1 308 ? -18.5 -9.391 13.891 1 91.31 308 GLY B C 1
ATOM 5874 O O . GLY B 1 308 ? -17.281 -9.18 13.852 1 91.31 308 GLY B O 1
ATOM 5875 N N . GLY B 1 309 ? -19.25 -9.758 12.898 1 93.25 309 GLY B N 1
ATOM 5876 C CA . GLY B 1 309 ? -18.641 -9.977 11.594 1 93.25 309 GLY B CA 1
ATOM 5877 C C . GLY B 1 309 ? -18 -8.734 11.016 1 93.25 309 GLY B C 1
ATOM 5878 O O . GLY B 1 309 ? -16.969 -8.812 10.352 1 93.25 309 GLY B O 1
ATOM 5879 N N . VAL B 1 310 ? -18.594 -7.582 11.297 1 93.62 310 VAL B N 1
ATOM 5880 C CA . VAL B 1 310 ? -18.094 -6.32 10.773 1 93.62 310 VAL B CA 1
ATOM 5881 C C . VAL B 1 310 ? -16.719 -6.012 11.391 1 93.62 310 VAL B C 1
ATOM 5883 O O . VAL B 1 310 ? -15.789 -5.621 10.688 1 93.62 310 VAL B O 1
ATOM 5886 N N . ASN B 1 311 ? -16.594 -6.223 12.633 1 93.62 311 ASN B N 1
ATOM 5887 C CA . ASN B 1 311 ? -15.32 -6.012 13.312 1 93.62 311 ASN B CA 1
ATOM 5888 C C . ASN B 1 311 ? -14.266 -7.012 12.844 1 93.62 311 ASN B C 1
ATOM 5890 O O . ASN B 1 311 ? -13.086 -6.664 12.703 1 93.62 311 ASN B O 1
ATOM 5894 N N . LEU B 1 312 ? -14.734 -8.195 12.672 1 95.25 312 LEU B N 1
ATOM 5895 C CA . LEU B 1 312 ? -13.836 -9.227 12.18 1 95.25 312 LEU B CA 1
ATOM 5896 C C . LEU B 1 312 ? -13.336 -8.898 10.781 1 95.25 312 LEU B C 1
ATOM 5898 O O . LEU B 1 312 ? -12.156 -9.094 10.477 1 95.25 312 LEU B O 1
ATOM 5902 N N . LEU B 1 313 ? -14.203 -8.406 9.992 1 96.88 313 LEU B N 1
ATOM 5903 C CA . LEU B 1 313 ? -13.836 -8.031 8.625 1 96.88 313 LEU B CA 1
ATOM 5904 C C . LEU B 1 313 ? -12.859 -6.859 8.633 1 96.88 313 LEU B C 1
ATOM 5906 O O . LEU B 1 313 ? -11.891 -6.855 7.875 1 96.88 313 LEU B O 1
ATOM 5910 N N . THR B 1 314 ? -13.133 -5.891 9.445 1 95.56 314 THR B N 1
ATOM 5911 C CA . THR B 1 314 ? -12.234 -4.746 9.57 1 95.56 314 THR B CA 1
ATOM 5912 C C . THR B 1 314 ? -10.844 -5.191 10.016 1 95.56 314 THR B C 1
ATOM 5914 O O . THR B 1 314 ? -9.836 -4.742 9.461 1 95.56 314 THR B O 1
ATOM 5917 N N . GLY B 1 315 ? -10.797 -6.082 10.945 1 95.5 315 GLY B N 1
ATOM 5918 C CA . GLY B 1 315 ? -9.531 -6.645 11.383 1 95.5 315 GLY B CA 1
ATOM 5919 C C . GLY B 1 315 ? -8.805 -7.402 10.289 1 95.5 315 GLY B C 1
ATOM 5920 O O . GLY B 1 315 ? -7.586 -7.273 10.141 1 95.5 315 GLY B O 1
ATOM 5921 N N . ALA B 1 316 ? -9.523 -8.133 9.523 1 95.19 316 ALA B N 1
ATOM 5922 C CA . ALA B 1 316 ? -8.953 -8.914 8.43 1 95.19 316 ALA B CA 1
ATOM 5923 C C . ALA B 1 316 ? -8.375 -7.996 7.352 1 95.19 316 ALA B C 1
ATOM 5925 O O . ALA B 1 316 ? -7.332 -8.297 6.766 1 95.19 316 ALA B O 1
ATOM 5926 N N . MET B 1 317 ? -9.07 -6.941 7.094 1 97.06 317 MET B N 1
ATOM 5927 C CA . MET B 1 317 ? -8.617 -5.996 6.078 1 97.06 317 MET B CA 1
ATOM 5928 C C . MET B 1 317 ? -7.301 -5.348 6.492 1 97.06 317 MET B C 1
ATOM 5930 O O . MET B 1 317 ? -6.367 -5.254 5.691 1 97.06 317 MET B O 1
ATOM 5934 N N . LEU B 1 318 ? -7.219 -4.988 7.688 1 94.94 318 LEU B N 1
ATOM 5935 C CA . LEU B 1 318 ? -6.035 -4.285 8.164 1 94.94 318 LEU B CA 1
ATOM 5936 C C . LEU B 1 318 ? -4.863 -5.246 8.344 1 94.94 318 LEU B C 1
ATOM 5938 O O . LEU B 1 318 ? -3.775 -5.008 7.816 1 94.94 318 LEU B O 1
ATOM 5942 N N . GLU B 1 319 ? -5.078 -6.352 9.016 1 93.69 319 GLU B N 1
ATOM 5943 C CA . GLU B 1 319 ? -4.02 -7.328 9.25 1 93.69 319 GLU B CA 1
ATOM 5944 C C . GLU B 1 319 ? -3.586 -7.988 7.941 1 93.69 319 GLU B C 1
ATOM 5946 O O . GLU B 1 319 ? -2.402 -8.273 7.746 1 93.69 319 GLU B O 1
ATOM 5951 N N . GLY B 1 320 ? -4.547 -8.25 7.129 1 94.12 320 GLY B N 1
ATOM 5952 C CA . GLY B 1 320 ? -4.242 -8.852 5.84 1 94.12 320 GLY B CA 1
ATOM 5953 C C . GLY B 1 320 ? -3.393 -7.957 4.953 1 94.12 320 GLY B C 1
ATOM 5954 O O . GLY B 1 320 ? -2.432 -8.422 4.336 1 94.12 320 GLY B O 1
ATOM 5955 N N . SER B 1 321 ? -3.717 -6.723 4.883 1 95.38 321 SER B N 1
ATOM 5956 C CA . SER B 1 321 ? -2.934 -5.777 4.094 1 95.38 321 SER B CA 1
ATOM 5957 C C . SER B 1 321 ? -1.529 -5.609 4.668 1 95.38 321 SER B C 1
ATOM 5959 O O . SER B 1 321 ? -0.555 -5.527 3.918 1 95.38 321 SER B O 1
ATOM 5961 N N . ALA B 1 322 ? -1.465 -5.609 5.949 1 93.75 322 ALA B N 1
ATOM 5962 C CA . ALA B 1 322 ? -0.168 -5.473 6.605 1 93.75 322 ALA B CA 1
ATOM 5963 C C . ALA B 1 322 ? 0.716 -6.688 6.336 1 93.75 322 ALA B C 1
ATOM 5965 O O . ALA B 1 322 ? 1.938 -6.562 6.223 1 93.75 322 ALA B O 1
ATOM 5966 N N . SER B 1 323 ? 0.117 -7.754 6.156 1 91 323 SER B N 1
ATOM 5967 C CA . SER B 1 323 ? 0.866 -9 6.012 1 91 323 SER B CA 1
ATOM 5968 C C . SER B 1 323 ? 1.55 -9.078 4.648 1 91 323 SER B C 1
ATOM 5970 O O . SER B 1 323 ? 2.486 -9.859 4.465 1 91 323 SER B O 1
ATOM 5972 N N . VAL B 1 324 ? 1.172 -8.289 3.725 1 91.69 324 VAL B N 1
ATOM 5973 C CA . VAL B 1 324 ? 1.741 -8.391 2.385 1 91.69 324 VAL B CA 1
ATOM 5974 C C . VAL B 1 324 ? 2.582 -7.152 2.086 1 91.69 324 VAL B C 1
ATOM 5976 O O . VAL B 1 324 ? 2.943 -6.902 0.935 1 91.69 324 VAL B O 1
ATOM 5979 N N . VAL B 1 325 ? 2.896 -6.414 3.07 1 94.56 325 VAL B N 1
ATOM 5980 C CA . VAL B 1 325 ? 3.596 -5.145 2.896 1 94.56 325 VAL B CA 1
ATOM 5981 C C . VAL B 1 325 ? 4.969 -5.391 2.271 1 94.56 325 VAL B C 1
ATOM 5983 O O . VAL B 1 325 ? 5.449 -4.582 1.476 1 94.56 325 VAL B O 1
ATOM 5986 N N . ALA B 1 326 ? 5.629 -6.488 2.689 1 92.38 326 ALA B N 1
ATOM 5987 C CA . ALA B 1 326 ? 6.941 -6.789 2.127 1 92.38 326 ALA B CA 1
ATOM 5988 C C . ALA B 1 326 ? 6.879 -6.883 0.605 1 92.38 326 ALA B C 1
ATOM 5990 O O . ALA B 1 326 ? 7.762 -6.375 -0.092 1 92.38 326 ALA B O 1
ATOM 5991 N N . ALA B 1 327 ? 5.871 -7.555 0.127 1 91.12 327 ALA B N 1
ATOM 5992 C CA . ALA B 1 327 ? 5.68 -7.676 -1.315 1 91.12 327 ALA B CA 1
ATOM 5993 C C . ALA B 1 327 ? 5.363 -6.32 -1.942 1 91.12 327 ALA B C 1
ATOM 5995 O O . ALA B 1 327 ? 5.836 -6.012 -3.041 1 91.12 327 ALA B O 1
ATOM 5996 N N . VAL B 1 328 ? 4.555 -5.539 -1.307 1 95.44 328 VAL B N 1
ATOM 5997 C CA . VAL B 1 328 ? 4.145 -4.23 -1.803 1 95.44 328 VAL B CA 1
ATOM 5998 C C . VAL B 1 328 ? 5.363 -3.322 -1.944 1 95.44 328 VAL B C 1
ATOM 6000 O O . VAL B 1 328 ? 5.551 -2.684 -2.982 1 95.44 328 VAL B O 1
ATOM 6003 N N . VAL B 1 329 ? 6.188 -3.287 -0.919 1 96.75 329 VAL B N 1
ATOM 6004 C CA . VAL B 1 329 ? 7.379 -2.445 -0.944 1 96.75 329 VAL B CA 1
ATOM 6005 C C . VAL B 1 329 ? 8.344 -2.951 -2.012 1 96.75 329 VAL B C 1
ATOM 6007 O O . VAL B 1 329 ? 8.992 -2.156 -2.699 1 96.75 329 VAL B O 1
ATOM 6010 N N . LEU B 1 330 ? 8.445 -4.203 -2.111 1 93.06 330 LEU B N 1
ATOM 6011 C CA . LEU B 1 330 ? 9.289 -4.785 -3.148 1 93.06 330 LEU B CA 1
ATOM 6012 C C . LEU B 1 330 ? 8.812 -4.371 -4.535 1 93.06 330 LEU B C 1
ATOM 6014 O O . LEU B 1 330 ? 9.617 -4.09 -5.422 1 93.06 330 LEU B O 1
ATOM 6018 N N . MET B 1 331 ? 7.523 -4.375 -4.75 1 94.5 331 MET B N 1
ATOM 6019 C CA . MET B 1 331 ? 6.953 -4.004 -6.043 1 94.5 331 MET B CA 1
ATOM 6020 C C . MET B 1 331 ? 7.293 -2.557 -6.391 1 94.5 331 MET B C 1
ATOM 6022 O O . MET B 1 331 ? 7.477 -2.223 -7.562 1 94.5 331 MET B O 1
ATOM 6026 N N . MET B 1 332 ? 7.402 -1.704 -5.387 1 96.94 332 MET B N 1
ATOM 6027 C CA . MET B 1 332 ? 7.848 -0.336 -5.641 1 96.94 332 MET B CA 1
ATOM 6028 C C . MET B 1 332 ? 9.25 -0.322 -6.238 1 96.94 332 MET B C 1
ATOM 6030 O O . MET B 1 332 ? 9.516 0.408 -7.195 1 96.94 332 MET B O 1
ATOM 6034 N N . GLY B 1 333 ? 10.117 -1.139 -5.648 1 95.25 333 GLY B N 1
ATOM 6035 C CA . GLY B 1 333 ? 11.469 -1.244 -6.168 1 95.25 333 GLY B CA 1
ATOM 6036 C C . GLY B 1 333 ? 11.531 -1.833 -7.566 1 95.25 333 GLY B C 1
ATOM 6037 O O . GLY B 1 333 ? 12.297 -1.366 -8.414 1 95.25 333 GLY B O 1
ATOM 6038 N N . ILE B 1 334 ? 10.75 -2.859 -7.777 1 92 334 ILE B N 1
ATOM 6039 C CA . ILE B 1 334 ? 10.672 -3.465 -9.102 1 92 334 ILE B CA 1
ATOM 6040 C C . ILE B 1 334 ? 10.203 -2.426 -10.117 1 92 334 ILE B C 1
ATOM 6042 O O . ILE B 1 334 ? 10.766 -2.32 -11.211 1 92 334 ILE B O 1
ATOM 6046 N N . GLY B 1 335 ? 9.195 -1.669 -9.742 1 94.62 335 GLY B N 1
ATOM 6047 C CA . GLY B 1 335 ? 8.711 -0.613 -10.609 1 94.62 335 GLY B CA 1
ATOM 6048 C C . GLY B 1 335 ? 9.773 0.418 -10.945 1 94.62 335 GLY B C 1
ATOM 6049 O O . GLY B 1 335 ? 9.875 0.854 -12.094 1 94.62 335 GLY B O 1
ATOM 6050 N N . MET B 1 336 ? 10.555 0.81 -9.961 1 95.88 336 MET B N 1
ATOM 6051 C CA . MET B 1 336 ? 11.633 1.764 -10.203 1 95.88 336 MET B CA 1
ATOM 6052 C C . MET B 1 336 ? 12.648 1.202 -11.203 1 95.88 336 MET B C 1
ATOM 6054 O O . MET B 1 336 ? 13.141 1.929 -12.062 1 95.88 336 MET B O 1
ATOM 6058 N N . THR B 1 337 ? 12.93 -0.032 -11.062 1 92.31 337 THR B N 1
ATOM 6059 C CA . THR B 1 337 ? 13.867 -0.678 -11.977 1 92.31 337 THR B CA 1
ATOM 6060 C C . THR B 1 337 ? 13.305 -0.718 -13.391 1 92.31 337 THR B C 1
ATOM 6062 O O . THR B 1 337 ? 14.023 -0.455 -14.359 1 92.31 337 THR B O 1
ATOM 6065 N N . LEU B 1 338 ? 12.047 -0.991 -13.523 1 91.12 338 LEU B N 1
ATOM 6066 C CA . LEU B 1 338 ? 11.398 -1.015 -14.836 1 91.12 338 LEU B CA 1
ATOM 6067 C C . LEU B 1 338 ? 11.422 0.369 -15.477 1 91.12 338 LEU B C 1
ATOM 6069 O O . LEU B 1 338 ? 11.703 0.502 -16.672 1 91.12 338 LEU B O 1
ATOM 6073 N N . SER B 1 339 ? 11.102 1.339 -14.68 1 94.06 339 SER B N 1
ATOM 6074 C CA . SER B 1 339 ? 11.102 2.703 -15.195 1 94.06 339 SER B CA 1
ATOM 6075 C C . SER B 1 339 ? 12.508 3.148 -15.578 1 94.06 339 SER B C 1
ATOM 6077 O O . SER B 1 339 ? 12.688 3.934 -16.516 1 94.06 339 SER B O 1
ATOM 6079 N N . ALA B 1 340 ? 13.492 2.621 -14.844 1 93.62 340 ALA B N 1
ATOM 6080 C CA . ALA B 1 340 ? 14.875 2.961 -15.156 1 93.62 340 ALA B CA 1
ATOM 6081 C C . ALA B 1 340 ? 15.312 2.334 -16.484 1 93.62 340 ALA B C 1
ATOM 6083 O O . ALA B 1 340 ? 16.031 2.961 -17.266 1 93.62 340 ALA B O 1
ATOM 6084 N N . VAL B 1 341 ? 14.867 1.232 -16.734 1 88.38 341 VAL B N 1
ATOM 6085 C CA . VAL B 1 341 ? 15.328 0.49 -17.906 1 88.38 341 VAL B CA 1
ATOM 6086 C C . VAL B 1 341 ? 14.477 0.857 -19.109 1 88.38 341 VAL B C 1
ATOM 6088 O O . VAL B 1 341 ? 15.016 1.183 -20.172 1 88.38 341 VAL B O 1
ATOM 6091 N N . LEU B 1 342 ? 13.141 0.878 -19 1 87.38 342 LEU B N 1
ATOM 6092 C CA . LEU B 1 342 ? 12.219 1.047 -20.125 1 87.38 342 LEU B CA 1
ATOM 6093 C C . LEU B 1 342 ? 11.867 2.518 -20.312 1 87.38 342 LEU B C 1
ATOM 6095 O O . LEU B 1 342 ? 11.398 2.912 -21.391 1 87.38 342 LEU B O 1
ATOM 6099 N N . GLY B 1 343 ? 12.148 3.238 -19.328 1 91.38 343 GLY B N 1
ATOM 6100 C CA . GLY B 1 343 ? 11.664 4.609 -19.328 1 91.38 343 GLY B CA 1
ATOM 6101 C C . GLY B 1 343 ? 10.359 4.785 -18.578 1 91.38 343 GLY B C 1
ATOM 6102 O O . GLY B 1 343 ? 9.664 3.809 -18.297 1 91.38 343 GLY B O 1
ATOM 6103 N N . PRO B 1 344 ? 10.039 6.02 -18.234 1 93.56 344 PRO B N 1
ATOM 6104 C CA . PRO B 1 344 ? 8.797 6.301 -17.516 1 93.56 344 PRO B CA 1
ATOM 6105 C C . PRO B 1 344 ? 7.551 5.953 -18.328 1 93.56 344 PRO B C 1
ATOM 6107 O O . PRO B 1 344 ? 7.609 5.879 -19.547 1 93.56 344 PRO B O 1
ATOM 6110 N N . THR B 1 345 ? 6.488 5.789 -17.609 1 89.44 345 THR B N 1
ATOM 6111 C CA . THR B 1 345 ? 5.223 5.461 -18.25 1 89.44 345 THR B CA 1
ATOM 6112 C C . THR B 1 345 ? 4.664 6.676 -18.984 1 89.44 345 THR B C 1
ATOM 6114 O O . THR B 1 345 ? 5.012 7.816 -18.672 1 89.44 345 THR B O 1
ATOM 6117 N N . LYS B 1 346 ? 3.758 6.461 -19.953 1 83.62 346 LYS B N 1
ATOM 6118 C CA . LYS B 1 346 ? 3.184 7.527 -20.781 1 83.62 346 LYS B CA 1
ATOM 6119 C C . LYS B 1 346 ? 1.979 8.156 -20.078 1 83.62 346 LYS B C 1
ATOM 6121 O O . LYS B 1 346 ? 1.501 9.219 -20.5 1 83.62 346 LYS B O 1
ATOM 6126 N N . THR B 1 347 ? 1.641 7.453 -19 1 77 347 THR B N 1
ATOM 6127 C CA . THR B 1 347 ? 0.499 7.949 -18.234 1 77 347 THR B CA 1
ATOM 6128 C C . THR B 1 347 ? 0.903 8.266 -16.797 1 77 347 THR B C 1
ATOM 6130 O O . THR B 1 347 ? 1.9 7.738 -16.297 1 77 347 THR B O 1
ATOM 6133 N N . GLY B 1 348 ? 0.391 9.344 -16.156 1 75.5 348 GLY B N 1
ATOM 6134 C CA . GLY B 1 348 ? 0.665 9.695 -14.773 1 75.5 348 GLY B CA 1
ATOM 6135 C C . GLY B 1 348 ? 1.827 10.656 -14.617 1 75.5 348 GLY B C 1
ATOM 6136 O O . GLY B 1 348 ? 1.997 11.57 -15.43 1 75.5 348 GLY B O 1
ATOM 6137 N N . VAL B 1 349 ? 2.66 10.352 -13.688 1 76.31 349 VAL B N 1
ATOM 6138 C CA . VAL B 1 349 ? 3.707 11.297 -13.32 1 76.31 349 VAL B CA 1
ATOM 6139 C C . VAL B 1 349 ? 4.867 11.195 -14.305 1 76.31 349 VAL B C 1
ATOM 6141 O O . VAL B 1 349 ? 5.582 12.172 -14.531 1 76.31 349 VAL B O 1
ATOM 6144 N N . GLY B 1 350 ? 5.031 10.031 -14.898 1 77.25 350 GLY B N 1
ATOM 6145 C CA . GLY B 1 350 ? 6.109 9.828 -15.852 1 77.25 350 GLY B CA 1
ATOM 6146 C C . GLY B 1 350 ? 5.824 10.438 -17.219 1 77.25 350 GLY B C 1
ATOM 6147 O O . GLY B 1 350 ? 6.73 10.57 -18.031 1 77.25 350 GLY B O 1
ATOM 6148 N N . ALA B 1 351 ? 4.699 10.898 -17.422 1 80.19 351 ALA B N 1
ATOM 6149 C CA . ALA B 1 351 ? 4.273 11.422 -18.719 1 80.19 351 ALA B CA 1
ATOM 6150 C C . ALA B 1 351 ? 5.012 12.711 -19.047 1 80.19 351 ALA B C 1
ATOM 6152 O O . ALA B 1 351 ? 5.152 13.055 -20.234 1 80.19 351 ALA B O 1
ATOM 6153 N N . VAL B 1 352 ? 5.477 13.273 -18.062 1 82.69 352 VAL B N 1
ATOM 6154 C CA . VAL B 1 352 ? 6.121 14.57 -18.25 1 82.69 352 VAL B CA 1
ATOM 6155 C C . VAL B 1 352 ? 7.328 14.414 -19.188 1 82.69 352 VAL B C 1
ATOM 6157 O O . VAL B 1 352 ? 7.602 15.289 -20 1 82.69 352 VAL B O 1
ATOM 6160 N N . TRP B 1 353 ? 8.055 13.383 -19.078 1 89 353 TRP B N 1
ATOM 6161 C CA . TRP B 1 353 ? 9.234 13.156 -19.906 1 89 353 TRP B CA 1
ATOM 6162 C C . TRP B 1 353 ? 8.844 13.016 -21.375 1 89 353 TRP B C 1
ATOM 6164 O O . TRP B 1 353 ? 9.523 13.547 -22.266 1 89 353 TRP B O 1
ATOM 6174 N N . HIS B 1 354 ? 7.805 12.406 -21.641 1 87.62 354 HIS B N 1
ATOM 6175 C CA . HIS B 1 354 ? 7.375 12.172 -23.016 1 87.62 354 HIS B CA 1
ATOM 6176 C C . HIS B 1 354 ? 6.855 13.461 -23.656 1 87.62 354 HIS B C 1
ATOM 6178 O O . HIS B 1 354 ? 6.945 13.633 -24.875 1 87.62 354 HIS B O 1
ATOM 6184 N N . THR B 1 355 ? 6.297 14.25 -22.828 1 84.31 355 THR B N 1
ATOM 6185 C CA . THR B 1 355 ? 5.789 15.516 -23.344 1 84.31 355 THR B CA 1
ATOM 6186 C C . THR B 1 355 ? 6.941 16.453 -23.719 1 84.31 355 THR B C 1
ATOM 6188 O O . THR B 1 355 ? 6.855 17.188 -24.703 1 84.31 355 THR B O 1
ATOM 6191 N N . THR B 1 356 ? 7.996 16.344 -23 1 86.12 356 THR B N 1
ATOM 6192 C CA . THR B 1 356 ? 9.125 17.234 -23.25 1 86.12 356 THR B CA 1
ATOM 6193 C C . THR B 1 356 ? 10.086 16.625 -24.266 1 86.12 356 THR B C 1
ATOM 6195 O O . THR B 1 356 ? 10.883 17.328 -24.875 1 86.12 356 THR B O 1
ATOM 6198 N N . HIS B 1 357 ? 9.969 15.242 -24.406 1 90.25 357 HIS B N 1
ATOM 6199 C CA . HIS B 1 357 ? 10.82 14.539 -25.359 1 90.25 357 HIS B CA 1
ATOM 6200 C C . HIS B 1 357 ? 10.008 13.586 -26.234 1 90.25 357 HIS B C 1
ATOM 6202 O O . HIS B 1 357 ? 10.203 12.367 -26.172 1 90.25 357 HIS B O 1
ATOM 6208 N N . PRO B 1 358 ? 9.133 14.086 -27.078 1 83.88 358 PRO B N 1
ATOM 6209 C CA . PRO B 1 358 ? 8.188 13.242 -27.812 1 83.88 358 PRO B CA 1
ATOM 6210 C C . PRO B 1 358 ? 8.883 12.258 -28.766 1 83.88 358 PRO B C 1
ATOM 6212 O O . PRO B 1 358 ? 8.414 11.133 -28.938 1 83.88 358 PRO B O 1
ATOM 6215 N N . ASP B 1 359 ? 10.047 12.477 -29.297 1 83.81 359 ASP B N 1
ATOM 6216 C CA . ASP B 1 359 ? 10.625 11.609 -30.312 1 83.81 359 ASP B CA 1
ATOM 6217 C C . ASP B 1 359 ? 11.969 11.055 -29.859 1 83.81 359 ASP B C 1
ATOM 6219 O O . ASP B 1 359 ? 12.781 10.625 -30.688 1 83.81 359 ASP B O 1
ATOM 6223 N N . THR B 1 360 ? 12.125 10.953 -28.594 1 88.31 360 THR B N 1
ATOM 6224 C CA . THR B 1 360 ? 13.422 10.492 -28.125 1 88.31 360 THR B CA 1
ATOM 6225 C C . THR B 1 360 ? 13.273 9.172 -27.359 1 88.31 360 THR B C 1
ATOM 6227 O O . THR B 1 360 ? 12.32 8.984 -26.609 1 88.31 360 THR B O 1
ATOM 6230 N N . VAL B 1 361 ? 14.195 8.352 -27.703 1 88.81 361 VAL B N 1
ATOM 6231 C CA . VAL B 1 361 ? 14.234 7.082 -26.984 1 88.81 361 VAL B CA 1
ATOM 6232 C C . VAL B 1 361 ? 14.891 7.277 -25.625 1 88.81 361 VAL B C 1
ATOM 6234 O O . VAL B 1 361 ? 15.836 8.047 -25.484 1 88.81 361 VAL B O 1
ATOM 6237 N N . TRP B 1 362 ? 14.336 6.59 -24.609 1 92.12 362 TRP B N 1
ATOM 6238 C CA . TRP B 1 362 ? 14.883 6.645 -23.25 1 92.12 362 TRP B CA 1
ATOM 6239 C C . TRP B 1 362 ? 16.359 6.258 -23.25 1 92.12 362 TRP B C 1
ATOM 6241 O O . TRP B 1 362 ? 16.734 5.215 -23.797 1 92.12 362 TRP B O 1
ATOM 6251 N N . PRO B 1 363 ? 17.172 7.027 -22.703 1 93 363 PRO B N 1
ATOM 6252 C CA . PRO B 1 363 ? 18.625 6.879 -22.844 1 93 363 PRO B CA 1
ATOM 6253 C C . PRO B 1 363 ? 19.125 5.539 -22.312 1 93 363 PRO B C 1
ATOM 6255 O O . PRO B 1 363 ? 20.031 4.941 -22.906 1 93 363 PRO B O 1
ATOM 6258 N N . VAL B 1 364 ? 18.641 5.094 -21.203 1 91.56 364 VAL B N 1
ATOM 6259 C CA . VAL B 1 364 ? 19.109 3.832 -20.625 1 91.56 364 VAL B CA 1
ATOM 6260 C C . VAL B 1 364 ? 18.766 2.682 -21.562 1 91.56 364 VAL B C 1
ATOM 6262 O O . VAL B 1 364 ? 19.594 1.797 -21.797 1 91.56 364 VAL B O 1
ATOM 6265 N N . LEU B 1 365 ? 17.641 2.748 -22.094 1 87.44 365 LEU B N 1
ATOM 6266 C CA . LEU B 1 365 ? 17.203 1.719 -23.031 1 87.44 365 LEU B CA 1
ATOM 6267 C C . LEU B 1 365 ? 18.047 1.738 -24.281 1 87.44 365 LEU B C 1
ATOM 6269 O O . LEU B 1 365 ? 18.453 0.685 -24.781 1 87.44 365 LEU B O 1
ATOM 6273 N N . ALA B 1 366 ? 18.297 2.867 -24.781 1 86.94 366 ALA B N 1
ATOM 6274 C CA . ALA B 1 366 ? 19.109 3.037 -25.969 1 86.94 366 ALA B CA 1
ATOM 6275 C C . ALA B 1 366 ? 20.516 2.49 -25.766 1 86.94 366 ALA B C 1
ATOM 6277 O O . ALA B 1 366 ? 21.141 1.961 -26.688 1 86.94 366 ALA B O 1
ATOM 6278 N N . ALA B 1 367 ? 20.953 2.574 -24.609 1 87.38 367 ALA B N 1
ATOM 6279 C CA . ALA B 1 367 ? 22.312 2.16 -24.281 1 87.38 367 ALA B CA 1
ATOM 6280 C C . ALA B 1 367 ? 22.406 0.646 -24.125 1 87.38 367 ALA B C 1
ATOM 6282 O O . ALA B 1 367 ? 23.422 0.042 -24.453 1 87.38 367 ALA B O 1
ATOM 6283 N N . ILE B 1 368 ? 21.391 0.051 -23.672 1 82.88 368 ILE B N 1
ATOM 6284 C CA . ILE B 1 368 ? 21.469 -1.355 -23.297 1 82.88 368 ILE B CA 1
ATOM 6285 C C . ILE B 1 368 ? 21.047 -2.234 -24.469 1 82.88 368 ILE B C 1
ATOM 6287 O O . ILE B 1 368 ? 21.5 -3.379 -24.594 1 82.88 368 ILE B O 1
ATOM 6291 N N . GLN B 1 369 ? 20.312 -1.754 -25.375 1 80.44 369 GLN B N 1
ATOM 6292 C CA . GLN B 1 369 ? 19.734 -2.535 -26.453 1 80.44 369 GLN B CA 1
ATOM 6293 C C . GLN B 1 369 ? 20.828 -3.184 -27.312 1 80.44 369 GLN B C 1
ATOM 6295 O O . GLN B 1 369 ? 20.75 -4.375 -27.625 1 80.44 369 GLN B O 1
ATOM 6300 N N . PRO B 1 370 ? 21.828 -2.5 -27.672 1 80.62 370 PRO B N 1
ATOM 6301 C CA . PRO B 1 370 ? 22.875 -3.113 -28.5 1 80.62 370 PRO B CA 1
ATOM 6302 C C . PRO B 1 370 ? 23.656 -4.199 -27.766 1 80.62 370 PRO B C 1
ATOM 6304 O O . PRO B 1 370 ? 24.156 -5.129 -28.406 1 80.62 370 PRO B O 1
ATOM 6307 N N . LEU B 1 371 ? 23.703 -4.129 -26.516 1 78.06 371 LEU B N 1
ATOM 6308 C CA . LEU B 1 371 ? 24.438 -5.098 -25.719 1 78.06 371 LEU B CA 1
ATOM 6309 C C . LEU B 1 371 ? 23.641 -6.383 -25.531 1 78.06 371 LEU B C 1
ATOM 6311 O O . LEU B 1 371 ? 24.219 -7.469 -25.438 1 78.06 371 LEU B O 1
ATOM 6315 N N . LEU B 1 372 ? 22.375 -6.266 -25.516 1 76.12 372 LEU B N 1
ATOM 6316 C CA . LEU B 1 372 ? 21.547 -7.41 -25.141 1 76.12 372 LEU B CA 1
ATOM 6317 C C . LEU B 1 372 ? 20.984 -8.086 -26.391 1 76.12 372 LEU B C 1
ATOM 6319 O O . LEU B 1 372 ? 20.609 -9.258 -26.344 1 76.12 372 LEU B O 1
ATOM 6323 N N . ALA B 1 373 ? 20.953 -7.41 -27.469 1 76.31 373 ALA B N 1
ATOM 6324 C CA . ALA B 1 373 ? 20.359 -7.91 -28.703 1 76.31 373 ALA B CA 1
ATOM 6325 C C . ALA B 1 373 ? 20.984 -9.234 -29.125 1 76.31 373 ALA B C 1
ATOM 6327 O O . ALA B 1 373 ? 20.281 -10.172 -29.5 1 76.31 373 ALA B O 1
ATOM 6328 N N . PRO B 1 374 ? 22.234 -9.398 -28.906 1 77.19 374 PRO B N 1
ATOM 6329 C CA . PRO B 1 374 ? 22.844 -10.664 -29.328 1 77.19 374 PRO B CA 1
ATOM 6330 C C . PRO B 1 374 ? 22.5 -11.82 -28.391 1 77.19 374 PRO B C 1
ATOM 6332 O O . PRO B 1 374 ? 22.656 -12.984 -28.766 1 77.19 374 PRO B O 1
ATOM 6335 N N . LEU B 1 375 ? 22.016 -11.523 -27.234 1 75.75 375 LEU B N 1
ATOM 6336 C CA . LEU B 1 375 ? 21.766 -12.547 -26.234 1 75.75 375 LEU B CA 1
ATOM 6337 C C . LEU B 1 375 ? 20.344 -13.102 -26.344 1 75.75 375 LEU B C 1
ATOM 6339 O O . LEU B 1 375 ? 20.016 -14.102 -25.719 1 75.75 375 LEU B O 1
ATOM 6343 N N . ILE B 1 376 ? 19.641 -12.57 -27.234 1 78.25 376 ILE B N 1
ATOM 6344 C CA . ILE B 1 376 ? 18.25 -12.977 -27.375 1 78.25 376 ILE B CA 1
ATOM 6345 C C . ILE B 1 376 ? 18.156 -14.156 -28.344 1 78.25 376 ILE B C 1
ATOM 6347 O O . ILE B 1 376 ? 18.688 -14.102 -29.453 1 78.25 376 ILE B O 1
ATOM 6351 N N . PRO B 1 377 ? 17.547 -15.156 -27.812 1 84.19 377 PRO B N 1
ATOM 6352 C CA . PRO B 1 377 ? 17.422 -16.312 -28.688 1 84.19 377 PRO B CA 1
ATOM 6353 C C . PRO B 1 377 ? 16.531 -16.047 -29.906 1 84.19 377 PRO B C 1
ATOM 6355 O O . PRO B 1 377 ? 15.516 -15.352 -29.781 1 84.19 377 PRO B O 1
ATOM 6358 N N . THR B 1 378 ? 16.953 -16.562 -31.078 1 81.06 378 THR B N 1
ATOM 6359 C CA . THR B 1 378 ? 16.219 -16.328 -32.312 1 81.06 378 THR B CA 1
ATOM 6360 C C . THR B 1 378 ? 15.477 -17.594 -32.75 1 81.06 378 THR B C 1
ATOM 6362 O O . THR B 1 378 ? 14.617 -17.547 -33.625 1 81.06 378 THR B O 1
ATOM 6365 N N . SER B 1 379 ? 15.789 -18.719 -32.125 1 89.56 379 SER B N 1
ATOM 6366 C CA . SER B 1 379 ? 15.125 -19.969 -32.469 1 89.56 379 SER B CA 1
ATOM 6367 C C . SER B 1 379 ? 14.398 -20.578 -31.281 1 89.56 379 SER B C 1
ATOM 6369 O O . SER B 1 379 ? 14.781 -20.328 -30.125 1 89.56 379 SER B O 1
ATOM 6371 N N . PRO B 1 380 ? 13.328 -21.375 -31.578 1 92.56 380 PRO B N 1
ATOM 6372 C CA . PRO B 1 380 ? 12.602 -22.016 -30.484 1 92.56 380 PRO B CA 1
ATOM 6373 C C . PRO B 1 380 ? 13.492 -22.922 -29.641 1 92.56 380 PRO B C 1
ATOM 6375 O O . PRO B 1 380 ? 13.367 -22.938 -28.406 1 92.56 380 PRO B O 1
ATOM 6378 N N . TRP B 1 381 ? 14.344 -23.625 -30.297 1 93.38 381 TRP B N 1
ATOM 6379 C CA . TRP B 1 381 ? 15.211 -24.531 -29.562 1 93.38 381 TRP B CA 1
ATOM 6380 C C . TRP B 1 381 ? 16.25 -23.75 -28.766 1 93.38 381 TRP B C 1
ATOM 6382 O O . TRP B 1 381 ? 16.625 -24.141 -27.656 1 93.38 381 TRP B O 1
ATOM 6392 N N . GLY B 1 382 ? 16.75 -22.734 -29.391 1 92.94 382 GLY B N 1
ATOM 6393 C CA . GLY B 1 382 ? 17.641 -21.859 -28.641 1 92.94 382 GLY B CA 1
ATOM 6394 C C . GLY B 1 382 ? 16.984 -21.266 -27.406 1 92.94 382 GLY B C 1
ATOM 6395 O O . GLY B 1 382 ? 17.625 -21.125 -26.359 1 92.94 382 GLY B O 1
ATOM 6396 N N . TYR B 1 383 ? 15.773 -20.906 -27.578 1 94.81 383 TYR B N 1
ATOM 6397 C CA . TYR B 1 383 ? 14.977 -20.375 -26.469 1 94.81 383 TYR B CA 1
ATOM 6398 C C . TYR B 1 383 ? 14.82 -21.406 -25.359 1 94.81 383 TYR B C 1
ATOM 6400 O O . TYR B 1 383 ? 15.102 -21.109 -24.188 1 94.81 383 TYR B O 1
ATOM 6408 N N . VAL B 1 384 ? 14.453 -22.609 -25.672 1 96.5 384 VAL B N 1
ATOM 6409 C CA . VAL B 1 384 ? 14.172 -23.625 -24.672 1 96.5 384 VAL B CA 1
ATOM 6410 C C . VAL B 1 384 ? 15.461 -24.062 -24 1 96.5 384 VAL B C 1
ATOM 6412 O O . VAL B 1 384 ? 15.555 -24.078 -22.766 1 96.5 384 VAL B O 1
ATOM 6415 N N . VAL B 1 385 ? 16.484 -24.359 -24.766 1 96 385 VAL B N 1
ATOM 6416 C CA . VAL B 1 385 ? 17.734 -24.875 -24.219 1 96 385 VAL B CA 1
ATOM 6417 C C . VAL B 1 385 ? 18.469 -23.766 -23.469 1 96 385 VAL B C 1
ATOM 6419 O O . VAL B 1 385 ? 19.016 -23.984 -22.391 1 96 385 VAL B O 1
ATOM 6422 N N . GLY B 1 386 ? 18.5 -22.656 -24.094 1 94.12 386 GLY B N 1
ATOM 6423 C CA . GLY B 1 386 ? 19.172 -21.531 -23.469 1 94.12 386 GLY B CA 1
ATOM 6424 C C . GLY B 1 386 ? 18.625 -21.188 -22.094 1 94.12 386 GLY B C 1
ATOM 6425 O O . GLY B 1 386 ? 19.391 -21.094 -21.125 1 94.12 386 GLY B O 1
ATOM 6426 N N . PHE B 1 387 ? 17.344 -21.047 -22 1 95.19 387 PHE B N 1
ATOM 6427 C CA . PHE B 1 387 ? 16.766 -20.641 -20.734 1 95.19 387 PHE B CA 1
ATOM 6428 C C . PHE B 1 387 ? 16.656 -21.812 -19.781 1 95.19 387 PHE B C 1
ATOM 6430 O O . PHE B 1 387 ? 16.641 -21.641 -18.562 1 95.19 387 PHE B O 1
ATOM 6437 N N . ALA B 1 388 ? 16.578 -23.047 -20.312 1 96.5 388 ALA B N 1
ATOM 6438 C CA . ALA B 1 388 ? 16.641 -24.203 -19.438 1 96.5 388 ALA B CA 1
ATOM 6439 C C . ALA B 1 388 ? 17.969 -24.281 -18.703 1 96.5 388 ALA B C 1
ATOM 6441 O O . ALA B 1 388 ? 18.031 -24.609 -17.516 1 96.5 388 ALA B O 1
ATOM 6442 N N . LEU B 1 389 ? 19 -23.969 -19.438 1 95.25 389 LEU B N 1
ATOM 6443 C CA . LEU B 1 389 ? 20.328 -23.969 -18.844 1 95.25 389 LEU B CA 1
ATOM 6444 C C . LEU B 1 389 ? 20.5 -22.797 -17.875 1 95.25 389 LEU B C 1
ATOM 6446 O O . LEU B 1 389 ? 21.219 -22.922 -16.875 1 95.25 389 LEU B O 1
ATOM 6450 N N . ALA B 1 390 ? 19.797 -21.75 -18.125 1 92.88 390 ALA B N 1
ATOM 6451 C CA . ALA B 1 390 ? 19.891 -20.562 -17.281 1 92.88 390 ALA B CA 1
ATOM 6452 C C . ALA B 1 390 ? 18.922 -20.641 -16.109 1 92.88 390 ALA B C 1
ATOM 6454 O O . ALA B 1 390 ? 18.859 -19.734 -15.273 1 92.88 390 ALA B O 1
ATOM 6455 N N . ALA B 1 391 ? 18.266 -21.688 -15.93 1 94.31 391 ALA B N 1
ATOM 6456 C CA . ALA B 1 391 ? 17.188 -21.844 -14.953 1 94.31 391 ALA B CA 1
ATOM 6457 C C . ALA B 1 391 ? 17.688 -21.594 -13.531 1 94.31 391 ALA B C 1
ATOM 6459 O O . ALA B 1 391 ? 16.969 -21.031 -12.703 1 94.31 391 ALA B O 1
ATOM 6460 N N . PRO B 1 392 ? 18.922 -21.984 -13.164 1 90.81 392 PRO B N 1
ATOM 6461 C CA . PRO B 1 392 ? 19.422 -21.734 -11.812 1 90.81 392 PRO B CA 1
ATOM 6462 C C . PRO B 1 392 ? 19.5 -20.25 -11.469 1 90.81 392 PRO B C 1
ATOM 6464 O O . PRO B 1 392 ? 19.562 -19.875 -10.297 1 90.81 392 PRO B O 1
ATOM 6467 N N . LEU B 1 393 ? 19.422 -19.406 -12.477 1 89.94 393 LEU B N 1
ATOM 6468 C CA . LEU B 1 393 ? 19.469 -17.969 -12.242 1 89.94 393 LEU B CA 1
ATOM 6469 C C . LEU B 1 393 ? 18.141 -17.469 -11.68 1 89.94 393 LEU B C 1
ATOM 6471 O O . LEU B 1 393 ? 18.031 -16.312 -11.258 1 89.94 393 LEU B O 1
ATOM 6475 N N . ALA B 1 394 ? 17.203 -18.344 -11.617 1 93.44 394 ALA B N 1
ATOM 6476 C CA . ALA B 1 394 ? 15.938 -18 -10.984 1 93.44 394 ALA B CA 1
ATOM 6477 C C . ALA B 1 394 ? 16 -18.172 -9.469 1 93.44 394 ALA B C 1
ATOM 6479 O O . ALA B 1 394 ? 15.102 -17.766 -8.75 1 93.44 394 ALA B O 1
ATOM 6480 N N . LEU B 1 395 ? 17.109 -18.766 -8.961 1 91.38 395 LEU B N 1
ATOM 6481 C CA . LEU B 1 395 ? 17.312 -18.984 -7.535 1 91.38 395 LEU B CA 1
ATOM 6482 C C . LEU B 1 395 ? 18.078 -17.812 -6.918 1 91.38 395 LEU B C 1
ATOM 6484 O O . LEU B 1 395 ? 18.672 -17.016 -7.633 1 91.38 395 LEU B O 1
ATOM 6488 N N . TYR B 1 396 ? 17.938 -17.672 -5.574 1 86.62 396 TYR B N 1
ATOM 6489 C CA . TYR B 1 396 ? 18.703 -16.719 -4.77 1 86.62 396 TYR B CA 1
ATOM 6490 C C . TYR B 1 396 ? 18.5 -15.297 -5.262 1 86.62 396 TYR B C 1
ATOM 6492 O O . TYR B 1 396 ? 19.469 -14.531 -5.375 1 86.62 396 TYR B O 1
ATOM 6500 N N . ARG B 1 397 ? 17.281 -15.062 -5.73 1 82.62 397 ARG B N 1
ATOM 6501 C CA . ARG B 1 397 ? 16.906 -13.727 -6.188 1 82.62 397 ARG B CA 1
ATOM 6502 C C . ARG B 1 397 ? 17.734 -13.297 -7.387 1 82.62 397 ARG B C 1
ATOM 6504 O O . ARG B 1 397 ? 18.062 -12.117 -7.531 1 82.62 397 ARG B O 1
ATOM 6511 N N . GLY B 1 398 ? 18.047 -14.211 -8.219 1 82.31 398 GLY B N 1
ATOM 6512 C CA . GLY B 1 398 ? 18.891 -13.984 -9.383 1 82.31 398 GLY B CA 1
ATOM 6513 C C . GLY B 1 398 ? 18.188 -13.219 -10.492 1 82.31 398 GLY B C 1
ATOM 6514 O O . GLY B 1 398 ? 17.078 -12.719 -10.297 1 82.31 398 GLY B O 1
ATOM 6515 N N . PRO B 1 399 ? 18.812 -13.086 -11.617 1 83.75 399 PRO B N 1
ATOM 6516 C CA . PRO B 1 399 ? 18.359 -12.258 -12.734 1 83.75 399 PRO B CA 1
ATOM 6517 C C . PRO B 1 399 ? 17.047 -12.758 -13.344 1 83.75 399 PRO B C 1
ATOM 6519 O O . PRO B 1 399 ? 16.328 -11.992 -14 1 83.75 399 PRO B O 1
ATOM 6522 N N . LEU B 1 400 ? 16.766 -13.984 -13.188 1 90.38 400 LEU B N 1
ATOM 6523 C CA . LEU B 1 400 ? 15.547 -14.5 -13.789 1 90.38 400 LEU B CA 1
ATOM 6524 C C . LEU B 1 400 ? 14.492 -14.789 -12.719 1 90.38 400 LEU B C 1
ATOM 6526 O O . LEU B 1 400 ? 13.516 -15.5 -12.984 1 90.38 400 LEU B O 1
ATOM 6530 N N . ASN B 1 401 ? 14.734 -14.281 -11.523 1 91.12 401 ASN B N 1
ATOM 6531 C CA . ASN B 1 401 ? 13.789 -14.344 -10.406 1 91.12 401 ASN B CA 1
ATOM 6532 C C . ASN B 1 401 ? 12.852 -13.141 -10.406 1 91.12 401 ASN B C 1
ATOM 6534 O O . ASN B 1 401 ? 13.289 -12 -10.25 1 91.12 401 ASN B O 1
ATOM 6538 N N . VAL B 1 402 ? 11.57 -13.414 -10.516 1 90.06 402 VAL B N 1
ATOM 6539 C CA . VAL B 1 402 ? 10.602 -12.336 -10.664 1 90.06 402 VAL B CA 1
ATOM 6540 C C . VAL B 1 402 ? 10.531 -11.523 -9.375 1 90.06 402 VAL B C 1
ATOM 6542 O O . VAL B 1 402 ? 10.117 -10.367 -9.383 1 90.06 402 VAL B O 1
ATOM 6545 N N . TRP B 1 403 ? 10.906 -12 -8.242 1 86.38 403 TRP B N 1
ATOM 6546 C CA . TRP B 1 403 ? 10.93 -11.266 -6.98 1 86.38 403 TRP B CA 1
ATOM 6547 C C . TRP B 1 403 ? 12.312 -10.68 -6.711 1 86.38 403 TRP B C 1
ATOM 6549 O O . TRP B 1 403 ? 12.594 -10.219 -5.605 1 86.38 403 TRP B O 1
ATOM 6559 N N . GLY B 1 404 ? 13.094 -10.781 -7.691 1 82.75 404 GLY B N 1
ATOM 6560 C CA . GLY B 1 404 ? 14.398 -10.133 -7.734 1 82.75 404 GLY B CA 1
ATOM 6561 C C . GLY B 1 404 ? 14.578 -9.234 -8.945 1 82.75 404 GLY B C 1
ATOM 6562 O O . GLY B 1 404 ? 13.859 -8.242 -9.102 1 82.75 404 GLY B O 1
ATOM 6563 N N . LEU B 1 405 ? 15.445 -9.766 -9.852 1 79.81 405 LEU B N 1
ATOM 6564 C CA . LEU B 1 405 ? 15.766 -8.961 -11.016 1 79.81 405 LEU B CA 1
ATOM 6565 C C . LEU B 1 405 ? 14.969 -9.414 -12.234 1 79.81 405 LEU B C 1
ATOM 6567 O O . LEU B 1 405 ? 15.086 -8.828 -13.312 1 79.81 405 LEU B O 1
ATOM 6571 N N . GLY B 1 406 ? 14.125 -10.281 -12.016 1 87.25 406 GLY B N 1
ATOM 6572 C CA . GLY B 1 406 ? 13.477 -10.961 -13.125 1 87.25 406 GLY B CA 1
ATOM 6573 C C . GLY B 1 406 ? 12.664 -10.023 -14 1 87.25 406 GLY B C 1
ATOM 6574 O O . GLY B 1 406 ? 12.773 -10.062 -15.227 1 87.25 406 GLY B O 1
ATOM 6575 N N . TYR B 1 407 ? 11.883 -9.188 -13.453 1 86.62 407 TYR B N 1
ATOM 6576 C CA . TYR B 1 407 ? 11.062 -8.281 -14.242 1 86.62 407 TYR B CA 1
ATOM 6577 C C . TYR B 1 407 ? 11.914 -7.227 -14.938 1 86.62 407 TYR B C 1
ATOM 6579 O O . TYR B 1 407 ? 11.594 -6.789 -16.047 1 86.62 407 TYR B O 1
ATOM 6587 N N . GLY B 1 408 ? 12.953 -6.836 -14.25 1 79.06 408 GLY B N 1
ATOM 6588 C CA . GLY B 1 408 ? 13.898 -5.969 -14.93 1 79.06 408 GLY B CA 1
ATOM 6589 C C . GLY B 1 408 ? 14.5 -6.602 -16.172 1 79.06 408 GLY B C 1
ATOM 6590 O O . GLY B 1 408 ? 14.555 -5.969 -17.234 1 79.06 408 GLY B O 1
ATOM 6591 N N . MET B 1 409 ? 14.875 -7.793 -15.969 1 82.81 409 MET B N 1
ATOM 6592 C CA . MET B 1 409 ? 15.406 -8.531 -17.109 1 82.81 409 MET B CA 1
ATOM 6593 C C . MET B 1 409 ? 14.328 -8.758 -18.156 1 82.81 409 MET B C 1
ATOM 6595 O O . MET B 1 409 ? 14.625 -8.781 -19.359 1 82.81 409 MET B O 1
ATOM 6599 N N . GLY B 1 410 ? 13.148 -8.953 -17.703 1 86.25 410 GLY B N 1
ATOM 6600 C CA . GLY B 1 410 ? 12.047 -9.039 -18.656 1 86.25 410 GLY B CA 1
ATOM 6601 C C . GLY B 1 410 ? 11.914 -7.809 -19.531 1 86.25 410 GLY B C 1
ATOM 6602 O O . GLY B 1 410 ? 11.672 -7.918 -20.734 1 86.25 410 GLY B O 1
ATOM 6603 N N . GLY B 1 411 ? 12.047 -6.715 -18.922 1 81.38 411 GLY B N 1
ATOM 6604 C CA . GLY B 1 411 ? 12.039 -5.48 -19.688 1 81.38 411 GLY B CA 1
ATOM 6605 C C . GLY B 1 411 ? 13.133 -5.414 -20.734 1 81.38 411 GLY B C 1
ATOM 6606 O O . GLY B 1 411 ? 12.906 -4.949 -21.844 1 81.38 411 GLY B O 1
ATOM 6607 N N . VAL B 1 412 ? 14.219 -5.898 -20.312 1 77.44 412 VAL B N 1
ATOM 6608 C CA . VAL B 1 412 ? 15.359 -5.914 -21.234 1 77.44 412 VAL B CA 1
ATOM 6609 C C . VAL B 1 412 ? 15.07 -6.855 -22.391 1 77.44 412 VAL B C 1
ATOM 6611 O O . VAL B 1 412 ? 15.359 -6.523 -23.547 1 77.44 412 VAL B O 1
ATOM 6614 N N . MET B 1 413 ? 14.562 -7.93 -22.109 1 85.81 413 MET B N 1
ATOM 6615 C CA . MET B 1 413 ? 14.234 -8.898 -23.156 1 85.81 413 MET B CA 1
ATOM 6616 C C . MET B 1 413 ? 13.18 -8.336 -24.094 1 85.81 413 MET B C 1
ATOM 6618 O O . MET B 1 413 ? 13.266 -8.539 -25.312 1 85.81 413 MET B O 1
ATOM 6622 N N . LEU B 1 414 ? 12.266 -7.688 -23.531 1 83.5 414 LEU B N 1
ATOM 6623 C CA . LEU B 1 414 ? 11.234 -7.043 -24.344 1 83.5 414 LEU B CA 1
ATOM 6624 C C . LEU B 1 414 ? 11.844 -6.004 -25.281 1 83.5 414 LEU B C 1
ATOM 6626 O O . LEU B 1 414 ? 11.477 -5.934 -26.453 1 83.5 414 LEU B O 1
ATOM 6630 N N . SER B 1 415 ? 12.703 -5.305 -24.766 1 75.19 415 SER B N 1
ATOM 6631 C CA . SER B 1 415 ? 13.328 -4.238 -25.547 1 75.19 415 SER B CA 1
ATOM 6632 C C . SER B 1 415 ? 14.25 -4.801 -26.625 1 75.19 415 SER B C 1
ATOM 6634 O O . SER B 1 415 ? 14.484 -4.16 -27.656 1 75.19 415 SER B O 1
ATOM 6636 N N . ALA B 1 416 ? 14.734 -5.922 -26.344 1 78.19 416 ALA B N 1
ATOM 6637 C CA . ALA B 1 416 ? 15.633 -6.566 -27.297 1 78.19 416 ALA B CA 1
ATOM 6638 C C . ALA B 1 416 ? 14.844 -7.227 -28.438 1 78.19 416 ALA B C 1
ATOM 6640 O O . ALA B 1 416 ? 15.422 -7.715 -29.406 1 78.19 416 ALA B O 1
ATOM 6641 N N . GLY B 1 417 ? 13.547 -7.297 -28.266 1 78.69 417 GLY B N 1
ATOM 6642 C CA . GLY B 1 417 ? 12.742 -7.746 -29.391 1 78.69 417 GLY B CA 1
ATOM 6643 C C . GLY B 1 417 ? 11.977 -9.023 -29.094 1 78.69 417 GLY B C 1
ATOM 6644 O O . GLY B 1 417 ? 11.195 -9.492 -29.922 1 78.69 417 GLY B O 1
ATOM 6645 N N . LEU B 1 418 ? 12.203 -9.586 -27.984 1 87.81 418 LEU B N 1
ATOM 6646 C CA . LEU B 1 418 ? 11.422 -10.766 -27.625 1 87.81 418 LEU B CA 1
ATOM 6647 C C . LEU B 1 418 ? 9.969 -10.383 -27.344 1 87.81 418 LEU B C 1
ATOM 6649 O O . LEU B 1 418 ? 9.703 -9.406 -26.656 1 87.81 418 LEU B O 1
ATOM 6653 N N . PRO B 1 419 ? 9.094 -11.156 -28 1 89.31 419 PRO B N 1
ATOM 6654 C CA . PRO B 1 419 ? 7.691 -10.852 -27.719 1 89.31 419 PRO B CA 1
ATOM 6655 C C . PRO B 1 419 ? 7.328 -10.992 -26.25 1 89.31 419 PRO B C 1
ATOM 6657 O O . PRO B 1 419 ? 7.891 -11.844 -25.547 1 89.31 419 PRO B O 1
ATOM 6660 N N . GLY B 1 420 ? 6.391 -10.203 -25.812 1 91.44 420 GLY B N 1
ATOM 6661 C CA . GLY B 1 420 ? 5.945 -10.219 -24.438 1 91.44 420 GLY B CA 1
ATOM 6662 C C . GLY B 1 420 ? 5.547 -11.594 -23.938 1 91.44 420 GLY B C 1
ATOM 6663 O O . GLY B 1 420 ? 5.859 -11.977 -22.812 1 91.44 420 GLY B O 1
ATOM 6664 N N . GLY B 1 421 ? 4.844 -12.266 -24.797 1 94 421 GLY B N 1
ATOM 6665 C CA . GLY B 1 421 ? 4.438 -13.617 -24.453 1 94 421 GLY B CA 1
ATOM 6666 C C . GLY B 1 421 ? 5.609 -14.539 -24.188 1 94 421 GLY B C 1
ATOM 6667 O O . GLY B 1 421 ? 5.562 -15.359 -23.266 1 94 421 GLY B O 1
ATOM 6668 N N . ALA B 1 422 ? 6.645 -14.438 -24.953 1 94.44 422 ALA B N 1
ATOM 6669 C CA . ALA B 1 422 ? 7.836 -15.258 -24.781 1 94.44 422 ALA B CA 1
ATOM 6670 C C . ALA B 1 422 ? 8.555 -14.898 -23.484 1 94.44 422 ALA B C 1
ATOM 6672 O O . ALA B 1 422 ? 9.094 -15.781 -22.797 1 94.44 422 ALA B O 1
ATOM 6673 N N . VAL B 1 423 ? 8.609 -13.617 -23.188 1 94.06 423 VAL B N 1
ATOM 6674 C CA . VAL B 1 423 ? 9.234 -13.18 -21.953 1 94.06 423 VAL B CA 1
ATOM 6675 C C . VAL B 1 423 ? 8.453 -13.727 -20.75 1 94.06 423 VAL B C 1
ATOM 6677 O O . VAL B 1 423 ? 9.039 -14.211 -19.797 1 94.06 423 VAL B O 1
ATOM 6680 N N . MET B 1 424 ? 7.137 -13.617 -20.812 1 96.31 424 MET B N 1
ATOM 6681 C CA . MET B 1 424 ? 6.289 -14.203 -19.781 1 96.31 424 MET B CA 1
ATOM 6682 C C . MET B 1 424 ? 6.562 -15.695 -19.625 1 96.31 424 MET B C 1
ATOM 6684 O O . MET B 1 424 ? 6.613 -16.219 -18.5 1 96.31 424 MET B O 1
ATOM 6688 N N . GLY B 1 425 ? 6.695 -16.359 -20.797 1 96.12 425 GLY B N 1
ATOM 6689 C CA . GLY B 1 425 ? 6.996 -17.781 -20.781 1 96.12 425 GLY B CA 1
ATOM 6690 C C . GLY B 1 425 ? 8.25 -18.125 -20 1 96.12 425 GLY B C 1
ATOM 6691 O O . GLY B 1 425 ? 8.266 -19.078 -19.219 1 96.12 425 GLY B O 1
ATOM 6692 N N . VAL B 1 426 ? 9.25 -17.359 -20.141 1 95.69 426 VAL B N 1
ATOM 6693 C CA . VAL B 1 426 ? 10.508 -17.578 -19.438 1 95.69 426 VAL B CA 1
ATOM 6694 C C . VAL B 1 426 ? 10.32 -17.328 -17.953 1 95.69 426 VAL B C 1
ATOM 6696 O O . VAL B 1 426 ? 10.617 -18.203 -17.125 1 95.69 426 VAL B O 1
ATOM 6699 N N . LEU B 1 427 ? 9.766 -16.203 -17.625 1 96 427 LEU B N 1
ATOM 6700 C CA . LEU B 1 427 ? 9.695 -15.781 -16.234 1 96 427 LEU B CA 1
ATOM 6701 C C . LEU B 1 427 ? 8.719 -16.656 -15.445 1 96 427 LEU B C 1
ATOM 6703 O O . LEU B 1 427 ? 8.992 -17.031 -14.297 1 96 427 LEU B O 1
ATOM 6707 N N . MET B 1 428 ? 7.629 -17.031 -16.031 1 96.56 428 MET B N 1
ATOM 6708 C CA . MET B 1 428 ? 6.629 -17.828 -15.344 1 96.56 428 MET B CA 1
ATOM 6709 C C . MET B 1 428 ? 7.09 -19.281 -15.219 1 96.56 428 MET B C 1
ATOM 6711 O O . MET B 1 428 ? 6.895 -19.906 -14.172 1 96.56 428 MET B O 1
ATOM 6715 N N . SER B 1 429 ? 7.688 -19.828 -16.266 1 97.19 429 SER B N 1
ATOM 6716 C CA . SER B 1 429 ? 8.172 -21.203 -16.219 1 97.19 429 SER B CA 1
ATOM 6717 C C . SER B 1 429 ? 9.32 -21.359 -15.219 1 97.19 429 SER B C 1
ATOM 6719 O O . SER B 1 429 ? 9.336 -22.281 -14.414 1 97.19 429 SER B O 1
ATOM 6721 N N . LEU B 1 430 ? 10.227 -20.422 -15.312 1 97.12 430 LEU B N 1
ATOM 6722 C CA . LEU B 1 430 ? 11.336 -20.484 -14.367 1 97.12 430 LEU B CA 1
ATOM 6723 C C . LEU B 1 430 ? 10.883 -20.078 -12.969 1 97.12 430 LEU B C 1
ATOM 6725 O O . LEU B 1 430 ? 11.531 -20.422 -11.984 1 97.12 430 LEU B O 1
ATOM 6729 N N . GLY B 1 431 ? 9.75 -19.406 -12.938 1 96 431 GLY B N 1
ATOM 6730 C CA . GLY B 1 431 ? 9.148 -19.062 -11.656 1 96 431 GLY B CA 1
ATOM 6731 C C . GLY B 1 431 ? 8.773 -20.266 -10.82 1 96 431 GLY B C 1
ATOM 6732 O O . GLY B 1 431 ? 8.734 -20.188 -9.594 1 96 431 GLY B O 1
ATOM 6733 N N . VAL B 1 432 ? 8.562 -21.344 -11.484 1 96.56 432 VAL B N 1
ATOM 6734 C CA . VAL B 1 432 ? 8.258 -22.578 -10.789 1 96.56 432 VAL B CA 1
ATOM 6735 C C . VAL B 1 432 ? 9.445 -23 -9.922 1 96.56 432 VAL B C 1
ATOM 6737 O O . VAL B 1 432 ? 9.266 -23.422 -8.773 1 96.56 432 VAL B O 1
ATOM 6740 N N . ILE B 1 433 ? 10.602 -22.859 -10.461 1 96.81 433 ILE B N 1
ATOM 6741 C CA . ILE B 1 433 ? 11.82 -23.203 -9.727 1 96.81 433 ILE B CA 1
ATOM 6742 C C . ILE B 1 433 ? 11.992 -22.234 -8.555 1 96.81 433 ILE B C 1
ATOM 6744 O O . ILE B 1 433 ? 12.281 -22.656 -7.434 1 96.81 433 ILE B O 1
ATOM 6748 N N . GLN B 1 434 ? 11.805 -21.031 -8.82 1 95.44 434 GLN B N 1
ATOM 6749 C CA . GLN B 1 434 ? 11.906 -20.016 -7.777 1 95.44 434 GLN B CA 1
ATOM 6750 C C . GLN B 1 434 ? 10.883 -20.25 -6.672 1 95.44 434 GLN B C 1
ATOM 6752 O O . GLN B 1 434 ? 11.195 -20.141 -5.488 1 95.44 434 GLN B O 1
ATOM 6757 N N . GLY B 1 435 ? 9.688 -20.594 -6.98 1 94.69 435 GLY B N 1
ATOM 6758 C CA . GLY B 1 435 ? 8.609 -20.75 -6.02 1 94.69 435 GLY B CA 1
ATOM 6759 C C . GLY B 1 435 ? 8.758 -21.969 -5.145 1 94.69 435 GLY B C 1
ATOM 6760 O O . GLY B 1 435 ? 8.43 -21.938 -3.955 1 94.69 435 GLY B O 1
ATOM 6761 N N . VAL B 1 436 ? 9.305 -22.984 -5.688 1 97.38 436 VAL B N 1
ATOM 6762 C CA . VAL B 1 436 ? 9.344 -24.266 -4.98 1 97.38 436 VAL B CA 1
ATOM 6763 C C . VAL B 1 436 ? 10.695 -24.422 -4.285 1 97.38 436 VAL B C 1
ATOM 6765 O O . VAL B 1 436 ? 10.758 -24.891 -3.148 1 97.38 436 VAL B O 1
ATOM 6768 N N . CYS B 1 437 ? 11.758 -23.938 -4.918 1 97 437 CYS B N 1
ATOM 6769 C CA . CYS B 1 437 ? 13.07 -24.453 -4.527 1 97 437 CYS B CA 1
ATOM 6770 C C . CYS B 1 437 ? 13.914 -23.344 -3.885 1 97 437 CYS B C 1
ATOM 6772 O O . CYS B 1 437 ? 14.883 -23.641 -3.182 1 97 437 CYS B O 1
ATOM 6774 N N . ASP B 1 438 ? 13.609 -22.109 -4.027 1 94.31 438 ASP B N 1
ATOM 6775 C CA . ASP B 1 438 ? 14.508 -21.016 -3.668 1 94.31 438 ASP B CA 1
ATOM 6776 C C . ASP B 1 438 ? 14.695 -20.938 -2.154 1 94.31 438 ASP B C 1
ATOM 6778 O O . ASP B 1 438 ? 13.75 -20.625 -1.425 1 94.31 438 ASP B O 1
ATOM 6782 N N . PRO B 1 439 ? 15.938 -21.109 -1.652 1 92.56 439 PRO B N 1
ATOM 6783 C CA . PRO B 1 439 ? 16.172 -21.125 -0.208 1 92.56 439 PRO B CA 1
ATOM 6784 C C . PRO B 1 439 ? 16.062 -19.734 0.424 1 92.56 439 PRO B C 1
ATOM 6786 O O . PRO B 1 439 ? 16.047 -19.625 1.651 1 92.56 439 PRO B O 1
ATOM 6789 N N . THR B 1 440 ? 15.969 -18.719 -0.386 1 87 440 THR B N 1
ATOM 6790 C CA . THR B 1 440 ? 15.891 -17.359 0.155 1 87 440 THR B CA 1
ATOM 6791 C C . THR B 1 440 ? 14.438 -16.969 0.393 1 87 440 THR B C 1
ATOM 6793 O O . THR B 1 440 ? 14.164 -15.945 1.034 1 87 440 THR B O 1
ATOM 6796 N N . ASN B 1 441 ? 13.547 -17.781 -0.081 1 90.5 441 ASN B N 1
ATOM 6797 C CA . ASN B 1 441 ? 12.141 -17.516 0.198 1 90.5 441 ASN B CA 1
ATOM 6798 C C . ASN B 1 441 ? 11.812 -17.703 1.676 1 90.5 441 ASN B C 1
ATOM 6800 O O . ASN B 1 441 ? 12.242 -18.688 2.287 1 90.5 441 ASN B O 1
ATOM 6804 N N . THR B 1 442 ? 11.117 -16.812 2.182 1 87.19 442 THR B N 1
ATOM 6805 C CA . THR B 1 442 ? 10.773 -16.844 3.598 1 87.19 442 THR B CA 1
ATOM 6806 C C . THR B 1 442 ? 9.977 -18.109 3.93 1 87.19 442 THR B C 1
ATOM 6808 O O . THR B 1 442 ? 10.156 -18.703 4.996 1 87.19 442 THR B O 1
ATOM 6811 N N . HIS B 1 443 ? 9.078 -18.453 3.031 1 92.81 443 HIS B N 1
ATOM 6812 C CA . HIS B 1 443 ? 8.273 -19.641 3.342 1 92.81 443 HIS B CA 1
ATOM 6813 C C . HIS B 1 443 ? 9.102 -20.906 3.232 1 92.81 443 HIS B C 1
ATOM 6815 O O . HIS B 1 443 ? 8.852 -21.875 3.959 1 92.81 443 HIS B O 1
ATOM 6821 N N . ASN B 1 444 ? 10.141 -20.938 2.373 1 95.75 444 ASN B N 1
ATOM 6822 C CA . ASN B 1 444 ? 11.047 -22.078 2.328 1 95.75 444 ASN B CA 1
ATOM 6823 C C . ASN B 1 444 ? 11.844 -22.219 3.619 1 95.75 444 ASN B C 1
ATOM 6825 O O . ASN B 1 444 ? 12.008 -23.328 4.145 1 95.75 444 ASN B O 1
ATOM 6829 N N . VAL B 1 445 ? 12.297 -21.172 4.125 1 92.81 445 VAL B N 1
ATOM 6830 C CA . VAL B 1 445 ? 13.078 -21.156 5.355 1 92.81 445 VAL B CA 1
ATOM 6831 C C . VAL B 1 445 ? 12.195 -21.578 6.531 1 92.81 445 VAL B C 1
ATOM 6833 O O . VAL B 1 445 ? 12.609 -22.375 7.367 1 92.81 445 VAL B O 1
ATOM 6836 N N . TRP B 1 446 ? 11.086 -21.016 6.609 1 94.81 446 TRP B N 1
ATOM 6837 C CA . TRP B 1 446 ? 10.172 -21.344 7.703 1 94.81 446 TRP B CA 1
ATOM 6838 C C . TRP B 1 446 ? 9.828 -22.828 7.684 1 94.81 446 TRP B C 1
ATOM 6840 O O . TRP B 1 446 ? 9.836 -23.5 8.727 1 94.81 446 TRP B O 1
ATOM 6850 N N . LEU B 1 447 ? 9.5 -23.312 6.5 1 96.75 447 LEU B N 1
ATOM 6851 C CA . LEU B 1 447 ? 9.133 -24.719 6.371 1 96.75 447 LEU B CA 1
ATOM 6852 C C . LEU B 1 447 ? 10.297 -25.625 6.754 1 96.75 447 LEU B C 1
ATOM 6854 O O . LEU B 1 447 ? 10.102 -26.641 7.414 1 96.75 447 LEU B O 1
ATOM 6858 N N . ALA B 1 448 ? 11.453 -25.297 6.332 1 96.88 448 ALA B N 1
ATOM 6859 C CA . ALA B 1 448 ? 12.641 -26.078 6.676 1 96.88 448 ALA B CA 1
ATOM 6860 C C . ALA B 1 448 ? 12.844 -26.125 8.188 1 96.88 448 ALA B C 1
ATOM 6862 O O . ALA B 1 448 ? 13.156 -27.172 8.742 1 96.88 448 ALA B O 1
ATOM 6863 N N . ASN B 1 449 ? 12.602 -25.047 8.797 1 95.56 449 ASN B N 1
ATOM 6864 C CA . ASN B 1 449 ? 12.75 -24.984 10.25 1 95.56 449 ASN B CA 1
ATOM 6865 C C . ASN B 1 449 ? 11.648 -25.766 10.961 1 95.56 449 ASN B C 1
ATOM 6867 O O . ASN B 1 449 ? 11.906 -26.422 11.969 1 95.56 449 ASN B O 1
ATOM 6871 N N . GLU B 1 450 ? 10.523 -25.609 10.422 1 95.56 450 GLU B N 1
ATOM 6872 C CA . GLU B 1 450 ? 9.383 -26.281 11.047 1 95.56 450 GLU B CA 1
ATOM 6873 C C . GLU B 1 450 ? 9.547 -27.812 10.992 1 95.56 450 GLU B C 1
ATOM 6875 O O . GLU B 1 450 ? 9.164 -28.5 11.938 1 95.56 450 GLU B O 1
ATOM 6880 N N . VAL B 1 451 ? 10.07 -28.297 9.938 1 96 451 VAL B N 1
ATOM 6881 C CA . VAL B 1 451 ? 10.219 -29.75 9.797 1 96 451 VAL B CA 1
ATOM 6882 C C . VAL B 1 451 ? 11.625 -30.156 10.227 1 96 451 VAL B C 1
ATOM 6884 O O . VAL B 1 451 ? 11.992 -31.328 10.102 1 96 451 VAL B O 1
ATOM 6887 N N . LYS B 1 452 ? 12.453 -29.25 10.688 1 94.38 452 LYS B N 1
ATOM 6888 C CA . LYS B 1 452 ? 13.781 -29.484 11.242 1 94.38 452 LYS B CA 1
ATOM 6889 C C . LYS B 1 452 ? 14.719 -30.078 10.195 1 94.38 452 LYS B C 1
ATOM 6891 O O . LYS B 1 452 ? 15.375 -31.094 10.438 1 94.38 452 LYS B O 1
ATOM 6896 N N . THR B 1 453 ? 14.711 -29.5 9.07 1 94.88 453 THR B N 1
ATOM 6897 C CA . THR B 1 453 ? 15.609 -29.875 7.984 1 94.88 453 THR B CA 1
ATOM 6898 C C . THR B 1 453 ? 16.328 -28.641 7.43 1 94.88 453 THR B C 1
ATOM 6900 O O . THR B 1 453 ? 15.922 -27.516 7.695 1 94.88 453 THR B O 1
ATOM 6903 N N . ASP B 1 454 ? 17.391 -28.922 6.758 1 95.5 454 ASP B N 1
ATOM 6904 C CA . ASP B 1 454 ? 18.125 -27.828 6.098 1 95.5 454 ASP B CA 1
ATOM 6905 C C . ASP B 1 454 ? 17.391 -27.375 4.836 1 95.5 454 ASP B C 1
ATOM 6907 O O . ASP B 1 454 ? 16.875 -28.203 4.078 1 95.5 454 ASP B O 1
ATOM 6911 N N . VAL B 1 455 ? 17.359 -26.062 4.637 1 95.38 455 VAL B N 1
ATOM 6912 C CA . VAL B 1 455 ? 16.641 -25.484 3.508 1 95.38 455 VAL B CA 1
ATOM 6913 C C . VAL B 1 455 ? 17.266 -25.953 2.197 1 95.38 455 VAL B C 1
ATOM 6915 O O . VAL B 1 455 ? 16.578 -26.094 1.188 1 95.38 455 VAL B O 1
ATOM 6918 N N . ASN B 1 456 ? 18.562 -26.312 2.256 1 94.38 456 ASN B N 1
ATOM 6919 C CA . ASN B 1 456 ? 19.25 -26.781 1.057 1 94.38 456 ASN B CA 1
ATOM 6920 C C . ASN B 1 456 ? 18.844 -28.219 0.699 1 94.38 456 ASN B C 1
ATOM 6922 O O . ASN B 1 456 ? 18.891 -28.609 -0.469 1 94.38 456 ASN B O 1
ATOM 6926 N N . VAL B 1 457 ? 18.5 -28.906 1.669 1 95.19 457 VAL B N 1
ATOM 6927 C CA . VAL B 1 457 ? 17.984 -30.25 1.404 1 95.19 457 VAL B CA 1
ATOM 6928 C C . VAL B 1 457 ? 16.672 -30.156 0.634 1 95.19 457 VAL B C 1
ATOM 6930 O O . VAL B 1 457 ? 16.453 -30.906 -0.319 1 95.19 457 VAL B O 1
ATOM 6933 N N . LEU B 1 458 ? 15.812 -29.25 1 1 96.44 458 LEU B N 1
ATOM 6934 C CA . LEU B 1 458 ? 14.562 -29.031 0.28 1 96.44 458 LEU B CA 1
ATOM 6935 C C . LEU B 1 458 ? 14.828 -28.594 -1.155 1 96.44 458 LEU B C 1
ATOM 6937 O O . LEU B 1 458 ? 14.133 -29.031 -2.08 1 96.44 458 LEU B O 1
ATOM 6941 N N . LEU B 1 459 ? 15.828 -27.734 -1.289 1 96.81 459 LEU B N 1
ATOM 6942 C CA . LEU B 1 459 ? 16.203 -27.281 -2.621 1 96.81 459 LEU B CA 1
ATOM 6943 C C . LEU B 1 459 ? 16.625 -28.453 -3.502 1 96.81 459 LEU B C 1
ATOM 6945 O O . LEU B 1 459 ? 16.094 -28.625 -4.598 1 96.81 459 LEU B O 1
ATOM 6949 N N . LEU B 1 460 ? 17.5 -29.297 -3.01 1 96.19 460 LEU B N 1
ATOM 6950 C CA . LEU B 1 460 ? 18.094 -30.375 -3.799 1 96.19 460 LEU B CA 1
ATOM 6951 C C . LEU B 1 460 ? 17.047 -31.453 -4.109 1 96.19 460 LEU B C 1
ATOM 6953 O O . LEU B 1 460 ? 17.078 -32.062 -5.18 1 96.19 460 LEU B O 1
ATOM 6957 N N . LYS B 1 461 ? 16.172 -31.641 -3.201 1 95.81 461 LYS B N 1
ATOM 6958 C CA . LYS B 1 461 ? 15.203 -32.719 -3.363 1 95.81 461 LYS B CA 1
ATOM 6959 C C . LYS B 1 461 ? 14.062 -32.312 -4.289 1 95.81 461 LYS B C 1
ATOM 6961 O O . LYS B 1 461 ? 13.453 -33.156 -4.953 1 95.81 461 LYS B O 1
ATOM 6966 N N . THR B 1 462 ? 13.75 -31.062 -4.391 1 97.44 462 THR B N 1
ATOM 6967 C CA . THR B 1 462 ? 12.625 -30.594 -5.195 1 97.44 462 THR B CA 1
ATOM 6968 C C . THR B 1 462 ? 13.102 -30.109 -6.562 1 97.44 462 THR B C 1
ATOM 6970 O O . THR B 1 462 ? 12.32 -30.062 -7.516 1 97.44 462 THR B O 1
ATOM 6973 N N . LEU B 1 463 ? 14.352 -29.797 -6.754 1 97.62 463 LEU B N 1
ATOM 6974 C CA . LEU B 1 463 ? 14.906 -29.109 -7.91 1 97.62 463 LEU B CA 1
ATOM 6975 C C . LEU B 1 463 ? 14.711 -29.922 -9.18 1 97.62 463 LEU B C 1
ATOM 6977 O O . LEU B 1 463 ? 14.305 -29.391 -10.211 1 97.62 463 LEU B O 1
ATOM 6981 N N . PRO B 1 464 ? 15.023 -31.266 -9.18 1 97 464 PRO B N 1
ATOM 6982 C CA . PRO B 1 464 ? 14.867 -32.031 -10.43 1 97 464 PRO B CA 1
ATOM 6983 C C . PRO B 1 464 ? 13.438 -31.984 -10.969 1 97 464 PRO B C 1
ATOM 6985 O O . PRO B 1 464 ? 13.234 -31.906 -12.18 1 97 464 PRO B O 1
ATOM 6988 N N . TYR B 1 465 ? 12.469 -32 -10.109 1 97.25 465 TYR B N 1
ATOM 6989 C CA . TYR B 1 465 ? 11.07 -32 -10.523 1 97.25 465 TYR B CA 1
ATOM 6990 C C . TYR B 1 465 ? 10.656 -30.609 -11.016 1 97.25 465 TYR B C 1
ATOM 6992 O O . TYR B 1 465 ? 10.023 -30.484 -12.062 1 97.25 465 TYR B O 1
ATOM 7000 N N . ALA B 1 466 ? 11.031 -29.578 -10.234 1 97.94 466 ALA B N 1
ATOM 7001 C CA . ALA B 1 466 ? 10.703 -28.203 -10.617 1 97.94 466 ALA B CA 1
ATOM 7002 C C . ALA B 1 466 ? 11.391 -27.828 -11.93 1 97.94 466 ALA B C 1
ATOM 7004 O O . ALA B 1 466 ? 10.82 -27.125 -12.758 1 97.94 466 ALA B O 1
ATOM 7005 N N . TRP B 1 467 ? 12.602 -28.297 -12.078 1 98.06 467 TRP B N 1
ATOM 7006 C CA . TRP B 1 467 ? 13.352 -28.047 -13.297 1 98.06 467 TRP B CA 1
ATOM 7007 C C . TRP B 1 467 ? 12.688 -28.703 -14.5 1 98.06 467 TRP B C 1
ATOM 7009 O O . TRP B 1 467 ? 12.602 -28.109 -15.578 1 98.06 467 TRP B O 1
ATOM 7019 N N . GLY B 1 468 ? 12.281 -29.922 -14.344 1 97.44 468 GLY B N 1
ATOM 7020 C CA . GLY B 1 468 ? 11.531 -30.594 -15.391 1 97.44 468 GLY B CA 1
ATOM 7021 C C . GLY B 1 468 ? 10.273 -29.859 -15.789 1 97.44 468 GLY B C 1
ATOM 7022 O O . GLY B 1 468 ? 9.977 -29.734 -16.984 1 97.44 468 GLY B O 1
ATOM 7023 N N . VAL B 1 469 ? 9.547 -29.406 -14.781 1 97 469 VAL B N 1
ATOM 7024 C CA . VAL B 1 469 ? 8.328 -28.641 -15.031 1 97 469 VAL B CA 1
ATOM 7025 C C . VAL B 1 469 ? 8.672 -27.359 -15.805 1 97 469 VAL B C 1
ATOM 7027 O O . VAL B 1 469 ? 7.961 -26.984 -16.75 1 97 469 VAL B O 1
ATOM 7030 N N . ALA B 1 470 ? 9.75 -26.656 -15.398 1 97.88 470 ALA B N 1
ATOM 7031 C CA . ALA B 1 470 ? 10.172 -25.422 -16.062 1 97.88 470 ALA B CA 1
ATOM 7032 C C . ALA B 1 470 ? 10.508 -25.672 -17.516 1 97.88 470 ALA B C 1
ATOM 7034 O O . ALA B 1 470 ? 10.172 -24.859 -18.391 1 97.88 470 ALA B O 1
ATOM 7035 N N . VAL B 1 471 ? 11.156 -26.781 -17.828 1 97.56 471 VAL B N 1
ATOM 7036 C CA . VAL B 1 471 ? 11.555 -27.094 -19.188 1 97.56 471 VAL B CA 1
ATOM 7037 C C . VAL B 1 471 ? 10.32 -27.344 -20.047 1 97.56 471 VAL B C 1
ATOM 7039 O O . VAL B 1 471 ? 10.227 -26.844 -21.172 1 97.56 471 VAL B O 1
ATOM 7042 N N . VAL B 1 472 ? 9.383 -28.094 -19.516 1 96.88 472 VAL B N 1
ATOM 7043 C CA . VAL B 1 472 ? 8.156 -28.359 -20.25 1 96.88 472 VAL B CA 1
ATOM 7044 C C . VAL B 1 472 ? 7.391 -27.047 -20.453 1 96.88 472 VAL B C 1
ATOM 7046 O O . VAL B 1 472 ? 6.801 -26.812 -21.516 1 96.88 472 VAL B O 1
ATOM 7049 N N . GLY B 1 473 ? 7.375 -26.219 -19.406 1 96.25 473 GLY B N 1
ATOM 7050 C CA . GLY B 1 473 ? 6.773 -24.906 -19.562 1 96.25 473 GLY B CA 1
ATOM 7051 C C . GLY B 1 473 ? 7.414 -24.078 -20.656 1 96.25 473 GLY B C 1
ATOM 7052 O O . GLY B 1 473 ? 6.715 -23.406 -21.422 1 96.25 473 GLY B O 1
ATOM 7053 N N . LEU B 1 474 ? 8.719 -24.094 -20.719 1 96.94 474 LEU B N 1
ATOM 7054 C CA . LEU B 1 474 ? 9.438 -23.375 -21.766 1 96.94 474 LEU B CA 1
ATOM 7055 C C . LEU B 1 474 ? 9.102 -23.922 -23.141 1 96.94 474 LEU B C 1
ATOM 7057 O O . LEU 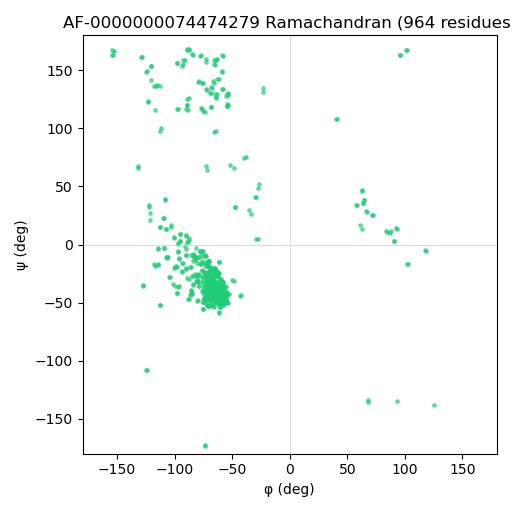B 1 474 ? 9.008 -23.172 -24.109 1 96.94 474 LEU B O 1
ATOM 7061 N N . MET B 1 475 ? 8.906 -25.203 -23.234 1 96.25 475 MET B N 1
ATOM 7062 C CA . MET B 1 475 ? 8.523 -25.828 -24.5 1 96.25 475 MET B CA 1
ATOM 7063 C C . MET B 1 475 ? 7.141 -25.344 -24.938 1 96.25 475 MET B C 1
ATOM 7065 O O . MET B 1 475 ? 6.914 -25.094 -26.125 1 96.25 475 MET B O 1
ATOM 7069 N N . VAL B 1 476 ? 6.285 -25.234 -24 1 93.94 476 VAL B N 1
ATOM 7070 C CA . VAL B 1 476 ? 4.949 -24.734 -24.281 1 93.94 476 VAL B CA 1
ATOM 7071 C C . VAL B 1 476 ? 5.035 -23.281 -24.766 1 93.94 476 VAL B C 1
ATOM 7073 O O . VAL B 1 476 ? 4.367 -22.906 -25.734 1 93.94 476 VAL B O 1
ATOM 7076 N N . ALA B 1 477 ? 5.844 -22.516 -24.109 1 95.12 477 ALA B N 1
ATOM 7077 C CA . ALA B 1 477 ? 6.02 -21.125 -24.5 1 95.12 477 ALA B CA 1
ATOM 7078 C C . ALA B 1 477 ? 6.629 -21.016 -25.891 1 95.12 477 ALA B C 1
ATOM 7080 O O . ALA B 1 477 ? 6.199 -20.188 -26.703 1 95.12 477 ALA B O 1
ATOM 7081 N N . ALA B 1 478 ? 7.605 -21.828 -26.156 1 94.62 478 ALA B N 1
ATOM 7082 C CA . ALA B 1 478 ? 8.258 -21.812 -27.453 1 94.62 478 ALA B CA 1
ATOM 7083 C C . ALA B 1 478 ? 7.27 -22.156 -28.578 1 94.62 478 ALA B C 1
ATOM 7085 O O . ALA B 1 478 ? 7.309 -21.562 -29.656 1 94.62 478 ALA B O 1
ATOM 7086 N N . SER B 1 479 ? 6.43 -23.094 -28.328 1 92.25 479 SER B N 1
ATOM 7087 C CA . SER B 1 479 ? 5.441 -23.5 -29.328 1 92.25 479 SER B CA 1
ATOM 7088 C C . SER B 1 479 ? 4.406 -22.406 -29.562 1 92.25 479 SER B C 1
ATOM 7090 O O . SER B 1 479 ? 3.943 -22.203 -30.688 1 92.25 479 SER B O 1
ATOM 7092 N N . ARG B 1 480 ? 4.082 -21.656 -28.562 1 90.12 480 ARG B N 1
ATOM 7093 C CA . ARG B 1 480 ? 3.033 -20.641 -28.656 1 90.12 480 ARG B CA 1
ATOM 7094 C C . ARG B 1 480 ? 3.572 -19.344 -29.234 1 90.12 480 ARG B C 1
ATOM 7096 O O . ARG B 1 480 ? 2.873 -18.656 -29.984 1 90.12 480 ARG B O 1
ATOM 7103 N N . TYR B 1 481 ? 4.781 -19.062 -28.922 1 87.56 481 TYR B N 1
ATOM 7104 C CA . TYR B 1 481 ? 5.18 -17.688 -29.203 1 87.56 481 TYR B CA 1
ATOM 7105 C C . TYR B 1 481 ? 6.309 -17.641 -30.219 1 87.56 481 TYR B C 1
ATOM 7107 O O . TYR B 1 481 ? 6.656 -16.578 -30.719 1 87.56 481 TYR B O 1
ATOM 7115 N N . PHE B 1 482 ? 6.973 -18.734 -30.438 1 78.75 482 PHE B N 1
ATOM 7116 C CA . PHE B 1 482 ? 7.949 -18.812 -31.516 1 78.75 482 PHE B CA 1
ATOM 7117 C C . PHE B 1 482 ? 7.402 -19.625 -32.688 1 78.75 482 PHE B C 1
ATOM 7119 O O . PHE B 1 482 ? 7.941 -19.562 -33.781 1 78.75 482 PHE B O 1
ATOM 7126 N N . GLY B 1 483 ? 6.488 -20.578 -32.438 1 64.75 483 GLY B N 1
ATOM 7127 C CA . GLY B 1 483 ? 6.004 -21.5 -33.469 1 64.75 483 GLY B CA 1
ATOM 7128 C C . GLY B 1 483 ? 5.094 -20.859 -34.469 1 64.75 483 GLY B C 1
ATOM 7129 O O . GLY B 1 483 ? 4.016 -20.359 -34.125 1 64.75 483 GLY B O 1
ATOM 7130 N N . ALA B 1 484 ? 5.488 -19.922 -35.375 1 45.12 484 ALA B N 1
ATOM 7131 C CA . ALA B 1 484 ? 4.793 -19.875 -36.656 1 45.12 484 ALA B CA 1
ATOM 7132 C C . ALA B 1 484 ? 5 -21.172 -37.438 1 45.12 484 ALA B C 1
ATOM 7134 O O . ALA B 1 484 ? 6.059 -21.781 -37.344 1 45.12 484 ALA B O 1
#

pLDDT: mean 87.73, std 13.7, range [33.25, 98.19]

Solvent-accessible surface area (backbone atoms only — not comparable to full-atom values): 47442 Å² total; per-residue (Å²): 112,65,29,58,51,41,50,48,40,50,53,51,38,48,50,33,32,57,67,65,73,33,58,57,68,55,32,33,41,50,35,20,47,50,43,39,48,52,41,33,76,71,67,77,38,50,68,64,48,39,35,33,19,18,50,40,21,2,48,49,65,40,42,66,32,38,52,34,40,28,45,26,15,18,43,34,32,41,33,56,74,73,39,46,53,60,50,50,50,51,51,43,44,60,71,33,58,89,39,64,64,53,28,49,53,41,47,24,49,50,40,16,47,46,22,26,35,29,58,50,56,67,50,48,51,58,50,45,68,57,50,46,59,60,45,44,71,72,63,52,53,54,64,55,49,47,44,40,50,30,44,9,42,38,49,4,42,50,59,13,57,46,55,46,41,44,51,26,68,75,52,71,47,52,72,64,61,51,51,54,51,31,52,51,42,37,27,46,40,50,51,33,45,52,47,48,51,53,54,52,36,43,72,66,62,73,42,74,82,71,71,83,67,65,67,70,55,70,49,67,53,55,45,38,31,57,68,59,45,47,65,52,57,62,39,77,70,51,32,56,51,50,54,49,48,53,49,48,50,35,52,50,23,36,52,52,20,61,72,44,55,80,52,82,90,74,89,54,78,76,47,67,46,33,48,46,39,27,53,49,34,34,71,49,62,62,39,55,70,53,41,17,40,53,50,20,43,51,42,43,48,30,42,57,40,47,81,62,40,67,61,50,48,53,49,13,42,44,54,10,30,34,59,34,32,64,58,40,56,35,40,24,17,48,19,12,27,36,14,32,44,72,32,40,45,84,69,70,69,10,21,58,56,47,71,77,36,76,88,57,74,44,63,50,35,65,35,40,37,76,70,46,40,79,71,52,65,89,42,51,64,47,42,36,54,51,50,52,69,48,39,71,36,13,32,50,52,22,56,41,10,72,88,38,36,14,54,44,46,39,51,51,42,42,70,49,63,46,51,48,67,42,46,48,23,51,44,56,20,31,35,45,34,30,56,51,26,22,59,71,38,66,59,43,41,50,46,18,57,72,56,71,46,59,40,62,55,46,23,65,71,42,37,67,43,30,48,52,31,21,45,54,27,26,47,52,27,28,52,68,62,58,52,122,110,65,27,60,50,40,50,49,42,50,53,49,39,49,49,32,32,57,67,65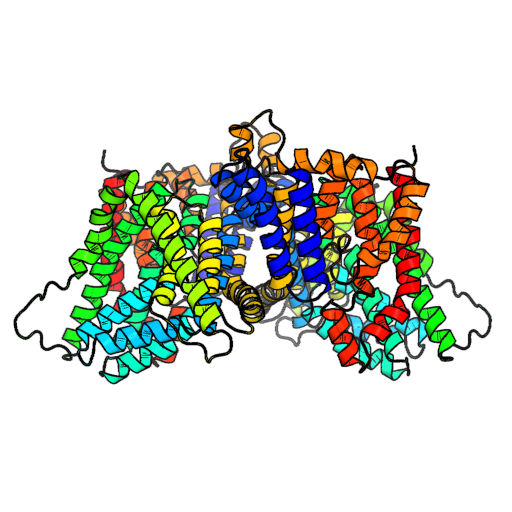,72,34,57,56,70,55,31,33,39,49,37,19,47,50,45,40,46,53,41,32,76,71,66,77,37,50,69,65,46,38,35,35,22,17,49,37,22,2,47,51,64,41,42,66,30,38,52,34,41,27,45,25,16,17,43,33,33,40,33,56,74,72,38,47,53,60,48,48,50,51,52,41,44,60,72,34,59,90,38,66,66,53,29,49,54,41,46,24,50,49,38,16,46,45,22,25,36,28,58,49,56,68,49,49,50,58,51,44,70,56,49,47,59,61,45,43,72,72,63,50,53,54,64,57,49,48,45,40,50,30,42,9,42,38,50,4,42,49,58,13,57,47,56,47,40,44,51,26,68,74,50,70,47,53,72,64,61,50,51,54,50,32,52,51,42,38,28,45,40,51,53,32,46,51,48,49,52,53,53,52,36,44,72,66,61,73,42,74,82,70,71,82,67,66,65,71,56,71,49,66,52,54,43,39,31,60,68,60,45,48,65,53,56,63,38,77,69,52,31,55,50,51,52,49,49,54,50,48,49,34,51,49,23,37,52,52,20,60,71,43,55,80,51,82,90,73,88,55,78,77,50,67,47,34,45,46,38,27,52,48,32,32,71,50,62,63,39,56,70,54,41,18,40,54,51,20,43,50,42,42,47,29,41,58,40,48,80,64,41,67,60,51,47,55,49,15,42,44,55,10,29,35,59,34,33,63,60,42,54,35,40,25,18,48,19,13,27,36,16,32,44,72,30,41,45,83,61,76,70,10,22,57,56,44,73,78,36,75,88,59,76,44,65,49,38,65,35,40,36,76,72,45,39,79,73,53,65,90,42,49,63,48,41,35,54,52,48,52,70,48,39,72,36,12,33,51,52,22,57,42,10,70,88,37,35,14,55,45,46,40,51,50,42,41,68,46,62,45,52,48,66,42,46,48,22,49,44,55,20,29,35,45,35,30,54,50,27,20,60,74,40,66,58,43,41,50,48,17,57,73,57,70,48,58,40,64,54,46,22,65,71,42,37,69,44,31,48,52,31,21,44,54,26,26,47,52,26,26,51,68,64,58,50,122

Organism: NCBI:txid1188229

Secondary structure (DSSP, 8-state):
-HHHHHHHHHHHHHHHHHTTSS-HHHHHHHHHHHHHHHHHHTTSS-HHHHIIIIIIHHHHHTHHHHHHHHHHHHHHHHHHHHTHHHHHHHHHHHHHTT-HHHHHHHHHHHHHHHHTT--SHHHHHHHHHHHHHHHHTTT--HHHHHHHHHHHHHHHHHH-HHHHHHHHHHHT--HHHHHHHHHHHHHHHHHHHHHHHHHHHHHTTSS---S------THHHHHSHHHHHHHHHT-HHHHHHHHHHHHHHHHHHHHHHHHTTTSPP---GGGGGGGGHHHHHHHHH---HHHHHHHHHHHHHHHT--TTHHHHHHHHHHHHHHHTHHHHHHHHHHHHHHHHHH---SSSTTHHHHHH-TT---HHHHHHHHHHGGGS--SHHHHHHHHHHTGGGGSTT-TT-TTTTHHHHHHHHHHTT--HHHHHHHHHHHHHHHHHH-TTSHHHHHHHHHTT--HHHHHHHHHHHHHHHHHHHHHHHHHHHT--/-HHHHHHHHHHHHHHHHHTTSS-HHHHHHHHHHHHHHHHHHTTSS-HHHHIIIIIIHHHHHTHHHHHHHHHHHHHHHHHHHHTHHHHHHHHHHHHHTT-HHHHHHHHHHHHHHHHTT--SHHHHHHHHHHHHHHHHTTT--HHHHHHHHHHHHHHHHHH-HHHHHHHHHHHT--HHHHHHHHHHHHHHHHHHHHHHHHHHHHHTTSS---S------THHHHHSHHHHHHHHHT-HHHHHHHHHHHHHHHHHHHHHHHHTTTSPP---GGGGGGGGHHHHHHHHH---HHHHHHHHHHHHHHHT--TTHHHHHHHHHHHHHHHTHHHHHHHHHHHHHHHHHH---SSGGGHHHHHH-TT---HHHHHHHHHHGGGS--SHHHHHHHHHHTGGGGSTT-TT-TTTTHHHHHHHHHHTT--HHHHHHHHHHHHHHHHHH-TTSHHHHHHHHHTT--HHHHHHHHHHHHHHHHHHHHHHHHHHHT--

Foldseek 3Di:
DLQVQLVVLVVVLQVCLLVVNDPQLPSLLVSLLSLQVSVCVVVNDPPVLLVLLQQVLLLCLLVVLLLLQLLLLLLLLLCLLLCLLLVLLVVLLVVQPQQLLSSLLSNLQSLLLSLLRHDFQVSLVSNCVRQQVSNCVNPDALLLSLLSNLLSNLLNVLNHVSVLSVLCSLLVDDSCLSNVLSLLLSLLSSVLSSVLNVVRCVVVVSDPCPDCPCPVPCVNVVSCVCVVCVVVLPPPVVLVVLVVVLVVLLVVLLVVCVVCEPHDFDQDPSLNCLSCQLSCCCSRNVDDSNVSSVVSLSSNCSNRPYVCSVVSSVVSSVVSSVRCVVVSSLSSSLSSLSCSQQNGDCDPSRVVVCVVVVPDGRPSNVSNLVVCLVVADPALVCQLVVLLVVLCLCASLGCLPPSHNNSSVLSNNVSSPQRSLLSSLSNSLSNLLNSRAHLPDPSLVVSCVVSVHDSNVSNVSSNVSSSVSSSVSSSVSSCVRVND/DLQVQLVVLVVVLQVCLLVVNDPQLPSLLVSLLSLQVSVCVVVNDPPVQLVLLQQVLLLCLLVVLLLLQLLLLLLLLLCLLLCLLLVLLVVLLVVQPQQLLSSLLSNLQSLLLSLLRHDFQVSLVSNCVRQQVSNCVNPDALLLSLLSNLLSNLLNVLNHVSVLSVLCSLLVDDSCLSNVLSLLLSLLSSVLSSVLNVVRCVVVVSDPCPPCPCPVPCVVVVNCVCVVCVVVLPPPVVLVVLVVVLVVLLVVLLVVCVVCEPPDWDQDPSLNCLSCQLSCCCSRNVDDSNVSSVVSLSSNCSNRPYVCSVVSSVVSSVVSSVRCVVVSSLSSSLSSLSCSQQNGDCDDSRVVVCVVVVPDGRPSNVSNLVVCLVVADPALVCQLVVLLVVLCLCASLGCCPPSHNNSSVLSNNVSSPQRSLLSSLSNSLSNLLNSRAHLPDPSLVVSCVVSVHDSNVSNVSSNVSSSVSSSVSSNVSSCVRVND

Sequence (968 aa):
MIGWGVGLVFVTAAALMVGRVLPALLALPLMATGMGVLPVLAGQLTWNDLFLGIWADGSLRLAEPMVIAMLGGMLSSWLQKTGIAQSLVRGGAELAGDRPWLLSVLLLGVVAVLFSAVGGLGAVIMVGTVVLPILHSLGLREYVSAGVLLFGISLGGLLNPGNWAVYKTVLGLSDRQVSSYALGVFGVMAVGAVTFIGVELARTRLVVWSGWRWEPVGWLGVAGLPWFLSPWVSLPGWRWGLGWGLGCLTLWGLGQGLRRWGQAPKISWYAYLTPLVPLILILGLGVPFIPAFLLGLAYGFAVTLRRGGVNLLTGAMLEGSASVVAAVVLMMGIGMTLSAVLGPTKTGVGAVWHTTHPDTVWPVLAAIQPLLAPLIPTSPWGYVVGFALAAPLALYRGPLNVWGLGYGMGGVMLSAGLPGGAVMGVLMSLGVIQGVCDPTNTHNVWLANEVKTDVNVLLLKTLPYAWGVAVVGLMVAASRYFGAMIGWGVGLVFVTAAALMVGRVLPALLALPLMATGMGVLPVLAGQLTWNDLFLGIWADGSLRLAEPMVIAMLGGMLSSWLQKTGIAQSLVRGGAELAGDRPWLLSVLLLGVVAVLFSAVGGLGAVIMVGTVVLPILHSLGLREYVSAGVLLFGISLGGLLNPGNWAVYKTVLGLSDRQVSSYALGVFGVMAVGAVTFIGVELARTRLVVWSGWRWEPVGWLGVAGLPWFLSPWVSLPGWRWGLGWGLGCLTLWGLGQGLRRWGQAPKISWYAYLTPLVPLILILGLGVPFIPAFLLGLAYGFAVTLRRGGVNLLTGAMLEGSASVVAAVVLMMGIGMTLSAVLGPTKTGVGAVWHTTHPDTVWPVLAAIQPLLAPLIPTSPWGYVVGFALAAPLALYRGPLNVWGLGYGMGGVMLSAGLPGGAVMGVLMSLGVIQGVCDPTNTHNVWLANEVKTDVNVLLLKTLPYAWGVAVVGLMVAASRYFGA